Protein AF-A0A6A3SRM8-F1 (afdb_monomer)

Sequence (931 aa):
MKPFRLHGLRVAGLLLSLVSTVQATDTPLTATVLYGVQASCTGNVATAVLAKAVPAILACADTLTCAAADEMFPATYCPTTDGTPASYSSLLKDIFGDAPTITVETYEGGNSCDVTTLADINAYVADGQCHKTGSTSSYIAVSDKFGSAVKTFSAESDCTGDSTTVAATLDELDANSCAKNLLDMKMYRYGTTTVYLSSVVSYDTKDGDCQPLAVPTQVVSQVVAAGCTSSLTCSGAGVPYTSTLCSTTTELEGFYQASYGTKQPLVFLREYAAGKSCAATDLTGLTAYLADKKCHKTDTLASFRATRSIDGAVTIKTYTTAADCTGTAATSVDWDVAQATGNTCVDGADGVVDTFVLGMGATPLYLTLTATFSKNTDKCTSPGIPILLKSATVDVDVCKSTDSCTTAGSFFTSIACSSTLSIQDDVAAFFGDTPFVIVEAFNAAKSCATAELDTITIYLADGECHKTGDTASYFATRTAAGDATVTTYTDALCSTDQKDLQLSPTANQAEVNSCKNDVDGILDKLVYGGGFTPLTLQSTALFESNSDSCVSPPAKATYLDTAVVDLNTCTASKDCTAAGELFTGTLCTSTTTYKDDTGAAFGSTPYVVVESYKAGANCATSSLKSTQTYAADAKCHATSADASFIATRRESGDMSITFYSDATCQEAVGDPLKVGASDAGSCIDDQIVYGVGESPPVLSTVLGFDDTDCEKVAQLIVTNELSCSASTECVATMGSGHFLQHSCSADPFDTAATMFGAAPYLVVELYKEDGCTTLDGVQVYSSDTNCHVAIDGTSFTSTLAETGAGDLVQYSDDKCEATGDDKTTTPLTAEMLGSGHPCTDKAKYYAFYGPPPPPPNETPSTPSTTTKTPSTTTKTPSTPTTTTATPSSTTEAPTTTSTGSGTSDASSLFTTSSTLTASLGLLAAAFGLVV

Structure (mmCIF, N/CA/C/O backbone):
data_AF-A0A6A3SRM8-F1
#
_entry.id   AF-A0A6A3SRM8-F1
#
loop_
_atom_site.group_PDB
_atom_site.id
_atom_site.type_symbol
_atom_site.label_atom_id
_atom_site.label_alt_id
_atom_site.label_comp_id
_atom_site.label_asym_id
_atom_site.label_entity_id
_atom_site.label_seq_id
_atom_site.pdbx_PDB_ins_code
_atom_site.Cartn_x
_atom_site.Cartn_y
_atom_site.Cartn_z
_atom_site.occupancy
_atom_site.B_iso_or_equiv
_atom_site.auth_seq_id
_atom_site.auth_comp_id
_atom_site.auth_asym_id
_atom_site.auth_atom_id
_atom_site.pdbx_PDB_model_num
ATOM 1 N N . MET A 1 1 ? 10.887 25.701 23.544 1.00 33.84 1 MET A N 1
ATOM 2 C CA . MET A 1 1 ? 11.012 26.220 24.928 1.00 33.84 1 MET A CA 1
ATOM 3 C C . MET A 1 1 ? 10.818 25.055 25.891 1.00 33.84 1 MET A C 1
ATOM 5 O O . MET A 1 1 ? 10.007 24.190 25.604 1.00 33.84 1 MET A O 1
ATOM 9 N N . LYS A 1 2 ? 11.640 24.989 26.945 1.00 26.84 2 LYS A N 1
ATOM 10 C CA . LYS A 1 2 ? 11.754 23.889 27.927 1.00 26.84 2 LYS A CA 1
ATOM 11 C C . LYS A 1 2 ? 10.433 23.567 28.647 1.00 26.84 2 LYS A C 1
ATOM 13 O O . LYS A 1 2 ? 9.633 24.478 28.846 1.00 26.84 2 LYS A O 1
ATOM 18 N N . PRO A 1 3 ? 10.360 22.376 29.266 1.00 33.19 3 PRO A N 1
ATOM 19 C CA . PRO A 1 3 ? 10.110 22.368 30.702 1.00 33.19 3 PRO A CA 1
ATOM 20 C C . PRO A 1 3 ? 11.249 21.719 31.499 1.00 33.19 3 PRO A C 1
ATOM 22 O O . PRO A 1 3 ? 12.131 21.028 30.992 1.00 33.19 3 PRO A O 1
ATOM 25 N N . PHE A 1 4 ? 11.261 22.093 32.769 1.00 27.56 4 PHE A N 1
ATOM 26 C CA . PHE A 1 4 ? 12.315 21.935 33.755 1.00 27.56 4 PHE A CA 1
ATOM 27 C C . PHE A 1 4 ? 12.680 20.470 34.045 1.00 27.56 4 PHE A C 1
ATOM 29 O O . PHE A 1 4 ? 11.853 19.693 34.507 1.00 27.56 4 PHE A O 1
ATOM 36 N N . ARG A 1 5 ? 13.970 20.138 33.906 1.00 28.38 5 ARG A N 1
ATOM 37 C CA . ARG A 1 5 ? 14.616 19.063 34.668 1.00 28.38 5 ARG A CA 1
ATOM 38 C C . ARG A 1 5 ? 15.351 19.691 35.847 1.00 28.38 5 ARG A C 1
ATOM 40 O O . ARG A 1 5 ? 16.331 20.403 35.637 1.00 28.38 5 ARG A O 1
ATOM 47 N N . LEU A 1 6 ? 14.914 19.400 37.070 1.00 25.70 6 LEU A N 1
ATOM 48 C CA . LEU A 1 6 ? 15.761 19.537 38.252 1.00 25.70 6 LEU A CA 1
ATOM 49 C C . LEU A 1 6 ? 16.358 18.157 38.552 1.00 25.70 6 LEU A C 1
ATOM 51 O O . LEU A 1 6 ? 15.675 17.255 39.024 1.00 25.70 6 LEU A O 1
ATOM 55 N N . HIS A 1 7 ? 17.635 17.984 38.220 1.00 27.52 7 HIS A N 1
ATOM 56 C CA . HIS A 1 7 ? 18.482 16.971 38.840 1.00 27.52 7 HIS A CA 1
ATOM 57 C C . HIS A 1 7 ? 19.041 17.575 40.129 1.00 27.52 7 HIS A C 1
ATOM 59 O O . HIS A 1 7 ? 19.786 18.551 40.078 1.00 27.52 7 HIS A O 1
ATOM 65 N N . GLY A 1 8 ? 18.683 16.992 41.270 1.00 26.92 8 GLY A N 1
ATOM 66 C CA . GLY A 1 8 ? 19.211 17.353 42.579 1.00 26.92 8 GLY A CA 1
ATOM 67 C C . GLY A 1 8 ? 19.553 16.102 43.381 1.00 26.92 8 GLY A C 1
ATOM 68 O O . GLY A 1 8 ? 18.676 15.515 43.994 1.00 26.92 8 GLY A O 1
ATOM 69 N N . LEU A 1 9 ? 20.835 15.735 43.324 1.00 27.16 9 LEU A N 1
ATOM 70 C CA . LEU A 1 9 ? 21.634 14.993 44.308 1.00 27.16 9 LEU A CA 1
ATOM 71 C C . LEU A 1 9 ? 21.097 13.666 44.887 1.00 27.16 9 LEU A C 1
ATOM 73 O O . LEU A 1 9 ? 20.251 13.617 45.774 1.00 27.16 9 LEU A O 1
ATOM 77 N N . ARG A 1 10 ? 21.779 12.579 44.500 1.00 28.22 10 ARG A N 1
ATOM 78 C CA . ARG A 1 10 ? 21.979 11.403 45.354 1.00 28.22 10 ARG A CA 1
ATOM 79 C C . ARG A 1 10 ? 23.067 11.698 46.400 1.00 28.22 10 ARG A C 1
ATOM 81 O O . ARG A 1 10 ? 24.048 12.365 46.085 1.00 28.22 10 ARG A O 1
ATOM 88 N N . VAL A 1 11 ? 22.913 11.036 47.552 1.00 28.48 11 VAL A N 1
ATOM 89 C CA . VAL A 1 11 ? 23.860 10.772 48.659 1.00 28.48 11 VAL A CA 1
ATOM 90 C C . VAL A 1 11 ? 23.629 11.594 49.942 1.00 28.48 11 VAL A C 1
ATOM 92 O O . VAL A 1 11 ? 23.691 12.815 49.940 1.00 28.48 11 VAL A O 1
ATOM 95 N N . ALA A 1 12 ? 23.478 10.831 51.038 1.00 27.91 12 ALA A N 1
ATOM 96 C CA . ALA A 1 12 ? 23.438 11.183 52.465 1.00 27.91 12 ALA A CA 1
ATOM 97 C C . ALA A 1 12 ? 22.048 11.432 53.090 1.00 27.91 12 ALA A C 1
ATOM 99 O O . ALA A 1 12 ? 21.619 12.558 53.306 1.00 27.91 12 ALA A O 1
ATOM 100 N N . GLY A 1 13 ? 21.388 10.326 53.453 1.00 29.44 13 GLY A N 1
ATOM 101 C CA . GLY A 1 13 ? 20.179 10.288 54.282 1.00 29.44 13 GLY A CA 1
ATOM 102 C C . GLY A 1 13 ? 19.881 8.880 54.808 1.00 29.44 13 GLY A C 1
ATOM 103 O O . GLY A 1 13 ? 18.743 8.432 54.798 1.00 29.44 13 GLY A O 1
ATOM 104 N N . LEU A 1 14 ? 20.930 8.148 55.195 1.00 31.02 14 LEU A N 1
ATOM 105 C CA . LEU A 1 14 ? 20.825 6.947 56.020 1.00 31.02 14 LEU A CA 1
ATOM 106 C C . LEU A 1 14 ? 20.360 7.420 57.416 1.00 31.02 14 LEU A C 1
ATOM 108 O O . LEU A 1 14 ? 21.079 8.215 58.016 1.00 31.02 14 LEU A O 1
ATOM 112 N N . LEU A 1 15 ? 19.204 6.927 57.896 1.00 31.59 15 LEU A N 1
ATOM 113 C CA . LEU A 1 15 ? 18.519 7.194 59.189 1.00 31.59 15 LEU A CA 1
ATOM 114 C C . LEU A 1 15 ? 17.430 8.296 59.192 1.00 31.59 15 LEU A C 1
ATOM 116 O O . LEU A 1 15 ? 17.690 9.408 59.632 1.00 31.59 15 LEU A O 1
ATOM 120 N N . LEU A 1 16 ? 16.195 7.957 58.783 1.00 31.39 16 LEU A N 1
ATOM 121 C CA . LEU A 1 16 ? 14.958 8.035 59.602 1.00 31.39 16 LEU A CA 1
ATOM 122 C C . LEU A 1 16 ? 13.708 7.685 58.756 1.00 31.39 16 LEU A C 1
ATOM 124 O O . LEU A 1 16 ? 12.942 8.544 58.337 1.00 31.39 16 LEU A O 1
ATOM 128 N N . SER A 1 17 ? 13.481 6.392 58.539 1.00 29.55 17 SER A N 1
ATOM 129 C CA . SER A 1 17 ? 12.133 5.808 58.507 1.00 29.55 17 SER A CA 1
ATOM 130 C C . SER A 1 17 ? 12.241 4.324 58.857 1.00 29.55 17 SER A C 1
ATOM 132 O O . SER A 1 17 ? 11.944 3.430 58.075 1.00 29.55 17 SER A O 1
ATOM 134 N N . LEU A 1 18 ? 12.642 4.052 60.103 1.00 30.30 18 LEU A N 1
ATOM 135 C CA . LEU A 1 18 ? 12.065 2.914 60.816 1.00 30.30 18 LEU A CA 1
ATOM 136 C C . LEU A 1 18 ? 10.580 3.243 61.043 1.00 30.30 18 LEU A C 1
ATOM 138 O O . LEU A 1 18 ? 10.165 3.580 62.147 1.00 30.30 18 LEU A O 1
ATOM 142 N N . VAL A 1 19 ? 9.782 3.208 59.974 1.00 31.27 19 VAL A N 1
ATOM 143 C CA . VAL A 1 19 ? 8.403 2.766 60.126 1.00 31.27 19 VAL A CA 1
ATOM 144 C C . VAL A 1 19 ? 8.571 1.272 60.250 1.00 31.27 19 VAL A C 1
ATOM 146 O O . VAL A 1 19 ? 8.933 0.597 59.289 1.00 31.27 19 VAL A O 1
ATOM 149 N N . SER A 1 20 ? 8.460 0.792 61.482 1.00 27.39 20 SER A N 1
ATOM 150 C CA . SER A 1 20 ? 8.276 -0.615 61.764 1.00 27.39 20 SER A CA 1
ATOM 151 C C . SER A 1 20 ? 7.299 -1.163 60.727 1.00 27.39 20 SER A C 1
ATOM 153 O O . SER A 1 20 ? 6.120 -0.816 60.758 1.00 27.39 20 SER A O 1
ATOM 155 N N . THR A 1 21 ? 7.763 -2.014 59.812 1.00 34.69 21 THR A N 1
ATOM 156 C CA . THR A 1 21 ? 6.891 -3.046 59.266 1.00 34.69 21 THR A CA 1
ATOM 157 C C . THR A 1 21 ? 6.577 -3.928 60.462 1.00 34.69 21 THR A C 1
ATOM 159 O O . THR A 1 21 ? 7.267 -4.910 60.735 1.00 34.69 21 THR A O 1
ATOM 162 N N . VAL A 1 22 ? 5.610 -3.492 61.270 1.00 34.84 22 VAL A N 1
ATOM 163 C CA . VAL A 1 22 ? 4.853 -4.402 62.107 1.00 34.84 22 VAL A CA 1
ATOM 164 C C . VAL A 1 22 ? 4.300 -5.377 61.082 1.00 34.84 22 VAL A C 1
ATOM 166 O O . VAL A 1 22 ? 3.430 -5.009 60.300 1.00 34.84 22 VAL A O 1
ATOM 169 N N . GLN A 1 23 ? 4.910 -6.561 60.977 1.00 37.22 23 GLN A N 1
ATOM 170 C CA . GLN A 1 23 ? 4.219 -7.693 60.381 1.00 37.22 23 GLN A CA 1
ATOM 171 C C . GLN A 1 23 ? 2.879 -7.719 61.103 1.00 37.22 23 GLN A C 1
ATOM 173 O O . GLN A 1 23 ? 2.869 -7.859 62.331 1.00 37.22 23 GLN A O 1
ATOM 178 N N . ALA A 1 24 ? 1.793 -7.435 60.380 1.00 48.16 24 ALA A N 1
ATOM 179 C CA . ALA A 1 24 ? 0.463 -7.598 60.926 1.00 48.16 24 ALA A CA 1
ATOM 180 C C . ALA A 1 24 ? 0.440 -9.008 61.514 1.00 48.16 24 ALA A C 1
ATOM 182 O O . ALA A 1 24 ? 0.796 -9.973 60.841 1.00 48.16 24 ALA A O 1
ATOM 183 N N . THR A 1 25 ? 0.190 -9.111 62.815 1.00 57.31 25 THR A N 1
ATOM 184 C CA . THR A 1 25 ? 0.021 -10.412 63.449 1.00 57.31 25 THR A CA 1
ATOM 185 C C . THR A 1 25 ? -1.128 -11.093 62.730 1.00 57.31 25 THR A C 1
ATOM 187 O O . THR A 1 25 ? -2.238 -10.563 62.757 1.00 57.31 25 THR A O 1
ATOM 190 N N . ASP A 1 26 ? -0.837 -12.215 62.074 1.00 71.88 26 ASP A N 1
ATOM 191 C CA . ASP A 1 26 ? -1.821 -13.051 61.395 1.00 71.88 26 ASP A CA 1
ATOM 192 C C . ASP A 1 26 ? -3.064 -13.208 62.279 1.00 71.88 26 ASP A C 1
ATOM 194 O O . ASP A 1 26 ? -2.998 -13.735 63.394 1.00 71.88 26 ASP A O 1
ATOM 198 N N . THR A 1 27 ? -4.197 -12.702 61.797 1.00 78.81 27 THR A N 1
ATOM 199 C CA . THR A 1 27 ? -5.479 -12.795 62.488 1.00 78.81 27 THR A CA 1
ATOM 200 C C . THR A 1 27 ? -6.054 -14.179 62.204 1.00 78.81 27 THR A C 1
ATOM 202 O O . THR A 1 27 ? -6.296 -14.505 61.038 1.00 78.81 27 THR A O 1
ATOM 205 N N . PRO A 1 28 ? -6.253 -15.032 63.225 1.00 84.50 28 PRO A N 1
ATOM 206 C CA . PRO A 1 28 ? -6.858 -16.338 63.024 1.00 84.50 28 PRO A CA 1
ATOM 207 C C . PRO A 1 28 ? -8.327 -16.167 62.645 1.00 84.50 28 PRO A C 1
ATOM 209 O O . PRO A 1 28 ? -9.049 -15.375 63.253 1.00 84.50 28 PRO A O 1
ATOM 212 N N . LEU A 1 29 ? -8.775 -16.933 61.659 1.00 86.44 29 LEU A N 1
ATOM 213 C CA . LEU A 1 29 ? -10.148 -16.933 61.179 1.00 86.44 29 LEU A CA 1
ATOM 214 C C . LEU A 1 29 ? -10.792 -18.298 61.426 1.00 86.44 29 LEU A C 1
ATOM 216 O O . LEU A 1 29 ? -10.131 -19.333 61.477 1.00 86.44 29 LEU A O 1
ATOM 220 N N . THR A 1 30 ? -12.113 -18.301 61.547 1.00 88.81 30 THR A N 1
ATOM 221 C CA . THR A 1 30 ? -12.937 -19.506 61.417 1.00 88.81 30 THR A CA 1
ATOM 222 C C . THR A 1 30 ? -13.730 -19.385 60.124 1.00 88.81 30 THR A C 1
ATOM 224 O O . THR A 1 30 ? -14.616 -18.536 60.021 1.00 88.81 30 THR A O 1
ATOM 227 N N . ALA A 1 31 ? -13.390 -20.200 59.125 1.00 88.44 31 ALA A N 1
ATOM 228 C CA . ALA A 1 31 ? -14.027 -20.213 57.814 1.00 88.44 31 ALA A CA 1
ATOM 229 C C . ALA A 1 31 ? -15.025 -21.370 57.702 1.00 88.44 31 ALA A C 1
ATOM 231 O O . ALA A 1 31 ? -14.665 -22.530 57.867 1.00 88.44 31 ALA A O 1
ATOM 232 N N . THR A 1 32 ? -16.279 -21.058 57.394 1.00 90.19 32 THR A N 1
ATOM 233 C CA . THR A 1 32 ? -17.318 -22.028 57.039 1.00 90.19 32 THR A CA 1
ATOM 234 C C . THR A 1 32 ? -17.467 -22.057 55.525 1.00 90.19 32 THR A C 1
ATOM 236 O O . THR A 1 32 ? -17.834 -21.050 54.922 1.00 90.19 32 THR A O 1
ATOM 239 N N . VAL A 1 33 ? -17.185 -23.201 54.910 1.00 89.50 33 VAL A N 1
ATOM 240 C CA . VAL A 1 33 ? -17.289 -23.415 53.462 1.00 89.50 33 VAL A CA 1
ATOM 241 C C . VAL A 1 33 ? -18.519 -24.261 53.169 1.00 89.50 33 VAL A C 1
ATOM 243 O O . VAL A 1 33 ? -18.667 -25.344 53.729 1.00 89.50 33 VAL A O 1
ATOM 246 N N . LEU A 1 34 ? -19.400 -23.768 52.304 1.00 90.50 34 LEU A N 1
ATOM 247 C CA . LEU A 1 34 ? -20.640 -24.423 51.906 1.00 90.50 34 LEU A CA 1
ATOM 248 C C . LEU A 1 34 ? -20.464 -25.145 50.572 1.00 90.50 34 LEU A C 1
ATOM 250 O O . LEU A 1 34 ? -20.065 -24.543 49.574 1.00 90.50 34 LEU A O 1
ATOM 254 N N . TYR A 1 35 ? -20.842 -26.421 50.546 1.00 88.44 35 TYR A N 1
ATOM 255 C CA . TYR A 1 35 ? -20.878 -27.243 49.340 1.00 88.44 35 TYR A CA 1
ATOM 256 C C . TYR A 1 35 ? -22.319 -27.628 48.997 1.00 88.44 35 TYR A C 1
ATOM 258 O O . TYR A 1 35 ? -23.110 -27.945 49.887 1.00 88.44 35 TYR A O 1
ATOM 266 N N . GLY A 1 36 ? -22.648 -27.653 47.703 1.00 84.56 36 GLY A N 1
ATOM 267 C CA . GLY A 1 36 ? -23.964 -28.097 47.220 1.00 84.56 36 GLY A CA 1
ATOM 268 C C . GLY A 1 36 ? -24.155 -29.619 47.240 1.00 84.56 36 GLY A C 1
ATOM 269 O O . GLY A 1 36 ? -25.281 -30.106 47.199 1.00 84.56 36 GLY A O 1
ATOM 270 N N . VAL A 1 37 ? -23.066 -30.393 47.327 1.00 84.12 37 VAL A N 1
ATOM 271 C CA . VAL A 1 37 ? -23.108 -31.861 47.405 1.00 84.12 37 VAL A CA 1
ATOM 272 C C . VAL A 1 37 ? -22.153 -32.391 48.471 1.00 84.12 37 VAL A C 1
ATOM 274 O O . VAL A 1 37 ? -21.034 -31.903 48.630 1.00 84.12 37 VAL A O 1
ATOM 277 N N . GLN A 1 38 ? -22.578 -33.440 49.179 1.00 82.56 38 GLN A N 1
ATOM 278 C CA . GLN A 1 38 ? -21.834 -34.007 50.309 1.00 82.56 38 GLN A CA 1
ATOM 279 C C . GLN A 1 38 ? -20.427 -34.484 49.931 1.00 82.56 38 GLN A C 1
ATOM 281 O O . GLN A 1 38 ? -19.483 -34.298 50.693 1.00 82.56 38 GLN A O 1
ATOM 286 N N . ALA A 1 39 ? -20.283 -35.092 48.749 1.00 81.31 39 ALA A N 1
ATOM 287 C CA . ALA A 1 39 ? -19.018 -35.666 48.299 1.00 81.31 39 ALA A CA 1
ATOM 288 C C . ALA A 1 39 ? -17.921 -34.604 48.096 1.00 81.31 39 ALA A C 1
ATOM 290 O O . ALA A 1 39 ? -16.748 -34.888 48.338 1.00 81.31 39 ALA A O 1
ATOM 291 N N . SER A 1 40 ? -18.293 -33.378 47.709 1.00 81.44 40 SER A N 1
ATOM 292 C CA . SER A 1 40 ? -17.353 -32.262 47.545 1.00 81.44 40 SER A CA 1
ATOM 293 C C . SER A 1 40 ? -16.716 -31.838 48.853 1.00 81.44 40 SER A C 1
ATOM 295 O O . SER A 1 40 ? -15.518 -31.593 48.896 1.00 81.44 40 SER A O 1
ATOM 297 N N . CYS A 1 41 ? -17.498 -31.851 49.928 1.00 77.38 41 CYS A N 1
ATOM 298 C CA . CYS A 1 41 ? -17.049 -31.462 51.256 1.00 77.38 41 CYS A CA 1
ATOM 299 C C . CYS A 1 41 ? -15.951 -32.393 51.818 1.00 77.38 41 CYS A C 1
ATOM 301 O O . CYS A 1 41 ? -15.131 -31.965 52.625 1.00 77.38 41 CYS A O 1
ATOM 303 N N . THR A 1 42 ? -15.889 -33.654 51.368 1.00 73.31 42 THR A N 1
ATOM 304 C CA . THR A 1 42 ? -14.883 -34.638 51.814 1.00 73.31 42 THR A CA 1
ATOM 305 C C . THR A 1 42 ? -13.805 -34.969 50.779 1.00 73.31 42 THR A C 1
ATOM 307 O O . THR A 1 42 ? -12.926 -35.778 51.071 1.00 73.31 42 THR A O 1
ATOM 310 N N . GLY A 1 43 ? -13.883 -34.430 49.559 1.00 68.00 43 GLY A N 1
ATOM 311 C CA . GLY A 1 43 ? -13.058 -34.928 48.454 1.00 68.00 43 GLY A CA 1
ATOM 312 C C . GLY A 1 43 ? -13.001 -34.080 47.185 1.00 68.00 43 GLY A C 1
ATOM 313 O O . GLY A 1 43 ? -12.620 -34.626 46.155 1.00 68.00 43 GLY A O 1
ATOM 314 N N . ASN A 1 44 ? -13.378 -32.794 47.229 1.00 66.12 44 ASN A N 1
ATOM 315 C CA . ASN A 1 44 ? -13.277 -31.848 46.103 1.00 66.12 44 ASN A CA 1
ATOM 316 C C . ASN A 1 44 ? -13.849 -32.380 44.769 1.00 66.12 44 ASN A C 1
ATOM 318 O O . ASN A 1 44 ? -13.248 -32.244 43.708 1.00 66.12 44 ASN A O 1
ATOM 322 N N . VAL A 1 45 ? -15.029 -33.009 44.817 1.00 70.94 45 VAL A N 1
ATOM 323 C CA . VAL A 1 45 ? -15.709 -33.582 43.636 1.00 70.94 45 VAL A CA 1
ATOM 324 C C . VAL A 1 45 ? -16.407 -32.511 42.778 1.00 70.94 45 VAL A C 1
ATOM 326 O O . VAL A 1 45 ? -16.579 -32.692 41.577 1.00 70.94 45 VAL A O 1
ATOM 329 N N . ALA A 1 46 ? -16.796 -31.391 43.385 1.00 76.25 46 ALA A N 1
ATOM 330 C CA . ALA A 1 46 ? -17.333 -30.195 42.737 1.00 76.25 46 ALA A CA 1
ATOM 331 C C . ALA A 1 46 ? -16.960 -28.959 43.567 1.00 76.25 46 ALA A C 1
ATOM 333 O O . ALA A 1 46 ? -16.787 -29.075 44.783 1.00 76.25 46 ALA A O 1
ATOM 334 N N . THR A 1 47 ? -16.869 -27.805 42.914 1.00 83.94 47 THR A N 1
ATOM 335 C CA . THR A 1 47 ? -16.468 -26.522 43.502 1.00 83.94 47 THR A CA 1
ATOM 336 C C . THR A 1 47 ? -17.328 -26.141 44.711 1.00 83.94 47 THR A C 1
ATOM 338 O O . THR A 1 47 ? -18.540 -26.381 44.723 1.00 83.94 47 THR A O 1
ATOM 341 N N . ALA A 1 48 ? -16.708 -25.544 45.733 1.00 88.50 48 ALA A N 1
ATOM 342 C CA . ALA A 1 48 ? -17.445 -24.888 46.807 1.00 88.50 48 ALA A CA 1
ATOM 343 C C . ALA A 1 48 ? -18.348 -23.770 46.257 1.00 88.50 48 ALA A C 1
ATOM 345 O O . ALA A 1 48 ? -18.090 -23.200 45.198 1.00 88.50 48 ALA A O 1
ATOM 346 N N . VAL A 1 49 ? -19.409 -23.459 46.997 1.00 89.81 49 VAL A N 1
ATOM 347 C CA . VAL A 1 49 ? -20.383 -22.428 46.623 1.00 89.81 49 VAL A CA 1
ATOM 348 C C . VAL A 1 49 ? -20.034 -21.107 47.314 1.00 89.81 49 VAL A C 1
ATOM 350 O O . VAL A 1 49 ? -19.795 -20.093 46.669 1.00 89.81 49 VAL A O 1
ATOM 353 N N . LEU A 1 50 ? -19.905 -21.129 48.641 1.00 91.69 50 LEU A N 1
ATOM 354 C CA . LEU A 1 50 ? -19.612 -19.949 49.457 1.00 91.69 50 LEU A CA 1
ATOM 355 C C . LEU A 1 50 ? -18.575 -20.301 50.520 1.00 91.69 50 LEU A C 1
ATOM 357 O O . LEU A 1 50 ? -18.698 -21.337 51.169 1.00 91.69 50 LEU A O 1
ATOM 361 N N . ALA A 1 51 ? -17.613 -19.418 50.767 1.00 91.56 51 ALA A N 1
ATOM 362 C CA . ALA A 1 51 ? -16.760 -19.467 51.949 1.00 91.56 51 ALA A CA 1
ATOM 363 C C . ALA A 1 51 ? -16.983 -18.212 52.794 1.00 91.56 51 ALA A C 1
ATOM 365 O O . ALA A 1 51 ? -16.825 -17.098 52.303 1.00 91.56 51 ALA A O 1
ATOM 366 N N . LYS A 1 52 ? -17.355 -18.392 54.062 1.00 91.38 52 LYS A N 1
ATOM 367 C CA . LYS A 1 52 ? -17.577 -17.307 55.020 1.00 91.38 52 LYS A CA 1
ATOM 368 C C . LYS A 1 52 ? -16.586 -17.408 56.168 1.00 91.38 52 LYS A C 1
ATOM 370 O O . LYS A 1 52 ? -16.640 -18.371 56.928 1.00 91.38 52 LYS A O 1
ATOM 375 N N . ALA A 1 53 ? -15.716 -16.421 56.322 1.00 89.62 53 ALA A N 1
ATOM 376 C CA . ALA A 1 53 ? -14.715 -16.346 57.378 1.00 89.62 53 ALA A CA 1
ATOM 377 C C . ALA A 1 53 ? -15.026 -15.214 58.359 1.00 89.62 53 ALA A C 1
ATOM 379 O O . ALA A 1 53 ? -15.426 -14.129 57.950 1.00 89.62 53 ALA A O 1
ATOM 380 N N . VAL A 1 54 ? -14.815 -15.458 59.649 1.00 89.81 54 VAL A N 1
ATOM 381 C CA . VAL A 1 54 ? -14.911 -14.444 60.713 1.00 89.81 54 VAL A CA 1
ATOM 382 C C . VAL A 1 54 ? -13.695 -14.541 61.641 1.00 89.81 54 VAL A C 1
ATOM 384 O O . VAL A 1 54 ? -13.143 -15.642 61.771 1.00 89.81 54 VAL A O 1
ATOM 387 N N . PRO A 1 55 ? -13.270 -13.450 62.307 1.00 86.88 55 PRO A N 1
ATOM 388 C CA . PRO A 1 55 ? -12.204 -13.503 63.306 1.00 86.88 55 PRO A CA 1
ATOM 389 C C . PRO A 1 55 ? -12.477 -14.548 64.396 1.00 86.88 55 PRO A C 1
ATOM 391 O O . PRO A 1 55 ? -13.564 -14.610 64.976 1.00 86.88 55 PRO A O 1
ATOM 394 N N . ALA A 1 56 ? -11.488 -15.397 64.674 1.00 80.94 56 ALA A N 1
ATOM 395 C CA . ALA A 1 56 ? -11.625 -16.491 65.624 1.00 80.94 56 ALA A CA 1
ATOM 396 C C . ALA A 1 56 ? -11.595 -15.972 67.071 1.00 80.94 56 ALA A C 1
ATOM 398 O O . ALA A 1 56 ? -10.626 -15.365 67.521 1.00 80.94 56 ALA A O 1
ATOM 399 N N . ILE A 1 57 ? -12.652 -16.271 67.829 1.00 72.19 57 ILE A N 1
ATOM 400 C CA . ILE A 1 57 ? -12.789 -15.896 69.249 1.00 72.19 57 ILE A CA 1
ATOM 401 C C . ILE A 1 57 ? -12.145 -16.946 70.185 1.00 72.19 57 ILE A C 1
ATOM 403 O O . ILE A 1 57 ? -11.899 -16.685 71.362 1.00 72.19 57 ILE A O 1
ATOM 407 N N . LEU A 1 58 ? -11.890 -18.154 69.667 1.00 74.38 58 LEU A N 1
ATOM 408 C CA . LEU A 1 58 ? -11.344 -19.330 70.356 1.00 74.38 58 LEU A CA 1
ATOM 409 C C . LEU A 1 58 ? -10.388 -20.086 69.416 1.00 74.38 58 LEU A C 1
ATOM 411 O O . LEU A 1 58 ? -10.385 -19.844 68.212 1.00 74.38 58 LEU A O 1
ATOM 415 N N . ALA A 1 59 ? -9.597 -21.023 69.955 1.00 73.38 59 ALA A N 1
ATOM 416 C CA . ALA A 1 59 ? -8.751 -21.895 69.140 1.00 73.38 59 ALA A CA 1
ATOM 417 C C . ALA A 1 59 ? -9.613 -22.681 68.135 1.00 73.38 59 ALA A C 1
ATOM 419 O O . ALA A 1 59 ? -10.426 -23.519 68.529 1.00 73.38 59 ALA A O 1
ATOM 420 N N . CYS A 1 60 ? -9.446 -22.373 66.850 1.00 77.88 60 CYS A N 1
ATOM 421 C CA . CYS A 1 60 ? -10.139 -23.040 65.760 1.00 77.88 60 CYS A CA 1
ATOM 422 C C . CYS A 1 60 ? -9.491 -24.411 65.513 1.00 77.88 60 CYS A C 1
ATOM 424 O O . CYS A 1 60 ? -8.265 -24.536 65.526 1.00 77.88 60 CYS A O 1
ATOM 426 N N . ALA A 1 61 ? -10.312 -25.440 65.318 1.00 77.94 61 ALA A N 1
ATOM 427 C CA . ALA A 1 61 ? -9.867 -26.757 64.887 1.00 77.94 61 ALA A CA 1
ATOM 428 C C . ALA A 1 61 ? -10.620 -27.132 63.613 1.00 77.94 61 ALA A C 1
ATOM 430 O O . ALA A 1 61 ? -11.852 -27.049 63.581 1.00 77.94 61 ALA A O 1
ATOM 431 N N . ASP A 1 62 ? -9.881 -27.552 62.587 1.00 73.00 62 ASP A N 1
ATOM 432 C CA . ASP A 1 62 ? -10.480 -27.998 61.335 1.00 73.00 62 ASP A CA 1
ATOM 433 C C . ASP A 1 62 ? -11.442 -29.154 61.625 1.00 73.00 62 ASP A C 1
ATOM 435 O O . ASP A 1 62 ? -11.093 -30.144 62.279 1.00 73.00 62 ASP A O 1
ATOM 439 N N . THR A 1 63 ? -12.681 -29.019 61.162 1.00 71.94 63 THR A N 1
ATOM 440 C CA . THR A 1 63 ? -13.714 -30.041 61.339 1.00 71.94 63 THR A CA 1
ATOM 441 C C . THR A 1 63 ? -14.383 -30.315 60.002 1.00 71.94 63 THR A C 1
ATOM 443 O O . THR A 1 63 ? -15.167 -29.527 59.479 1.00 71.94 63 THR A O 1
ATOM 446 N N . LEU A 1 64 ? -14.068 -31.487 59.447 1.00 66.88 64 LEU A N 1
ATOM 447 C CA . LEU A 1 64 ? -14.586 -31.965 58.164 1.00 66.88 64 LEU A CA 1
ATOM 448 C C . LEU A 1 64 ? -15.879 -32.786 58.337 1.00 66.88 64 LEU A C 1
ATOM 450 O O . LEU A 1 64 ? -16.071 -33.836 57.722 1.00 66.88 64 LEU A O 1
ATOM 454 N N . THR A 1 65 ? -16.761 -32.367 59.247 1.00 67.56 65 THR A N 1
ATOM 455 C CA . THR A 1 65 ? -18.046 -33.039 59.478 1.00 67.56 65 THR A CA 1
ATOM 456 C C . THR A 1 65 ? -19.088 -32.531 58.485 1.00 67.56 65 THR A C 1
ATOM 458 O O . THR A 1 65 ? -19.853 -31.623 58.786 1.00 67.56 65 THR A O 1
ATOM 461 N N . CYS A 1 66 ? -19.123 -33.149 57.306 1.00 75.81 66 CYS A N 1
ATOM 462 C CA . CYS A 1 66 ? -20.002 -32.817 56.179 1.00 75.81 66 CYS A CA 1
ATOM 463 C C . CYS A 1 66 ? -21.447 -33.317 56.362 1.00 75.81 66 CYS A C 1
ATOM 465 O O . CYS A 1 66 ? -21.948 -34.126 55.573 1.00 75.81 66 CYS A O 1
ATOM 467 N N . ALA A 1 67 ? -22.105 -32.901 57.444 1.00 81.44 67 ALA A N 1
ATOM 468 C CA . ALA A 1 67 ? -23.519 -33.183 57.677 1.00 81.44 67 ALA A CA 1
ATOM 469 C C . ALA A 1 67 ? -24.391 -32.138 56.970 1.00 81.44 67 ALA A C 1
ATOM 471 O O . ALA A 1 67 ? -24.039 -30.965 56.952 1.00 81.44 67 ALA A O 1
ATOM 472 N N . ALA A 1 68 ? -25.529 -32.555 56.409 1.00 81.06 68 ALA A N 1
ATOM 473 C CA . ALA A 1 68 ? -26.463 -31.618 55.793 1.00 81.06 68 ALA A CA 1
ATOM 474 C C . ALA A 1 68 ? -27.026 -30.643 56.844 1.00 81.06 68 ALA A C 1
ATOM 476 O O . ALA A 1 68 ? -27.556 -31.075 57.871 1.00 81.06 68 ALA A O 1
ATOM 477 N N . ALA A 1 69 ? -26.940 -29.348 56.562 1.00 78.81 69 ALA A N 1
ATOM 478 C CA . ALA A 1 69 ? -27.533 -28.263 57.331 1.00 78.81 69 ALA A CA 1
ATOM 479 C C . ALA A 1 69 ? -28.176 -27.279 56.347 1.00 78.81 69 ALA A C 1
ATOM 481 O O . ALA A 1 69 ? -27.513 -26.824 55.420 1.00 78.81 69 ALA A O 1
ATOM 482 N N . ASP A 1 70 ? -29.472 -26.999 56.516 1.00 78.56 70 ASP A N 1
ATOM 483 C CA . ASP A 1 70 ? -30.242 -26.097 55.644 1.00 78.56 70 ASP A CA 1
ATOM 484 C C . ASP A 1 70 ? -30.078 -26.385 54.138 1.00 78.56 70 ASP A C 1
ATOM 486 O O . ASP A 1 70 ? -29.849 -25.486 53.338 1.00 78.56 70 ASP A O 1
ATOM 490 N N . GLU A 1 71 ? -30.193 -27.664 53.760 1.00 79.31 71 GLU A N 1
ATOM 491 C CA . GLU A 1 71 ? -30.013 -28.174 52.384 1.00 79.31 71 GLU A CA 1
ATOM 492 C C . GLU A 1 71 ? -28.583 -28.061 51.812 1.00 79.31 71 GLU A C 1
ATOM 494 O O . GLU A 1 71 ? -28.354 -28.465 50.674 1.00 79.31 71 GLU A O 1
ATOM 499 N N . MET A 1 72 ? -27.608 -27.599 52.601 1.00 86.06 72 MET A N 1
ATOM 500 C CA . MET A 1 72 ? -26.199 -27.442 52.217 1.00 86.06 72 MET A CA 1
ATOM 501 C C . MET A 1 72 ? -25.282 -28.353 53.045 1.00 86.06 72 MET A C 1
ATOM 503 O O . MET A 1 72 ? -25.680 -28.897 54.075 1.00 86.06 72 MET A O 1
ATOM 507 N N . PHE A 1 73 ? -24.026 -28.513 52.622 1.00 88.12 73 PHE A N 1
ATOM 508 C CA . PHE A 1 73 ? -23.013 -29.294 53.343 1.00 88.12 73 PHE A CA 1
ATOM 509 C C . PHE A 1 73 ? -21.865 -28.382 53.805 1.00 88.12 73 PHE A C 1
ATOM 511 O O . PHE A 1 73 ? -20.959 -28.125 53.013 1.00 88.12 73 PHE A O 1
ATOM 518 N N . PRO A 1 74 ? -21.894 -27.850 55.041 1.00 87.81 74 PRO A N 1
ATOM 519 C CA . PRO A 1 74 ? -20.821 -27.016 55.580 1.00 87.81 74 PRO A CA 1
ATOM 520 C C . PRO A 1 74 ? -19.584 -27.825 56.018 1.00 87.81 74 PRO A C 1
ATOM 522 O O . PRO A 1 74 ? -19.707 -28.915 56.576 1.00 87.81 74 PRO A O 1
ATOM 525 N N . ALA A 1 75 ? -18.395 -27.242 55.845 1.00 86.88 75 ALA A N 1
ATOM 526 C CA . ALA A 1 75 ? -17.136 -27.655 56.476 1.00 86.88 75 ALA A CA 1
ATOM 527 C C . ALA A 1 75 ? -16.447 -26.458 57.135 1.00 86.88 75 ALA A C 1
ATOM 529 O O . ALA A 1 75 ? -16.547 -25.336 56.635 1.00 86.88 75 ALA A O 1
ATOM 530 N N . THR A 1 76 ? -15.714 -26.696 58.223 1.00 88.00 76 THR A N 1
ATOM 531 C CA . THR A 1 76 ? -14.973 -25.643 58.925 1.00 88.00 76 THR A CA 1
ATOM 532 C C . THR A 1 76 ? -13.474 -25.777 58.698 1.00 88.00 76 THR A C 1
ATOM 534 O O . THR A 1 76 ? -12.896 -26.835 58.950 1.00 88.00 76 THR A O 1
ATOM 537 N N . TYR A 1 77 ? -12.867 -24.669 58.278 1.00 86.75 77 TYR A N 1
ATOM 538 C CA . TYR A 1 77 ? -11.437 -24.480 58.067 1.00 86.75 77 TYR A CA 1
ATOM 539 C C . TYR A 1 77 ? -10.925 -23.347 58.959 1.00 86.75 77 TYR A C 1
ATOM 541 O O . TYR A 1 77 ? -11.654 -22.393 59.246 1.00 86.75 77 TYR A O 1
ATOM 549 N N . CYS A 1 78 ? -9.659 -23.416 59.352 1.00 86.75 78 CYS A N 1
ATOM 550 C CA . CYS A 1 78 ? -9.034 -22.460 60.263 1.00 86.75 78 CYS A CA 1
ATOM 551 C C . CYS A 1 78 ? -7.867 -21.696 59.612 1.00 86.75 78 CYS A C 1
ATOM 553 O O . CYS A 1 78 ? -6.713 -21.899 59.998 1.00 86.75 78 CYS A O 1
ATOM 555 N N . PRO A 1 79 ? -8.124 -20.836 58.606 1.00 85.88 79 PRO A N 1
ATOM 556 C CA . PRO A 1 79 ? -7.075 -20.058 57.960 1.00 85.88 79 PRO A CA 1
ATOM 557 C C . PRO A 1 79 ? -6.638 -18.870 58.828 1.00 85.88 79 PRO A C 1
ATOM 559 O O . PRO A 1 79 ? -7.260 -18.530 59.837 1.00 85.88 79 PRO A O 1
ATOM 562 N N . THR A 1 80 ? -5.583 -18.193 58.395 1.00 82.75 80 THR A N 1
ATOM 563 C CA . THR A 1 80 ? -5.161 -16.897 58.927 1.00 82.75 80 THR A CA 1
ATOM 564 C C . THR A 1 80 ? -5.244 -15.829 57.841 1.00 82.75 80 THR A C 1
ATOM 566 O O . THR A 1 80 ? -5.188 -16.140 56.652 1.00 82.75 80 THR A O 1
ATOM 569 N N . THR A 1 81 ? -5.385 -14.565 58.236 1.00 79.75 81 THR A N 1
ATOM 570 C CA . THR A 1 81 ? -5.241 -13.425 57.324 1.00 79.75 81 THR A CA 1
ATOM 571 C C . THR A 1 81 ? -4.375 -12.335 57.937 1.00 79.75 81 THR A C 1
ATOM 573 O O . THR A 1 81 ? -4.478 -12.031 59.123 1.00 79.75 81 THR A O 1
ATOM 576 N N . ASP A 1 82 ? -3.538 -11.720 57.114 1.00 72.94 82 ASP A N 1
ATOM 577 C CA . ASP A 1 82 ? -2.779 -10.510 57.435 1.00 72.94 82 ASP A CA 1
ATOM 578 C C . ASP A 1 82 ? -3.484 -9.229 56.941 1.00 72.94 82 ASP A C 1
ATOM 580 O O . ASP A 1 82 ? -2.912 -8.140 57.005 1.00 72.94 82 ASP A O 1
ATOM 584 N N . GLY A 1 83 ? -4.718 -9.347 56.431 1.00 66.69 83 GLY A N 1
ATOM 585 C CA . GLY A 1 83 ? -5.462 -8.251 55.802 1.00 66.69 83 GLY A CA 1
ATOM 586 C C . GLY A 1 83 ? -5.034 -7.932 54.372 1.00 66.69 83 GLY A C 1
ATOM 587 O O . GLY A 1 83 ? -5.472 -6.921 53.821 1.00 66.69 83 GLY A O 1
ATOM 588 N N . THR A 1 84 ? -4.166 -8.750 53.771 1.00 69.06 84 THR A N 1
ATOM 589 C CA . THR A 1 84 ? -3.829 -8.670 52.348 1.00 69.06 84 THR A CA 1
ATOM 590 C C . THR A 1 84 ? -4.589 -9.726 51.539 1.00 69.06 84 THR A C 1
ATOM 592 O O . THR A 1 84 ? -4.843 -10.825 52.039 1.00 69.06 84 THR A O 1
ATOM 595 N N . PRO A 1 85 ? -4.869 -9.471 50.246 1.00 63.78 85 PRO A N 1
ATOM 596 C CA . PRO A 1 85 ? -5.553 -10.437 49.378 1.00 63.78 85 PRO A CA 1
ATOM 597 C C . PRO A 1 85 ? -4.813 -11.778 49.249 1.00 63.78 85 PRO A C 1
ATOM 599 O O . PRO A 1 85 ? -5.410 -12.807 48.935 1.00 63.78 85 PRO A O 1
ATOM 602 N N . ALA A 1 86 ? -3.495 -11.777 49.481 1.00 66.94 86 ALA A N 1
ATOM 603 C CA . ALA A 1 86 ? -2.645 -12.946 49.317 1.00 66.94 86 ALA A CA 1
ATOM 604 C C . ALA A 1 86 ? -2.806 -13.970 50.452 1.00 66.94 86 ALA A C 1
ATOM 606 O O . ALA A 1 86 ? -2.703 -15.169 50.186 1.00 66.94 86 ALA A O 1
ATOM 607 N N . SER A 1 87 ? -3.093 -13.546 51.688 1.00 72.56 87 SER A N 1
ATOM 608 C CA . SER A 1 87 ? -3.112 -14.456 52.847 1.00 72.56 87 SER A CA 1
ATOM 609 C C . SER A 1 87 ? -4.291 -15.430 52.854 1.00 72.56 87 SER A C 1
ATOM 611 O O . SER A 1 87 ? -4.145 -16.553 53.326 1.00 72.56 87 SER A O 1
ATOM 613 N N . TYR A 1 88 ? -5.427 -15.054 52.258 1.00 76.69 88 TYR A N 1
ATOM 614 C CA . TYR A 1 88 ? -6.611 -15.918 52.140 1.00 76.69 88 TYR A CA 1
ATOM 615 C C . TYR A 1 88 ? -6.663 -16.716 50.818 1.00 76.69 88 TYR A C 1
ATOM 617 O O . TYR A 1 88 ? -7.465 -17.637 50.659 1.00 76.69 88 TYR A O 1
ATOM 625 N N . SER A 1 89 ? -5.785 -16.394 49.861 1.00 76.00 89 SER A N 1
ATOM 626 C CA . SER A 1 89 ? -5.823 -16.931 48.492 1.00 76.00 89 SER A CA 1
ATOM 627 C C . SER A 1 89 ? -5.542 -18.435 48.379 1.00 76.00 89 SER A C 1
ATOM 629 O O . SER A 1 89 ? -6.072 -19.086 47.479 1.00 76.00 89 SER A O 1
ATOM 631 N N . SER A 1 90 ? -4.743 -19.006 49.287 1.00 80.38 90 SER A N 1
ATOM 632 C CA . SER A 1 90 ? -4.406 -20.436 49.287 1.00 80.38 90 SER A CA 1
ATOM 633 C C . SER A 1 90 ? -5.629 -21.304 49.572 1.00 80.38 90 SER A C 1
ATOM 635 O O . SER A 1 90 ? -5.926 -22.208 48.796 1.00 80.38 90 SER A O 1
ATOM 637 N N . LEU A 1 91 ? -6.394 -20.966 50.617 1.00 84.62 91 LEU A N 1
ATOM 638 C CA . LEU A 1 91 ? -7.649 -21.645 50.934 1.00 84.62 91 LEU A CA 1
ATOM 639 C C . LEU A 1 91 ? -8.647 -21.515 49.781 1.00 84.62 91 LEU A C 1
ATOM 641 O O . LEU A 1 91 ? -9.270 -22.503 49.403 1.00 84.62 91 LEU A O 1
ATOM 645 N N . LEU A 1 92 ? -8.786 -20.312 49.210 1.00 87.12 92 LEU A N 1
ATOM 646 C CA . LEU A 1 92 ? -9.688 -20.083 48.080 1.00 87.12 92 LEU A CA 1
ATOM 647 C C . LEU A 1 92 ? -9.329 -20.959 46.880 1.00 87.12 92 LEU A C 1
ATOM 649 O O . LEU A 1 92 ? -10.218 -21.577 46.299 1.00 87.12 92 LEU A O 1
ATOM 653 N N . LYS A 1 93 ? -8.041 -21.075 46.548 1.00 85.00 93 LYS A N 1
ATOM 654 C CA . LYS A 1 93 ? -7.583 -21.952 45.467 1.00 85.00 93 LYS A CA 1
ATOM 655 C C . LYS A 1 93 ? -7.869 -23.427 45.757 1.00 85.00 93 LYS A C 1
ATOM 657 O O . LYS A 1 93 ? -8.244 -24.154 44.844 1.00 85.00 93 LYS A O 1
ATOM 662 N N . ASP A 1 94 ? -7.742 -23.865 47.006 1.00 84.88 94 ASP A N 1
ATOM 663 C CA . ASP A 1 94 ? -7.991 -25.260 47.382 1.00 84.88 94 ASP A CA 1
ATOM 664 C C . ASP A 1 94 ? -9.478 -25.654 47.294 1.00 84.88 94 ASP A C 1
ATOM 666 O O . ASP A 1 94 ? -9.785 -26.796 46.943 1.00 84.88 94 ASP A O 1
ATOM 670 N N . ILE A 1 95 ? -10.402 -24.730 47.595 1.00 86.62 95 ILE A N 1
ATOM 671 C CA . ILE A 1 95 ? -11.853 -25.016 47.655 1.00 86.62 95 ILE A CA 1
ATOM 672 C C . ILE A 1 95 ? -12.625 -24.595 46.395 1.00 86.62 95 ILE A C 1
ATOM 674 O O . ILE A 1 95 ? -13.629 -25.226 46.050 1.00 86.62 95 ILE A O 1
ATOM 678 N N . PHE A 1 96 ? -12.175 -23.545 45.700 1.00 88.00 96 PHE A N 1
ATOM 679 C CA . PHE A 1 96 ? -12.785 -23.060 44.457 1.00 88.00 96 PHE A CA 1
ATOM 680 C C . PHE A 1 96 ? -12.006 -23.480 43.199 1.00 88.00 96 PHE A C 1
ATOM 682 O O . PHE A 1 96 ? -12.533 -23.402 42.089 1.00 88.00 96 PHE A O 1
ATOM 689 N N . GLY A 1 97 ? -10.768 -23.961 43.339 1.00 86.38 97 GLY A N 1
ATOM 690 C CA . GLY A 1 97 ? -9.921 -24.297 42.197 1.00 86.38 97 GLY A CA 1
ATOM 691 C C . GLY A 1 97 ? -9.597 -23.062 41.356 1.00 86.38 97 GLY A C 1
ATOM 692 O O . GLY A 1 97 ? -9.172 -22.034 41.881 1.00 86.38 97 GLY A O 1
ATOM 693 N N . ASP A 1 98 ? -9.804 -23.177 40.044 1.00 86.31 98 ASP A N 1
ATOM 694 C CA . ASP A 1 98 ? -9.633 -22.079 39.084 1.00 86.31 98 ASP A CA 1
ATOM 695 C C . ASP A 1 98 ? -10.974 -21.405 38.719 1.00 86.31 98 ASP A C 1
ATOM 697 O O . ASP A 1 98 ? -11.049 -20.641 37.755 1.00 86.31 98 ASP A O 1
ATOM 701 N N . ALA A 1 99 ? -12.050 -21.695 39.463 1.00 87.94 99 ALA A N 1
ATOM 702 C CA . ALA A 1 99 ? -13.334 -21.041 39.246 1.00 87.94 99 ALA A CA 1
ATOM 703 C C . ALA A 1 99 ? -13.224 -19.528 39.514 1.00 87.94 99 ALA A C 1
ATOM 705 O O . ALA A 1 99 ? -12.505 -19.119 40.430 1.00 87.94 99 ALA A O 1
ATOM 706 N N . PRO A 1 100 ? -13.939 -18.683 38.751 1.00 90.56 100 PRO A N 1
ATOM 707 C CA . PRO A 1 100 ? -13.998 -17.261 39.046 1.00 90.56 100 PRO A CA 1
ATOM 708 C C . PRO A 1 100 ? -14.642 -17.032 40.417 1.00 90.56 100 PRO A C 1
ATOM 710 O O . PRO A 1 100 ? -15.663 -17.643 40.739 1.00 90.56 100 PRO A O 1
ATOM 713 N N . THR A 1 101 ? -14.063 -16.147 41.225 1.00 90.06 101 THR A N 1
ATOM 714 C CA . THR A 1 101 ? -14.537 -15.853 42.584 1.00 90.06 101 THR A CA 1
ATOM 715 C C . THR A 1 101 ? -14.544 -14.361 42.868 1.00 90.06 101 THR A C 1
ATOM 717 O O . THR A 1 101 ? -13.630 -13.642 42.456 1.00 90.06 101 THR A O 1
ATOM 720 N N . ILE A 1 102 ? -15.526 -13.913 43.645 1.00 90.69 102 ILE A N 1
ATOM 721 C CA . ILE A 1 102 ? -15.550 -12.569 44.228 1.00 90.69 102 ILE A CA 1
ATOM 722 C C . ILE A 1 102 ? -15.406 -12.691 45.736 1.00 90.69 102 ILE A C 1
ATOM 724 O O . ILE A 1 102 ? -16.198 -13.380 46.374 1.00 90.69 102 ILE A O 1
ATOM 728 N N . THR A 1 103 ? -14.433 -11.986 46.301 1.00 89.88 103 THR A N 1
ATOM 729 C CA . THR A 1 103 ? -14.220 -11.904 47.747 1.00 89.88 103 THR A CA 1
ATOM 730 C C . THR A 1 103 ? -14.639 -10.530 48.235 1.00 89.88 103 THR A C 1
ATOM 732 O O . THR A 1 103 ? -14.207 -9.519 47.690 1.00 89.88 103 THR A O 1
ATOM 735 N N . VAL A 1 104 ? -15.470 -10.495 49.267 1.00 89.88 104 VAL A N 1
ATOM 736 C CA . VAL A 1 104 ? -15.970 -9.283 49.905 1.00 89.88 104 VAL A CA 1
ATOM 737 C C . VAL A 1 104 ? -15.541 -9.302 51.365 1.00 89.88 104 VAL A C 1
ATOM 739 O O . VAL A 1 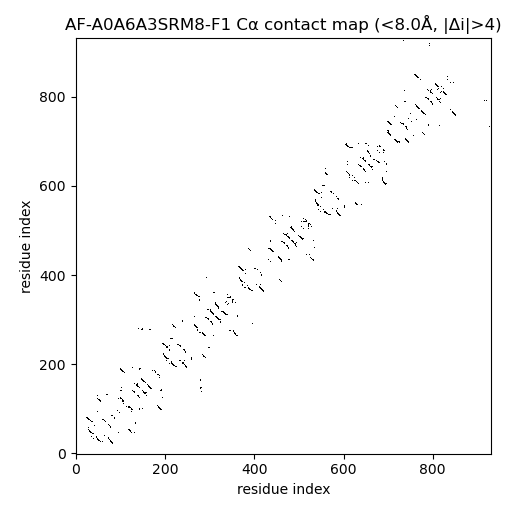104 ? -15.972 -10.168 52.124 1.00 89.88 104 VAL A O 1
ATOM 742 N N . GLU A 1 105 ? -14.690 -8.359 51.748 1.00 88.62 105 GLU A N 1
ATOM 743 C CA . GLU A 1 105 ? -14.346 -8.085 53.142 1.00 88.62 105 GLU A CA 1
ATOM 744 C C . GLU A 1 105 ? -15.271 -7.001 53.682 1.00 88.62 105 GLU A C 1
ATOM 746 O O . GLU A 1 105 ? -15.406 -5.943 53.064 1.00 88.62 105 GLU A O 1
ATOM 751 N N . THR A 1 106 ? -15.860 -7.249 54.846 1.00 88.56 106 THR A N 1
ATOM 752 C CA . THR A 1 106 ? -16.718 -6.308 55.567 1.00 88.56 106 THR A CA 1
ATOM 753 C C . THR A 1 106 ? -16.030 -5.906 56.865 1.00 88.56 106 THR A C 1
ATOM 755 O O . THR A 1 106 ? -15.516 -6.759 57.592 1.00 88.56 106 THR A O 1
ATOM 758 N N . TYR A 1 107 ? -16.036 -4.616 57.180 1.00 86.44 107 TYR A N 1
ATOM 759 C CA . TYR A 1 107 ? -15.399 -4.039 58.362 1.00 86.44 107 TYR A CA 1
ATOM 760 C C . TYR A 1 107 ? -16.440 -3.385 59.278 1.00 86.44 107 TYR A C 1
ATOM 762 O O . TYR A 1 107 ? -17.524 -3.000 58.835 1.00 86.44 107 TYR A O 1
ATOM 770 N N . GLU A 1 108 ? -16.136 -3.257 60.571 1.00 83.62 108 GLU A N 1
ATOM 771 C CA . GLU A 1 108 ? -17.024 -2.554 61.500 1.00 83.62 108 GLU A CA 1
ATOM 772 C C . GLU A 1 108 ? -17.187 -1.081 61.092 1.00 83.62 108 GLU A C 1
ATOM 774 O O . GLU A 1 108 ? -16.208 -0.386 60.811 1.00 83.62 108 GLU A O 1
ATOM 779 N N . GLY A 1 109 ? -18.436 -0.602 61.082 1.00 77.00 109 GLY A N 1
ATOM 780 C CA . GLY A 1 109 ? -18.806 0.675 60.471 1.00 77.00 109 GLY A CA 1
ATOM 781 C C . GLY A 1 109 ? -18.038 1.895 60.997 1.00 77.00 109 GLY A C 1
ATOM 782 O O . GLY A 1 109 ? -17.911 2.087 62.208 1.00 77.00 109 GLY A O 1
ATOM 783 N N . GLY A 1 110 ? -17.592 2.759 60.080 1.00 67.69 110 GLY A N 1
ATOM 784 C CA . GLY A 1 110 ? -16.888 4.013 60.373 1.00 67.69 110 GLY A CA 1
ATOM 785 C C . GLY A 1 110 ? -15.366 3.902 60.510 1.00 67.69 110 GLY A C 1
ATOM 786 O O . GLY A 1 110 ? -14.734 4.897 60.872 1.00 67.69 110 GLY A O 1
ATOM 787 N N . ASN A 1 111 ? -14.775 2.738 60.216 1.00 61.91 111 ASN A N 1
ATOM 788 C CA . ASN A 1 111 ? -13.351 2.455 60.446 1.00 61.91 111 ASN A CA 1
ATOM 789 C C . ASN A 1 111 ? -12.507 2.319 59.165 1.00 61.91 111 ASN A C 1
ATOM 791 O O . ASN A 1 111 ? -11.326 1.986 59.246 1.00 61.91 111 ASN A O 1
ATOM 795 N N . SER A 1 112 ? -13.058 2.627 57.983 1.00 68.25 112 SER A N 1
ATOM 796 C CA . SER A 1 112 ? -12.285 2.821 56.740 1.00 68.25 112 SER A CA 1
ATOM 797 C C . SER A 1 112 ? -11.361 1.643 56.373 1.00 68.25 112 SER A C 1
ATOM 799 O O . SER A 1 112 ? -10.238 1.848 55.902 1.00 68.25 112 SER A O 1
ATOM 801 N N . CYS A 1 113 ? -11.851 0.412 56.544 1.00 74.69 113 CYS A N 1
ATOM 802 C CA . CYS A 1 113 ? -11.158 -0.826 56.182 1.00 74.69 113 CYS A CA 1
ATOM 803 C C . CYS A 1 113 ? -9.852 -1.114 56.957 1.00 74.69 113 CYS A C 1
ATOM 805 O O . CYS A 1 113 ? -8.898 -1.663 56.388 1.00 74.69 113 CYS A O 1
ATOM 807 N N . ASP A 1 114 ? -9.788 -0.748 58.241 1.00 76.56 114 ASP A N 1
ATOM 808 C CA . ASP A 1 114 ? -8.733 -1.198 59.157 1.00 76.56 114 ASP A CA 1
ATOM 809 C C . ASP A 1 114 ? -8.881 -2.704 59.438 1.00 76.56 114 ASP A C 1
ATOM 811 O O . ASP A 1 114 ? -9.900 -3.139 59.972 1.00 76.56 114 ASP A O 1
ATOM 815 N N . VAL A 1 115 ? -7.854 -3.502 59.120 1.00 74.19 115 VAL A N 1
ATOM 816 C CA . VAL A 1 115 ? -7.833 -4.964 59.338 1.00 74.19 115 VAL A CA 1
ATOM 817 C C . VAL A 1 115 ? -8.155 -5.369 60.779 1.00 74.19 115 VAL A C 1
ATOM 819 O O . VAL A 1 115 ? -8.742 -6.423 61.005 1.00 74.19 115 VAL A O 1
ATOM 822 N N . THR A 1 116 ? -7.841 -4.524 61.763 1.00 76.25 116 THR A N 1
ATOM 823 C CA . THR A 1 116 ? -8.153 -4.792 63.177 1.00 76.25 116 THR A CA 1
ATOM 824 C C . THR A 1 116 ? -9.651 -4.732 63.489 1.00 76.25 116 THR A C 1
ATOM 826 O O . THR A 1 116 ? -10.078 -5.223 64.531 1.00 76.25 116 THR A O 1
ATOM 829 N N . THR A 1 117 ? -10.441 -4.175 62.570 1.00 83.88 117 THR A N 1
ATOM 830 C CA . THR A 1 117 ? -11.905 -4.053 62.629 1.00 83.88 117 THR A CA 1
ATOM 831 C C . THR A 1 117 ? -12.608 -4.941 61.600 1.00 83.88 117 THR A C 1
ATOM 833 O O . THR A 1 117 ? -13.781 -4.730 61.296 1.00 83.88 117 THR A O 1
ATOM 836 N N . LEU A 1 118 ? -11.900 -5.919 61.024 1.00 85.44 118 LEU A N 1
ATOM 837 C CA . LEU A 1 118 ? -12.480 -6.878 60.088 1.00 85.44 118 LEU A CA 1
ATOM 838 C C . LEU A 1 118 ? -13.628 -7.643 60.765 1.00 85.44 118 LEU A C 1
ATOM 840 O O . LEU A 1 118 ? -13.412 -8.321 61.767 1.00 85.44 118 LEU A O 1
ATOM 844 N N . ALA A 1 119 ? -14.834 -7.550 60.208 1.00 87.56 119 ALA A N 1
ATOM 845 C CA . ALA A 1 119 ? -16.023 -8.218 60.726 1.00 87.56 119 ALA A CA 1
ATOM 846 C C . ALA A 1 119 ? -16.201 -9.606 60.092 1.00 87.56 119 ALA A C 1
ATOM 848 O O . ALA A 1 119 ? -16.365 -10.603 60.800 1.00 87.56 119 ALA A O 1
ATOM 849 N N . ASP A 1 120 ? -16.128 -9.684 58.761 1.00 89.81 120 ASP A N 1
ATOM 850 C CA . ASP A 1 120 ? -16.254 -10.932 58.013 1.00 89.81 120 ASP A CA 1
ATOM 851 C C . ASP A 1 120 ? -15.618 -10.859 56.617 1.00 89.81 120 ASP A C 1
ATOM 853 O O . ASP A 1 120 ? -15.404 -9.785 56.058 1.00 89.81 120 ASP A O 1
ATOM 857 N N . ILE A 1 121 ? -15.316 -12.032 56.059 1.00 89.81 121 ILE A N 1
ATOM 858 C CA . ILE A 1 121 ? -14.886 -12.231 54.673 1.00 89.81 121 ILE A CA 1
ATOM 859 C C . ILE A 1 121 ? -15.852 -13.220 54.025 1.00 89.81 121 ILE A C 1
ATOM 861 O O . ILE A 1 121 ? -15.973 -14.353 54.493 1.00 89.81 121 ILE A O 1
ATOM 865 N N . ASN A 1 122 ? -16.506 -12.837 52.931 1.00 91.38 122 ASN A N 1
ATOM 866 C CA . ASN A 1 122 ? -17.328 -13.744 52.129 1.00 91.38 122 ASN A CA 1
ATOM 867 C C . ASN A 1 122 ? -16.717 -13.905 50.738 1.00 91.38 122 ASN A C 1
ATOM 869 O O . ASN A 1 122 ? -16.565 -12.922 50.019 1.00 91.38 122 ASN A O 1
ATOM 873 N N . ALA A 1 123 ? -16.407 -15.135 50.340 1.00 92.38 123 ALA A N 1
ATOM 874 C CA . ALA A 1 123 ? -15.965 -15.464 48.992 1.00 92.38 123 ALA A CA 1
ATOM 875 C C . ALA A 1 123 ? -17.025 -16.293 48.267 1.00 92.38 123 ALA A C 1
ATOM 877 O O . ALA A 1 123 ? -17.395 -17.381 48.714 1.00 92.38 123 ALA A O 1
ATOM 878 N N . TYR A 1 124 ? -17.503 -15.759 47.151 1.00 92.62 124 TYR A N 1
ATOM 879 C CA . TYR A 1 124 ? -18.581 -16.296 46.333 1.00 92.62 124 TYR A CA 1
ATOM 880 C C . TYR A 1 124 ? -17.999 -16.884 45.051 1.00 92.62 124 TYR A C 1
ATOM 882 O O . TYR A 1 124 ? -17.202 -16.211 44.389 1.00 92.62 124 TYR A O 1
ATOM 890 N N . VAL A 1 125 ? -18.435 -18.082 44.643 1.00 92.06 125 VAL A N 1
ATOM 891 C CA . VAL A 1 125 ? -18.211 -18.503 43.251 1.00 92.06 125 VAL A CA 1
ATOM 892 C C . VAL A 1 125 ? -19.000 -17.575 42.324 1.00 92.06 125 VAL A C 1
ATOM 894 O O . VAL A 1 125 ? -20.181 -17.317 42.553 1.00 92.06 125 VAL A O 1
ATOM 897 N N . ALA A 1 126 ? -18.327 -17.023 41.318 1.00 90.81 126 ALA A N 1
ATOM 898 C CA . ALA A 1 126 ? -18.845 -16.004 40.415 1.00 90.81 126 ALA A CA 1
ATOM 899 C C . ALA A 1 126 ? -19.034 -16.580 39.007 1.00 90.81 126 ALA A C 1
ATOM 901 O O . ALA A 1 126 ? -18.359 -16.194 38.055 1.00 90.81 126 ALA A O 1
ATOM 902 N N . ASP A 1 127 ? -19.940 -17.540 38.867 1.00 85.88 127 ASP A N 1
ATOM 903 C CA . ASP A 1 127 ? -20.277 -18.193 37.595 1.00 85.88 127 ASP A CA 1
ATOM 904 C C . ASP A 1 127 ? -21.561 -17.637 36.950 1.00 85.88 127 ASP A C 1
ATOM 906 O O . ASP A 1 127 ? -22.008 -18.153 35.927 1.00 85.88 127 ASP A O 1
ATOM 910 N N . GLY A 1 128 ? -22.149 -16.586 37.534 1.00 83.38 128 GLY A N 1
ATOM 911 C CA . GLY A 1 128 ? -23.393 -15.974 37.071 1.00 83.38 128 GLY A CA 1
ATOM 912 C C . GLY A 1 128 ? -24.645 -16.823 37.301 1.00 83.38 128 GLY A C 1
ATOM 913 O O . GLY A 1 128 ? -25.722 -16.429 36.857 1.00 83.38 128 GLY A O 1
ATOM 914 N N . GLN A 1 129 ? -24.539 -17.962 37.989 1.00 86.25 129 GLN A N 1
ATOM 915 C CA . GLN A 1 129 ? -25.675 -18.825 38.301 1.00 86.25 129 GLN A CA 1
ATOM 916 C C . GLN A 1 129 ? -26.256 -18.514 39.681 1.00 86.25 129 GLN A C 1
ATOM 918 O O . GLN A 1 129 ? -25.621 -17.890 40.534 1.00 86.25 129 GLN A O 1
ATOM 923 N N . CYS A 1 130 ? -27.496 -18.955 39.893 1.00 88.06 130 CYS A N 1
ATOM 924 C CA . CYS A 1 130 ? -28.124 -18.895 41.204 1.00 88.06 130 CYS A CA 1
ATOM 925 C C . CYS A 1 130 ? -27.576 -19.996 42.110 1.00 88.06 130 CYS A C 1
ATOM 927 O O . CYS A 1 130 ? -27.710 -21.184 41.811 1.00 88.06 130 CYS A O 1
ATOM 929 N N . HIS A 1 131 ? -27.033 -19.594 43.254 1.00 88.25 131 HIS A N 1
ATOM 930 C CA . HIS A 1 131 ? -26.475 -20.492 44.254 1.00 88.25 131 HIS A CA 1
ATOM 931 C C . HIS A 1 131 ? -27.232 -20.388 45.569 1.00 88.25 131 HIS A C 1
ATOM 933 O O . HIS A 1 131 ? -27.330 -19.313 46.162 1.00 88.25 131 HIS A O 1
ATOM 939 N N . LYS A 1 132 ? -27.737 -21.522 46.061 1.00 88.50 132 LYS A N 1
ATOM 940 C CA . LYS A 1 132 ? -28.319 -21.620 47.404 1.00 88.50 132 LYS A CA 1
ATOM 941 C C . LYS A 1 132 ? -27.229 -21.517 48.467 1.00 88.50 132 LYS A C 1
ATOM 943 O O . LYS A 1 132 ? -26.155 -22.092 48.324 1.00 88.50 132 LYS A O 1
ATOM 948 N N . THR A 1 133 ? -27.530 -20.829 49.560 1.00 87.94 133 THR A N 1
ATOM 949 C CA . THR A 1 133 ? -26.671 -20.759 50.759 1.00 87.94 133 THR A CA 1
ATOM 950 C C . THR A 1 133 ? -27.384 -21.240 52.019 1.00 87.94 133 THR A C 1
ATOM 952 O O . THR A 1 133 ? -26.760 -21.360 53.069 1.00 87.94 133 THR A O 1
ATOM 955 N N . GLY A 1 134 ? -28.673 -21.556 51.898 1.00 84.69 134 GLY A N 1
ATOM 956 C CA . GLY A 1 134 ? -29.528 -22.125 52.928 1.00 84.69 134 GLY A CA 1
ATOM 957 C C . GLY A 1 134 ? -30.949 -22.325 52.395 1.00 84.69 134 GLY A C 1
ATOM 958 O O . GLY A 1 134 ? -31.221 -22.125 51.208 1.00 84.69 134 GLY A O 1
ATOM 959 N N . SER A 1 135 ? -31.883 -22.665 53.283 1.00 81.25 135 SER A N 1
ATOM 960 C CA . SER A 1 135 ? -33.295 -22.897 52.936 1.00 81.25 135 SER A CA 1
ATOM 961 C C . SER A 1 135 ? -34.050 -21.629 52.507 1.00 81.25 135 SER A C 1
ATOM 963 O O . SER A 1 135 ? -35.016 -21.718 51.750 1.00 81.25 135 SER A O 1
ATOM 965 N N . THR A 1 136 ? -33.602 -20.449 52.950 1.00 83.38 136 THR A N 1
ATOM 966 C CA . THR A 1 136 ? -34.220 -19.143 52.646 1.00 83.38 136 THR A CA 1
ATOM 967 C C . THR A 1 136 ? -33.221 -18.115 52.119 1.00 83.38 136 THR A C 1
ATOM 969 O O . THR A 1 136 ? -33.491 -16.920 52.175 1.00 83.38 136 THR A O 1
ATOM 972 N N . SER A 1 137 ? -32.046 -18.545 51.658 1.00 87.69 137 SER A N 1
ATOM 973 C CA . SER A 1 137 ? -31.031 -17.622 51.157 1.00 87.69 137 SER A CA 1
ATOM 974 C C . SER A 1 137 ? -30.315 -18.155 49.929 1.00 87.69 137 SER A C 1
ATOM 976 O O . SER A 1 137 ? -30.000 -19.345 49.824 1.00 87.69 137 SER A O 1
ATOM 978 N N . SER A 1 138 ? -30.025 -17.246 49.008 1.00 90.88 138 SER A N 1
ATOM 979 C CA . SER A 1 138 ? -29.280 -17.529 47.787 1.00 90.88 138 SER A CA 1
ATOM 980 C C . SER A 1 138 ? -28.520 -16.293 47.311 1.00 90.88 138 SER A C 1
ATOM 982 O O . SER A 1 138 ? -28.657 -15.200 47.868 1.00 90.88 138 SER A O 1
ATOM 984 N N . TYR A 1 139 ? -27.674 -16.453 46.298 1.00 92.12 139 TYR A N 1
ATOM 985 C CA . TYR A 1 139 ? -26.997 -15.334 45.654 1.00 92.12 139 TYR A CA 1
ATOM 986 C C . TYR A 1 139 ? -26.709 -15.609 44.175 1.00 92.12 139 TYR A C 1
ATOM 988 O O . TYR A 1 139 ? -26.718 -16.754 43.725 1.00 92.12 139 TYR A O 1
ATOM 996 N N . ILE A 1 140 ? -26.418 -14.534 43.444 1.00 90.19 140 ILE A N 1
ATOM 997 C CA . ILE A 1 140 ? -25.816 -14.544 42.109 1.00 90.19 140 ILE A CA 1
ATOM 998 C C . ILE A 1 140 ? -24.578 -13.651 42.167 1.00 90.19 140 ILE A C 1
ATOM 1000 O O . ILE A 1 140 ? -24.643 -12.537 42.689 1.00 90.19 140 ILE A O 1
ATOM 1004 N N . ALA A 1 141 ? -23.453 -14.123 41.642 1.00 90.31 141 ALA A N 1
ATOM 1005 C CA . ALA A 1 141 ? -22.217 -13.353 41.581 1.00 90.31 141 ALA A CA 1
ATOM 1006 C C . ALA A 1 141 ? -21.648 -13.368 40.158 1.00 90.31 141 ALA A C 1
ATOM 1008 O O . ALA A 1 141 ? -21.570 -14.422 39.525 1.00 90.31 141 ALA A O 1
ATOM 1009 N N . VAL A 1 142 ? -21.251 -12.194 39.662 1.00 88.81 142 VAL A N 1
ATOM 1010 C CA . VAL A 1 142 ? -20.644 -12.010 38.337 1.00 88.81 142 VAL A CA 1
ATOM 1011 C C . VAL A 1 142 ? -19.390 -11.164 38.481 1.00 88.81 142 VAL A C 1
ATOM 1013 O O . VAL A 1 142 ? -19.450 -10.021 38.935 1.00 88.81 142 VAL A O 1
ATOM 1016 N N . SER A 1 143 ? -18.259 -11.724 38.072 1.00 87.12 143 SER A N 1
ATOM 1017 C CA . SER A 1 143 ? -16.986 -11.038 37.942 1.00 87.12 143 SER A CA 1
ATOM 1018 C C . SER A 1 143 ? -16.727 -10.693 36.481 1.00 87.12 143 SER A C 1
ATOM 1020 O O . SER A 1 143 ? -16.440 -11.566 35.669 1.00 87.12 143 SER A O 1
ATOM 1022 N N . ASP A 1 144 ? -16.825 -9.418 36.131 1.00 81.25 144 ASP A N 1
ATOM 1023 C CA . ASP A 1 144 ? -16.506 -8.925 34.795 1.00 81.25 144 ASP A CA 1
ATOM 1024 C C . ASP A 1 144 ? -15.272 -8.011 34.839 1.00 81.25 144 ASP A C 1
ATOM 1026 O O . ASP A 1 144 ? -14.883 -7.471 35.882 1.00 81.25 144 ASP A O 1
ATOM 1030 N N . LYS A 1 145 ? -14.632 -7.838 33.681 1.00 75.44 145 LYS A N 1
ATOM 1031 C CA . LYS A 1 145 ? -13.484 -6.951 33.480 1.00 75.44 145 LYS A CA 1
ATOM 1032 C C . LYS A 1 145 ? -13.823 -5.501 33.823 1.00 75.44 145 LYS A C 1
ATOM 1034 O O . LYS A 1 145 ? -12.966 -4.815 34.369 1.00 75.44 145 LYS A O 1
ATOM 1039 N N . PHE A 1 146 ? -15.051 -5.057 33.562 1.00 72.69 146 PHE A N 1
ATOM 1040 C CA . PHE A 1 146 ? -15.480 -3.667 33.761 1.00 72.69 146 PHE A CA 1
ATOM 1041 C C . PHE A 1 146 ? -16.117 -3.404 35.134 1.00 72.69 146 PHE A C 1
ATOM 1043 O O . PHE A 1 146 ? -16.299 -2.252 35.522 1.00 72.69 146 PHE A O 1
ATOM 1050 N N . GLY A 1 147 ? -16.400 -4.457 35.898 1.00 78.69 147 GLY A N 1
ATOM 1051 C CA . GLY A 1 147 ? -16.946 -4.371 37.248 1.00 78.69 147 GLY A CA 1
ATOM 1052 C C . GLY A 1 147 ? -17.344 -5.748 37.764 1.00 78.69 147 GLY A C 1
ATOM 1053 O O . GLY A 1 147 ? -17.487 -6.698 37.002 1.00 78.69 147 GLY A O 1
ATOM 1054 N N . SER A 1 148 ? -17.491 -5.896 39.072 1.00 85.75 148 SER A N 1
ATOM 1055 C CA . SER A 1 148 ? -17.920 -7.153 39.695 1.00 85.75 148 SER A CA 1
ATOM 1056 C C . SER A 1 148 ? -19.082 -6.885 40.636 1.00 85.75 148 SER A C 1
ATOM 1058 O O . SER A 1 148 ? -19.156 -5.818 41.241 1.00 85.75 148 SER A O 1
ATOM 1060 N N . ALA A 1 149 ? -20.013 -7.828 40.736 1.00 88.12 149 ALA A N 1
ATOM 1061 C CA . ALA A 1 149 ? -21.185 -7.676 41.584 1.00 88.12 149 ALA A CA 1
ATOM 1062 C C . ALA A 1 149 ? -21.595 -8.995 42.239 1.00 88.12 149 ALA A C 1
ATOM 1064 O O . ALA A 1 149 ? -21.512 -10.064 41.632 1.00 88.12 149 ALA A O 1
ATOM 1065 N N . VAL A 1 150 ? -22.081 -8.887 43.473 1.00 89.44 150 VAL A N 1
ATOM 1066 C CA . VAL A 1 150 ? -22.723 -9.963 44.228 1.00 89.44 150 VAL A CA 1
ATOM 1067 C C . VAL A 1 150 ? -24.108 -9.491 44.642 1.00 89.44 150 VAL A C 1
ATOM 1069 O O . VAL A 1 150 ? -24.263 -8.478 45.325 1.00 89.44 150 VAL A O 1
ATOM 1072 N N . LYS A 1 151 ? -25.122 -10.250 44.242 1.00 88.75 151 LYS A N 1
ATOM 1073 C CA . LYS A 1 151 ? -26.529 -10.010 44.544 1.00 88.75 151 LYS A CA 1
ATOM 1074 C C . LYS A 1 151 ? -27.027 -11.115 45.460 1.00 88.75 151 LYS A C 1
ATOM 1076 O O . LYS A 1 151 ? -27.018 -12.278 45.075 1.00 88.75 151 LYS A O 1
ATOM 1081 N N . THR A 1 152 ? -27.424 -10.760 46.675 1.00 88.88 152 THR A N 1
ATOM 1082 C CA . THR A 1 152 ? -27.857 -11.699 47.719 1.00 88.88 152 THR A CA 1
ATOM 1083 C C . THR A 1 152 ? -29.358 -11.589 47.969 1.00 88.88 152 THR A C 1
ATOM 1085 O O . THR A 1 152 ? -29.918 -10.490 47.960 1.00 88.88 152 THR A O 1
ATOM 1088 N N . PHE A 1 153 ? -29.997 -12.731 48.214 1.00 88.75 153 PHE A N 1
ATOM 1089 C CA . PHE A 1 153 ? -31.433 -12.886 48.438 1.00 88.75 153 PHE A CA 1
ATOM 1090 C C . PHE A 1 153 ? -31.644 -13.544 49.802 1.00 88.75 153 PHE A C 1
ATOM 1092 O O . PHE A 1 153 ? -30.975 -14.524 50.136 1.00 88.75 153 PHE A O 1
ATOM 1099 N N . SER A 1 154 ? -32.539 -12.984 50.613 1.00 77.75 154 SER A N 1
ATOM 1100 C CA . SER A 1 154 ? -32.733 -13.378 52.019 1.00 77.75 154 SER A CA 1
ATOM 1101 C C . SER A 1 154 ? -34.110 -13.977 52.322 1.00 77.75 154 SER A C 1
ATOM 1103 O O . SER A 1 154 ? -34.355 -14.378 53.461 1.00 77.75 154 SER A O 1
ATOM 1105 N N . ALA A 1 155 ? -35.001 -14.039 51.326 1.00 67.94 155 ALA A N 1
ATOM 1106 C CA . ALA A 1 155 ? -36.369 -14.537 51.477 1.00 67.94 155 ALA A CA 1
ATOM 1107 C C . ALA A 1 155 ? -36.697 -15.757 50.596 1.00 67.94 155 ALA A C 1
ATOM 1109 O O . ALA A 1 155 ? -37.660 -16.465 50.891 1.00 67.94 155 ALA A O 1
ATOM 1110 N N . GLU A 1 156 ? -35.919 -16.023 49.543 1.00 69.31 156 GLU A N 1
ATOM 1111 C CA . GLU A 1 156 ? -36.216 -17.040 48.527 1.00 69.31 156 GLU A CA 1
ATOM 1112 C C . GLU A 1 156 ? -34.922 -17.777 48.130 1.00 69.31 156 GLU A C 1
ATOM 1114 O O . GLU A 1 156 ? -33.852 -17.175 48.059 1.00 69.31 156 GLU A O 1
ATOM 1119 N N . SER A 1 157 ? -34.993 -19.100 47.929 1.00 73.31 157 SER A N 1
ATOM 1120 C CA . SER A 1 157 ? -33.818 -19.952 47.645 1.00 73.31 157 SER A CA 1
ATOM 1121 C C . SER A 1 157 ? -33.555 -20.169 46.149 1.00 73.31 157 SER A C 1
ATOM 1123 O O . SER A 1 157 ? -32.662 -20.926 45.774 1.00 73.31 157 SER A O 1
ATOM 1125 N N . ASP A 1 158 ? -34.321 -19.513 45.283 1.00 79.88 158 ASP A N 1
ATOM 1126 C CA . ASP A 1 158 ? -34.254 -19.607 43.821 1.00 79.88 158 ASP A CA 1
ATOM 1127 C C . ASP A 1 158 ? -33.784 -18.298 43.158 1.00 79.88 158 ASP A C 1
ATOM 1129 O O . ASP A 1 158 ? -33.904 -18.137 41.945 1.00 79.88 158 ASP A O 1
ATOM 1133 N N . CYS A 1 159 ? -33.201 -17.384 43.948 1.00 84.38 159 CYS A N 1
ATOM 1134 C CA . CYS A 1 159 ? -32.724 -16.069 43.501 1.00 84.38 159 CYS A CA 1
ATOM 1135 C C . CYS A 1 159 ? -33.821 -15.202 42.875 1.00 84.38 159 CYS A C 1
ATOM 1137 O O . CYS A 1 159 ? -33.574 -14.443 41.932 1.00 84.38 159 CYS A O 1
ATOM 1139 N N . THR A 1 160 ? -35.035 -15.318 43.407 1.00 79.19 160 THR A N 1
ATOM 1140 C CA . THR A 1 160 ? -36.146 -14.430 43.086 1.00 79.19 160 THR A CA 1
ATOM 1141 C C . THR A 1 160 ? -36.419 -13.459 44.247 1.00 79.19 160 THR A C 1
ATOM 1143 O O . THR A 1 160 ? -35.804 -13.557 45.314 1.00 79.19 160 THR A O 1
ATOM 1146 N N . GLY A 1 161 ? -37.232 -12.427 43.995 1.00 77.75 161 GLY A N 1
ATOM 1147 C CA . GLY A 1 161 ? -37.663 -11.484 45.033 1.00 77.75 161 GLY A CA 1
ATOM 1148 C C . GLY A 1 161 ? -36.680 -10.355 45.375 1.00 77.75 161 GLY A C 1
ATOM 1149 O O . GLY A 1 161 ? -35.842 -9.950 44.561 1.00 77.75 161 GLY A O 1
ATOM 1150 N N . ASP A 1 162 ? -36.844 -9.787 46.576 1.00 80.19 162 ASP A N 1
ATOM 1151 C CA . ASP A 1 162 ? -36.052 -8.654 47.064 1.00 80.19 162 ASP A CA 1
ATOM 1152 C C . ASP A 1 162 ? -34.585 -9.054 47.287 1.00 80.19 162 ASP A C 1
ATOM 1154 O O . ASP A 1 162 ? -34.274 -10.078 47.899 1.00 80.19 162 ASP A O 1
ATOM 1158 N N . SER A 1 163 ? -33.669 -8.209 46.810 1.00 84.81 163 SER A N 1
ATOM 1159 C CA . SER A 1 163 ? -32.236 -8.503 46.792 1.00 84.81 163 SER A CA 1
ATOM 1160 C C . SER A 1 163 ? -31.394 -7.327 47.267 1.00 84.81 163 SER A C 1
ATOM 1162 O O . SER A 1 163 ? -31.700 -6.178 46.940 1.00 84.81 163 SER A O 1
ATOM 1164 N N . THR A 1 164 ? -30.262 -7.621 47.900 1.00 86.19 164 THR A N 1
ATOM 1165 C CA . THR A 1 164 ? -29.220 -6.635 48.224 1.00 86.19 164 THR A CA 1
ATOM 1166 C C . THR A 1 164 ? -28.039 -6.841 47.288 1.00 86.19 164 THR A C 1
ATOM 1168 O O . THR A 1 164 ? -27.566 -7.966 47.143 1.00 86.19 164 THR A O 1
ATOM 1171 N N . THR A 1 165 ? -27.563 -5.780 46.637 1.00 85.81 165 THR A N 1
ATOM 1172 C CA . THR A 1 165 ? -26.441 -5.863 45.688 1.00 85.81 165 THR A CA 1
ATOM 1173 C C . THR A 1 165 ? -25.246 -5.100 46.227 1.00 85.81 165 THR A C 1
ATOM 1175 O O . THR A 1 165 ? -25.383 -3.953 46.644 1.00 85.81 165 THR A O 1
ATOM 1178 N N . VAL A 1 166 ? -24.083 -5.738 46.185 1.00 86.06 166 VAL A N 1
ATOM 1179 C CA . VAL A 1 166 ? -22.781 -5.106 46.388 1.00 86.06 166 VAL A CA 1
ATOM 1180 C C . VAL A 1 166 ? -22.080 -5.150 45.039 1.00 86.06 166 VAL A C 1
ATOM 1182 O O . VAL A 1 166 ? -21.927 -6.230 44.470 1.00 86.06 166 VAL A O 1
ATOM 1185 N N . ALA A 1 167 ? -21.680 -3.999 44.512 1.00 84.31 167 ALA A N 1
ATOM 1186 C CA . ALA A 1 167 ? -21.007 -3.895 43.224 1.00 84.31 167 ALA A CA 1
ATOM 1187 C C . ALA A 1 167 ? -19.772 -3.001 43.346 1.00 84.31 167 ALA A C 1
ATOM 1189 O O . ALA A 1 167 ? -19.758 -2.077 44.156 1.00 84.31 167 ALA A O 1
ATOM 1190 N N . ALA A 1 168 ? -18.758 -3.298 42.542 1.00 79.56 168 ALA A N 1
ATOM 1191 C CA . ALA A 1 168 ? -17.519 -2.542 42.458 1.00 79.56 168 ALA A CA 1
ATOM 1192 C C . ALA A 1 168 ? -17.158 -2.295 40.990 1.00 79.56 168 ALA A C 1
ATOM 1194 O O . ALA A 1 168 ? -17.264 -3.208 40.160 1.00 79.56 168 ALA A O 1
ATOM 1195 N N . THR A 1 169 ? -16.714 -1.083 40.668 1.00 77.50 169 THR A N 1
ATOM 1196 C CA . THR A 1 169 ? -16.146 -0.757 39.352 1.00 77.50 169 THR A CA 1
ATOM 1197 C C . THR A 1 169 ? -14.734 -1.331 39.205 1.00 77.50 169 THR A C 1
ATOM 1199 O O . THR A 1 169 ? -14.117 -1.768 40.178 1.00 77.50 169 THR A O 1
ATOM 1202 N N . LEU A 1 170 ? -14.193 -1.327 37.982 1.00 76.88 170 LEU A N 1
ATOM 1203 C CA . LEU A 1 170 ? -12.800 -1.715 37.735 1.00 76.88 170 LEU A CA 1
ATOM 1204 C C . LEU A 1 170 ? -11.809 -0.935 38.617 1.00 76.88 170 LEU A C 1
ATOM 1206 O O . LEU A 1 170 ? -10.965 -1.546 39.267 1.00 76.88 170 LEU A O 1
ATOM 1210 N N . ASP A 1 171 ? -11.954 0.387 38.687 1.00 75.38 171 ASP A N 1
ATOM 1211 C CA . ASP A 1 171 ? -11.058 1.238 39.475 1.00 75.38 171 ASP A CA 1
ATOM 1212 C C . ASP A 1 171 ? -11.137 0.919 40.974 1.00 75.38 171 ASP A C 1
ATOM 1214 O O . ASP A 1 171 ? -10.129 0.962 41.676 1.00 75.38 171 ASP A O 1
ATOM 1218 N N . GLU A 1 172 ? -12.324 0.569 41.477 1.00 78.69 172 GLU A N 1
ATOM 1219 C CA . GLU A 1 172 ? -12.525 0.199 42.882 1.00 78.69 172 GLU A CA 1
ATOM 1220 C C . GLU A 1 172 ? -11.884 -1.156 43.214 1.00 78.69 172 GLU A C 1
ATOM 1222 O O . GLU A 1 172 ? -11.269 -1.299 44.275 1.00 78.69 172 GLU A O 1
ATOM 1227 N N . LEU A 1 173 ? -11.969 -2.117 42.288 1.00 78.62 173 LEU A N 1
ATOM 1228 C CA . LEU A 1 173 ? -11.310 -3.423 42.390 1.00 78.62 173 LEU A CA 1
ATOM 1229 C C . LEU A 1 173 ? -9.780 -3.289 42.333 1.00 78.62 173 LEU A C 1
ATOM 1231 O O . LEU A 1 173 ? -9.080 -3.928 43.114 1.00 78.62 173 LEU A O 1
ATOM 1235 N N . ASP A 1 174 ? -9.254 -2.439 41.447 1.00 78.81 174 ASP A N 1
ATOM 1236 C CA . ASP A 1 174 ? -7.808 -2.238 41.290 1.00 78.81 174 ASP A CA 1
ATOM 1237 C C . ASP A 1 174 ? -7.213 -1.417 42.448 1.00 78.81 174 ASP A C 1
ATOM 1239 O O . ASP A 1 174 ? -6.089 -1.673 42.896 1.00 78.81 174 ASP A O 1
ATOM 1243 N N . ALA A 1 175 ? -7.973 -0.457 42.988 1.00 75.06 175 ALA A N 1
ATOM 1244 C CA . ALA A 1 175 ? -7.547 0.368 44.115 1.00 75.06 175 ALA A CA 1
ATOM 1245 C C . ALA A 1 175 ? -7.440 -0.410 45.437 1.00 75.06 175 ALA A C 1
ATOM 1247 O O . ALA A 1 175 ? -6.764 0.068 46.351 1.00 75.06 175 ALA A O 1
ATOM 1248 N N . ASN A 1 176 ? -8.089 -1.578 45.562 1.00 73.31 176 ASN A N 1
ATOM 1249 C CA . ASN A 1 176 ? -8.100 -2.407 46.778 1.00 73.31 176 ASN A CA 1
ATOM 1250 C C . ASN A 1 176 ? -8.406 -1.595 48.056 1.00 73.31 176 ASN A C 1
ATOM 1252 O O . ASN A 1 176 ? -7.769 -1.765 49.102 1.00 73.31 176 ASN A O 1
ATOM 1256 N N . SER A 1 177 ? -9.347 -0.653 47.969 1.00 70.94 177 SER A N 1
ATOM 1257 C CA . SER A 1 177 ? -9.595 0.342 49.017 1.00 70.94 177 SER A CA 1
ATOM 1258 C C . SER A 1 177 ? -11.078 0.469 49.359 1.00 70.94 177 SER A C 1
ATOM 1260 O O . SER A 1 177 ? -11.937 0.092 48.567 1.00 70.94 177 SER A O 1
ATOM 1262 N N . CYS A 1 178 ? -11.358 1.030 50.538 1.00 73.12 178 CYS A N 1
ATOM 1263 C CA . CYS A 1 178 ? -12.684 1.488 50.963 1.00 73.12 178 CYS A CA 1
ATOM 1264 C C . CYS A 1 178 ? -13.138 2.653 50.057 1.00 73.12 178 CYS A C 1
ATOM 1266 O O . CYS A 1 178 ? -13.015 3.830 50.413 1.00 73.12 178 CYS A O 1
ATOM 1268 N N . ALA A 1 179 ? -13.578 2.343 48.838 1.00 67.94 179 ALA A N 1
ATOM 1269 C CA . ALA A 1 179 ? -14.064 3.336 47.890 1.00 67.94 179 ALA A CA 1
ATOM 1270 C C . ALA A 1 179 ? -15.389 3.953 48.369 1.00 67.94 179 ALA A C 1
ATOM 1272 O O . ALA A 1 179 ? -16.092 3.389 49.205 1.00 67.94 179 ALA A O 1
ATOM 1273 N N . LYS A 1 180 ? -15.771 5.113 47.817 1.00 64.31 180 LYS A N 1
ATOM 1274 C CA . LYS A 1 180 ? -17.013 5.814 48.208 1.00 64.31 180 LYS A CA 1
ATOM 1275 C C . LYS A 1 180 ? -18.271 4.942 48.094 1.00 64.31 180 LYS A C 1
ATOM 1277 O O . LYS A 1 180 ? -19.189 5.145 48.883 1.00 64.31 180 LYS A O 1
ATOM 1282 N N . ASN A 1 181 ? -18.312 4.009 47.140 1.00 65.00 181 ASN A N 1
ATOM 1283 C CA . ASN A 1 181 ? -19.453 3.114 46.924 1.00 65.00 181 ASN A CA 1
ATOM 1284 C C . ASN A 1 181 ? -19.363 1.805 47.735 1.00 65.00 181 ASN A C 1
ATOM 1286 O O . ASN A 1 181 ? -20.336 1.062 47.805 1.00 65.00 181 ASN A O 1
ATOM 1290 N N . LEU A 1 182 ? -18.222 1.552 48.384 1.00 72.94 182 LEU A N 1
ATOM 1291 C CA . LEU A 1 182 ? -17.930 0.393 49.231 1.00 72.94 182 LEU A CA 1
ATOM 1292 C C . LEU A 1 182 ? -17.533 0.868 50.638 1.00 72.94 182 LEU A C 1
ATOM 1294 O O . LEU A 1 182 ? -16.427 0.617 51.119 1.00 72.94 182 LEU A O 1
ATOM 1298 N N . LEU A 1 183 ? -18.423 1.619 51.292 1.00 78.25 183 LEU A N 1
ATOM 1299 C CA . LEU A 1 183 ? -18.173 2.101 52.651 1.00 78.25 183 LEU A CA 1
ATOM 1300 C C . LEU A 1 183 ? -17.980 0.913 53.597 1.00 78.25 183 LEU A C 1
ATOM 1302 O O . LEU A 1 183 ? -18.857 0.061 53.705 1.00 78.25 183 LEU A O 1
ATOM 1306 N N . ASP A 1 184 ? -16.826 0.880 54.265 1.00 84.12 184 ASP A N 1
ATOM 1307 C CA . ASP A 1 184 ? -16.424 -0.193 55.179 1.00 84.12 184 ASP A CA 1
ATOM 1308 C C . ASP A 1 184 ? -16.378 -1.588 54.520 1.00 84.12 184 ASP A C 1
ATOM 1310 O O . ASP A 1 184 ? -16.507 -2.610 55.195 1.00 84.12 184 ASP A O 1
ATOM 1314 N N . MET A 1 185 ? -16.166 -1.643 53.198 1.00 86.44 185 MET A N 1
ATOM 1315 C CA . MET A 1 185 ? -16.035 -2.887 52.440 1.00 86.44 185 MET A CA 1
ATOM 1316 C C . MET A 1 185 ? -14.846 -2.842 51.472 1.00 86.44 185 MET A C 1
ATOM 1318 O O . MET A 1 185 ? -14.523 -1.797 50.907 1.00 86.44 185 MET A O 1
ATOM 1322 N N . LYS A 1 186 ? -14.217 -3.996 51.227 1.00 86.69 186 LYS A N 1
ATOM 1323 C CA . LYS A 1 186 ? -13.314 -4.203 50.080 1.00 86.69 186 LYS A CA 1
ATOM 1324 C C . LYS A 1 186 ? -13.823 -5.352 49.234 1.00 86.69 186 LYS A C 1
ATOM 1326 O O . LYS A 1 186 ? -14.267 -6.365 49.769 1.00 86.69 186 LYS A O 1
ATOM 1331 N N . MET A 1 187 ? -13.731 -5.202 47.918 1.00 87.00 187 MET A N 1
ATOM 1332 C CA . MET A 1 187 ? -14.066 -6.259 46.975 1.00 87.00 187 MET A CA 1
ATOM 1333 C C . MET A 1 187 ? -12.833 -6.636 46.162 1.00 87.00 187 MET A C 1
ATOM 1335 O O . MET A 1 187 ? -12.121 -5.768 45.669 1.00 87.00 187 MET A O 1
ATOM 1339 N N . TYR A 1 188 ? -12.622 -7.935 45.997 1.00 85.94 188 TYR A N 1
ATOM 1340 C CA . TYR A 1 188 ? -11.575 -8.510 45.165 1.00 85.94 188 TYR A CA 1
ATOM 1341 C C . TYR A 1 188 ? -12.195 -9.490 44.186 1.00 85.94 188 TYR A C 1
ATOM 1343 O O . TYR A 1 188 ? -13.201 -10.137 44.485 1.00 85.94 188 TYR A O 1
ATOM 1351 N N . ARG A 1 189 ? -11.554 -9.647 43.031 1.00 87.00 189 ARG A N 1
ATOM 1352 C CA . ARG A 1 189 ? -11.950 -10.633 42.030 1.00 87.00 189 ARG A CA 1
ATOM 1353 C C . ARG A 1 189 ? -10.800 -11.552 41.653 1.00 87.00 189 ARG A C 1
ATOM 1355 O O . ARG A 1 189 ? -9.638 -11.150 41.654 1.00 87.00 189 ARG A O 1
ATOM 1362 N N . TYR A 1 190 ? -11.156 -12.762 41.256 1.00 85.88 190 TYR A N 1
ATOM 1363 C CA . TYR A 1 190 ? -10.277 -13.713 40.599 1.00 85.88 190 TYR A CA 1
ATOM 1364 C C . TYR A 1 190 ? -11.022 -14.336 39.420 1.00 85.88 190 TYR A C 1
ATOM 1366 O O . TYR A 1 190 ? -12.167 -14.752 39.574 1.00 85.88 190 TYR A O 1
ATOM 1374 N N . GLY A 1 191 ? -10.380 -14.393 38.251 1.00 84.75 191 GLY A N 1
ATOM 1375 C CA . GLY A 1 191 ? -11.016 -14.844 37.010 1.00 84.75 191 GLY A CA 1
ATOM 1376 C C . GLY A 1 191 ? -12.111 -13.898 36.499 1.00 84.75 191 GLY A C 1
ATOM 1377 O O . GLY A 1 191 ? -12.334 -12.821 37.047 1.00 84.75 191 GLY A O 1
ATOM 1378 N N . THR A 1 192 ? -12.782 -14.302 35.421 1.00 85.69 192 THR A N 1
ATOM 1379 C CA . THR A 1 192 ? -13.954 -13.610 34.865 1.00 85.69 192 THR A CA 1
ATOM 1380 C C . THR A 1 192 ? -15.081 -14.606 34.637 1.00 85.69 192 THR A C 1
ATOM 1382 O O . THR A 1 192 ? -14.852 -15.712 34.142 1.00 85.69 192 THR A O 1
ATOM 1385 N N . THR A 1 193 ? -16.303 -14.213 34.967 1.00 87.25 193 THR A N 1
ATOM 1386 C CA . THR A 1 193 ? -17.516 -14.968 34.675 1.00 87.25 193 THR A CA 1
ATOM 1387 C C . THR A 1 193 ? -17.710 -15.077 33.174 1.00 87.25 193 THR A C 1
ATOM 1389 O O . THR A 1 193 ? -17.653 -14.089 32.444 1.00 87.25 193 THR A O 1
ATOM 1392 N N . THR A 1 194 ? -17.985 -16.291 32.709 1.00 83.94 194 THR A N 1
ATOM 1393 C CA . THR A 1 194 ? -18.371 -16.508 31.317 1.00 83.94 194 THR A CA 1
ATOM 1394 C C . THR A 1 194 ? -19.826 -16.091 31.133 1.00 83.94 194 THR A C 1
ATOM 1396 O O . THR A 1 194 ? -20.724 -16.742 31.656 1.00 83.94 194 THR A O 1
ATOM 1399 N N . VAL A 1 195 ? -20.060 -15.013 30.387 1.00 82.44 195 VAL A N 1
ATOM 1400 C CA . VAL A 1 195 ? -21.407 -14.564 30.007 1.00 82.44 195 VAL A CA 1
ATOM 1401 C C . VAL A 1 195 ? -21.649 -14.950 28.555 1.00 82.44 195 VAL A C 1
ATOM 1403 O O . VAL A 1 195 ? -20.916 -14.493 27.677 1.00 82.44 195 VAL A O 1
ATOM 1406 N N . TYR A 1 196 ? -22.657 -15.788 28.305 1.00 84.62 196 TYR A N 1
ATOM 1407 C CA . TYR A 1 196 ? -23.031 -16.211 26.955 1.00 84.62 196 TYR A CA 1
ATOM 1408 C C . TYR A 1 196 ? -23.937 -15.180 26.285 1.00 84.62 196 TYR A C 1
ATOM 1410 O O . TYR A 1 196 ? -24.898 -14.686 26.879 1.00 84.62 196 TYR A O 1
ATOM 1418 N N . LEU A 1 197 ? -23.637 -14.897 25.023 1.00 88.12 197 LEU A N 1
ATOM 1419 C CA . LEU A 1 197 ? -24.315 -13.931 24.180 1.00 88.12 197 LEU A CA 1
ATOM 1420 C C . LEU A 1 197 ? -24.849 -14.612 22.920 1.00 88.12 197 LEU A C 1
ATOM 1422 O O . LEU A 1 197 ? -24.175 -15.433 22.295 1.00 88.12 197 LEU A O 1
ATOM 1426 N N . SER A 1 198 ? -26.063 -14.226 22.538 1.00 91.69 198 SER A N 1
ATOM 1427 C CA . SER A 1 198 ? -26.614 -14.460 21.206 1.00 91.69 198 SER A CA 1
ATOM 1428 C C . SER A 1 198 ? -26.636 -13.134 20.461 1.00 91.69 198 SER A C 1
ATOM 1430 O O . SER A 1 198 ? -27.359 -12.218 20.858 1.00 91.69 198 SER A O 1
ATOM 1432 N N . SER A 1 199 ? -25.861 -13.036 19.386 1.00 91.81 199 SER A N 1
ATOM 1433 C CA . SER A 1 199 ? -25.653 -11.805 18.630 1.00 91.81 199 SER A CA 1
ATOM 1434 C C . SER A 1 199 ? -26.206 -11.899 17.213 1.00 91.81 199 SER A C 1
ATOM 1436 O O . SER A 1 199 ? -25.996 -12.886 16.508 1.00 91.81 199 SER A O 1
ATOM 1438 N N . VAL A 1 200 ? -26.869 -10.833 16.772 1.00 91.50 200 VAL A N 1
ATOM 1439 C CA . VAL A 1 200 ? -27.188 -10.573 15.366 1.00 91.50 200 VAL A CA 1
ATOM 1440 C C . VAL A 1 200 ? -26.154 -9.592 14.833 1.00 91.50 200 VAL A C 1
ATOM 1442 O O . VAL A 1 200 ? -26.001 -8.492 15.368 1.00 91.50 200 VAL A O 1
ATOM 1445 N N . VAL A 1 201 ? -25.437 -9.996 13.790 1.00 90.38 201 VAL A N 1
ATOM 1446 C CA . VAL A 1 201 ? -24.397 -9.185 13.150 1.00 90.38 201 VAL A CA 1
ATOM 1447 C C . VAL A 1 201 ? -24.914 -8.711 11.800 1.00 90.38 201 VAL A C 1
ATOM 1449 O O . VAL A 1 201 ? -25.347 -9.536 11.001 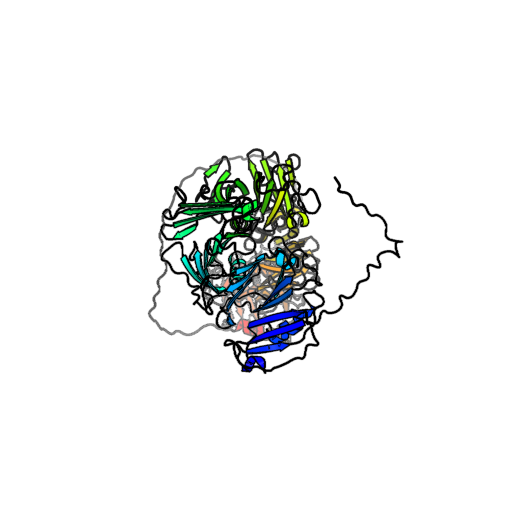1.00 90.38 201 VAL A O 1
ATOM 1452 N N . SER A 1 202 ? -24.877 -7.403 11.554 1.00 91.44 202 SER A N 1
ATOM 1453 C CA . SER A 1 202 ? -25.388 -6.763 10.337 1.00 91.44 202 SER A CA 1
ATOM 1454 C C . SER A 1 202 ? -24.255 -6.273 9.437 1.00 91.44 202 SER A C 1
ATOM 1456 O O . SER A 1 202 ? -23.242 -5.777 9.931 1.00 91.44 202 SER A O 1
ATOM 1458 N N . TYR A 1 203 ? -24.449 -6.380 8.122 1.00 89.12 203 TYR A N 1
ATOM 1459 C CA . TYR A 1 203 ? -23.477 -6.007 7.092 1.00 89.12 203 TYR A CA 1
ATOM 1460 C C . TYR A 1 203 ? -24.139 -5.268 5.923 1.00 89.12 203 TYR A C 1
ATOM 1462 O O . TYR A 1 203 ? -25.252 -5.605 5.504 1.00 89.12 203 TYR A O 1
ATOM 1470 N N . ASP A 1 204 ? -23.407 -4.317 5.339 1.00 86.94 204 ASP A N 1
ATOM 1471 C CA . ASP A 1 204 ? -23.842 -3.586 4.140 1.00 86.94 204 ASP A CA 1
ATOM 1472 C C . ASP A 1 204 ? -23.494 -4.292 2.822 1.00 86.94 204 ASP A C 1
ATOM 1474 O O . ASP A 1 204 ? -24.069 -3.978 1.780 1.00 86.94 204 ASP A O 1
ATOM 1478 N N . THR A 1 205 ? -22.579 -5.261 2.836 1.00 77.56 205 THR A N 1
ATOM 1479 C CA . THR A 1 205 ? -22.165 -6.005 1.640 1.00 77.56 205 THR A CA 1
ATOM 1480 C C . THR A 1 205 ? -22.324 -7.505 1.849 1.00 77.56 205 THR A C 1
ATOM 1482 O O . THR A 1 205 ? -22.304 -8.001 2.974 1.00 77.56 205 THR A O 1
ATOM 1485 N N . LYS A 1 206 ? -22.518 -8.226 0.738 1.00 70.81 206 LYS A N 1
ATOM 1486 C CA . LYS A 1 206 ? -22.552 -9.697 0.709 1.00 70.81 206 LYS A CA 1
ATOM 1487 C C . LYS A 1 206 ? -21.205 -10.298 0.291 1.00 70.81 206 LYS A C 1
ATOM 1489 O O . LYS A 1 206 ? -21.075 -11.515 0.188 1.00 70.81 206 LYS A O 1
ATOM 1494 N N . ASP A 1 207 ? -20.219 -9.455 -0.007 1.00 62.47 207 ASP A N 1
ATOM 1495 C CA . ASP A 1 207 ? -18.935 -9.897 -0.544 1.00 62.47 207 ASP A CA 1
ATOM 1496 C C . ASP A 1 207 ? -18.246 -10.831 0.463 1.00 62.47 207 ASP A C 1
ATOM 1498 O O . ASP A 1 207 ? -18.019 -10.476 1.619 1.00 62.47 207 ASP A O 1
ATOM 1502 N N . GLY A 1 208 ? -17.967 -12.065 0.033 1.00 58.53 208 GLY A N 1
ATOM 1503 C CA . GLY A 1 208 ? -17.393 -13.111 0.887 1.00 58.53 208 GLY A CA 1
ATOM 1504 C C . GLY A 1 208 ? -18.362 -13.784 1.877 1.00 58.53 208 GLY A C 1
ATOM 1505 O O . GLY A 1 208 ? -17.892 -14.461 2.785 1.00 58.53 208 GLY A O 1
ATOM 1506 N N . ASP A 1 209 ? -19.686 -13.603 1.735 1.00 63.16 209 ASP A N 1
ATOM 1507 C CA . ASP A 1 209 ? -20.784 -14.234 2.512 1.00 63.16 209 ASP A CA 1
ATOM 1508 C C . ASP A 1 209 ? -20.678 -14.154 4.061 1.00 63.16 209 ASP A C 1
ATOM 1510 O O . ASP A 1 209 ? -21.396 -14.860 4.775 1.00 63.16 209 ASP A O 1
ATOM 1514 N N . CYS A 1 210 ? -19.884 -13.191 4.558 1.00 65.56 210 CYS A N 1
ATOM 1515 C CA . CYS A 1 210 ? -19.762 -12.717 5.948 1.00 65.56 210 CYS A CA 1
ATOM 1516 C C . CYS A 1 210 ? -18.772 -13.422 6.899 1.00 65.56 210 CYS A C 1
ATOM 1518 O O . CYS A 1 210 ? -18.958 -13.359 8.115 1.00 65.56 210 CYS A O 1
ATOM 1520 N N . GLN A 1 211 ? -17.662 -13.974 6.385 1.00 59.75 211 GLN A N 1
ATOM 1521 C CA . GLN A 1 211 ? -16.394 -14.165 7.126 1.00 59.75 211 GLN A CA 1
ATOM 1522 C C . GLN A 1 211 ? -15.180 -14.213 6.170 1.00 59.75 211 GLN A C 1
ATOM 1524 O O . GLN A 1 211 ? -15.321 -14.742 5.069 1.00 59.75 211 GLN A O 1
ATOM 1529 N N . PRO A 1 212 ? -13.957 -13.796 6.570 1.00 51.56 212 PRO A N 1
ATOM 1530 C CA . PRO A 1 212 ? -13.572 -12.932 7.693 1.00 51.56 212 PRO A CA 1
ATOM 1531 C C . PRO A 1 212 ? -13.235 -11.482 7.261 1.00 51.56 212 PRO A C 1
ATOM 1533 O O . PRO A 1 212 ? -12.724 -10.716 8.066 1.00 51.56 212 PRO A O 1
ATOM 1536 N N . LEU A 1 213 ? -13.475 -11.098 5.998 1.00 58.38 213 LEU A N 1
ATOM 1537 C CA . LEU A 1 213 ? -13.007 -9.815 5.434 1.00 58.38 213 LEU A CA 1
ATOM 1538 C C . LEU A 1 213 ? -14.049 -8.679 5.430 1.00 58.38 213 LEU A C 1
ATOM 1540 O O . LEU A 1 213 ? -13.686 -7.529 5.193 1.00 58.38 213 LEU A O 1
ATOM 1544 N N . ALA A 1 214 ? -15.333 -8.969 5.665 1.00 73.44 214 ALA A N 1
ATOM 1545 C CA . ALA A 1 214 ? -16.379 -7.946 5.658 1.00 73.44 214 ALA A CA 1
ATOM 1546 C C . ALA A 1 214 ? -16.484 -7.253 7.026 1.00 73.44 214 ALA A C 1
ATOM 1548 O O . ALA A 1 214 ? -16.704 -7.914 8.042 1.00 73.44 214 ALA A O 1
ATOM 1549 N N . VAL A 1 215 ? -16.370 -5.921 7.042 1.00 84.81 215 VAL A N 1
ATOM 1550 C CA . VAL A 1 215 ? -16.517 -5.095 8.251 1.00 84.81 215 VAL A CA 1
ATOM 1551 C C . VAL A 1 215 ? -18.004 -5.034 8.639 1.00 84.81 215 VAL A C 1
ATOM 1553 O O . VAL A 1 215 ? -18.808 -4.546 7.838 1.00 84.81 215 VAL A O 1
ATOM 1556 N N . PRO A 1 216 ? -18.411 -5.514 9.829 1.00 89.75 216 PRO A N 1
ATOM 1557 C CA . PRO A 1 216 ? -19.800 -5.417 10.259 1.00 89.75 216 PRO A CA 1
ATOM 1558 C C . PRO A 1 216 ? -20.205 -3.964 10.520 1.00 89.75 216 PRO A C 1
ATOM 1560 O O . PRO A 1 216 ? -19.397 -3.140 10.937 1.00 89.75 216 PRO A O 1
ATOM 1563 N N . THR A 1 217 ? -21.472 -3.626 10.325 1.00 92.69 217 THR A N 1
ATOM 1564 C CA . THR A 1 217 ? -21.975 -2.267 10.578 1.00 92.69 217 THR A CA 1
ATOM 1565 C C . THR A 1 217 ? -22.600 -2.153 11.963 1.00 92.69 217 THR A C 1
ATOM 1567 O O . THR A 1 217 ? -22.372 -1.168 12.663 1.00 92.69 217 THR A O 1
ATOM 1570 N N . GLN A 1 218 ? -23.318 -3.186 12.407 1.00 93.44 218 GLN A N 1
ATOM 1571 C CA . GLN A 1 218 ? -23.929 -3.250 13.734 1.00 93.44 218 GLN A CA 1
ATOM 1572 C C . GLN A 1 218 ? -23.845 -4.666 14.306 1.00 93.44 218 GLN A C 1
ATOM 1574 O O . GLN A 1 218 ? -24.067 -5.641 13.589 1.00 93.44 218 GLN A O 1
ATOM 1579 N N . VAL A 1 219 ? -23.600 -4.783 15.610 1.00 92.94 219 VAL A N 1
ATOM 1580 C CA . VAL A 1 219 ? -23.710 -6.050 16.347 1.00 92.94 219 VAL A CA 1
ATOM 1581 C C . VAL A 1 219 ? -24.652 -5.857 17.520 1.00 92.94 219 VAL A C 1
ATOM 1583 O O . VAL A 1 219 ? -24.354 -5.055 18.394 1.00 92.94 219 VAL A O 1
ATOM 1586 N N . VAL A 1 220 ? -25.769 -6.583 17.560 1.00 93.75 220 VAL A N 1
ATOM 1587 C CA . VAL A 1 220 ? -26.749 -6.526 18.659 1.00 93.75 220 VAL A CA 1
ATOM 1588 C C . VAL A 1 220 ? -26.739 -7.857 19.390 1.00 93.75 220 VAL A C 1
ATOM 1590 O O . VAL A 1 220 ? -27.032 -8.886 18.789 1.00 93.75 220 VAL A O 1
ATOM 1593 N N . SER A 1 221 ? -26.413 -7.847 20.677 1.00 92.69 221 SER A N 1
ATOM 1594 C CA . SER A 1 221 ? -26.187 -9.039 21.497 1.00 92.69 221 SER A CA 1
ATOM 1595 C C . SER A 1 221 ? -27.110 -9.056 22.704 1.00 92.69 221 SER A C 1
ATOM 1597 O O . SER A 1 221 ? -27.277 -8.036 23.368 1.00 92.69 221 SER A O 1
ATOM 1599 N N . GLN A 1 222 ? -27.656 -10.225 23.026 1.00 92.44 222 GLN A N 1
ATOM 1600 C CA . GLN A 1 222 ? -28.480 -10.451 24.216 1.00 92.44 222 GLN A CA 1
ATOM 1601 C C . GLN A 1 222 ? -27.858 -11.531 25.098 1.00 92.44 222 GLN A C 1
ATOM 1603 O O . GLN A 1 222 ? -27.313 -12.509 24.581 1.00 92.44 222 GLN A O 1
ATOM 1608 N N . VAL A 1 223 ? -27.962 -11.367 26.419 1.00 87.88 223 VAL A N 1
ATOM 1609 C CA . VAL A 1 223 ? -27.494 -12.370 27.388 1.00 87.88 223 VAL A CA 1
ATOM 1610 C C . VAL A 1 223 ? -28.421 -13.590 27.374 1.00 87.88 223 VAL A C 1
ATOM 1612 O O . VAL A 1 223 ? -29.643 -13.454 27.434 1.00 87.88 223 VAL A O 1
ATOM 1615 N N . VAL A 1 224 ? -27.845 -14.794 27.301 1.00 84.62 224 VAL A N 1
ATOM 1616 C CA . VAL A 1 224 ? -28.583 -16.070 27.262 1.00 84.62 224 VAL A CA 1
ATOM 1617 C C . VAL A 1 224 ? -28.055 -17.066 28.300 1.00 84.62 224 VAL A C 1
ATOM 1619 O O . VAL A 1 224 ? -26.887 -17.031 28.671 1.00 84.62 224 VAL A O 1
ATOM 1622 N N . ALA A 1 225 ? -28.921 -17.971 28.774 1.00 71.88 225 ALA A N 1
ATOM 1623 C CA . ALA A 1 225 ? -28.629 -18.845 29.918 1.00 71.88 225 ALA A CA 1
ATOM 1624 C C . ALA A 1 225 ? -27.549 -19.915 29.651 1.00 71.88 225 ALA A C 1
ATOM 1626 O O . ALA A 1 225 ? -26.725 -20.166 30.523 1.00 71.88 225 ALA A O 1
ATOM 1627 N N . ALA A 1 226 ? -27.544 -20.550 28.472 1.00 69.38 226 ALA A N 1
ATOM 1628 C CA . ALA A 1 226 ? -26.462 -21.421 28.004 1.00 69.38 226 ALA A CA 1
ATOM 1629 C C . ALA A 1 226 ? -26.699 -21.828 26.544 1.00 69.38 226 ALA A C 1
ATOM 1631 O O . ALA A 1 226 ? -27.761 -22.359 26.228 1.00 69.38 226 ALA A O 1
ATOM 1632 N N . GLY A 1 227 ? -25.683 -21.636 25.697 1.00 67.31 227 GLY A N 1
ATOM 1633 C CA . GLY A 1 227 ? -25.598 -22.173 24.336 1.00 67.31 227 GLY A CA 1
ATOM 1634 C C . GLY A 1 227 ? -26.622 -21.621 23.336 1.00 67.31 227 GLY A C 1
ATOM 1635 O O . GLY A 1 227 ? -27.821 -21.851 23.437 1.00 67.31 227 GLY A O 1
ATOM 1636 N N . CYS A 1 228 ? -26.128 -20.980 22.282 1.00 75.00 228 CYS A N 1
ATOM 1637 C CA . CYS A 1 228 ? -26.861 -20.825 21.030 1.00 75.00 228 CYS A CA 1
ATOM 1638 C C . CYS A 1 228 ? -26.003 -21.361 19.874 1.00 75.00 228 CYS A C 1
ATOM 1640 O O . CYS A 1 228 ? -24.837 -21.712 20.066 1.00 75.00 228 CYS A O 1
ATOM 1642 N N . THR A 1 229 ? -26.575 -21.490 18.678 1.00 80.75 229 THR A N 1
ATOM 1643 C CA . THR A 1 229 ? -25.845 -21.984 17.502 1.00 80.75 229 THR A CA 1
ATOM 1644 C C . THR A 1 229 ? -25.455 -20.824 16.596 1.00 80.75 229 THR A C 1
ATOM 1646 O O . THR A 1 229 ? -26.326 -20.133 16.072 1.00 80.75 229 THR A O 1
ATOM 1649 N N . SER A 1 230 ? -24.150 -20.633 16.384 1.00 82.88 230 SER A N 1
ATOM 1650 C CA . SER A 1 230 ? -23.650 -19.666 15.406 1.00 82.88 230 SER A CA 1
ATOM 1651 C C . SER A 1 230 ? -24.012 -20.104 13.987 1.00 82.88 230 SER A C 1
ATOM 1653 O O . SER A 1 230 ? -23.822 -21.262 13.613 1.00 82.88 230 SER A O 1
ATOM 1655 N N . SER A 1 231 ? -24.467 -19.157 13.177 1.00 84.25 231 SER A N 1
ATOM 1656 C CA . SER A 1 231 ? -24.592 -19.281 11.729 1.00 84.25 231 SER A CA 1
ATOM 1657 C C . SER A 1 231 ? -23.894 -18.087 11.104 1.00 84.25 231 SER A C 1
ATOM 1659 O O . SER A 1 231 ? -24.458 -16.998 11.025 1.00 84.25 231 SER A O 1
ATOM 1661 N N . LEU A 1 232 ? -22.660 -18.304 10.654 1.00 74.69 232 LEU A N 1
ATOM 1662 C CA . LEU A 1 232 ? -21.833 -17.274 10.020 1.00 74.69 232 LEU A CA 1
ATOM 1663 C C . LEU A 1 232 ? -22.167 -17.070 8.535 1.00 74.69 232 LEU A C 1
ATOM 1665 O O . LEU A 1 232 ? -21.566 -16.226 7.883 1.00 74.69 232 LEU A O 1
ATOM 1669 N N . THR A 1 233 ? -23.127 -17.825 7.998 1.00 78.75 233 THR A N 1
ATOM 1670 C CA . THR A 1 233 ? -23.654 -17.608 6.651 1.00 78.75 233 THR A CA 1
ATOM 1671 C C . THR A 1 233 ? -24.622 -16.436 6.667 1.00 78.75 233 THR A C 1
ATOM 1673 O O . THR A 1 233 ? -25.638 -16.482 7.367 1.00 78.75 233 THR A O 1
ATOM 1676 N N . CYS A 1 234 ? -24.327 -15.408 5.873 1.00 78.06 234 CYS A N 1
ATOM 1677 C CA . CYS A 1 234 ? -25.217 -14.268 5.740 1.00 78.06 234 CYS A CA 1
ATOM 1678 C C . CYS A 1 234 ? -26.557 -14.646 5.099 1.00 78.06 234 CYS A C 1
ATOM 1680 O O . CYS A 1 234 ? -26.634 -15.235 4.018 1.00 78.06 234 CYS A O 1
ATOM 1682 N N . SER A 1 235 ? -27.630 -14.262 5.776 1.00 77.94 235 SER A N 1
ATOM 1683 C CA . SER A 1 235 ? -29.008 -14.379 5.317 1.00 77.94 235 SER A CA 1
ATOM 1684 C C . SER A 1 235 ? -29.559 -13.001 4.935 1.00 77.94 235 SER A C 1
ATOM 1686 O O . SER A 1 235 ? -29.041 -11.972 5.364 1.00 77.94 235 SER A O 1
ATOM 1688 N N . GLY A 1 236 ? -30.583 -12.976 4.079 1.00 75.50 236 GLY A N 1
ATOM 1689 C CA . GLY A 1 236 ? -31.199 -11.740 3.585 1.00 75.50 236 GLY A CA 1
ATOM 1690 C C . GLY A 1 236 ? -31.217 -11.638 2.057 1.00 75.50 236 GLY A C 1
ATOM 1691 O O . GLY A 1 236 ? -30.336 -12.147 1.361 1.00 75.50 236 GLY A O 1
ATOM 1692 N N . ALA A 1 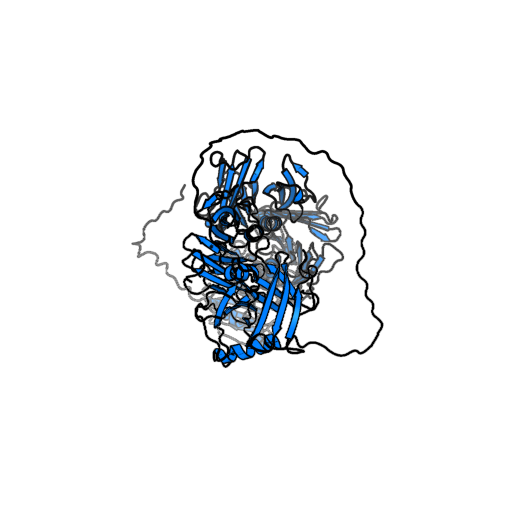237 ? -32.257 -10.988 1.529 1.00 73.31 237 ALA A N 1
ATOM 1693 C CA . ALA A 1 237 ? -32.420 -10.721 0.094 1.00 73.31 237 ALA A CA 1
ATOM 1694 C C . ALA A 1 237 ? -31.790 -9.382 -0.348 1.00 73.31 237 ALA A C 1
ATOM 1696 O O . ALA A 1 237 ? -31.874 -9.020 -1.519 1.00 73.31 237 ALA A O 1
ATOM 1697 N N . GLY A 1 238 ? -31.184 -8.645 0.584 1.00 78.44 238 GLY A N 1
ATOM 1698 C CA . GLY A 1 238 ? -30.549 -7.349 0.373 1.00 78.44 238 GLY A CA 1
ATOM 1699 C C . GLY A 1 238 ? -30.088 -6.751 1.702 1.00 78.44 238 GLY A C 1
ATOM 1700 O O . GLY A 1 238 ? -30.295 -7.354 2.749 1.00 78.44 238 GLY A O 1
ATOM 1701 N N . VAL A 1 239 ? -29.479 -5.568 1.645 1.00 83.75 239 VAL A N 1
ATOM 1702 C CA . VAL A 1 239 ? -28.937 -4.864 2.816 1.00 83.75 239 VAL A CA 1
ATOM 1703 C C . VAL A 1 239 ? -30.050 -4.515 3.828 1.00 83.75 239 VAL A C 1
ATOM 1705 O O . VAL A 1 239 ? -31.050 -3.917 3.404 1.00 83.75 239 VAL A O 1
ATOM 1708 N N . PRO A 1 240 ? -29.875 -4.811 5.133 1.00 88.75 240 PRO A N 1
ATOM 1709 C CA . PRO A 1 240 ? -28.688 -5.430 5.727 1.00 88.75 240 PRO A CA 1
ATOM 1710 C C . PRO A 1 240 ? -28.678 -6.954 5.580 1.00 88.75 240 PRO A C 1
ATOM 1712 O O . PRO A 1 240 ? -29.693 -7.622 5.775 1.00 88.75 240 PRO A O 1
ATOM 1715 N N . TYR A 1 241 ? -27.503 -7.503 5.281 1.00 89.94 241 TYR A N 1
ATOM 1716 C CA . TYR A 1 241 ? -27.264 -8.937 5.424 1.00 89.94 241 TYR A CA 1
ATOM 1717 C C . TYR A 1 241 ? -26.985 -9.244 6.886 1.00 89.94 241 TYR A C 1
ATOM 1719 O O . TYR A 1 241 ? -26.306 -8.462 7.553 1.00 89.94 241 TYR A O 1
ATOM 1727 N N . THR A 1 242 ? -27.498 -10.366 7.387 1.00 89.44 242 THR A N 1
ATOM 1728 C CA . THR A 1 242 ? -27.348 -10.716 8.801 1.00 89.44 242 THR A CA 1
ATOM 1729 C C . THR A 1 242 ? -26.813 -12.120 9.012 1.00 89.44 242 THR A C 1
ATOM 1731 O O . THR A 1 242 ? -27.169 -13.059 8.295 1.00 89.44 242 THR A O 1
ATOM 1734 N N . SER A 1 243 ? -25.973 -12.265 10.031 1.00 88.62 243 SER A N 1
ATOM 1735 C CA . SER A 1 243 ? -25.500 -13.548 10.547 1.00 88.62 243 SER A CA 1
ATOM 1736 C C . SER A 1 243 ? -25.794 -13.655 12.046 1.00 88.62 243 SER A C 1
ATOM 1738 O O . SER A 1 243 ? -26.117 -12.666 12.713 1.00 88.62 243 SER A O 1
ATOM 1740 N N . THR A 1 244 ? -25.728 -14.874 12.578 1.00 89.19 244 THR A N 1
ATOM 1741 C CA . THR A 1 244 ? -25.907 -15.137 14.009 1.00 89.19 244 THR A CA 1
ATOM 1742 C C . THR A 1 244 ? -24.583 -15.584 14.602 1.00 89.19 244 THR A C 1
ATOM 1744 O O . THR A 1 244 ? -24.006 -16.580 14.163 1.00 89.19 244 THR A O 1
ATOM 1747 N N . LEU A 1 245 ? -24.113 -14.867 15.616 1.00 89.38 245 LEU A N 1
ATOM 1748 C CA . LEU A 1 245 ? -22.898 -15.183 16.352 1.00 89.38 245 LEU A CA 1
ATOM 1749 C C . LEU A 1 245 ? -23.267 -15.560 17.784 1.00 89.38 245 LEU A C 1
ATOM 1751 O O . LEU A 1 245 ? -23.894 -14.787 18.498 1.00 89.38 245 LEU A O 1
ATOM 1755 N N . CYS A 1 246 ? -22.853 -16.747 18.195 1.00 89.19 246 CYS A N 1
ATOM 1756 C CA . CYS A 1 246 ? -22.913 -17.193 19.574 1.00 89.19 246 CYS A CA 1
ATOM 1757 C C . CYS A 1 246 ? -21.514 -17.127 20.151 1.00 89.19 246 CYS A C 1
ATOM 1759 O O . CYS A 1 246 ? -20.595 -17.758 19.626 1.00 89.19 246 CYS A O 1
ATOM 1761 N N . SER A 1 247 ? -21.362 -16.324 21.191 1.00 88.12 247 SER A N 1
ATOM 1762 C CA . SER A 1 247 ? -20.063 -15.998 21.759 1.00 88.12 247 SER A CA 1
ATOM 1763 C C . SER A 1 247 ? -20.180 -15.741 23.250 1.00 88.12 247 SER A C 1
ATOM 1765 O O . SER A 1 247 ? -21.264 -15.582 23.809 1.00 88.12 247 SER A O 1
ATOM 1767 N N . THR A 1 248 ? -19.042 -15.702 23.913 1.00 86.00 248 THR A N 1
ATOM 1768 C CA . THR A 1 248 ? -18.901 -15.082 25.226 1.00 86.00 248 THR A CA 1
ATOM 1769 C C . THR A 1 248 ? -18.578 -13.595 25.076 1.00 86.00 248 THR A C 1
ATOM 1771 O O . THR A 1 248 ? -18.162 -13.144 24.006 1.00 86.00 248 THR A O 1
ATOM 1774 N N . THR A 1 249 ? -18.710 -12.808 26.145 1.00 80.50 249 THR A N 1
ATOM 1775 C CA . THR A 1 249 ? -18.251 -11.403 26.155 1.00 80.50 249 THR A CA 1
ATOM 1776 C C . THR A 1 249 ? -16.788 -11.262 25.716 1.00 80.50 249 THR A C 1
ATOM 1778 O O . THR A 1 249 ? -16.467 -10.365 24.940 1.00 80.50 249 THR A O 1
ATOM 1781 N N . THR A 1 250 ? -15.909 -12.175 26.139 1.00 81.62 250 THR A N 1
ATOM 1782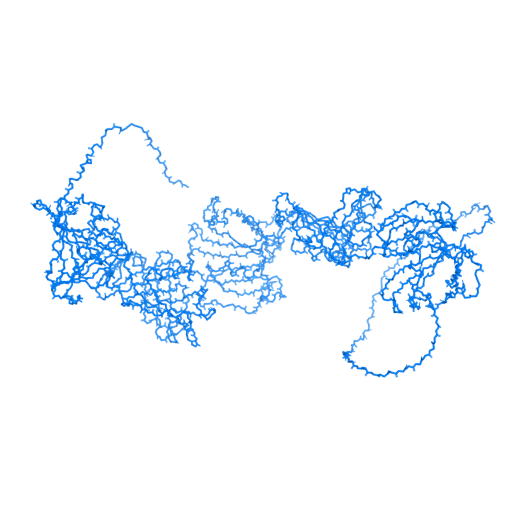 C CA . THR A 1 250 ? -14.490 -12.198 25.744 1.00 81.62 250 THR A CA 1
ATOM 1783 C C . THR A 1 250 ? -14.290 -12.566 24.273 1.00 81.62 250 THR A C 1
ATOM 1785 O O . THR A 1 250 ? -13.503 -11.928 23.575 1.00 81.62 250 THR A O 1
ATOM 1788 N N . GLU A 1 251 ? -15.007 -13.571 23.769 1.00 86.56 251 GLU A N 1
ATOM 1789 C CA . GLU A 1 251 ? -14.941 -13.953 22.351 1.00 86.56 251 GLU A CA 1
ATOM 1790 C C . GLU A 1 251 ? -15.481 -12.847 21.440 1.00 86.56 251 GLU A C 1
ATOM 1792 O O . GLU A 1 251 ? -14.947 -12.633 20.353 1.00 86.56 251 GLU A O 1
ATOM 1797 N N . LEU A 1 252 ? -16.496 -12.106 21.891 1.00 85.75 252 LEU A N 1
ATOM 1798 C CA . LEU A 1 252 ? -17.041 -10.965 21.163 1.00 85.75 252 LEU A CA 1
ATOM 1799 C C . LEU A 1 252 ? -16.025 -9.814 21.053 1.00 85.75 252 LEU A C 1
ATOM 1801 O O . LEU A 1 252 ? -15.903 -9.208 19.991 1.00 85.75 252 LEU A O 1
ATOM 1805 N N . GLU A 1 253 ? -15.235 -9.550 22.100 1.00 79.81 253 GLU A N 1
ATOM 1806 C CA . GLU A 1 253 ? -14.106 -8.608 22.021 1.00 79.81 253 GLU A CA 1
ATOM 1807 C C . GLU A 1 253 ? -13.065 -9.056 20.983 1.00 79.81 253 GLU A C 1
ATOM 1809 O O . GLU A 1 253 ? -12.603 -8.247 20.173 1.00 79.81 253 GLU A O 1
ATOM 1814 N N . GLY A 1 254 ? -12.734 -10.352 20.959 1.00 82.88 254 GLY A N 1
ATOM 1815 C CA . GLY A 1 254 ? -11.853 -10.937 19.944 1.00 82.88 254 GLY A CA 1
ATOM 1816 C C . GLY A 1 254 ? -12.413 -10.799 18.525 1.00 82.88 254 GLY A C 1
ATOM 1817 O O . GLY A 1 254 ? -11.681 -10.436 17.604 1.00 82.88 254 GLY A O 1
ATOM 1818 N N . PHE A 1 255 ? -13.720 -11.010 18.358 1.00 85.75 255 PHE A N 1
ATOM 1819 C CA . PHE A 1 255 ? -14.423 -10.803 17.093 1.00 85.75 255 PHE A CA 1
ATOM 1820 C C . PHE A 1 255 ? -14.320 -9.352 16.611 1.00 85.75 255 PHE A C 1
ATOM 1822 O O . PHE A 1 255 ? -14.064 -9.130 15.426 1.00 85.75 255 PHE A O 1
ATOM 1829 N N . TYR A 1 256 ? -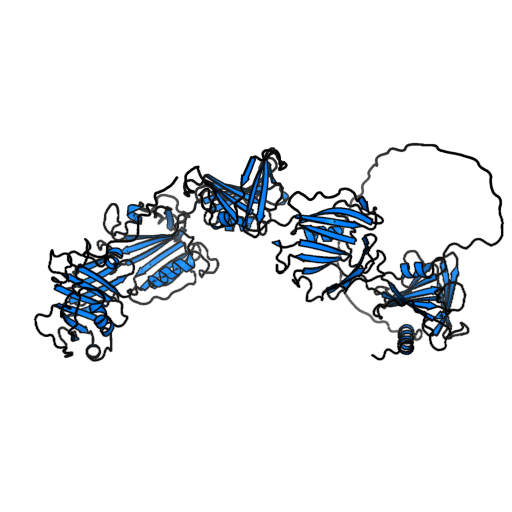14.461 -8.365 17.504 1.00 83.50 256 TYR A N 1
ATOM 1830 C CA . TYR A 1 256 ? -14.311 -6.958 17.129 1.00 83.50 256 TYR A CA 1
ATOM 1831 C C . TYR A 1 256 ? -12.902 -6.649 16.628 1.00 83.50 256 TYR A C 1
ATOM 1833 O O . TYR A 1 256 ? -12.748 -6.060 15.561 1.00 83.50 256 TYR A O 1
ATOM 1841 N N . GLN A 1 257 ? -11.874 -7.103 17.345 1.00 80.94 257 GLN A N 1
ATOM 1842 C CA . GLN A 1 257 ? -10.484 -6.899 16.928 1.00 80.94 257 GLN A CA 1
ATOM 1843 C C . GLN A 1 257 ? -10.191 -7.545 15.569 1.00 80.94 257 GLN A C 1
ATOM 1845 O O . GLN A 1 257 ? -9.542 -6.930 14.726 1.00 80.94 257 GLN A O 1
ATOM 1850 N N . ALA A 1 258 ? -10.706 -8.754 15.331 1.00 83.25 258 ALA A N 1
ATOM 1851 C CA . ALA A 1 258 ? -10.529 -9.452 14.061 1.00 83.25 258 ALA A CA 1
ATOM 1852 C C . ALA A 1 258 ? -11.283 -8.784 12.897 1.00 83.25 258 ALA A C 1
ATOM 1854 O O . ALA A 1 258 ? -10.751 -8.712 11.794 1.00 83.25 258 ALA A O 1
ATOM 1855 N N . SER A 1 259 ? -12.501 -8.290 13.139 1.00 81.75 259 SER A N 1
ATOM 1856 C CA . SER A 1 259 ? -13.394 -7.800 12.075 1.00 81.75 259 SER A CA 1
ATOM 1857 C C . SER A 1 259 ? -13.171 -6.332 11.712 1.00 81.75 259 SER A C 1
ATOM 1859 O O . SER A 1 259 ? -13.361 -5.935 10.566 1.00 81.75 259 SER A O 1
ATOM 1861 N N . TYR A 1 260 ? -12.792 -5.507 12.687 1.00 79.00 260 TYR A N 1
ATOM 1862 C CA . TYR A 1 260 ? -12.655 -4.057 12.527 1.00 79.00 260 TYR A CA 1
ATOM 1863 C C . TYR A 1 260 ? -11.195 -3.592 12.530 1.00 79.00 260 TYR A C 1
ATOM 1865 O O . TYR A 1 260 ? -10.888 -2.484 12.083 1.00 79.00 260 TYR A O 1
ATOM 1873 N N . GLY A 1 261 ? -10.278 -4.426 13.026 1.00 77.00 261 GLY A N 1
ATOM 1874 C CA . GLY A 1 261 ? -8.892 -4.039 13.252 1.00 77.00 261 GLY A CA 1
ATOM 1875 C C . GLY A 1 261 ? -8.764 -2.874 14.238 1.00 77.00 261 GLY A C 1
ATOM 1876 O O . GLY A 1 261 ? -9.670 -2.554 15.005 1.00 77.00 261 GLY A O 1
ATOM 1877 N N . THR A 1 262 ? -7.614 -2.203 14.209 1.00 70.75 262 THR A N 1
ATOM 1878 C CA . THR A 1 262 ? -7.307 -1.073 15.105 1.00 70.75 262 THR A CA 1
ATOM 1879 C C . THR A 1 262 ? -7.729 0.288 14.550 1.00 70.75 262 THR A C 1
ATOM 1881 O O . THR A 1 262 ? -7.634 1.292 15.254 1.00 70.75 262 THR A O 1
ATOM 1884 N N . LYS A 1 263 ? -8.163 0.335 13.284 1.00 74.38 263 LYS A N 1
ATOM 1885 C CA . LYS A 1 263 ? -8.384 1.577 12.534 1.00 74.38 263 LYS A CA 1
ATOM 1886 C C . LYS A 1 263 ? -9.847 2.042 12.538 1.00 74.38 263 LYS A C 1
ATOM 1888 O O . LYS A 1 263 ? -10.090 3.244 12.507 1.00 74.38 263 LYS A O 1
ATOM 1893 N N . GLN A 1 264 ? -10.814 1.123 12.567 1.00 86.50 264 GLN A N 1
ATOM 1894 C CA . GLN A 1 264 ? -12.228 1.479 12.412 1.00 86.50 264 GLN A CA 1
ATOM 1895 C C . GLN A 1 264 ? -12.809 2.136 13.678 1.00 86.50 264 GLN A C 1
ATOM 1897 O O . GLN A 1 264 ? -12.516 1.688 14.792 1.00 86.50 264 GLN A O 1
ATOM 1902 N N . PRO A 1 265 ? -13.657 3.171 13.533 1.00 91.56 265 PRO A N 1
ATOM 1903 C CA . PRO A 1 265 ? -14.327 3.797 14.662 1.00 91.56 265 PRO A CA 1
ATOM 1904 C C . PRO A 1 265 ? -15.518 2.960 15.133 1.00 91.56 265 PRO A C 1
ATOM 1906 O O . PRO A 1 265 ? -16.425 2.669 14.358 1.00 91.56 265 PRO A O 1
ATOM 1909 N N . LEU A 1 266 ? -15.565 2.619 16.418 1.00 90.56 266 LEU A N 1
ATOM 1910 C CA . LEU A 1 266 ? -16.676 1.883 17.016 1.00 90.56 266 LEU A CA 1
ATOM 1911 C C . LEU A 1 266 ? -17.167 2.541 18.292 1.00 90.56 266 LEU A C 1
ATOM 1913 O O . LEU A 1 266 ? -16.395 3.128 19.055 1.00 90.56 266 LEU A O 1
ATOM 1917 N N . VAL A 1 267 ? -18.459 2.364 18.537 1.00 91.94 267 VAL A N 1
ATOM 1918 C CA . VAL A 1 267 ? -19.117 2.692 19.798 1.00 91.94 267 VAL A CA 1
ATOM 1919 C C . VAL A 1 267 ? -19.804 1.434 20.318 1.00 91.94 267 VAL A C 1
ATOM 1921 O O . VAL A 1 267 ? -20.602 0.828 19.605 1.00 91.94 267 VAL A O 1
ATOM 1924 N N . PHE A 1 268 ? -19.502 1.054 21.558 1.00 88.12 268 PHE A N 1
ATOM 1925 C CA . PHE A 1 268 ? -20.106 -0.070 22.268 1.00 88.12 268 PHE A CA 1
ATOM 1926 C C . PHE A 1 268 ? -21.025 0.444 23.371 1.00 88.12 268 PHE A C 1
ATOM 1928 O O . PHE A 1 268 ? -20.637 1.302 24.161 1.00 88.12 268 PHE A O 1
ATOM 1935 N N . LEU A 1 269 ? -22.224 -0.114 23.443 1.00 89.06 269 LEU A N 1
ATOM 1936 C CA . LEU A 1 269 ? -23.200 0.108 24.497 1.00 89.06 269 LEU A CA 1
ATOM 1937 C C . LEU A 1 269 ? -23.380 -1.207 25.238 1.00 89.06 269 LEU A C 1
ATOM 1939 O O . LEU A 1 269 ? -23.661 -2.231 24.617 1.00 89.06 269 LEU A O 1
ATOM 1943 N N . ARG A 1 270 ? -23.243 -1.179 26.558 1.00 87.44 270 ARG A N 1
ATOM 1944 C CA . ARG A 1 270 ? -23.694 -2.255 27.439 1.00 87.44 270 ARG A CA 1
ATOM 1945 C C . ARG A 1 270 ? -24.956 -1.785 28.136 1.00 87.44 270 ARG A C 1
ATOM 1947 O O . ARG A 1 270 ? -24.945 -0.729 28.764 1.00 87.44 270 ARG A O 1
ATOM 1954 N N . GLU A 1 271 ? -26.016 -2.560 28.006 1.00 88.31 271 GLU A N 1
ATOM 1955 C CA . GLU A 1 271 ? -27.334 -2.246 28.546 1.00 88.31 271 GLU A CA 1
ATOM 1956 C C . GLU A 1 271 ? -27.600 -3.115 29.770 1.00 88.31 271 GLU A C 1
ATOM 1958 O O . GLU A 1 271 ? -27.267 -4.304 29.786 1.00 88.31 271 GLU A O 1
ATOM 1963 N N . TYR A 1 272 ? -28.192 -2.515 30.798 1.00 85.81 272 TYR A N 1
ATOM 1964 C CA . TYR A 1 272 ? -28.482 -3.168 32.067 1.00 85.81 272 TYR A CA 1
ATOM 1965 C C . TYR A 1 272 ? -29.969 -3.062 32.402 1.00 85.81 272 TYR A C 1
ATOM 1967 O O . TYR A 1 272 ? -30.709 -2.254 31.838 1.00 85.81 272 TYR A O 1
ATOM 1975 N N . ALA A 1 273 ? -30.435 -3.912 33.316 1.00 84.19 273 ALA A N 1
ATOM 1976 C CA . ALA A 1 273 ? -31.816 -3.871 33.774 1.00 84.19 273 ALA A CA 1
ATOM 1977 C C . ALA A 1 273 ? -32.146 -2.505 34.401 1.00 84.19 273 ALA A C 1
ATOM 1979 O O . ALA A 1 273 ? -31.337 -1.932 35.127 1.00 84.19 273 ALA A O 1
ATOM 1980 N N . ALA A 1 274 ? -33.357 -2.007 34.141 1.00 78.94 274 ALA A N 1
ATOM 1981 C CA . ALA A 1 274 ? -33.749 -0.655 34.523 1.00 78.94 274 ALA A CA 1
ATOM 1982 C C . ALA A 1 274 ? -33.622 -0.391 36.041 1.00 78.94 274 ALA A C 1
ATOM 1984 O O . ALA A 1 274 ? -34.156 -1.142 36.866 1.00 78.94 274 ALA A O 1
ATOM 1985 N N . GLY A 1 275 ? -32.967 0.715 36.397 1.00 70.56 275 GLY A N 1
ATOM 1986 C CA . GLY A 1 275 ? -32.727 1.183 37.760 1.00 70.56 275 GLY A CA 1
ATOM 1987 C C . GLY A 1 275 ? -31.681 0.380 38.537 1.00 70.56 275 GLY A C 1
ATOM 1988 O O . GLY A 1 275 ? -31.808 0.285 39.762 1.00 70.56 275 GLY A O 1
ATOM 1989 N N . LYS A 1 276 ? -30.699 -0.245 37.868 1.00 67.00 276 LYS A N 1
ATOM 1990 C CA . LYS A 1 276 ? -29.740 -1.190 38.487 1.00 67.00 276 LYS A CA 1
ATOM 1991 C C . LYS A 1 276 ? -28.264 -0.786 38.405 1.00 67.00 276 LYS A C 1
ATOM 1993 O O . LYS A 1 276 ? -27.404 -1.595 38.745 1.00 67.00 276 LYS A O 1
ATOM 1998 N N . SER A 1 277 ? -27.954 0.463 38.050 1.00 66.38 277 SER A N 1
ATOM 1999 C CA . SER A 1 277 ? -26.621 1.081 38.228 1.00 66.38 277 SER A CA 1
ATOM 2000 C C . SER A 1 277 ? -25.439 0.230 37.718 1.00 66.38 277 SER A C 1
ATOM 2002 O O . SER A 1 277 ? -24.390 0.175 38.355 1.00 66.38 277 SER A O 1
ATOM 2004 N N . CYS A 1 278 ? -25.610 -0.451 36.579 1.00 73.94 278 CYS A N 1
ATOM 2005 C CA . CYS A 1 278 ? -24.615 -1.315 35.922 1.00 73.94 278 CYS A CA 1
ATOM 2006 C C . CYS A 1 278 ? -23.937 -2.393 36.773 1.00 73.94 278 CYS A C 1
ATOM 2008 O O . CYS A 1 278 ? -22.780 -2.752 36.533 1.00 73.94 278 CYS A O 1
ATOM 2010 N N . ALA A 1 279 ? -24.651 -2.973 37.737 1.00 77.06 279 ALA A N 1
ATOM 2011 C CA . ALA A 1 279 ? -24.184 -4.211 38.342 1.00 77.06 279 ALA A CA 1
ATOM 2012 C C . ALA A 1 279 ? -23.998 -5.283 37.250 1.00 77.06 279 ALA A C 1
ATOM 2014 O O . ALA A 1 279 ? -24.897 -5.523 36.446 1.00 77.06 279 ALA A O 1
ATOM 2015 N N . ALA A 1 280 ? -22.840 -5.952 37.222 1.00 77.56 280 ALA A N 1
ATOM 2016 C CA . ALA A 1 280 ? -22.527 -6.961 36.201 1.00 77.56 280 ALA A CA 1
ATOM 2017 C C . ALA A 1 280 ? -23.550 -8.118 36.164 1.00 77.56 280 ALA A C 1
ATOM 2019 O O . ALA A 1 280 ? -23.769 -8.725 35.120 1.00 77.56 280 ALA A O 1
ATOM 2020 N N . THR A 1 281 ? -24.221 -8.376 37.291 1.00 78.31 281 THR A N 1
ATOM 2021 C CA . THR A 1 281 ? -25.332 -9.332 37.430 1.00 78.31 281 THR A CA 1
ATOM 2022 C C . THR A 1 281 ? -26.609 -8.929 36.693 1.00 78.31 281 THR A C 1
ATOM 2024 O O . THR A 1 281 ? -27.478 -9.771 36.499 1.00 78.31 281 THR A O 1
ATOM 2027 N N . ASP A 1 282 ? -26.751 -7.658 36.321 1.00 83.62 282 ASP A N 1
ATOM 2028 C CA . ASP A 1 282 ? -27.949 -7.094 35.697 1.00 83.62 282 ASP A CA 1
ATOM 2029 C C . ASP A 1 282 ? -27.711 -6.716 34.218 1.00 83.62 282 ASP A C 1
ATOM 2031 O O . ASP A 1 282 ? -28.531 -6.011 33.634 1.00 83.62 282 ASP A O 1
ATOM 2035 N N . LEU A 1 283 ? -26.607 -7.167 33.602 1.00 85.38 283 LEU A N 1
ATOM 2036 C CA . LEU A 1 283 ? -26.333 -6.966 32.173 1.00 85.38 283 LEU A CA 1
ATOM 2037 C C . LEU A 1 283 ? -27.394 -7.684 31.323 1.00 85.38 283 LEU A C 1
ATOM 2039 O O . LEU A 1 283 ? -27.609 -8.886 31.475 1.00 85.38 283 LEU A O 1
ATOM 2043 N N . THR A 1 284 ? -28.034 -6.963 30.405 1.00 87.88 284 THR A N 1
ATOM 2044 C CA . THR A 1 284 ? -29.101 -7.494 29.539 1.00 87.88 284 THR A CA 1
ATOM 2045 C C . THR A 1 284 ? -28.663 -7.631 28.084 1.00 87.88 284 THR A C 1
ATOM 2047 O O . THR A 1 284 ? -29.102 -8.560 27.399 1.00 87.88 284 THR A O 1
ATOM 2050 N N . GLY A 1 285 ? -27.763 -6.766 27.610 1.00 89.31 285 GLY A N 1
ATOM 2051 C CA . GLY A 1 285 ? -27.315 -6.790 26.221 1.00 89.31 285 GLY A CA 1
ATOM 2052 C C . GLY A 1 285 ? -26.079 -5.947 25.927 1.00 89.31 285 GLY A C 1
ATOM 2053 O O . GLY A 1 285 ? -25.634 -5.133 26.738 1.00 89.31 285 GLY A O 1
ATOM 2054 N N . LEU A 1 286 ? -25.520 -6.167 24.737 1.00 90.50 286 LEU A N 1
ATOM 2055 C CA . LEU A 1 286 ? -24.410 -5.401 24.174 1.00 90.50 286 LEU A CA 1
ATOM 2056 C C . LEU A 1 286 ? -24.729 -4.996 22.739 1.00 90.50 286 LEU A C 1
ATOM 2058 O O . LEU A 1 286 ? -25.005 -5.864 21.914 1.00 90.50 286 LEU A O 1
ATOM 2062 N N . THR A 1 287 ? -24.579 -3.716 22.412 1.00 92.00 287 THR A N 1
ATOM 2063 C CA . THR A 1 287 ? -24.704 -3.231 21.036 1.00 92.00 287 THR A CA 1
ATOM 2064 C C . THR A 1 287 ? -23.438 -2.517 20.582 1.00 92.00 287 THR A C 1
ATOM 2066 O O . THR A 1 287 ? -22.974 -1.604 21.254 1.00 92.00 287 THR A O 1
ATOM 2069 N N . ALA A 1 288 ? -22.888 -2.896 19.432 1.00 92.12 288 ALA A N 1
ATOM 2070 C CA . ALA A 1 288 ? -21.797 -2.186 18.773 1.00 92.12 288 ALA A CA 1
ATOM 2071 C C . ALA A 1 288 ? -22.290 -1.506 17.494 1.00 92.12 288 ALA A C 1
ATOM 2073 O O . ALA A 1 288 ? -23.028 -2.111 16.714 1.00 92.12 288 ALA A O 1
ATOM 2074 N N . TYR A 1 289 ? -21.844 -0.272 17.271 1.00 93.94 289 TYR A N 1
ATOM 2075 C CA . TYR A 1 289 ? -22.135 0.523 16.081 1.00 93.94 289 TYR A CA 1
ATOM 2076 C C . TYR A 1 289 ? -20.834 0.948 15.401 1.00 93.94 289 TYR A C 1
ATOM 2078 O O . TYR A 1 289 ? -19.960 1.526 16.055 1.00 93.94 289 TYR A O 1
ATOM 2086 N N . LEU A 1 290 ? -20.734 0.728 14.088 1.00 94.19 290 LEU A N 1
ATOM 2087 C CA . LEU A 1 290 ? -19.715 1.354 13.247 1.00 94.19 290 LEU A CA 1
ATOM 2088 C C . LEU A 1 290 ? -19.970 2.865 13.217 1.00 94.19 290 LEU A C 1
ATOM 2090 O O . LEU A 1 290 ? -21.012 3.336 12.761 1.00 94.19 290 LEU A O 1
ATOM 2094 N N . ALA A 1 291 ? -19.030 3.627 13.766 1.00 94.38 291 ALA A N 1
ATOM 2095 C CA . ALA A 1 291 ? -19.158 5.060 13.992 1.00 94.38 291 ALA A CA 1
ATOM 2096 C C . ALA A 1 291 ? -18.472 5.869 12.887 1.00 94.38 291 ALA A C 1
ATOM 2098 O O . ALA A 1 291 ? -17.696 6.790 13.151 1.00 94.38 291 ALA A O 1
ATOM 2099 N N . ASP A 1 292 ? -18.737 5.509 11.634 1.00 92.44 292 ASP A N 1
ATOM 2100 C CA . ASP A 1 292 ? -18.126 6.130 10.465 1.00 92.44 292 ASP A CA 1
ATOM 2101 C C . ASP A 1 292 ? -18.970 7.284 9.887 1.00 92.44 292 ASP A C 1
ATOM 2103 O O . ASP A 1 292 ? -18.573 7.860 8.889 1.00 92.44 292 ASP A O 1
ATOM 2107 N N . LYS A 1 293 ? -20.097 7.687 10.492 1.00 92.44 293 LYS A N 1
ATOM 2108 C CA . LYS A 1 293 ? -21.051 8.704 9.980 1.00 92.44 293 LYS A CA 1
ATOM 2109 C C . LYS A 1 293 ? -21.866 8.278 8.745 1.00 92.44 293 LYS A C 1
ATOM 2111 O O . LYS A 1 293 ? -22.827 8.988 8.415 1.00 92.44 293 LYS A O 1
ATOM 2116 N N . LYS A 1 294 ? -21.560 7.165 8.066 1.00 92.44 294 LYS A N 1
ATOM 2117 C CA . LYS A 1 294 ? -22.381 6.649 6.955 1.00 92.44 294 LYS A CA 1
ATOM 2118 C C . LYS A 1 294 ? -23.733 6.173 7.470 1.00 92.44 294 LYS A C 1
ATOM 2120 O O . LYS A 1 294 ? -23.943 5.974 8.666 1.00 92.44 294 LYS A O 1
ATOM 2125 N N . CYS A 1 295 ? -24.681 6.063 6.543 1.00 93.75 295 CYS A N 1
ATOM 2126 C CA . CYS A 1 295 ? -25.958 5.437 6.829 1.00 93.75 295 CYS A CA 1
ATOM 2127 C C . CYS A 1 295 ? -25.836 3.930 6.680 1.00 93.75 295 CYS A C 1
ATOM 2129 O O . CYS A 1 295 ? -25.543 3.450 5.587 1.00 93.75 295 CYS A O 1
ATOM 2131 N N . HIS A 1 296 ? -26.145 3.212 7.749 1.00 93.81 296 HIS A N 1
ATOM 2132 C CA . HIS A 1 296 ? -26.175 1.758 7.757 1.00 93.81 296 HIS A CA 1
ATOM 2133 C C . HIS A 1 296 ? -27.588 1.285 8.045 1.00 93.81 296 HIS A C 1
ATOM 2135 O O . HIS A 1 296 ? -28.252 1.807 8.946 1.00 93.81 296 HIS A O 1
ATOM 2141 N N . LYS A 1 297 ? -28.070 0.297 7.294 1.00 92.44 297 LYS A N 1
ATOM 2142 C CA . LYS A 1 297 ? -29.405 -0.256 7.538 1.00 92.44 297 LYS A CA 1
ATOM 2143 C C . LYS A 1 297 ? -29.365 -1.232 8.706 1.00 92.44 297 LYS A C 1
ATOM 2145 O O . LYS A 1 297 ? -28.449 -2.038 8.809 1.00 92.44 297 LYS A O 1
ATOM 2150 N N . THR A 1 298 ? -30.386 -1.185 9.550 1.00 90.62 298 THR A N 1
ATOM 2151 C CA . THR A 1 298 ? -30.648 -2.202 10.584 1.00 90.62 298 THR A CA 1
ATOM 2152 C C . THR A 1 298 ? -31.787 -3.136 10.178 1.00 90.62 298 THR A C 1
ATOM 2154 O O . THR A 1 298 ? -31.878 -4.251 10.677 1.00 90.62 298 THR A O 1
ATOM 2157 N N . ASP A 1 299 ? -32.623 -2.703 9.228 1.00 86.88 299 ASP A N 1
ATOM 2158 C CA . ASP A 1 299 ? -33.664 -3.489 8.559 1.00 86.88 299 ASP A CA 1
ATOM 2159 C C . ASP A 1 299 ? -33.989 -2.830 7.196 1.00 86.88 299 ASP A C 1
ATOM 2161 O O . ASP A 1 299 ? -33.473 -1.775 6.830 1.00 86.88 299 ASP A O 1
ATOM 2165 N N . THR A 1 300 ? -34.907 -3.415 6.441 1.00 87.38 300 THR A N 1
ATOM 2166 C CA . THR A 1 300 ? -35.517 -2.904 5.210 1.00 87.38 300 THR A CA 1
ATOM 2167 C C . THR A 1 300 ? -36.130 -1.504 5.331 1.00 87.38 300 THR A C 1
ATOM 2169 O O . THR A 1 300 ? -36.191 -0.796 4.326 1.00 87.38 300 THR A O 1
ATOM 2172 N N . LEU A 1 301 ? -36.567 -1.093 6.528 1.00 89.88 301 LEU A N 1
ATOM 2173 C CA . LEU A 1 301 ? -37.176 0.218 6.809 1.00 89.88 301 LEU A CA 1
ATOM 2174 C C . LEU A 1 301 ? -36.449 1.016 7.896 1.00 89.88 301 LEU A C 1
ATOM 2176 O O . LEU A 1 301 ? -36.893 2.112 8.233 1.00 89.88 301 LEU A O 1
ATOM 2180 N N . ALA A 1 302 ? -35.361 0.484 8.449 1.00 92.06 302 ALA A N 1
ATOM 2181 C CA . ALA A 1 302 ? -34.681 1.081 9.585 1.00 92.06 302 ALA A CA 1
ATOM 2182 C C . ALA A 1 302 ? -33.182 1.223 9.331 1.00 92.06 302 ALA A C 1
ATOM 2184 O O . ALA A 1 302 ? -32.570 0.430 8.613 1.00 92.06 302 ALA A O 1
ATOM 2185 N N . SER A 1 303 ? -32.587 2.254 9.913 1.00 95.19 303 SER A N 1
ATOM 2186 C CA . SER A 1 303 ? -31.176 2.565 9.741 1.00 95.19 303 SER A CA 1
ATOM 2187 C C . SER A 1 303 ? -30.610 3.327 10.932 1.00 95.19 303 SER A C 1
ATOM 2189 O O . SER A 1 303 ? -31.334 3.746 11.840 1.00 95.19 303 SER A O 1
ATOM 2191 N N . PHE A 1 304 ? -29.297 3.526 10.936 1.00 95.88 304 PHE A N 1
ATOM 2192 C CA . PHE A 1 304 ? -28.625 4.370 11.908 1.00 95.88 304 PHE A CA 1
ATOM 2193 C C . PHE A 1 304 ? -27.448 5.131 11.296 1.00 95.88 304 PHE A C 1
ATOM 2195 O O . PHE A 1 304 ? -26.917 4.770 10.245 1.00 95.88 304 PHE A O 1
ATOM 2202 N N . ARG A 1 305 ? -27.034 6.188 11.997 1.00 95.69 305 ARG A N 1
ATOM 2203 C CA . ARG A 1 305 ? -25.720 6.825 11.850 1.00 95.69 305 ARG A CA 1
ATOM 2204 C C . ARG A 1 305 ? -25.089 6.944 13.223 1.00 95.69 305 ARG A C 1
ATOM 2206 O O . ARG A 1 305 ? -25.766 7.376 14.158 1.00 95.69 305 ARG A O 1
ATOM 2213 N N . ALA A 1 306 ? -23.811 6.616 13.328 1.00 95.56 306 ALA A N 1
ATOM 2214 C CA . ALA A 1 306 ? -23.049 6.809 14.549 1.00 95.56 306 ALA A CA 1
ATOM 2215 C C . ALA A 1 306 ? -21.781 7.621 14.274 1.00 95.56 306 ALA A C 1
ATOM 2217 O O . ALA A 1 306 ? -21.180 7.514 13.204 1.00 95.56 306 ALA A O 1
ATOM 2218 N N . THR A 1 307 ? -21.382 8.435 15.244 1.00 93.56 307 THR A N 1
ATOM 2219 C CA . THR A 1 307 ? -20.116 9.166 15.238 1.00 93.56 307 THR A CA 1
ATOM 2220 C C . THR A 1 307 ? -19.449 9.074 16.596 1.00 93.56 307 THR A C 1
ATOM 2222 O O . THR A 1 307 ? -20.122 9.069 17.627 1.00 93.56 307 THR A O 1
ATOM 2225 N N . ARG A 1 308 ? -18.120 9.055 16.581 1.00 91.44 308 ARG A N 1
ATOM 2226 C CA . ARG A 1 308 ? -17.263 9.151 17.752 1.00 91.44 308 ARG A CA 1
ATOM 2227 C C . ARG A 1 308 ? -16.181 10.179 17.472 1.00 91.44 308 ARG A C 1
ATOM 2229 O O . ARG A 1 308 ? -15.370 10.000 16.562 1.00 91.44 308 ARG A O 1
ATOM 2236 N N . SER A 1 309 ? -16.169 11.260 18.229 1.00 87.88 309 SER A N 1
ATOM 2237 C CA . SER A 1 309 ? -15.113 12.260 18.130 1.00 87.88 309 SER A CA 1
ATOM 2238 C C . SER A 1 309 ? -13.833 11.773 18.810 1.00 87.88 309 SER A C 1
ATOM 2240 O O . SER A 1 309 ? -13.822 10.815 19.587 1.00 87.88 309 SER A O 1
ATOM 2242 N N . ILE A 1 310 ? -12.716 12.432 18.504 1.00 82.81 310 ILE A N 1
ATOM 2243 C CA . ILE A 1 310 ? -11.405 12.047 19.036 1.00 82.81 310 ILE A CA 1
ATOM 2244 C C . ILE A 1 310 ? -11.277 12.275 20.549 1.00 82.81 310 ILE A C 1
ATOM 2246 O O . ILE A 1 310 ? -10.569 11.530 21.221 1.00 82.81 310 ILE A O 1
ATOM 2250 N N . ASP A 1 311 ? -11.990 13.266 21.084 1.00 81.94 311 ASP A N 1
ATOM 2251 C CA . ASP A 1 311 ? -12.123 13.525 22.521 1.00 81.94 311 ASP A CA 1
ATOM 2252 C C . ASP A 1 311 ? -13.098 12.557 23.211 1.00 81.94 311 ASP A C 1
ATOM 2254 O O . ASP A 1 311 ? -13.160 12.526 24.434 1.00 81.94 311 ASP A O 1
ATOM 2258 N N . GLY A 1 312 ? -13.793 11.710 22.445 1.00 83.94 312 GLY A N 1
ATOM 2259 C CA . GLY A 1 312 ? -14.599 10.606 22.953 1.00 83.94 312 GLY A CA 1
ATOM 2260 C C . GLY A 1 312 ? -16.102 10.859 22.994 1.00 83.94 312 GLY A C 1
ATOM 2261 O O . GLY A 1 312 ? -16.816 9.927 23.346 1.00 83.94 312 GLY A O 1
ATOM 2262 N N . ALA A 1 313 ? -16.594 12.042 22.610 1.00 88.88 313 ALA A N 1
ATOM 2263 C CA . ALA A 1 313 ? -18.033 12.284 22.488 1.00 88.88 313 ALA A CA 1
ATOM 2264 C C . ALA A 1 313 ? -18.665 11.367 21.427 1.00 88.88 313 ALA A C 1
ATOM 2266 O O . ALA A 1 313 ? -18.034 10.980 20.435 1.00 88.88 313 ALA A O 1
ATOM 2267 N N . VAL A 1 314 ? -19.925 11.003 21.647 1.00 91.38 314 VAL A N 1
ATOM 2268 C CA . VAL A 1 314 ? -20.634 9.981 20.874 1.00 91.38 314 VAL A CA 1
ATOM 2269 C C . VAL A 1 314 ? -21.997 10.502 20.453 1.00 91.38 314 VAL A C 1
ATOM 2271 O O . VAL A 1 314 ? -22.774 10.980 21.273 1.00 91.38 314 VAL A O 1
ATOM 2274 N N . THR A 1 315 ? -22.339 10.300 19.184 1.00 93.31 315 THR A N 1
ATOM 2275 C CA . THR A 1 315 ? -23.703 10.520 18.695 1.00 93.31 315 THR A CA 1
ATOM 2276 C C . THR A 1 315 ? -24.186 9.261 17.990 1.00 93.31 315 THR A C 1
ATOM 2278 O O . THR A 1 315 ? -23.483 8.727 17.135 1.00 93.31 315 THR A O 1
ATOM 2281 N N . ILE A 1 316 ? -25.395 8.797 18.305 1.00 94.38 316 ILE A N 1
ATOM 2282 C CA . ILE A 1 316 ? -26.065 7.703 17.586 1.00 94.38 316 ILE A CA 1
ATOM 2283 C C . ILE A 1 316 ? -27.475 8.157 17.249 1.00 94.38 316 ILE A C 1
ATOM 2285 O O . ILE A 1 316 ? -28.275 8.453 18.131 1.00 94.38 316 ILE A O 1
ATOM 2289 N N . LYS A 1 317 ? -27.803 8.195 15.963 1.00 94.81 317 LYS A N 1
ATOM 2290 C CA . LYS A 1 317 ? -29.152 8.497 15.481 1.00 94.81 317 LYS A CA 1
ATOM 2291 C C . LYS A 1 317 ? -29.724 7.248 14.858 1.00 94.81 317 LYS A C 1
ATOM 2293 O O . LYS A 1 317 ? -29.160 6.763 13.879 1.00 94.81 317 LYS A O 1
ATOM 2298 N N . THR A 1 318 ? -30.835 6.759 15.393 1.00 94.56 318 THR A N 1
ATOM 2299 C CA . THR A 1 318 ? -31.559 5.633 14.799 1.00 94.56 318 THR A CA 1
ATOM 2300 C C . THR A 1 318 ? -32.838 6.117 14.130 1.00 94.56 318 THR A C 1
ATOM 2302 O O . THR A 1 318 ? -33.509 7.046 14.590 1.00 94.56 318 THR A O 1
ATOM 2305 N N . TYR A 1 319 ? -33.173 5.481 13.019 1.00 94.31 319 TYR A N 1
ATOM 2306 C CA . TYR A 1 319 ? -34.331 5.771 12.195 1.00 94.31 319 TYR A CA 1
ATOM 2307 C C . TYR A 1 319 ? -35.108 4.470 12.073 1.00 94.31 319 TYR A C 1
ATOM 2309 O O . TYR A 1 319 ? -34.618 3.505 11.507 1.00 94.31 319 TYR A O 1
ATOM 2317 N N . THR A 1 320 ? -36.314 4.410 12.626 1.00 91.06 320 THR A N 1
ATOM 2318 C CA . THR A 1 320 ? -37.125 3.178 12.621 1.00 91.06 320 THR A CA 1
ATOM 2319 C C . THR A 1 320 ? -38.024 3.053 11.391 1.00 91.06 320 THR A C 1
ATOM 2321 O O . THR A 1 320 ? -38.663 2.023 11.200 1.00 91.06 320 THR A O 1
ATOM 2324 N N . THR A 1 321 ? -38.114 4.113 10.581 1.00 88.25 321 THR A N 1
ATOM 2325 C CA . THR A 1 321 ? -39.024 4.205 9.424 1.00 88.25 321 THR A CA 1
ATOM 2326 C C . THR A 1 321 ? -38.376 4.805 8.172 1.00 88.25 321 THR A C 1
ATOM 2328 O O . THR A 1 321 ? -39.068 5.063 7.188 1.00 88.25 321 THR A O 1
ATOM 2331 N N . ALA A 1 322 ? -37.058 5.018 8.188 1.00 89.50 322 ALA A N 1
ATOM 2332 C CA . ALA A 1 322 ? -36.288 5.477 7.039 1.00 89.50 322 ALA A CA 1
ATOM 2333 C C . ALA A 1 322 ? -35.036 4.609 6.894 1.00 89.50 322 ALA A C 1
ATOM 2335 O O . ALA A 1 322 ? -34.221 4.558 7.805 1.00 89.50 322 ALA A O 1
ATOM 2336 N N . ALA A 1 323 ? -34.877 3.938 5.752 1.00 88.81 323 ALA A N 1
ATOM 2337 C CA . ALA A 1 323 ? -33.733 3.061 5.481 1.00 88.81 323 ALA A CA 1
ATOM 2338 C C . ALA A 1 323 ? -32.501 3.805 4.927 1.00 88.81 323 ALA A C 1
ATOM 2340 O O . ALA A 1 323 ? -31.456 3.200 4.708 1.00 88.81 323 ALA A O 1
ATOM 2341 N N . ASP A 1 324 ? -32.627 5.099 4.646 1.00 89.62 324 ASP A N 1
ATOM 2342 C CA . ASP A 1 324 ? -31.597 5.968 4.063 1.00 89.62 324 ASP A CA 1
ATOM 2343 C C . ASP A 1 324 ? -31.117 7.049 5.048 1.00 89.62 324 ASP A C 1
ATOM 2345 O O . ASP A 1 324 ? -30.387 7.971 4.677 1.00 89.62 324 ASP A O 1
ATOM 2349 N N . CYS A 1 325 ? -31.508 6.925 6.322 1.00 91.88 325 CYS A N 1
ATOM 2350 C CA . CYS A 1 325 ? -31.191 7.881 7.381 1.00 91.88 325 CYS A CA 1
ATOM 2351 C C . CYS A 1 325 ? -31.666 9.307 7.070 1.00 91.88 325 CYS A C 1
ATOM 2353 O O . CYS A 1 325 ? -31.033 10.278 7.498 1.00 91.88 325 CYS A O 1
ATOM 2355 N N . THR A 1 326 ? -32.750 9.445 6.303 1.00 87.62 326 THR A N 1
ATOM 2356 C CA . THR A 1 326 ? -33.396 10.732 6.052 1.00 87.62 326 THR A CA 1
ATOM 2357 C C . THR A 1 326 ? -34.551 10.973 7.025 1.00 87.62 326 THR A C 1
ATOM 2359 O O . THR A 1 326 ? -35.128 10.050 7.600 1.00 87.62 326 THR A O 1
ATOM 2362 N N . GLY A 1 327 ? -34.893 12.246 7.233 1.00 83.19 327 GLY A N 1
ATOM 2363 C CA . GLY A 1 327 ? -35.982 12.643 8.125 1.00 83.19 327 GLY A CA 1
ATOM 2364 C C . GLY A 1 327 ? -35.575 12.764 9.597 1.00 83.19 327 GLY A C 1
ATOM 2365 O O . GLY A 1 327 ? -34.411 12.972 9.935 1.00 83.19 327 GLY A O 1
ATOM 2366 N N . THR A 1 328 ? -36.567 12.723 10.487 1.00 87.12 328 THR A N 1
ATOM 2367 C CA . THR A 1 328 ? -36.366 12.891 11.933 1.00 87.12 328 THR A CA 1
ATOM 2368 C C . THR A 1 328 ? -35.950 11.565 12.564 1.00 87.12 328 THR A C 1
ATOM 2370 O O . THR A 1 328 ? -36.643 10.563 12.401 1.00 87.12 328 THR A O 1
ATOM 2373 N N . ALA A 1 329 ? -34.839 11.565 13.304 1.00 89.44 329 ALA A N 1
ATOM 2374 C CA . ALA A 1 329 ? -34.394 10.393 14.053 1.00 89.44 329 ALA A CA 1
ATOM 2375 C C . ALA A 1 329 ? -35.447 9.983 15.097 1.00 89.44 329 ALA A C 1
ATOM 2377 O O . ALA A 1 329 ? -35.999 10.834 15.798 1.00 89.44 329 ALA A O 1
ATOM 2378 N N . ALA A 1 330 ? -35.718 8.681 15.192 1.00 87.75 330 ALA A N 1
ATOM 2379 C CA . ALA A 1 330 ? -36.655 8.114 16.158 1.00 87.75 330 ALA A CA 1
ATOM 2380 C C . ALA A 1 330 ? -36.067 8.139 17.574 1.00 87.75 330 ALA A C 1
ATOM 2382 O O . ALA A 1 330 ? -36.755 8.495 18.529 1.00 87.75 330 ALA A O 1
ATOM 2383 N N . THR A 1 331 ? -34.779 7.816 17.691 1.00 85.06 331 THR A N 1
ATOM 2384 C CA . THR A 1 331 ? -33.985 8.060 18.895 1.00 85.06 331 THR A CA 1
ATOM 2385 C C . THR A 1 331 ? -32.679 8.740 18.512 1.00 85.06 331 THR A C 1
ATOM 2387 O O . THR A 1 331 ? -32.106 8.485 17.448 1.00 85.06 331 THR A O 1
ATOM 2390 N N . SER A 1 332 ? -32.223 9.641 19.377 1.00 85.62 332 SER A N 1
ATOM 2391 C CA . SER A 1 332 ? -30.931 10.299 19.249 1.00 85.62 332 SER A CA 1
ATOM 2392 C C . SER A 1 332 ? -30.224 10.197 20.584 1.00 85.62 332 SER A C 1
ATOM 2394 O O . SER A 1 332 ? -30.717 10.686 21.596 1.00 85.62 332 SER A O 1
ATOM 2396 N N . VAL A 1 333 ? -29.072 9.558 20.551 1.00 87.44 333 VAL A N 1
ATOM 2397 C CA . VAL A 1 333 ? -28.062 9.611 21.589 1.00 87.44 333 VAL A CA 1
ATOM 2398 C C . VAL A 1 333 ? -27.106 10.730 21.214 1.00 87.44 333 VAL A C 1
ATOM 2400 O O . VAL A 1 333 ? -26.638 10.771 20.075 1.00 87.44 333 VAL A O 1
ATOM 2403 N N . ASP A 1 334 ? -26.852 11.631 22.151 1.00 88.69 334 ASP A N 1
ATOM 2404 C CA . ASP A 1 334 ? -25.868 12.700 22.019 1.00 88.69 334 ASP A CA 1
ATOM 2405 C C . ASP A 1 334 ? -25.180 12.851 23.374 1.00 88.69 334 ASP A C 1
ATOM 2407 O O . ASP A 1 334 ? -25.691 13.514 24.277 1.00 88.69 334 ASP A O 1
ATOM 2411 N N . TRP A 1 335 ? -24.098 12.100 23.547 1.00 87.94 335 TRP A N 1
ATOM 2412 C CA . TRP A 1 335 ? -23.327 12.050 24.778 1.00 87.94 335 TRP A CA 1
ATOM 2413 C C . TRP A 1 335 ? -22.075 12.886 24.613 1.00 87.94 335 TRP A C 1
ATOM 2415 O O . TRP A 1 335 ? -21.279 12.663 23.693 1.00 87.94 335 TRP A O 1
ATOM 2425 N N . ASP A 1 336 ? -21.890 13.832 25.525 1.00 87.19 336 ASP A N 1
ATOM 2426 C CA . ASP A 1 336 ? -20.652 14.590 25.580 1.00 87.19 336 ASP A CA 1
ATOM 2427 C C . ASP A 1 336 ? -19.481 13.717 26.068 1.00 87.19 336 ASP A C 1
ATOM 2429 O O . ASP A 1 336 ? -19.625 12.537 26.401 1.00 87.19 336 ASP A O 1
ATOM 2433 N N . VAL A 1 337 ? -18.285 14.302 26.086 1.00 85.00 337 VAL A N 1
ATOM 2434 C CA . VAL A 1 337 ? -17.070 13.608 26.521 1.00 85.00 337 VAL A CA 1
ATOM 2435 C C . VAL A 1 337 ? -17.203 13.077 27.950 1.00 85.00 337 VAL A C 1
ATOM 2437 O O . VAL A 1 337 ? -16.748 11.968 28.223 1.00 85.00 337 VAL A O 1
ATOM 2440 N N . ALA A 1 338 ? -17.818 13.836 28.861 1.00 82.62 338 ALA A N 1
ATOM 2441 C CA . ALA A 1 338 ? -17.939 13.445 30.262 1.00 82.62 338 ALA A CA 1
ATOM 2442 C C . ALA A 1 338 ? -18.879 12.245 30.416 1.00 82.62 338 ALA A C 1
ATOM 2444 O O . ALA A 1 338 ? -18.541 11.289 31.106 1.00 82.62 338 ALA A O 1
ATOM 2445 N N . GLN A 1 339 ? -19.995 12.226 29.693 1.00 82.19 339 GLN A N 1
ATOM 2446 C CA . GLN A 1 339 ? -20.923 11.095 29.684 1.00 82.19 339 GLN A CA 1
ATOM 2447 C C . GLN A 1 339 ? -20.321 9.852 29.014 1.00 82.19 339 GLN A C 1
ATOM 2449 O O . GLN A 1 339 ? -20.473 8.742 29.519 1.00 82.19 339 GLN A O 1
ATOM 2454 N N . ALA A 1 340 ? -19.608 10.025 27.898 1.00 80.25 340 ALA A N 1
ATOM 2455 C CA . ALA A 1 340 ? -19.034 8.918 27.132 1.00 80.25 340 ALA A CA 1
ATOM 2456 C C . ALA A 1 340 ? -17.755 8.318 27.749 1.00 80.25 340 ALA A C 1
ATOM 2458 O O . ALA A 1 340 ? -17.380 7.203 27.390 1.00 80.25 340 ALA A O 1
ATOM 2459 N N . THR A 1 341 ? -17.071 9.044 28.643 1.00 75.19 341 THR A N 1
ATOM 2460 C CA . THR A 1 341 ? -15.833 8.583 29.308 1.00 75.19 341 THR A CA 1
ATOM 2461 C C . THR A 1 341 ? -15.970 8.402 30.814 1.00 75.19 341 THR A C 1
ATOM 2463 O O . THR A 1 341 ? -15.171 7.684 31.413 1.00 75.19 341 THR A O 1
ATOM 2466 N N . GLY A 1 342 ? -16.981 9.021 31.429 1.00 70.00 342 GLY A N 1
ATOM 2467 C CA . GLY A 1 342 ? -17.245 8.930 32.859 1.00 70.00 342 GLY A CA 1
ATOM 2468 C C . GLY A 1 342 ? -17.593 7.513 33.291 1.00 70.00 342 GLY A C 1
ATOM 2469 O O . GLY A 1 342 ? -17.320 7.150 34.432 1.00 70.00 342 GLY A O 1
ATOM 2470 N N . ASN A 1 343 ? -18.090 6.677 32.366 1.00 67.62 343 ASN A N 1
ATOM 2471 C CA . ASN A 1 343 ? -18.270 5.239 32.579 1.00 67.62 343 ASN A CA 1
ATOM 2472 C C . ASN A 1 343 ? -19.123 4.923 33.822 1.00 67.62 343 ASN A C 1
ATOM 2474 O O . ASN A 1 343 ? -18.990 3.859 34.429 1.00 67.62 343 ASN A O 1
ATOM 2478 N N . THR A 1 344 ? -20.001 5.852 34.212 1.00 65.12 344 THR A N 1
ATOM 2479 C CA . THR A 1 344 ? -20.873 5.699 35.372 1.00 65.12 344 THR A CA 1
ATOM 2480 C C . THR A 1 344 ? -22.304 5.445 34.920 1.00 65.12 344 THR A C 1
ATOM 2482 O O . THR A 1 344 ? -22.801 6.059 33.979 1.00 65.12 344 THR A O 1
ATOM 2485 N N . CYS A 1 345 ? -22.984 4.527 35.599 1.00 72.69 345 CYS A N 1
ATOM 2486 C CA . CYS A 1 345 ? -24.343 4.129 35.238 1.00 72.69 345 CYS A CA 1
ATOM 2487 C C . CYS A 1 345 ? -25.412 4.784 36.094 1.00 72.69 345 CYS A C 1
ATOM 2489 O O . CYS A 1 345 ? -26.418 4.180 36.471 1.00 72.69 345 CYS A O 1
ATOM 2491 N N . VAL A 1 346 ? -25.130 6.025 36.457 1.00 69.19 346 VAL A N 1
ATOM 2492 C CA . VAL A 1 346 ? -25.955 6.858 37.314 1.00 69.19 346 VAL A CA 1
ATOM 2493 C C . VAL A 1 346 ? -26.367 8.091 36.529 1.00 69.19 346 VAL A C 1
ATOM 2495 O O . VAL A 1 346 ? -25.635 8.558 35.661 1.00 69.19 346 VAL A O 1
ATOM 2498 N N . ASP A 1 347 ? -27.552 8.610 36.828 1.00 68.12 347 ASP A N 1
ATOM 2499 C CA . ASP A 1 347 ? -28.039 9.842 36.215 1.00 68.12 347 ASP A CA 1
ATOM 2500 C C . ASP A 1 347 ? -27.153 11.025 36.640 1.00 68.12 347 ASP A C 1
ATOM 2502 O O . ASP A 1 347 ? -26.973 11.262 37.840 1.00 68.12 347 ASP A O 1
ATOM 2506 N N . GLY A 1 348 ? -26.577 11.764 35.687 1.00 67.75 348 GLY A N 1
ATOM 2507 C CA . GLY A 1 348 ? -25.714 12.901 36.003 1.00 67.75 348 GLY A CA 1
ATOM 2508 C C . GLY A 1 348 ? -24.880 13.433 34.838 1.00 67.75 348 GLY A C 1
ATOM 2509 O O . GLY A 1 348 ? -25.034 13.029 33.690 1.00 67.75 348 GLY A O 1
ATOM 2510 N N . ALA A 1 349 ? -23.982 14.370 35.157 1.00 68.50 349 ALA A N 1
ATOM 2511 C CA . ALA A 1 349 ? -23.074 14.989 34.185 1.00 68.50 349 ALA A CA 1
ATOM 2512 C C . ALA A 1 349 ? -22.035 14.003 33.616 1.00 68.50 349 ALA A C 1
ATOM 2514 O O . ALA A 1 349 ? -21.590 14.178 32.489 1.00 68.50 349 ALA A O 1
ATOM 2515 N N . ASP A 1 350 ? -21.699 12.958 34.377 1.00 68.69 350 ASP A N 1
ATOM 2516 C CA . ASP A 1 350 ? -20.627 12.007 34.057 1.00 68.69 350 ASP A CA 1
ATOM 2517 C C . ASP A 1 350 ? -21.162 10.574 33.830 1.00 68.69 350 ASP A C 1
ATOM 2519 O O . ASP A 1 350 ? -20.411 9.597 33.918 1.00 68.69 350 ASP A O 1
ATOM 2523 N N . GLY A 1 351 ? -22.476 10.408 33.618 1.00 68.75 351 GLY A N 1
ATOM 2524 C CA . GLY A 1 351 ? -23.106 9.087 33.592 1.00 68.75 351 GLY A CA 1
ATOM 2525 C C . GLY A 1 351 ? -24.406 8.988 32.811 1.00 68.75 351 GLY A C 1
ATOM 2526 O O . GLY A 1 351 ? -25.104 9.978 32.584 1.00 68.75 351 GLY A O 1
ATOM 2527 N N . VAL A 1 352 ? -24.722 7.763 32.394 1.00 76.25 352 VAL A N 1
ATOM 2528 C CA . VAL A 1 352 ? -25.951 7.419 31.674 1.00 76.25 352 VAL A CA 1
ATOM 2529 C C . VAL A 1 352 ? -26.652 6.302 32.431 1.00 76.25 352 VAL A C 1
ATOM 2531 O O . VAL A 1 352 ? -26.077 5.248 32.687 1.00 76.25 352 VAL A O 1
ATOM 2534 N N . VAL A 1 353 ? -27.913 6.523 32.799 1.00 81.75 353 VAL A N 1
ATOM 2535 C CA . VAL A 1 353 ? -28.707 5.536 33.543 1.00 81.75 353 VAL A CA 1
ATOM 2536 C C . VAL A 1 353 ? -28.726 4.193 32.806 1.00 81.75 353 VAL A C 1
ATOM 2538 O O . VAL A 1 353 ? -29.061 4.130 31.623 1.00 81.75 353 VAL A O 1
ATOM 2541 N N . ASP A 1 354 ? -28.345 3.132 33.524 1.00 82.25 354 ASP A N 1
ATOM 2542 C CA . ASP A 1 354 ? -28.362 1.730 33.078 1.00 82.25 354 ASP A CA 1
ATOM 2543 C C . ASP A 1 354 ? -27.603 1.431 31.770 1.00 82.25 354 ASP A C 1
ATOM 2545 O O . ASP A 1 354 ? -27.799 0.374 31.168 1.00 82.25 354 ASP A O 1
ATOM 2549 N N . THR A 1 355 ? -26.730 2.338 31.320 1.00 83.69 355 THR A N 1
ATOM 2550 C CA . THR A 1 355 ? -25.964 2.177 30.080 1.00 83.69 355 THR A CA 1
ATOM 2551 C C . THR A 1 355 ? -24.502 2.507 30.315 1.00 83.69 355 THR A C 1
ATOM 2553 O O . THR A 1 355 ? -24.163 3.575 30.814 1.00 83.69 355 THR A O 1
ATOM 2556 N N . PHE A 1 356 ? -23.625 1.605 29.892 1.00 80.00 356 PHE A N 1
ATOM 2557 C CA . PHE A 1 356 ? -22.183 1.814 29.914 1.00 80.00 356 PHE A CA 1
ATOM 2558 C C . PHE A 1 356 ? -21.654 1.934 28.485 1.00 80.00 356 PHE A C 1
ATOM 2560 O O . PHE A 1 356 ? -21.951 1.089 27.636 1.00 80.00 356 PHE A O 1
ATOM 2567 N N . VAL A 1 357 ? -20.874 2.981 28.218 1.00 82.12 357 VAL A N 1
ATOM 2568 C CA . VAL A 1 357 ? -20.445 3.363 26.868 1.00 82.12 357 VAL A CA 1
ATOM 2569 C C . VAL A 1 357 ? -18.945 3.179 26.738 1.00 82.12 357 VAL A C 1
ATOM 2571 O O . VAL A 1 357 ? -18.176 3.609 27.587 1.00 82.12 357 VAL A O 1
ATOM 2574 N N . LEU A 1 358 ? -18.514 2.558 25.650 1.00 78.19 358 LEU A N 1
ATOM 2575 C CA . LEU A 1 358 ? -17.111 2.509 25.260 1.00 78.19 358 LEU A CA 1
ATOM 2576 C C . LEU A 1 358 ? -16.994 2.925 23.804 1.00 78.19 358 LEU A C 1
ATOM 2578 O O . LEU A 1 358 ? -17.937 2.815 23.024 1.00 78.19 358 LEU A O 1
ATOM 2582 N N . GLY A 1 359 ? -15.802 3.325 23.391 1.00 78.81 359 GLY A N 1
ATOM 2583 C CA . GLY A 1 359 ? -15.531 3.435 21.972 1.00 78.81 359 GLY A CA 1
ATOM 2584 C C . GLY A 1 359 ? -14.054 3.382 21.652 1.00 78.81 359 GLY A C 1
ATOM 2585 O O . GLY A 1 359 ? -13.200 3.602 22.510 1.00 78.81 359 GLY A O 1
ATOM 2586 N N . MET A 1 360 ? -13.775 3.078 20.397 1.00 83.12 360 MET A N 1
ATOM 2587 C CA . MET A 1 360 ? -12.435 2.983 19.831 1.00 83.12 360 MET A CA 1
ATOM 2588 C C . MET A 1 360 ? -12.403 3.703 18.491 1.00 83.12 360 MET A C 1
ATOM 2590 O O . MET A 1 360 ? -13.425 3.796 17.819 1.00 83.12 360 MET A O 1
ATOM 2594 N N . GLY A 1 361 ? -11.240 4.235 18.119 1.00 85.75 361 GLY A N 1
ATOM 2595 C CA . GLY A 1 361 ? -11.088 5.029 16.899 1.00 85.75 361 GLY A CA 1
ATOM 2596 C C . GLY A 1 361 ? -11.875 6.346 16.922 1.00 85.75 361 GLY A C 1
ATOM 2597 O O . GLY A 1 361 ? -12.615 6.650 17.857 1.00 85.75 361 GLY A O 1
ATOM 2598 N N . ALA A 1 362 ? -11.697 7.159 15.890 1.00 88.69 362 ALA A N 1
ATOM 2599 C CA . ALA A 1 362 ? -12.456 8.389 15.690 1.00 88.69 362 ALA A CA 1
ATOM 2600 C C . ALA A 1 362 ? -13.091 8.359 14.301 1.00 88.69 362 ALA A C 1
ATOM 2602 O O . ALA A 1 362 ? -12.512 7.804 13.366 1.00 88.69 362 ALA A O 1
ATOM 2603 N N . THR A 1 363 ? -14.280 8.939 14.168 1.00 91.88 363 THR A N 1
ATOM 2604 C CA . THR A 1 363 ? -14.951 9.076 12.875 1.00 91.88 363 THR A CA 1
ATOM 2605 C C . THR A 1 363 ? -14.029 9.807 11.895 1.00 91.88 363 THR A C 1
ATOM 2607 O O . THR A 1 363 ? -13.570 10.908 12.218 1.00 91.88 363 THR A O 1
ATOM 2610 N N . PRO A 1 364 ? -13.745 9.239 10.710 1.00 91.56 364 PRO A N 1
ATOM 2611 C CA . PRO A 1 364 ? -12.861 9.883 9.752 1.00 91.56 364 PRO A CA 1
ATOM 2612 C C . PRO A 1 364 ? -13.508 11.110 9.113 1.00 91.56 364 PRO A C 1
ATOM 2614 O O . PRO A 1 364 ? -14.734 11.257 9.076 1.00 91.56 364 PRO A O 1
ATOM 2617 N N . LEU A 1 365 ? -12.671 11.978 8.550 1.00 91.31 365 LEU A N 1
ATOM 2618 C CA . LEU A 1 365 ? -13.146 13.026 7.657 1.00 91.31 365 LEU A CA 1
ATOM 2619 C C . LEU A 1 365 ? -13.369 12.435 6.268 1.00 91.31 365 LEU A C 1
ATOM 2621 O O . LEU A 1 365 ? -12.547 11.662 5.775 1.00 91.31 365 LEU A O 1
ATOM 2625 N N . TYR A 1 366 ? -14.469 12.827 5.633 1.00 92.25 366 TYR A N 1
ATOM 2626 C CA . TYR A 1 366 ? -14.790 12.433 4.267 1.00 92.25 366 TYR A CA 1
ATOM 2627 C C . TYR A 1 366 ? -14.255 13.449 3.282 1.00 92.25 366 TYR A C 1
ATOM 2629 O O . TYR A 1 366 ? -14.356 14.658 3.499 1.00 92.25 366 TYR A O 1
ATOM 2637 N N . LEU A 1 367 ? -13.675 12.940 2.203 1.00 93.88 367 LEU A N 1
ATOM 2638 C CA . LEU A 1 367 ? -12.878 13.716 1.275 1.00 93.88 367 LEU A CA 1
ATOM 2639 C C . LEU A 1 367 ? -13.437 13.581 -0.135 1.00 93.88 367 LEU A C 1
ATOM 2641 O O . LEU A 1 367 ? -13.694 12.482 -0.625 1.00 93.88 367 LEU A O 1
ATOM 2645 N N . THR A 1 368 ? -13.559 14.721 -0.801 1.00 94.50 368 THR A N 1
ATOM 2646 C CA . THR A 1 368 ? -13.639 14.789 -2.259 1.00 94.50 368 THR A CA 1
ATOM 2647 C C . THR A 1 368 ? -12.225 14.976 -2.785 1.00 94.50 368 THR A C 1
ATOM 2649 O O . THR A 1 368 ? -11.596 15.988 -2.483 1.00 94.50 368 THR A O 1
ATOM 2652 N N . LEU A 1 369 ? -11.718 14.023 -3.558 1.00 94.12 369 LEU A N 1
ATOM 2653 C CA . LEU A 1 369 ? -10.429 14.113 -4.233 1.00 94.12 369 LEU A CA 1
ATOM 2654 C C . LEU A 1 369 ? -10.651 14.601 -5.663 1.00 94.12 369 LEU A C 1
ATOM 2656 O O . LEU A 1 369 ? -11.293 13.927 -6.464 1.00 94.12 369 LEU A O 1
ATOM 2660 N N . THR A 1 370 ? -10.118 15.775 -5.987 1.00 93.06 370 THR A N 1
ATOM 2661 C CA . THR A 1 370 ? -10.082 16.283 -7.363 1.0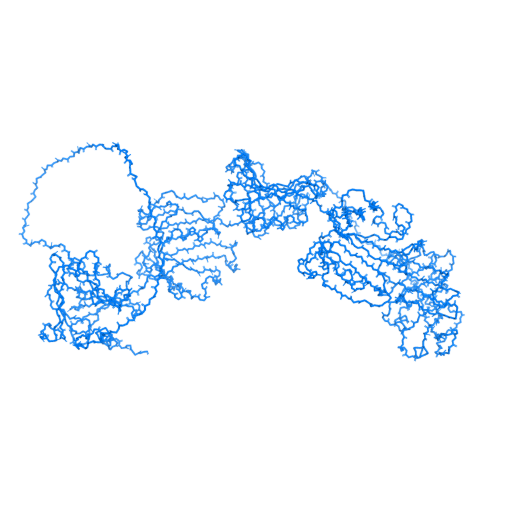0 93.06 370 THR A CA 1
ATOM 2662 C C . THR A 1 370 ? -8.793 15.811 -8.019 1.00 93.06 370 THR A C 1
ATOM 2664 O O . THR A 1 370 ? -7.723 16.341 -7.713 1.00 93.06 370 THR A O 1
ATOM 2667 N N . ALA A 1 371 ? -8.895 14.818 -8.898 1.00 91.31 371 ALA A N 1
ATOM 2668 C CA . ALA A 1 371 ? -7.782 14.282 -9.672 1.00 91.31 371 ALA A CA 1
ATOM 2669 C C . ALA A 1 371 ? -7.565 15.119 -10.938 1.00 91.31 371 ALA A C 1
ATOM 2671 O O . ALA A 1 371 ? -8.526 15.455 -11.628 1.00 91.31 371 ALA A O 1
ATOM 2672 N N . THR A 1 372 ? -6.315 15.469 -11.235 1.00 91.62 372 THR A N 1
ATOM 2673 C CA . THR A 1 372 ? -5.909 16.284 -12.392 1.00 91.62 372 THR A CA 1
ATOM 2674 C C . THR A 1 372 ? -5.061 15.454 -13.348 1.00 91.62 372 THR A C 1
ATOM 2676 O O . THR A 1 372 ? -4.138 14.773 -12.909 1.00 91.62 372 THR A O 1
ATOM 2679 N N . PHE A 1 373 ? -5.336 15.554 -14.648 1.00 88.81 373 PHE A N 1
ATOM 2680 C CA . PHE A 1 373 ? -4.662 14.820 -15.722 1.00 88.81 373 PHE A CA 1
ATOM 2681 C C . PHE A 1 373 ? -4.125 15.780 -16.786 1.00 88.81 373 PHE A C 1
ATOM 2683 O O . PHE A 1 373 ? -4.749 16.804 -17.092 1.00 88.81 373 PHE A O 1
ATOM 2690 N N . SER A 1 374 ? -2.983 15.430 -17.382 1.00 85.00 374 SER A N 1
ATOM 2691 C CA . SER A 1 374 ? -2.336 16.215 -18.441 1.00 85.00 374 SER A CA 1
ATOM 2692 C C . SER A 1 374 ? -2.904 15.937 -19.841 1.00 85.00 374 SER A C 1
ATOM 2694 O O . SER A 1 374 ? -2.770 16.780 -20.729 1.00 85.00 374 SER A O 1
ATOM 2696 N N . LYS A 1 375 ? -3.559 14.786 -20.059 1.00 78.06 375 LYS A N 1
ATOM 2697 C CA . LYS A 1 375 ? -4.118 14.365 -21.356 1.00 78.06 375 LYS A CA 1
ATOM 2698 C C . LYS A 1 375 ? -5.530 13.791 -21.192 1.00 78.06 375 LYS A C 1
ATOM 2700 O O . LYS A 1 375 ? -5.869 13.218 -20.164 1.00 78.06 375 LYS A O 1
ATOM 2705 N N . ASN A 1 376 ? -6.370 13.924 -22.223 1.00 69.44 376 ASN A N 1
ATOM 2706 C CA . ASN A 1 376 ? -7.725 13.345 -22.232 1.00 69.44 376 ASN A CA 1
ATOM 2707 C C . ASN A 1 376 ? -7.751 11.849 -22.578 1.00 69.44 376 ASN A C 1
ATOM 2709 O O . ASN A 1 376 ? -8.757 11.182 -22.338 1.00 69.44 376 ASN A O 1
ATOM 2713 N N . THR A 1 377 ? -6.678 11.336 -23.184 1.00 63.19 377 THR A N 1
ATOM 2714 C CA . THR A 1 377 ? -6.551 9.944 -23.629 1.00 63.19 377 THR A CA 1
ATOM 2715 C C . THR A 1 377 ? -6.492 8.959 -22.471 1.00 63.19 377 THR A C 1
ATOM 2717 O O . THR A 1 377 ? -6.816 7.793 -22.672 1.00 63.19 377 THR A O 1
ATOM 2720 N N . ASP A 1 378 ? -6.189 9.438 -21.264 1.00 60.66 378 ASP A N 1
ATOM 2721 C CA . ASP A 1 378 ? -6.095 8.636 -20.039 1.00 60.66 378 ASP A CA 1
ATOM 2722 C C . ASP A 1 378 ? -7.484 8.251 -19.492 1.00 60.66 378 ASP A C 1
ATOM 2724 O O . ASP A 1 378 ? -7.602 7.672 -18.418 1.00 60.66 378 ASP A O 1
ATOM 2728 N N . LYS A 1 379 ? -8.556 8.600 -20.228 1.00 58.91 379 LYS A N 1
ATOM 2729 C CA . LYS A 1 379 ? -9.989 8.341 -19.982 1.00 58.91 379 LYS A CA 1
ATOM 2730 C C . LYS A 1 379 ? -10.540 8.764 -18.617 1.00 58.91 379 LYS A C 1
ATOM 2732 O O . LYS A 1 379 ? -11.752 8.721 -18.438 1.00 58.91 379 LYS A O 1
ATOM 2737 N N . CYS A 1 380 ? -9.705 9.216 -17.684 1.00 64.38 380 CYS A N 1
ATOM 2738 C CA . CYS A 1 380 ? -10.069 9.556 -16.307 1.00 64.38 380 CYS A CA 1
ATOM 2739 C C . CYS A 1 380 ? -10.869 8.460 -15.594 1.00 64.38 380 CYS A C 1
ATOM 2741 O O . CYS A 1 380 ? -11.629 8.716 -14.663 1.00 64.38 380 CYS A O 1
ATOM 2743 N N . THR A 1 381 ? -10.668 7.238 -16.072 1.00 57.72 381 THR A N 1
ATOM 2744 C CA . THR A 1 381 ? -11.178 5.964 -15.590 1.00 57.72 381 THR A CA 1
ATOM 2745 C C . THR A 1 381 ? -9.982 5.026 -15.601 1.00 57.72 381 THR A C 1
ATOM 2747 O O . THR A 1 381 ? -9.162 5.123 -16.513 1.00 57.72 381 THR A O 1
ATOM 2750 N N . SER A 1 382 ? -9.878 4.117 -14.634 1.00 53.09 382 SER A N 1
ATOM 2751 C CA . SER A 1 382 ? -8.754 3.176 -14.573 1.00 53.09 382 SER A CA 1
ATOM 2752 C C . SER A 1 382 ? -8.576 2.408 -15.904 1.00 53.09 382 SER A C 1
ATOM 2754 O O . SER A 1 382 ? -9.571 1.873 -16.410 1.00 53.09 382 SER A O 1
ATOM 2756 N N . PRO A 1 383 ? -7.362 2.363 -16.502 1.00 56.91 383 PRO A N 1
ATOM 2757 C CA . PRO A 1 383 ? -6.094 2.899 -16.005 1.00 56.91 383 PRO A CA 1
ATOM 2758 C C . PRO A 1 383 ? -5.809 4.304 -16.574 1.00 56.91 383 PRO A C 1
ATOM 2760 O O . PRO A 1 383 ? -5.416 4.453 -17.730 1.00 56.91 383 PRO A O 1
ATOM 2763 N N . GLY A 1 384 ? -5.984 5.335 -15.750 1.00 72.25 384 GLY A N 1
ATOM 2764 C CA . GLY A 1 384 ? -5.542 6.699 -16.032 1.00 72.25 384 GLY A CA 1
ATOM 2765 C C . GLY A 1 384 ? -4.852 7.240 -14.789 1.00 72.25 384 GLY A C 1
ATOM 2766 O O . GLY A 1 384 ? -5.480 7.277 -13.732 1.00 72.25 384 GLY A O 1
ATOM 2767 N N . ILE A 1 385 ? -3.577 7.618 -14.900 1.00 84.88 385 ILE A N 1
ATOM 2768 C CA . ILE A 1 385 ? -2.751 8.024 -13.755 1.00 84.88 385 ILE A CA 1
ATOM 2769 C C . ILE A 1 385 ? -2.811 9.550 -13.617 1.00 84.88 385 ILE A C 1
ATOM 2771 O O . ILE A 1 385 ? -2.396 10.261 -14.537 1.00 84.88 385 ILE A O 1
ATOM 2775 N N . PRO A 1 386 ? -3.355 10.090 -12.515 1.00 89.81 386 PRO A N 1
ATOM 2776 C CA . PRO A 1 386 ? -3.412 11.530 -12.311 1.00 89.81 386 PRO A CA 1
ATOM 2777 C C . PRO A 1 386 ? -2.033 12.101 -11.977 1.00 89.81 386 PRO A C 1
ATOM 2779 O O . PRO A 1 386 ? -1.247 11.501 -11.251 1.00 89.81 386 PRO A O 1
ATOM 2782 N N . ILE A 1 387 ? -1.778 13.324 -12.435 1.00 91.31 387 ILE A N 1
ATOM 2783 C CA . ILE A 1 387 ? -0.567 14.072 -12.084 1.00 91.31 387 ILE A CA 1
ATOM 2784 C C . ILE A 1 387 ? -0.717 14.830 -10.765 1.00 91.31 387 ILE A C 1
ATOM 2786 O O . ILE A 1 387 ? 0.253 15.376 -10.275 1.00 91.31 387 ILE A O 1
ATOM 2790 N N . LEU A 1 388 ? -1.917 14.981 -10.203 1.00 93.06 388 LEU A N 1
ATOM 2791 C CA . LEU A 1 388 ? -2.122 15.687 -8.932 1.00 93.06 388 LEU A CA 1
ATOM 2792 C C . LEU A 1 388 ? -3.503 15.357 -8.375 1.00 93.06 388 LEU A C 1
ATOM 2794 O O . LEU A 1 388 ? -4.478 15.387 -9.128 1.00 93.06 388 LEU A O 1
ATOM 2798 N N . LEU A 1 389 ? -3.617 15.127 -7.067 1.00 94.69 389 LEU A N 1
ATOM 2799 C CA . LEU A 1 389 ? -4.912 15.117 -6.386 1.00 94.69 389 LEU A CA 1
ATOM 2800 C C . LEU A 1 389 ? -4.936 16.180 -5.292 1.00 94.69 389 LEU A C 1
ATOM 2802 O O . LEU A 1 389 ? -3.970 16.358 -4.550 1.00 94.69 389 LEU A O 1
ATOM 2806 N N . LYS A 1 390 ? -6.068 16.870 -5.172 1.00 95.00 390 LYS A N 1
ATOM 2807 C CA . LYS A 1 390 ? -6.348 17.796 -4.069 1.00 95.00 390 LYS A CA 1
ATOM 2808 C C . LYS A 1 390 ? -7.624 17.385 -3.360 1.00 95.00 390 LYS A C 1
ATOM 2810 O O . LYS A 1 390 ? -8.638 17.155 -4.019 1.00 95.00 390 LYS A O 1
ATOM 2815 N N . SER A 1 391 ? -7.582 17.312 -2.037 1.00 94.81 391 SER A N 1
ATOM 2816 C CA . SER A 1 391 ? -8.751 16.986 -1.228 1.00 94.81 391 SER A CA 1
ATOM 2817 C C . SER A 1 391 ? -9.543 18.229 -0.829 1.00 94.81 391 SER A C 1
ATOM 2819 O O . SER A 1 391 ? -8.955 19.271 -0.545 1.00 94.81 391 SER A O 1
ATOM 2821 N N . ALA A 1 392 ? -10.847 18.069 -0.647 1.00 93.38 392 ALA A N 1
ATOM 2822 C CA . ALA A 1 392 ? -11.676 18.950 0.167 1.00 93.38 392 ALA A CA 1
ATOM 2823 C C . ALA A 1 392 ? -12.512 18.110 1.139 1.00 93.38 392 ALA A C 1
ATOM 2825 O O . ALA A 1 392 ? -13.033 17.061 0.750 1.00 93.38 392 ALA A O 1
ATOM 2826 N N . THR A 1 393 ? -12.654 18.564 2.384 1.00 91.75 393 THR A N 1
ATOM 2827 C CA . THR A 1 393 ? -13.538 17.917 3.359 1.00 91.75 393 THR A CA 1
ATOM 2828 C C . THR A 1 393 ? -14.996 18.184 2.998 1.00 91.75 393 THR A C 1
ATOM 2830 O O . THR A 1 393 ? -15.382 19.302 2.655 1.00 91.75 393 THR A O 1
ATOM 2833 N N . VAL A 1 394 ? -15.818 17.141 3.041 1.00 92.62 394 VAL A N 1
ATOM 2834 C CA . VAL A 1 394 ? -17.248 17.210 2.718 1.00 92.62 394 VAL A CA 1
ATOM 2835 C C . VAL A 1 394 ? -18.053 16.340 3.674 1.00 92.62 394 VAL A C 1
ATOM 2837 O O . VAL A 1 394 ? -17.512 15.472 4.360 1.00 92.62 394 VAL A O 1
ATOM 2840 N N . ASP A 1 395 ? -19.367 16.546 3.716 1.00 89.69 395 ASP A N 1
ATOM 2841 C CA . ASP A 1 395 ? -20.250 15.581 4.362 1.00 89.69 395 ASP A CA 1
ATOM 2842 C C . ASP A 1 395 ? -20.283 14.262 3.578 1.00 89.69 395 ASP A C 1
ATOM 2844 O O . ASP A 1 395 ? -20.218 14.241 2.348 1.00 89.69 395 ASP A O 1
ATOM 2848 N N . VAL A 1 396 ? -20.409 13.152 4.307 1.00 87.81 396 VAL A N 1
ATOM 2849 C CA . VAL A 1 396 ? -20.287 11.786 3.775 1.00 87.81 396 VAL A CA 1
ATOM 2850 C C . VAL A 1 396 ? -21.225 11.484 2.600 1.00 87.81 396 VAL A C 1
ATOM 2852 O O . VAL A 1 396 ? -20.837 10.777 1.678 1.00 87.81 396 VAL A O 1
ATOM 2855 N N . ASP A 1 397 ? -22.428 12.064 2.588 1.00 86.94 397 ASP A N 1
ATOM 2856 C CA . ASP A 1 397 ? -23.426 11.830 1.535 1.00 86.94 397 ASP A CA 1
ATOM 2857 C C . ASP A 1 397 ? -23.296 12.803 0.343 1.00 86.94 397 ASP A C 1
ATOM 2859 O O . ASP A 1 397 ? -24.043 12.703 -0.635 1.00 86.94 397 ASP A O 1
ATOM 2863 N N . VAL A 1 398 ? -22.386 13.782 0.422 1.00 90.19 398 VAL A N 1
ATOM 2864 C CA . VAL A 1 398 ? -22.222 14.830 -0.601 1.00 90.19 398 VAL A CA 1
ATOM 2865 C C . VAL A 1 398 ? -21.293 14.380 -1.721 1.00 90.19 398 VAL A C 1
ATOM 2867 O O . VAL A 1 398 ? -21.535 14.721 -2.881 1.00 90.19 398 VAL A O 1
ATOM 2870 N N . CYS A 1 399 ? -20.239 13.626 -1.401 1.00 91.25 399 CYS A N 1
ATOM 2871 C CA . CYS A 1 399 ? -19.264 13.218 -2.404 1.00 91.25 399 CYS A CA 1
ATOM 2872 C C . CYS A 1 399 ? -19.881 12.255 -3.425 1.00 91.25 399 CYS A C 1
ATOM 2874 O O . CYS A 1 399 ? -20.468 11.235 -3.066 1.00 91.25 399 CYS A O 1
ATOM 2876 N N . LYS A 1 400 ? -19.709 12.564 -4.713 1.00 89.94 400 LYS A N 1
ATOM 2877 C CA . LYS A 1 400 ? -20.091 11.689 -5.824 1.00 89.94 400 LYS A CA 1
ATOM 2878 C C . LYS A 1 400 ? -18.935 11.595 -6.803 1.00 89.94 400 LYS A C 1
ATOM 2880 O O . LYS A 1 400 ? -18.508 12.615 -7.340 1.00 89.94 400 LYS A O 1
ATOM 2885 N N . SER A 1 401 ? -18.455 10.375 -7.026 1.00 89.44 401 SER A N 1
ATOM 2886 C CA . SER A 1 401 ? -17.409 10.131 -8.016 1.00 89.44 401 SER A CA 1
ATOM 2887 C C . SER A 1 401 ? -17.946 10.388 -9.424 1.00 89.44 401 SER A C 1
ATOM 2889 O O . SER A 1 401 ? -19.136 10.205 -9.686 1.00 89.44 401 SER A O 1
ATOM 2891 N N . THR A 1 402 ? -17.082 10.843 -10.324 1.00 86.88 402 THR A N 1
ATOM 2892 C CA . THR A 1 402 ? -17.439 11.100 -11.725 1.00 86.88 402 THR A CA 1
ATOM 2893 C C . THR A 1 402 ? -16.952 9.969 -12.619 1.00 86.88 402 THR A C 1
ATOM 2895 O O . THR A 1 402 ? -15.779 9.616 -12.552 1.00 86.88 402 THR A O 1
ATOM 2898 N N . ASP A 1 403 ? -17.801 9.501 -13.532 1.00 79.19 403 ASP A N 1
ATOM 2899 C CA . ASP A 1 403 ? -17.452 8.440 -14.493 1.00 79.19 403 ASP A CA 1
ATOM 2900 C C . ASP A 1 403 ? -16.662 8.947 -15.717 1.00 79.19 403 ASP A C 1
ATOM 2902 O O . ASP A 1 403 ? -16.289 8.174 -16.597 1.00 79.19 403 ASP A O 1
ATOM 2906 N N . SER A 1 404 ? -16.444 10.261 -15.823 1.00 79.44 404 SER A N 1
ATOM 2907 C CA . SER A 1 404 ? -15.758 10.893 -16.953 1.00 79.44 404 SER A CA 1
ATOM 2908 C C . SER A 1 404 ? -15.088 12.199 -16.546 1.00 79.44 404 SER A C 1
ATOM 2910 O O . SER A 1 404 ? -15.552 12.873 -15.626 1.00 79.44 404 SER A O 1
ATOM 2912 N N . CYS A 1 405 ? -14.066 12.604 -17.295 1.00 82.06 405 CYS A N 1
ATOM 2913 C CA . CYS A 1 405 ? -13.398 13.879 -17.079 1.00 82.06 405 CYS A CA 1
ATOM 2914 C C . CYS A 1 405 ? -14.167 15.092 -17.598 1.00 82.06 405 CYS A C 1
ATOM 2916 O O . CYS A 1 405 ? -14.794 15.058 -18.658 1.00 82.06 405 CYS A O 1
ATOM 2918 N N . THR A 1 406 ? -13.978 16.213 -16.909 1.00 86.62 406 THR A N 1
ATOM 2919 C CA . THR A 1 406 ? -14.331 17.551 -17.392 1.00 86.62 406 THR A CA 1
ATOM 2920 C C . THR A 1 406 ? -13.082 18.343 -17.760 1.00 86.62 406 THR A C 1
ATOM 2922 O O . THR A 1 406 ? -12.058 18.244 -17.087 1.00 86.62 406 THR A O 1
ATOM 2925 N N . THR A 1 407 ? -13.148 19.143 -18.825 1.00 85.50 407 THR A N 1
ATOM 2926 C CA . THR A 1 407 ? -12.051 20.047 -19.198 1.00 85.50 407 THR A CA 1
ATOM 2927 C C . THR A 1 407 ? -11.942 21.194 -18.194 1.00 85.50 407 THR A C 1
ATOM 2929 O O . THR A 1 407 ? -12.926 21.885 -17.927 1.00 85.50 407 THR A O 1
ATOM 2932 N N . ALA A 1 408 ? -10.736 21.429 -17.688 1.00 81.44 408 ALA A N 1
ATOM 2933 C CA . ALA A 1 408 ? -10.401 22.494 -16.752 1.00 81.44 408 ALA A CA 1
ATOM 2934 C C . ALA A 1 408 ? -9.173 23.258 -17.274 1.00 81.44 408 ALA A C 1
ATOM 2936 O O . ALA A 1 408 ? -8.027 22.958 -16.939 1.00 81.44 408 ALA A O 1
ATOM 2937 N N . GLY A 1 409 ? -9.408 24.242 -18.147 1.00 82.56 409 GLY A N 1
ATOM 2938 C CA . GLY A 1 409 ? -8.325 24.956 -18.828 1.00 82.56 409 GLY A CA 1
ATOM 2939 C C . GLY A 1 409 ? -7.547 24.031 -19.769 1.00 82.56 409 GLY A C 1
ATOM 2940 O O . GLY A 1 409 ? -8.133 23.462 -20.687 1.00 82.56 409 GLY A O 1
ATOM 2941 N N . SER A 1 410 ? -6.237 23.896 -19.545 1.00 82.88 410 SER A N 1
ATOM 2942 C CA . SER A 1 410 ? -5.342 22.988 -20.282 1.00 82.88 410 SER A CA 1
ATOM 2943 C C . SER A 1 410 ? -5.288 21.563 -19.709 1.00 82.88 410 SER A C 1
ATOM 2945 O O . SER A 1 410 ? -4.594 20.718 -20.269 1.00 82.88 410 SER A O 1
ATOM 2947 N N . PHE A 1 411 ? -6.033 21.288 -18.634 1.00 87.94 411 PHE A N 1
ATOM 2948 C CA . PHE A 1 411 ? -6.067 20.001 -17.941 1.00 87.94 411 PHE A CA 1
ATOM 2949 C C . PHE A 1 411 ? -7.444 19.342 -18.018 1.00 87.94 411 PHE A C 1
ATOM 2951 O O . PHE A 1 411 ? -8.439 19.943 -18.440 1.00 87.94 411 PHE A O 1
ATOM 2958 N N . PHE A 1 412 ? -7.503 18.101 -17.548 1.00 88.38 412 PHE A N 1
ATOM 2959 C CA . PHE A 1 412 ? -8.739 17.353 -17.349 1.00 88.38 412 PHE A CA 1
ATOM 2960 C C . PHE A 1 412 ? -8.861 16.976 -15.877 1.00 88.38 412 PHE A C 1
ATOM 2962 O O . PHE A 1 412 ? -7.855 16.671 -15.238 1.00 88.38 412 PHE A O 1
ATOM 2969 N N . THR A 1 413 ? -10.074 17.022 -15.331 1.00 90.00 413 THR A N 1
ATOM 2970 C CA . THR A 1 413 ? -10.317 16.690 -13.925 1.00 90.00 413 THR A CA 1
ATOM 2971 C C . THR A 1 413 ? -11.442 15.686 -13.745 1.00 90.00 413 THR A C 1
ATOM 2973 O O . THR A 1 413 ? -12.435 15.711 -14.476 1.00 90.00 413 THR A O 1
ATOM 2976 N N . SER A 1 414 ? -11.293 14.829 -12.737 1.00 90.81 414 SER A N 1
ATOM 2977 C CA . SER A 1 414 ? -12.342 13.943 -12.231 1.00 90.81 414 SER A CA 1
ATOM 2978 C C . SER A 1 414 ? -12.428 14.031 -10.708 1.00 90.81 414 SER A C 1
ATOM 2980 O O . SER A 1 414 ? -11.522 14.537 -10.038 1.00 90.81 414 SER A O 1
ATOM 2982 N N . ILE A 1 415 ? -13.552 13.576 -10.164 1.00 91.00 415 ILE A N 1
ATOM 2983 C CA . ILE A 1 415 ? -13.800 13.511 -8.729 1.00 91.00 415 ILE A CA 1
ATOM 2984 C C . ILE A 1 415 ? -13.802 12.051 -8.294 1.00 91.00 415 ILE A C 1
ATOM 2986 O O . ILE A 1 415 ? -14.492 11.221 -8.889 1.00 91.00 415 ILE A O 1
ATOM 2990 N N . ALA A 1 416 ? -13.080 11.778 -7.214 1.00 91.06 416 ALA A N 1
ATOM 2991 C CA . ALA A 1 416 ? -13.136 10.542 -6.455 1.00 91.06 416 ALA A CA 1
ATOM 2992 C C . ALA A 1 416 ? -13.526 10.824 -5.000 1.00 91.06 416 ALA A C 1
ATOM 2994 O O . ALA A 1 416 ? -13.289 11.914 -4.475 1.00 91.06 416 ALA A O 1
ATOM 2995 N N . CYS A 1 417 ? -14.112 9.830 -4.342 1.00 92.38 417 CYS A N 1
ATOM 2996 C CA . CYS A 1 417 ? -14.499 9.909 -2.937 1.00 92.38 417 CYS A CA 1
ATOM 2997 C C . CYS A 1 417 ? -13.585 9.043 -2.083 1.00 92.38 417 CYS A C 1
ATOM 2999 O O . CYS A 1 417 ? -13.312 7.902 -2.439 1.00 92.38 417 CYS A O 1
ATOM 3001 N N . SER A 1 418 ? -13.134 9.588 -0.958 1.00 93.69 418 SER A N 1
ATOM 3002 C CA . SER A 1 418 ? -12.222 8.920 -0.031 1.00 93.69 418 SER A CA 1
ATOM 3003 C C . SER A 1 418 ? -12.479 9.398 1.404 1.00 93.69 418 SER A C 1
ATOM 3005 O O . SER A 1 418 ? -13.432 10.138 1.677 1.00 93.69 418 SER A O 1
ATOM 3007 N N . SER A 1 419 ? -11.644 8.978 2.346 1.00 92.69 419 SER A N 1
ATOM 3008 C CA . SER A 1 419 ? -11.666 9.426 3.733 1.00 92.69 419 SER A CA 1
ATOM 3009 C C . SER A 1 419 ? -10.256 9.473 4.307 1.00 92.69 419 SER A C 1
ATOM 3011 O O . SER A 1 419 ? -9.373 8.772 3.825 1.00 92.69 419 SER A O 1
ATOM 3013 N N . THR A 1 420 ? -10.039 10.211 5.394 1.00 90.31 420 THR A N 1
ATOM 3014 C CA . THR A 1 420 ? -8.742 10.200 6.103 1.00 90.31 420 THR A CA 1
ATOM 3015 C C . THR A 1 420 ? -8.355 8.819 6.648 1.00 90.31 420 THR A C 1
ATOM 3017 O O . THR A 1 420 ? -7.216 8.623 7.048 1.00 90.31 420 THR A O 1
ATOM 3020 N N . LEU A 1 421 ? -9.285 7.858 6.679 1.00 88.00 421 LEU A N 1
ATOM 3021 C CA . LEU A 1 421 ? -9.017 6.475 7.075 1.00 88.00 421 LEU A CA 1
ATOM 3022 C C . LEU A 1 421 ? -8.465 5.617 5.929 1.00 88.00 421 LEU A C 1
ATOM 3024 O O . LEU A 1 421 ? -7.641 4.739 6.174 1.00 88.00 421 LEU A O 1
ATOM 3028 N N . SER A 1 422 ? -8.948 5.853 4.707 1.00 89.50 422 SER A N 1
ATOM 3029 C CA . SER A 1 422 ? -8.705 5.016 3.523 1.00 89.50 422 SER A CA 1
ATOM 3030 C C . SER A 1 422 ? -7.839 5.688 2.460 1.00 89.50 422 SER A C 1
ATOM 3032 O O . SER A 1 422 ? -7.459 5.037 1.494 1.00 89.50 422 SER A O 1
ATOM 3034 N N . ILE A 1 423 ? -7.499 6.971 2.625 1.00 92.00 423 ILE A N 1
ATOM 3035 C CA . ILE A 1 423 ? -6.860 7.776 1.577 1.00 92.00 423 ILE A CA 1
ATOM 3036 C C . ILE A 1 423 ? -5.585 7.152 1.020 1.00 92.00 423 ILE A C 1
ATOM 3038 O O . ILE A 1 423 ? -5.371 7.208 -0.183 1.00 92.00 423 ILE A O 1
ATOM 3042 N N . GLN A 1 424 ? -4.750 6.532 1.853 1.00 91.50 424 GLN A N 1
ATOM 3043 C CA . GLN A 1 424 ? -3.520 5.908 1.373 1.00 91.50 424 GLN A CA 1
ATOM 3044 C C . GLN A 1 424 ? -3.803 4.724 0.440 1.00 91.50 424 GLN A C 1
ATOM 3046 O O . GLN A 1 424 ? -3.166 4.619 -0.607 1.00 91.50 424 GLN A O 1
ATOM 3051 N N . ASP A 1 425 ? -4.764 3.873 0.802 1.00 90.94 425 ASP A N 1
ATOM 3052 C CA . ASP A 1 425 ? -5.149 2.697 0.019 1.00 90.94 425 ASP A CA 1
ATOM 3053 C C . ASP A 1 425 ? -5.881 3.121 -1.264 1.00 90.94 425 ASP A C 1
ATOM 3055 O O . ASP A 1 425 ? -5.580 2.627 -2.351 1.00 90.94 425 ASP A O 1
ATOM 3059 N N . ASP A 1 426 ? -6.777 4.107 -1.157 1.00 91.56 426 ASP A N 1
ATOM 3060 C CA . ASP A 1 426 ? -7.502 4.677 -2.295 1.00 91.56 426 ASP A CA 1
ATOM 3061 C C . ASP A 1 426 ? -6.525 5.312 -3.301 1.00 91.56 426 ASP A C 1
ATOM 3063 O O . ASP A 1 426 ? -6.615 5.079 -4.505 1.00 91.56 426 ASP A O 1
ATOM 3067 N N . VAL A 1 427 ? -5.544 6.082 -2.816 1.00 91.69 427 VAL A N 1
ATOM 3068 C CA . VAL A 1 427 ? -4.489 6.687 -3.642 1.00 91.69 427 VAL A CA 1
ATOM 3069 C C . VAL A 1 427 ? -3.609 5.616 -4.277 1.00 91.69 427 VAL A C 1
ATOM 3071 O O . VAL A 1 427 ? -3.362 5.689 -5.478 1.00 91.69 427 VAL A O 1
ATOM 3074 N N . ALA A 1 428 ? -3.188 4.592 -3.536 1.00 91.25 428 ALA A N 1
ATOM 3075 C CA . ALA A 1 428 ? -2.434 3.482 -4.116 1.00 91.25 428 ALA A CA 1
ATOM 3076 C C . ALA A 1 428 ? -3.209 2.797 -5.254 1.00 91.25 428 ALA A C 1
ATOM 3078 O O . ALA A 1 428 ? -2.629 2.488 -6.291 1.00 91.25 428 ALA A O 1
ATOM 3079 N N . ALA A 1 429 ? -4.530 2.647 -5.125 1.00 87.94 429 ALA A N 1
ATOM 3080 C CA . ALA A 1 429 ? -5.365 2.122 -6.202 1.00 87.94 429 ALA A CA 1
ATOM 3081 C C . ALA A 1 429 ? -5.444 3.060 -7.425 1.00 87.94 429 ALA A C 1
ATOM 3083 O O . ALA A 1 429 ? -5.500 2.576 -8.555 1.00 87.94 429 ALA A O 1
ATOM 3084 N N . PHE A 1 430 ? -5.428 4.387 -7.230 1.00 84.69 430 PHE A N 1
ATOM 3085 C CA . PHE A 1 430 ? -5.410 5.358 -8.336 1.00 84.69 430 PHE A CA 1
ATOM 3086 C C . PHE A 1 430 ? -4.087 5.376 -9.102 1.00 84.69 430 PHE A C 1
ATOM 3088 O O . PHE A 1 430 ? -4.089 5.475 -10.328 1.00 84.69 430 PHE A O 1
ATOM 3095 N N . PHE A 1 431 ? -2.968 5.315 -8.383 1.00 86.31 431 PHE A N 1
ATOM 3096 C CA . PHE A 1 431 ? -1.628 5.395 -8.964 1.00 86.31 431 PHE A CA 1
ATOM 3097 C C . PHE A 1 431 ? -1.099 4.028 -9.428 1.00 86.31 431 PHE A C 1
ATOM 3099 O O . PHE A 1 431 ? -0.184 3.969 -10.254 1.00 86.31 431 PHE A O 1
ATOM 3106 N N . GLY A 1 432 ? -1.674 2.922 -8.950 1.00 85.88 432 GLY A N 1
ATOM 3107 C CA . GLY A 1 432 ? -1.166 1.581 -9.221 1.00 85.88 432 GLY A CA 1
ATOM 3108 C C . GLY A 1 432 ? 0.270 1.440 -8.717 1.00 85.88 432 GLY A C 1
ATOM 3109 O O . GLY A 1 432 ? 0.566 1.764 -7.569 1.00 85.88 432 GLY A O 1
ATOM 3110 N N . ASP A 1 433 ? 1.173 1.014 -9.598 1.00 84.38 433 ASP A N 1
ATOM 3111 C CA . ASP A 1 433 ? 2.597 0.864 -9.274 1.00 84.38 433 ASP A CA 1
ATOM 3112 C C . ASP A 1 433 ? 3.371 2.193 -9.297 1.00 84.38 433 ASP A C 1
ATOM 3114 O O . ASP A 1 433 ? 4.563 2.225 -8.975 1.00 84.38 433 ASP A O 1
ATOM 3118 N N . THR A 1 434 ? 2.726 3.303 -9.679 1.00 87.38 434 THR A N 1
ATOM 3119 C CA . THR A 1 434 ? 3.415 4.594 -9.722 1.00 87.38 434 THR A CA 1
ATOM 3120 C C . THR A 1 434 ? 3.584 5.199 -8.328 1.00 87.38 434 THR A C 1
ATOM 3122 O O . THR A 1 434 ? 2.673 5.163 -7.496 1.00 87.38 434 THR A O 1
ATOM 3125 N N . PRO A 1 435 ? 4.767 5.758 -8.036 1.00 92.75 435 PRO A N 1
ATOM 3126 C CA . PRO A 1 435 ? 5.055 6.350 -6.740 1.00 92.75 435 PRO A CA 1
ATOM 3127 C C . PRO A 1 435 ? 4.270 7.641 -6.522 1.00 92.75 435 PRO A C 1
ATOM 3129 O O . PRO A 1 435 ? 4.084 8.442 -7.436 1.00 92.75 435 PRO A O 1
ATOM 3132 N N . PHE A 1 436 ? 3.886 7.895 -5.276 1.00 94.81 436 PHE A N 1
ATOM 3133 C CA . PHE A 1 436 ? 3.176 9.110 -4.892 1.00 94.81 436 PHE A CA 1
ATOM 3134 C C . PHE A 1 436 ? 3.568 9.579 -3.491 1.00 94.81 436 PHE A C 1
ATOM 3136 O O . PHE A 1 436 ? 4.010 8.798 -2.642 1.00 94.81 436 PHE A O 1
ATOM 3143 N N . VAL A 1 437 ? 3.363 10.870 -3.233 1.00 96.25 437 VAL A N 1
ATOM 3144 C CA . VAL A 1 437 ? 3.574 11.505 -1.926 1.00 96.25 437 VAL A CA 1
ATOM 3145 C C . VAL A 1 437 ? 2.302 12.237 -1.511 1.00 96.25 437 VAL A C 1
ATOM 3147 O O . VAL A 1 437 ? 1.831 13.123 -2.219 1.00 96.25 437 VAL A O 1
ATOM 3150 N N . ILE A 1 438 ? 1.761 11.880 -0.350 1.00 95.94 438 ILE A N 1
ATOM 3151 C CA . ILE A 1 438 ? 0.632 12.523 0.323 1.00 95.94 438 ILE A CA 1
ATOM 3152 C C . ILE A 1 438 ? 1.185 13.554 1.304 1.00 95.94 438 ILE A C 1
ATOM 3154 O O . ILE A 1 438 ? 2.006 13.233 2.161 1.00 95.94 438 ILE A O 1
ATOM 3158 N N . VAL A 1 439 ? 0.720 14.794 1.181 1.00 95.44 439 VAL A N 1
ATOM 3159 C CA . VAL A 1 439 ? 1.025 15.894 2.096 1.00 95.44 439 VAL A CA 1
ATOM 3160 C C . VAL A 1 439 ? -0.278 16.379 2.709 1.00 95.44 439 VAL A C 1
ATOM 3162 O O . VAL A 1 439 ? -1.081 17.020 2.030 1.00 95.44 439 VAL A O 1
ATOM 3165 N N . GLU A 1 440 ? -0.472 16.108 3.994 1.00 94.81 440 GLU A N 1
ATOM 3166 C CA . GLU A 1 440 ? -1.543 16.708 4.788 1.00 94.81 440 GLU A CA 1
ATOM 3167 C C . GLU A 1 440 ? -1.010 17.975 5.451 1.00 94.81 440 GLU A C 1
ATOM 3169 O O . GLU A 1 440 ? 0.006 17.943 6.146 1.00 94.81 440 GLU A O 1
ATOM 3174 N N . ALA A 1 441 ? -1.681 19.098 5.225 1.00 92.75 441 ALA A N 1
ATOM 3175 C CA . ALA A 1 441 ? -1.357 20.383 5.820 1.00 92.75 441 ALA A CA 1
ATOM 3176 C C . ALA A 1 441 ? -2.458 20.804 6.793 1.00 92.75 441 ALA A C 1
ATOM 3178 O O . ALA A 1 441 ? -3.650 20.665 6.509 1.00 92.75 441 ALA A O 1
ATOM 3179 N N . PHE A 1 442 ? -2.039 21.346 7.931 1.00 92.25 442 PHE A N 1
ATOM 3180 C CA . PHE A 1 442 ? -2.918 21.740 9.022 1.00 92.25 442 PHE A CA 1
ATOM 3181 C C . PHE A 1 442 ? -2.780 23.231 9.313 1.00 92.25 442 PHE A C 1
ATOM 3183 O O . PHE A 1 442 ? -1.748 23.849 9.035 1.00 92.25 442 PHE A O 1
ATOM 3190 N N . ASN A 1 443 ? -3.816 23.810 9.918 1.00 90.44 443 ASN A N 1
ATOM 3191 C CA . ASN A 1 443 ? -3.763 25.183 10.400 1.00 90.44 443 ASN A CA 1
ATOM 3192 C C . ASN A 1 443 ? -2.597 25.366 11.379 1.00 90.44 443 ASN A C 1
ATOM 3194 O O . ASN A 1 443 ? -2.324 24.518 12.232 1.00 90.44 443 ASN A O 1
ATOM 3198 N N . ALA A 1 444 ? -1.927 26.513 11.268 1.00 87.56 444 ALA A N 1
ATOM 3199 C CA . ALA A 1 444 ? -0.686 26.766 11.984 1.00 87.56 444 ALA A CA 1
ATOM 3200 C C . ALA A 1 444 ? -0.831 26.625 13.511 1.00 87.56 444 ALA A C 1
ATOM 3202 O O . ALA A 1 444 ? -1.776 27.148 14.112 1.00 87.56 444 ALA A O 1
ATOM 3203 N N . ALA A 1 445 ? 0.161 25.989 14.142 1.00 80.38 445 ALA A N 1
ATOM 3204 C CA . ALA A 1 445 ? 0.257 25.790 15.592 1.00 80.38 445 ALA A CA 1
ATOM 3205 C C . ALA A 1 445 ? -0.878 24.950 16.214 1.00 80.38 445 ALA A C 1
ATOM 3207 O O . ALA A 1 445 ? -1.201 25.115 17.394 1.00 80.38 445 ALA A O 1
ATOM 3208 N N . LYS A 1 446 ? -1.468 24.033 15.439 1.00 83.88 446 LYS A N 1
ATOM 3209 C CA . LYS A 1 446 ? -2.561 23.152 15.889 1.00 83.88 446 LYS A CA 1
ATOM 3210 C C . LYS A 1 446 ? -2.167 21.696 16.094 1.00 83.88 446 LYS A C 1
ATOM 3212 O O . LYS A 1 446 ? -3.032 20.868 16.363 1.00 83.88 446 LYS A O 1
ATOM 3217 N N . SER A 1 447 ? -0.872 21.386 16.001 1.00 82.50 447 SER A N 1
ATOM 3218 C CA . SER A 1 447 ? -0.326 20.051 16.295 1.00 82.50 447 SER A CA 1
ATOM 3219 C C . SER A 1 447 ? -1.054 18.923 15.553 1.00 82.50 447 SER A C 1
ATOM 3221 O O . SER A 1 447 ? -1.195 17.827 16.086 1.00 82.50 447 SER A O 1
ATOM 3223 N N . CYS A 1 448 ? -1.529 19.211 14.339 1.00 85.62 448 CYS A N 1
ATOM 3224 C CA . CYS A 1 448 ? -2.281 18.291 13.488 1.00 85.62 448 CYS A CA 1
ATOM 3225 C C . CYS A 1 448 ? -3.507 17.652 14.132 1.00 85.62 448 CYS A C 1
ATOM 3227 O O . CYS A 1 448 ? -3.838 16.494 13.880 1.00 85.62 448 CYS A O 1
ATOM 3229 N N . ALA A 1 449 ? -4.219 18.426 14.950 1.00 84.00 449 ALA A N 1
ATOM 3230 C CA . ALA A 1 449 ? -5.578 18.071 15.311 1.00 84.00 449 ALA A CA 1
ATOM 3231 C C . ALA A 1 449 ? -6.407 17.864 14.031 1.00 84.00 449 ALA A C 1
ATOM 3233 O O . ALA A 1 449 ? -6.426 18.727 13.158 1.00 84.00 449 ALA A O 1
ATOM 3234 N N . THR A 1 450 ? -7.125 16.744 13.929 1.00 79.12 450 THR A N 1
ATOM 3235 C CA . THR A 1 450 ? -7.928 16.396 12.743 1.00 79.12 450 THR A CA 1
ATOM 3236 C C . THR A 1 450 ? -8.928 17.492 12.362 1.00 79.12 450 THR A C 1
ATOM 3238 O O . THR A 1 450 ? -9.128 17.758 11.184 1.00 79.12 450 THR A O 1
ATOM 3241 N N . ALA A 1 451 ? -9.509 18.183 13.349 1.00 79.69 451 ALA A N 1
ATOM 3242 C CA . ALA A 1 451 ? -10.423 19.310 13.127 1.00 79.69 451 ALA A CA 1
ATOM 3243 C C . ALA A 1 451 ? -9.762 20.541 12.470 1.00 79.69 451 ALA A C 1
ATOM 3245 O O . ALA A 1 451 ? -10.454 21.467 12.063 1.00 79.69 451 ALA A O 1
ATOM 3246 N N . GLU A 1 452 ? -8.434 20.561 12.397 1.00 89.06 452 GLU A N 1
ATOM 3247 C CA . GLU A 1 452 ? -7.611 21.660 11.892 1.00 89.06 452 GLU A CA 1
ATOM 3248 C C . GLU A 1 452 ? -6.897 21.268 10.588 1.00 89.06 452 GLU A C 1
ATOM 3250 O O . GLU A 1 452 ? -5.989 21.975 10.152 1.00 89.06 452 GLU A O 1
ATOM 3255 N N . LEU A 1 453 ? -7.285 20.140 9.976 1.00 90.19 453 LEU A N 1
ATOM 3256 C CA . LEU A 1 453 ? -6.844 19.746 8.641 1.00 90.19 453 LEU A CA 1
ATOM 3257 C C . LEU A 1 453 ? -7.338 20.781 7.620 1.00 90.19 453 LEU A C 1
ATOM 3259 O O . LEU A 1 453 ? -8.543 20.978 7.468 1.00 90.19 453 LEU A O 1
ATOM 3263 N N . ASP A 1 454 ? -6.403 21.425 6.925 1.00 91.38 454 ASP A N 1
ATOM 3264 C CA . ASP A 1 454 ? -6.684 22.456 5.921 1.00 91.38 454 ASP A CA 1
ATOM 3265 C C . ASP A 1 454 ? -6.796 21.828 4.526 1.00 91.38 454 ASP A C 1
ATOM 3267 O O . ASP A 1 454 ? -7.821 21.926 3.851 1.00 91.38 454 ASP A O 1
ATOM 3271 N N . THR A 1 455 ? -5.757 21.105 4.104 1.00 91.75 455 THR A N 1
ATOM 3272 C CA . THR A 1 455 ? -5.713 20.486 2.777 1.00 91.75 455 THR A CA 1
ATOM 3273 C C . THR A 1 455 ? -4.871 19.221 2.767 1.00 91.75 455 THR A C 1
ATOM 3275 O O . THR A 1 455 ? -3.865 19.124 3.464 1.00 91.75 455 THR A O 1
ATOM 3278 N N . ILE A 1 456 ? -5.254 18.262 1.928 1.00 96.06 456 ILE A N 1
ATOM 3279 C CA . ILE A 1 456 ? -4.408 17.142 1.535 1.00 96.06 456 ILE A CA 1
ATOM 3280 C C . ILE A 1 456 ? -4.100 17.293 0.052 1.00 96.06 456 ILE A C 1
ATOM 3282 O O . ILE A 1 456 ? -5.001 17.388 -0.787 1.00 96.06 456 ILE A O 1
ATOM 3286 N N . THR A 1 457 ? -2.812 17.320 -0.276 1.00 96.00 457 THR A N 1
ATOM 3287 C CA . THR A 1 457 ? -2.333 17.310 -1.659 1.00 96.00 457 THR A CA 1
ATOM 3288 C C . THR A 1 457 ? -1.516 16.054 -1.900 1.00 96.00 457 THR A C 1
ATOM 3290 O O . THR A 1 457 ? -0.624 15.736 -1.118 1.00 96.00 457 THR A O 1
ATOM 3293 N N . ILE A 1 458 ? -1.819 15.348 -2.984 1.00 96.31 458 ILE A N 1
ATOM 3294 C CA . ILE A 1 458 ? -1.129 14.130 -3.390 1.00 96.31 458 ILE A CA 1
ATOM 3295 C C . ILE A 1 458 ? -0.420 14.392 -4.712 1.00 96.31 458 ILE A C 1
ATOM 3297 O O . ILE A 1 458 ? -1.051 14.790 -5.694 1.00 96.31 458 ILE A O 1
ATOM 3301 N N . TYR A 1 459 ? 0.888 14.166 -4.714 1.00 96.00 459 TYR A N 1
ATOM 3302 C CA . TYR A 1 459 ? 1.793 14.413 -5.828 1.00 96.00 459 TYR A CA 1
ATOM 3303 C C . TYR A 1 459 ? 2.227 13.088 -6.457 1.00 96.00 459 TYR A C 1
ATOM 3305 O O . TYR A 1 459 ? 2.602 12.167 -5.729 1.00 96.00 459 TYR A O 1
ATOM 3313 N N . LEU A 1 460 ? 2.219 13.016 -7.790 1.00 94.38 460 LEU A N 1
ATOM 3314 C CA . LEU A 1 460 ? 2.890 11.960 -8.546 1.00 94.38 460 LEU A CA 1
ATOM 3315 C C . LEU A 1 460 ? 4.399 12.119 -8.333 1.00 94.38 460 LEU A C 1
ATOM 3317 O O . LEU A 1 460 ? 4.946 13.200 -8.537 1.00 94.38 460 LEU A O 1
ATOM 3321 N N . ALA A 1 461 ? 5.061 11.069 -7.860 1.00 93.38 461 ALA A N 1
ATOM 3322 C CA . ALA A 1 461 ? 6.461 11.108 -7.446 1.00 93.38 461 ALA A CA 1
ATOM 3323 C C . ALA A 1 461 ? 7.368 10.332 -8.411 1.00 93.38 461 ALA A C 1
ATOM 3325 O O . ALA A 1 461 ? 8.265 9.599 -7.990 1.00 93.38 461 ALA A O 1
ATOM 3326 N N . ASP A 1 462 ? 7.101 10.464 -9.709 1.00 88.19 462 ASP A N 1
ATOM 3327 C CA . ASP A 1 462 ? 7.817 9.813 -10.813 1.00 88.19 462 ASP A CA 1
ATOM 3328 C C . ASP A 1 462 ? 9.149 10.487 -11.166 1.00 88.19 462 ASP A C 1
ATOM 3330 O O . ASP A 1 462 ? 9.932 9.942 -11.939 1.00 88.19 462 ASP A O 1
ATOM 3334 N N . GLY A 1 463 ? 9.444 11.633 -10.553 1.00 85.81 463 GLY A N 1
ATOM 3335 C CA . GLY A 1 463 ? 10.637 12.401 -10.855 1.00 85.81 463 GLY A CA 1
ATOM 3336 C C . GLY A 1 463 ? 10.524 13.251 -12.123 1.00 85.81 463 GLY A C 1
ATOM 3337 O O . GLY A 1 463 ? 11.523 13.783 -12.601 1.00 85.81 463 GLY A O 1
ATOM 3338 N N . GLU A 1 464 ? 9.334 13.442 -12.673 1.00 85.81 464 GLU A N 1
ATOM 3339 C CA . GLU A 1 464 ? 9.135 14.351 -13.796 1.00 85.81 464 GLU A CA 1
ATOM 3340 C C . GLU A 1 464 ? 8.629 15.722 -13.328 1.00 85.81 464 GLU A C 1
ATOM 3342 O O . GLU A 1 464 ? 8.140 15.908 -12.208 1.00 85.81 464 GLU A O 1
ATOM 3347 N N . CYS A 1 465 ? 8.794 16.730 -14.189 1.00 89.06 465 CYS A N 1
ATOM 3348 C CA . CYS A 1 465 ? 8.212 18.045 -13.956 1.00 89.06 465 CYS A CA 1
ATOM 3349 C C . CYS A 1 465 ? 6.749 18.053 -14.407 1.00 89.06 465 CYS A C 1
ATOM 3351 O O . CYS A 1 465 ? 6.451 17.992 -15.601 1.00 89.06 465 CYS A O 1
ATOM 3353 N N . HIS A 1 466 ? 5.837 18.219 -13.456 1.00 90.50 466 HIS A N 1
ATOM 3354 C CA . HIS A 1 466 ? 4.401 18.256 -13.705 1.00 90.50 466 HIS A CA 1
ATOM 3355 C C . HIS A 1 466 ? 3.869 19.680 -13.617 1.00 90.50 466 HIS A C 1
ATOM 3357 O O . HIS A 1 466 ? 3.908 20.333 -12.571 1.00 90.50 466 HIS A O 1
ATOM 3363 N N . LYS A 1 467 ? 3.317 20.171 -14.726 1.00 91.25 467 LYS A N 1
ATOM 3364 C CA . LYS A 1 467 ? 2.629 21.464 -14.778 1.00 91.25 467 LYS A CA 1
ATOM 3365 C C . LYS A 1 467 ? 1.308 21.376 -14.002 1.00 91.25 467 LYS A C 1
ATOM 3367 O O . LYS A 1 467 ? 0.508 20.482 -14.248 1.00 91.25 467 LYS A O 1
ATOM 3372 N N . THR A 1 468 ? 1.045 22.326 -13.107 1.00 88.88 468 THR A N 1
ATOM 3373 C CA . THR A 1 468 ? -0.206 22.405 -12.310 1.00 88.88 468 THR A CA 1
ATOM 3374 C C . THR A 1 468 ? -1.065 23.618 -12.652 1.00 88.88 468 THR A C 1
ATOM 3376 O O . THR A 1 468 ? -2.184 23.763 -12.163 1.00 88.88 468 THR A O 1
ATOM 3379 N N . GLY A 1 469 ? -0.544 24.492 -13.507 1.00 85.88 469 GLY A N 1
ATOM 3380 C CA . GLY A 1 469 ? -1.183 25.701 -14.002 1.00 85.88 469 GLY A CA 1
ATOM 3381 C C . GLY A 1 469 ? -0.288 26.361 -15.044 1.00 85.88 469 GLY A C 1
ATOM 3382 O O . GLY A 1 469 ? 0.849 25.947 -15.244 1.00 85.88 469 GLY A O 1
ATOM 3383 N N . ASP A 1 470 ? -0.762 27.411 -15.712 1.00 85.44 470 ASP A N 1
ATOM 3384 C CA . ASP A 1 470 ? 0.031 28.098 -16.746 1.00 85.44 470 ASP A CA 1
ATOM 3385 C C . ASP A 1 470 ? 1.324 28.744 -16.235 1.00 85.44 470 ASP A C 1
ATOM 3387 O O . ASP A 1 470 ? 2.233 28.995 -17.023 1.00 85.44 470 ASP A O 1
ATOM 3391 N N . THR A 1 471 ? 1.427 28.950 -14.925 1.00 89.75 471 THR A N 1
ATOM 3392 C CA . THR A 1 471 ? 2.567 29.580 -14.250 1.00 89.75 471 THR A CA 1
ATOM 3393 C C . THR A 1 471 ? 3.013 28.792 -13.018 1.00 89.75 471 THR A C 1
ATOM 3395 O O . THR A 1 471 ? 3.529 29.385 -12.082 1.00 89.75 471 THR A O 1
ATOM 3398 N N . ALA A 1 472 ? 2.713 27.497 -12.937 1.00 92.56 472 ALA A N 1
ATOM 3399 C CA . ALA A 1 472 ? 3.100 26.698 -11.781 1.00 92.56 472 ALA A CA 1
ATOM 3400 C C . ALA A 1 472 ? 3.360 25.251 -12.180 1.00 92.56 472 ALA A C 1
ATOM 3402 O O . ALA A 1 472 ? 2.647 24.669 -13.008 1.00 92.56 472 ALA A O 1
ATOM 3403 N N . SER A 1 473 ? 4.347 24.657 -11.534 1.00 94.12 473 SER A N 1
ATOM 3404 C CA . SER A 1 473 ? 4.708 23.262 -11.688 1.00 94.12 473 SER A CA 1
ATOM 3405 C C . SER A 1 473 ? 5.212 22.712 -10.367 1.00 94.12 473 SER A C 1
ATOM 3407 O O . SER A 1 473 ? 5.439 23.435 -9.392 1.00 94.12 473 SER A O 1
ATOM 3409 N N . TYR A 1 474 ? 5.342 21.400 -10.316 1.00 95.31 474 TYR A N 1
ATOM 3410 C CA . TYR A 1 474 ? 6.016 20.733 -9.229 1.00 95.31 474 TYR A CA 1
ATOM 3411 C C . TYR A 1 474 ? 6.807 19.555 -9.768 1.00 95.31 474 TYR A C 1
ATOM 3413 O O . TYR A 1 474 ? 6.618 19.101 -10.894 1.00 95.31 474 TYR A O 1
ATOM 3421 N N . PHE A 1 475 ? 7.673 19.058 -8.912 1.00 91.81 475 PHE A N 1
ATOM 3422 C CA . PHE A 1 475 ? 8.368 17.809 -9.101 1.00 91.81 475 PHE A CA 1
ATOM 3423 C C . PHE A 1 475 ? 8.418 17.092 -7.753 1.00 91.81 475 PHE A C 1
ATOM 3425 O O . PHE A 1 475 ? 8.590 17.743 -6.711 1.00 91.81 475 PHE A O 1
ATOM 3432 N N . ALA A 1 476 ? 8.255 15.771 -7.758 1.00 94.25 476 ALA A N 1
ATOM 3433 C CA . ALA A 1 476 ? 8.319 14.977 -6.543 1.00 94.25 476 ALA A CA 1
ATOM 3434 C C . ALA A 1 476 ? 9.065 13.656 -6.738 1.00 94.25 476 ALA A C 1
ATOM 3436 O O . ALA A 1 476 ? 9.061 13.073 -7.819 1.00 94.25 476 ALA A O 1
ATOM 3437 N N . THR A 1 477 ? 9.689 13.183 -5.660 1.00 91.75 477 THR A N 1
ATOM 3438 C CA . THR A 1 477 ? 10.383 11.895 -5.594 1.00 91.75 477 THR A CA 1
ATOM 3439 C C . THR A 1 477 ? 10.153 11.201 -4.261 1.00 91.75 477 THR A C 1
ATOM 3441 O O . THR A 1 477 ? 9.830 11.837 -3.255 1.00 91.75 477 THR A O 1
ATOM 3444 N N . ARG A 1 478 ? 10.353 9.885 -4.250 1.00 91.19 478 ARG A N 1
ATOM 3445 C CA . ARG A 1 478 ? 10.326 9.026 -3.073 1.00 91.19 478 ARG A CA 1
ATOM 3446 C C . ARG A 1 478 ? 11.363 7.914 -3.212 1.00 91.19 478 ARG A C 1
ATOM 3448 O O . ARG A 1 478 ? 11.376 7.195 -4.208 1.00 91.19 478 ARG A O 1
ATOM 3455 N N . THR A 1 479 ? 12.243 7.765 -2.231 1.00 85.94 479 THR A N 1
ATOM 3456 C CA . THR A 1 479 ? 13.275 6.721 -2.218 1.00 85.94 479 THR A CA 1
ATOM 3457 C C . THR A 1 479 ? 12.719 5.416 -1.651 1.00 85.94 479 THR A C 1
ATOM 3459 O O . THR A 1 479 ? 11.710 5.400 -0.945 1.00 85.94 479 THR A O 1
ATOM 3462 N N . ALA A 1 480 ? 13.419 4.304 -1.896 1.00 80.44 480 ALA A N 1
ATOM 3463 C CA . ALA A 1 480 ? 13.105 3.023 -1.257 1.00 80.44 480 ALA A CA 1
ATOM 3464 C C . ALA A 1 480 ? 13.247 3.067 0.278 1.00 80.44 480 ALA A C 1
ATOM 3466 O O . ALA A 1 480 ? 12.582 2.306 0.973 1.00 80.44 480 ALA A O 1
ATOM 3467 N N . ALA A 1 481 ? 14.085 3.968 0.806 1.00 78.94 481 ALA A N 1
ATOM 3468 C CA . ALA A 1 481 ? 14.212 4.194 2.243 1.00 78.94 481 ALA A CA 1
ATOM 3469 C C . ALA A 1 481 ? 13.019 4.974 2.827 1.00 78.94 481 ALA A C 1
ATOM 3471 O O . ALA A 1 481 ? 12.864 5.011 4.040 1.00 78.94 481 ALA A O 1
ATOM 3472 N N . GLY A 1 482 ? 12.164 5.565 1.987 1.00 82.12 482 GLY A N 1
ATOM 3473 C CA . GLY A 1 482 ? 11.001 6.344 2.409 1.00 82.12 482 GLY A CA 1
ATOM 3474 C C . GLY A 1 482 ? 11.249 7.848 2.498 1.00 82.12 482 GLY A C 1
ATOM 3475 O O . GLY A 1 482 ? 10.306 8.579 2.798 1.00 82.12 482 GLY A O 1
ATOM 3476 N N . ASP A 1 483 ? 12.461 8.328 2.197 1.00 88.50 483 ASP A N 1
ATOM 3477 C CA . ASP A 1 483 ? 12.695 9.762 2.011 1.00 88.50 483 ASP A CA 1
ATOM 3478 C C . ASP A 1 483 ? 11.842 10.253 0.847 1.00 88.50 483 ASP A C 1
ATOM 3480 O O . ASP A 1 483 ? 11.749 9.587 -0.185 1.00 88.50 483 ASP A O 1
ATOM 3484 N N . ALA A 1 484 ? 11.249 11.430 0.983 1.00 92.69 484 ALA A N 1
ATOM 3485 C CA . ALA A 1 484 ? 10.508 12.044 -0.106 1.00 92.69 484 ALA A CA 1
ATOM 3486 C C . ALA A 1 484 ? 11.010 13.458 -0.359 1.00 92.69 484 ALA A C 1
ATOM 3488 O O . ALA A 1 484 ? 11.572 14.114 0.516 1.00 92.69 484 ALA A O 1
ATOM 3489 N N . THR A 1 485 ? 10.813 13.943 -1.575 1.00 93.12 485 THR A N 1
ATOM 3490 C CA . THR A 1 485 ? 10.970 15.355 -1.902 1.00 93.12 485 THR A CA 1
ATOM 3491 C C . THR A 1 485 ? 9.768 15.808 -2.702 1.00 93.12 485 THR A C 1
ATOM 3493 O O . THR A 1 485 ? 9.353 15.133 -3.631 1.00 93.12 485 THR A O 1
ATOM 3496 N N . VAL A 1 486 ? 9.218 16.964 -2.355 1.00 95.75 486 VAL A N 1
ATOM 3497 C CA . VAL A 1 486 ? 8.229 17.688 -3.149 1.00 95.75 486 VAL A CA 1
ATOM 3498 C C . VAL A 1 486 ? 8.740 19.111 -3.287 1.00 95.75 486 VAL A C 1
ATOM 3500 O O . VAL A 1 486 ? 8.958 19.799 -2.288 1.00 95.75 486 VAL A O 1
ATOM 3503 N N . THR A 1 487 ? 8.955 19.552 -4.520 1.00 94.12 487 THR A N 1
ATOM 3504 C CA . THR A 1 487 ? 9.348 20.929 -4.824 1.00 94.12 487 THR A CA 1
ATOM 3505 C C . THR A 1 487 ? 8.303 21.563 -5.723 1.00 94.12 487 THR A C 1
ATOM 3507 O O . THR A 1 487 ? 7.985 21.006 -6.770 1.00 94.12 487 THR A O 1
ATOM 3510 N N . THR A 1 488 ? 7.774 22.717 -5.326 1.00 94.81 488 THR A N 1
ATOM 3511 C CA . THR A 1 488 ? 6.860 23.522 -6.147 1.00 94.81 488 THR A CA 1
ATOM 3512 C C . THR A 1 488 ? 7.586 24.728 -6.729 1.00 94.81 488 THR A C 1
ATOM 3514 O O . THR A 1 488 ? 8.546 25.239 -6.142 1.00 94.81 488 THR A O 1
ATOM 3517 N N . TYR A 1 489 ? 7.117 25.189 -7.884 1.00 94.00 489 TYR A N 1
ATOM 3518 C CA . TYR A 1 489 ? 7.733 26.259 -8.661 1.00 94.00 489 TYR A CA 1
ATOM 3519 C C . TYR A 1 489 ? 6.694 27.291 -9.099 1.00 94.00 489 TYR A C 1
ATOM 3521 O O . TYR A 1 489 ? 5.525 26.964 -9.320 1.00 94.00 489 TYR A O 1
ATOM 3529 N N . THR A 1 490 ? 7.138 28.539 -9.257 1.00 95.06 490 THR A N 1
ATOM 3530 C CA . THR A 1 490 ? 6.333 29.663 -9.770 1.00 95.06 490 THR A CA 1
ATOM 3531 C C . THR A 1 490 ? 6.376 29.796 -11.295 1.00 95.06 490 THR A C 1
ATOM 3533 O O . THR A 1 490 ? 5.968 30.821 -11.844 1.00 95.06 490 THR A O 1
ATOM 3536 N N . ASP A 1 491 ? 6.902 28.791 -11.991 1.00 92.75 491 ASP A N 1
ATOM 3537 C CA . ASP A 1 491 ? 6.903 28.678 -13.444 1.00 92.75 491 ASP A CA 1
ATOM 3538 C C . ASP A 1 491 ? 6.326 27.324 -13.885 1.00 92.75 491 ASP A C 1
ATOM 3540 O O . ASP A 1 491 ? 5.961 26.499 -13.060 1.00 92.75 491 ASP A O 1
ATOM 3544 N N . ALA A 1 492 ? 6.182 27.100 -15.193 1.00 88.50 492 ALA A N 1
ATOM 3545 C CA . ALA A 1 492 ? 5.623 25.855 -15.731 1.00 88.50 492 ALA A CA 1
ATOM 3546 C C . ALA A 1 492 ? 6.689 24.803 -16.101 1.00 88.50 492 ALA A C 1
ATOM 3548 O O . ALA A 1 492 ? 6.331 23.763 -16.654 1.00 88.50 492 ALA A O 1
ATOM 3549 N N . LEU A 1 493 ? 7.975 25.092 -15.870 1.00 88.38 493 LEU A N 1
ATOM 3550 C CA . LEU A 1 493 ? 9.113 24.314 -16.379 1.00 88.38 493 LEU A CA 1
ATOM 3551 C C . LEU A 1 493 ? 10.005 23.746 -15.266 1.00 88.38 493 LEU A C 1
ATOM 3553 O O . LEU A 1 493 ? 11.035 23.149 -15.568 1.00 88.38 493 LEU A O 1
ATOM 3557 N N . CYS A 1 494 ? 9.619 23.914 -13.996 1.00 89.31 494 CYS A N 1
ATOM 3558 C CA . CYS A 1 494 ? 10.417 23.511 -12.838 1.00 89.31 494 CYS A CA 1
ATOM 3559 C C . CYS A 1 494 ? 11.819 24.136 -12.841 1.00 89.31 494 CYS A C 1
ATOM 3561 O O . CYS A 1 494 ? 12.805 23.484 -12.482 1.00 89.31 494 CYS A O 1
ATOM 3563 N N . SER A 1 495 ? 11.923 25.399 -13.266 1.00 86.56 495 SER A N 1
ATOM 3564 C CA . SER A 1 495 ? 13.221 26.061 -13.375 1.00 86.56 495 SER A CA 1
ATOM 3565 C C . SER A 1 495 ? 13.829 26.255 -11.986 1.00 86.56 495 SER A C 1
ATOM 3567 O O . SER A 1 495 ? 13.177 26.744 -11.062 1.00 86.56 495 SER A O 1
ATOM 3569 N N . THR A 1 496 ? 15.099 25.879 -11.818 1.00 83.81 496 THR A N 1
ATOM 3570 C CA . THR A 1 496 ? 15.786 25.879 -10.513 1.00 83.81 496 THR A CA 1
ATOM 3571 C C . THR A 1 496 ? 15.792 27.254 -9.831 1.00 83.81 496 THR A C 1
ATOM 3573 O O . THR A 1 496 ? 15.796 27.335 -8.603 1.00 83.81 496 THR A O 1
ATOM 3576 N N . ASP A 1 497 ? 15.771 28.338 -10.609 1.00 88.00 497 ASP A N 1
ATOM 3577 C CA . ASP A 1 497 ? 15.711 29.732 -10.155 1.00 88.00 497 ASP A CA 1
ATOM 3578 C C . ASP A 1 497 ? 14.296 30.215 -9.777 1.00 88.00 497 ASP A C 1
ATOM 3580 O O . ASP A 1 497 ? 14.169 31.277 -9.172 1.00 88.00 497 ASP A O 1
ATOM 3584 N N . GLN A 1 498 ? 13.251 29.439 -10.081 1.00 89.81 498 GLN A N 1
ATOM 3585 C CA . GLN A 1 498 ? 11.831 29.755 -9.834 1.00 89.81 498 GLN A CA 1
ATOM 3586 C C . GLN A 1 498 ? 11.200 28.861 -8.757 1.00 89.81 498 GLN A C 1
ATOM 3588 O O . GLN A 1 498 ? 9.993 28.618 -8.736 1.00 89.81 498 GLN A O 1
ATOM 3593 N N . LYS A 1 499 ? 12.028 28.330 -7.861 1.00 90.25 499 LYS A N 1
ATOM 3594 C CA . LYS A 1 499 ? 11.602 27.452 -6.773 1.00 90.25 499 LYS A CA 1
ATOM 3595 C C . LYS A 1 499 ? 10.854 28.228 -5.685 1.00 90.25 499 LYS A C 1
ATOM 3597 O O . LYS A 1 499 ? 11.397 29.176 -5.124 1.00 90.25 499 LYS A O 1
ATOM 3602 N N . ASP A 1 500 ? 9.648 27.776 -5.357 1.00 91.06 500 ASP A N 1
ATOM 3603 C CA . ASP A 1 500 ? 8.775 28.386 -4.347 1.00 91.06 500 ASP A CA 1
ATOM 3604 C C . ASP A 1 500 ? 8.946 27.712 -2.978 1.00 91.06 500 ASP A C 1
ATOM 3606 O O . ASP A 1 500 ? 9.391 28.322 -2.004 1.00 91.06 500 ASP A O 1
ATOM 3610 N N . LEU A 1 501 ? 8.672 26.407 -2.918 1.00 89.75 501 LEU A N 1
ATOM 3611 C CA . LEU A 1 501 ? 8.729 25.617 -1.692 1.00 89.75 501 LEU A CA 1
ATOM 3612 C C . LEU A 1 501 ? 9.444 24.291 -1.941 1.00 89.75 501 LEU A C 1
ATOM 3614 O O . LEU A 1 501 ? 9.250 23.653 -2.972 1.00 89.75 501 LEU A O 1
ATOM 3618 N N . GLN A 1 502 ? 10.227 23.846 -0.958 1.00 90.44 502 GLN A N 1
ATOM 3619 C CA . GLN A 1 502 ? 10.739 22.479 -0.891 1.00 90.44 502 GLN A CA 1
ATOM 3620 C C . GLN A 1 502 ? 10.331 21.822 0.417 1.00 90.44 502 GLN A C 1
ATOM 3622 O O . GLN A 1 502 ? 10.576 22.350 1.501 1.00 90.44 502 GLN A O 1
ATOM 3627 N N . LEU A 1 503 ? 9.758 20.637 0.288 1.00 91.69 503 LEU A N 1
ATOM 3628 C CA . LEU A 1 503 ? 9.522 19.684 1.355 1.00 91.69 503 LEU A CA 1
ATOM 3629 C C . LEU A 1 503 ? 10.432 18.491 1.097 1.00 91.69 503 LEU A C 1
ATOM 3631 O O . LEU A 1 503 ? 10.347 17.893 0.032 1.00 91.69 503 LEU A O 1
ATOM 3635 N N . SER A 1 504 ? 11.290 18.153 2.054 1.00 91.75 504 SER A N 1
ATOM 3636 C CA . SER A 1 504 ? 12.196 17.005 1.951 1.00 91.75 504 SER A CA 1
ATOM 3637 C C . SER A 1 504 ? 12.190 16.203 3.258 1.00 91.75 504 SER A C 1
ATOM 3639 O O . SER A 1 504 ? 13.175 16.266 3.997 1.00 91.75 504 SER A O 1
ATOM 3641 N N . PRO A 1 505 ? 11.069 15.537 3.612 1.00 90.69 505 PRO A N 1
ATOM 3642 C CA . PRO A 1 505 ? 11.033 14.632 4.759 1.00 90.69 505 PRO A CA 1
ATOM 3643 C C . PRO A 1 505 ? 12.090 13.538 4.619 1.00 90.69 505 PRO A C 1
ATOM 3645 O O . PRO A 1 505 ? 12.215 12.897 3.573 1.00 90.69 505 PRO A O 1
ATOM 3648 N N . THR A 1 506 ? 12.799 13.290 5.713 1.00 90.81 506 THR A N 1
ATOM 3649 C CA . THR A 1 506 ? 13.591 12.065 5.856 1.00 90.81 506 THR A CA 1
ATOM 3650 C C . THR A 1 506 ? 12.674 10.859 6.054 1.00 90.81 506 THR A C 1
ATOM 3652 O O . THR A 1 506 ? 11.536 11.008 6.507 1.00 90.81 506 THR A O 1
ATOM 3655 N N . ALA A 1 507 ? 13.188 9.658 5.799 1.00 87.50 507 ALA A N 1
ATOM 3656 C CA . ALA A 1 507 ? 12.509 8.397 6.097 1.00 87.50 507 ALA A CA 1
ATOM 3657 C C . ALA A 1 507 ? 11.920 8.351 7.521 1.00 87.50 507 ALA A C 1
ATOM 3659 O O . ALA A 1 507 ? 10.756 8.009 7.697 1.00 87.50 507 ALA A O 1
ATOM 3660 N N . ASN A 1 508 ? 12.690 8.790 8.526 1.00 90.00 508 ASN A N 1
ATOM 3661 C CA . ASN A 1 508 ? 12.241 8.821 9.922 1.00 90.00 508 ASN A CA 1
ATOM 3662 C C . ASN A 1 508 ? 11.071 9.795 10.136 1.00 90.00 508 ASN A C 1
ATOM 3664 O O . ASN A 1 508 ? 10.120 9.479 10.844 1.00 90.00 508 ASN A O 1
ATOM 3668 N N . GLN A 1 509 ? 11.107 10.966 9.492 1.00 91.19 509 GLN A N 1
ATOM 3669 C CA . GLN A 1 509 ? 10.002 11.927 9.561 1.00 91.19 509 GLN A CA 1
ATOM 3670 C C . GLN A 1 509 ? 8.738 11.391 8.880 1.00 91.19 509 GLN A C 1
ATOM 3672 O O . GLN A 1 509 ? 7.645 11.656 9.370 1.00 91.19 509 GLN A O 1
ATOM 3677 N N . ALA A 1 510 ? 8.874 10.634 7.787 1.00 86.12 510 ALA A N 1
ATOM 3678 C CA . ALA A 1 510 ? 7.746 10.008 7.097 1.00 86.12 510 ALA A CA 1
ATOM 3679 C C . ALA A 1 510 ? 7.179 8.787 7.847 1.00 86.12 510 ALA A C 1
ATOM 3681 O O . ALA A 1 510 ? 5.988 8.501 7.739 1.00 86.12 510 ALA A O 1
ATOM 3682 N N . GLU A 1 511 ? 8.013 8.073 8.610 1.00 86.69 511 GLU A N 1
ATOM 3683 C CA . GLU A 1 511 ? 7.611 6.915 9.417 1.00 86.69 511 GLU A CA 1
ATOM 3684 C C . GLU A 1 511 ? 6.935 7.333 10.727 1.00 86.69 511 GLU A C 1
ATOM 3686 O O . GLU A 1 511 ? 5.830 6.881 11.025 1.00 86.69 511 GLU A O 1
ATOM 3691 N N . VAL A 1 512 ? 7.572 8.216 11.504 1.00 87.38 512 VAL A N 1
ATOM 3692 C CA . VAL A 1 512 ? 6.998 8.705 12.769 1.00 87.38 512 VAL A CA 1
ATOM 3693 C C . VAL A 1 512 ? 5.834 9.657 12.506 1.00 87.38 512 VAL A C 1
ATOM 3695 O O . VAL A 1 512 ? 4.890 9.697 13.295 1.00 87.38 512 VAL A O 1
ATOM 3698 N N . ASN A 1 513 ? 5.899 10.395 11.391 1.00 86.31 513 ASN A N 1
ATOM 3699 C CA . ASN A 1 513 ? 4.838 11.235 10.849 1.00 86.31 513 ASN A CA 1
ATOM 3700 C C . ASN A 1 513 ? 4.196 12.111 11.933 1.00 86.31 513 ASN A C 1
ATOM 3702 O O . ASN A 1 513 ? 3.024 11.968 12.283 1.00 86.31 513 ASN A O 1
ATOM 3706 N N . SER A 1 514 ? 5.005 12.986 12.533 1.00 88.25 514 SER A N 1
ATOM 3707 C CA . SER A 1 514 ? 4.551 13.888 13.589 1.00 88.25 514 SER A CA 1
ATOM 3708 C C . SER A 1 514 ? 4.563 15.348 13.149 1.00 88.25 514 SER A C 1
ATOM 3710 O O . SER A 1 514 ? 5.318 15.755 12.272 1.00 88.25 514 SER A O 1
ATOM 3712 N N . CYS A 1 515 ? 3.761 16.172 13.822 1.00 89.25 515 CYS A N 1
ATOM 3713 C CA . CYS A 1 515 ? 3.638 17.595 13.494 1.00 89.25 515 CYS A CA 1
ATOM 3714 C C . CYS A 1 515 ? 4.555 18.516 14.289 1.00 89.25 515 CYS A C 1
ATOM 3716 O O . CYS A 1 515 ? 4.255 19.691 14.530 1.00 89.25 515 CYS A O 1
ATOM 3718 N N . LYS A 1 516 ? 5.669 17.959 14.754 1.00 88.56 516 LYS A N 1
ATOM 3719 C CA . LYS A 1 516 ? 6.728 18.693 15.437 1.00 88.56 516 LYS A CA 1
ATOM 3720 C C . LYS A 1 516 ? 7.776 19.118 14.420 1.00 88.56 516 LYS A C 1
ATOM 3722 O O . LYS A 1 516 ? 7.953 18.476 13.401 1.00 88.56 516 LYS A O 1
ATOM 3727 N N . ASN A 1 517 ? 8.487 20.204 14.702 1.00 89.94 517 ASN A N 1
ATOM 3728 C CA . ASN A 1 517 ? 9.615 20.627 13.874 1.00 89.94 517 ASN A CA 1
ATOM 3729 C C . ASN A 1 517 ? 10.924 20.016 14.396 1.00 89.94 517 ASN A C 1
ATOM 3731 O O . ASN A 1 517 ? 11.725 20.716 15.024 1.00 89.94 517 ASN A O 1
ATOM 3735 N N . ASP A 1 518 ? 11.095 18.707 14.235 1.00 89.81 518 ASP A N 1
ATOM 3736 C CA . ASP A 1 518 ? 12.253 17.961 14.735 1.00 89.81 518 ASP A CA 1
ATOM 3737 C C . ASP A 1 518 ? 12.597 16.761 13.830 1.00 89.81 518 ASP A C 1
ATOM 3739 O O . ASP A 1 518 ? 12.169 16.687 12.680 1.00 89.81 518 ASP A O 1
ATOM 3743 N N . VAL A 1 519 ? 13.442 15.850 14.319 1.00 88.56 519 VAL A N 1
ATOM 3744 C CA . VAL A 1 519 ? 13.880 14.663 13.565 1.00 88.56 519 VAL A CA 1
ATOM 3745 C C . VAL A 1 519 ? 12.745 13.679 13.277 1.00 88.56 519 VAL A C 1
ATOM 3747 O O . VAL A 1 519 ? 12.887 12.866 12.370 1.00 88.56 519 VAL A O 1
ATOM 3750 N N . ASP A 1 520 ? 11.635 13.771 14.009 1.00 89.50 520 ASP A N 1
ATOM 3751 C CA . ASP A 1 520 ? 10.496 12.855 13.953 1.00 89.50 520 ASP A CA 1
ATOM 3752 C C . ASP A 1 520 ? 9.286 13.484 13.238 1.00 89.50 520 ASP A C 1
ATOM 3754 O O . ASP A 1 520 ? 8.214 12.878 13.162 1.00 89.50 520 ASP A O 1
ATOM 3758 N N . GLY A 1 521 ? 9.393 14.728 12.757 1.00 88.44 521 GLY A N 1
ATOM 3759 C CA . GLY A 1 521 ? 8.242 15.429 12.201 1.00 88.44 521 GLY A CA 1
ATOM 3760 C C . GLY A 1 521 ? 8.523 16.639 11.325 1.00 88.44 521 GLY A C 1
ATOM 3761 O O . GLY A 1 521 ? 9.649 17.130 11.224 1.00 88.44 521 GLY A O 1
ATOM 3762 N N . ILE A 1 522 ? 7.449 17.144 10.717 1.00 90.62 522 ILE A N 1
ATOM 3763 C CA . ILE A 1 522 ? 7.414 18.419 9.999 1.00 90.62 522 ILE A CA 1
ATOM 3764 C C . ILE A 1 522 ? 6.371 19.317 10.663 1.00 90.62 522 ILE A C 1
ATOM 3766 O O . ILE A 1 522 ? 5.256 18.896 10.954 1.00 90.62 522 ILE A O 1
ATOM 3770 N N . LEU A 1 523 ? 6.712 20.588 10.892 1.00 91.81 523 LEU A N 1
ATOM 3771 C CA . LEU A 1 523 ? 5.777 21.535 11.498 1.00 91.81 523 LEU A CA 1
ATOM 3772 C C . LEU A 1 523 ? 4.468 21.621 10.697 1.00 91.81 523 LEU A C 1
ATOM 3774 O O . LEU A 1 523 ? 4.498 21.945 9.509 1.00 91.81 523 LEU A O 1
ATOM 3778 N N . ASP A 1 524 ? 3.346 21.376 11.381 1.00 91.75 524 ASP A N 1
ATOM 3779 C CA . ASP A 1 524 ? 1.977 21.482 10.854 1.00 91.75 524 ASP A CA 1
ATOM 3780 C C . ASP A 1 524 ? 1.711 20.649 9.579 1.00 91.75 524 ASP A C 1
ATOM 3782 O O . ASP A 1 524 ? 0.786 20.951 8.818 1.00 91.75 524 ASP A O 1
ATOM 3786 N N . LYS A 1 525 ? 2.516 19.604 9.326 1.00 92.56 525 LYS A N 1
ATOM 3787 C CA . LYS A 1 525 ? 2.359 18.718 8.167 1.00 92.56 525 LYS A CA 1
ATOM 3788 C C . LYS A 1 525 ? 2.599 17.259 8.517 1.00 92.56 525 LYS A C 1
ATOM 3790 O O . LYS A 1 525 ? 3.523 16.941 9.259 1.00 92.56 525 LYS A O 1
ATOM 3795 N N . LEU A 1 526 ? 1.824 16.392 7.879 1.00 92.69 526 LEU A N 1
ATOM 3796 C CA . LEU A 1 526 ? 2.079 14.958 7.804 1.00 92.69 526 LEU A CA 1
ATOM 3797 C C . LEU A 1 526 ? 2.453 14.614 6.363 1.00 92.69 526 LEU A C 1
ATOM 3799 O O . LEU A 1 526 ? 1.800 15.084 5.429 1.00 92.69 526 LEU A O 1
ATOM 3803 N N . VAL A 1 527 ? 3.523 13.842 6.170 1.00 92.81 527 VAL A N 1
ATOM 3804 C CA . VAL A 1 527 ? 4.016 13.482 4.834 1.00 92.81 527 VAL A CA 1
ATOM 3805 C C . VAL A 1 527 ? 4.341 12.002 4.775 1.00 92.81 527 VAL A C 1
ATOM 3807 O O . VAL A 1 527 ? 5.200 11.514 5.500 1.00 92.81 527 VAL A O 1
ATOM 3810 N N . TYR A 1 528 ? 3.664 11.297 3.881 1.00 92.62 528 TYR A N 1
ATOM 3811 C CA . TYR A 1 528 ? 3.795 9.856 3.689 1.00 92.62 528 TYR A CA 1
ATOM 3812 C C . TYR A 1 528 ? 3.470 9.505 2.231 1.00 92.62 528 TYR A C 1
ATOM 3814 O O . TYR A 1 528 ? 3.204 10.391 1.426 1.00 92.62 528 TYR A O 1
ATOM 3822 N N . GLY A 1 529 ? 3.544 8.239 1.825 1.00 92.44 529 GLY A N 1
ATOM 3823 C CA . GLY A 1 529 ? 3.321 7.881 0.421 1.00 92.44 529 GLY A CA 1
ATOM 3824 C C . GLY A 1 529 ? 3.515 6.403 0.120 1.00 92.44 529 GLY A C 1
ATOM 3825 O O . GLY A 1 529 ? 3.736 5.602 1.030 1.00 92.44 529 GLY A O 1
ATOM 3826 N N . GLY A 1 530 ? 3.440 6.060 -1.163 1.00 91.19 530 GLY A N 1
ATOM 3827 C CA . GLY A 1 530 ? 3.610 4.704 -1.684 1.00 91.19 530 GLY A CA 1
ATOM 3828 C C . GLY A 1 530 ? 4.541 4.677 -2.895 1.00 91.19 530 GLY A C 1
ATOM 3829 O O . GLY A 1 530 ? 4.776 5.705 -3.526 1.00 91.19 530 GLY A O 1
ATOM 3830 N N . GLY A 1 531 ? 5.101 3.502 -3.188 1.00 89.69 531 GLY A N 1
ATOM 3831 C CA . GLY A 1 531 ? 6.044 3.298 -4.293 1.00 89.69 531 GLY A CA 1
ATOM 3832 C C . GLY A 1 531 ? 7.407 3.980 -4.102 1.00 89.69 531 GLY A C 1
ATOM 3833 O O . GLY A 1 531 ? 7.686 4.606 -3.075 1.00 89.69 531 GLY A O 1
ATOM 3834 N N . PHE A 1 532 ? 8.273 3.830 -5.101 1.00 88.25 532 PHE A N 1
ATOM 3835 C CA . PHE A 1 532 ? 9.576 4.490 -5.190 1.00 88.25 532 PHE A CA 1
ATOM 3836 C C . PHE A 1 532 ? 9.780 5.055 -6.599 1.00 88.25 532 PHE A C 1
ATOM 3838 O O . PHE A 1 532 ? 9.365 4.449 -7.585 1.00 88.25 532 PHE A O 1
ATOM 3845 N N . THR A 1 533 ? 10.403 6.227 -6.687 1.00 89.56 533 THR A N 1
ATOM 3846 C CA . THR A 1 533 ? 10.740 6.881 -7.955 1.00 89.56 533 THR A CA 1
ATOM 3847 C C . THR A 1 533 ? 11.663 5.982 -8.778 1.00 89.56 533 THR A C 1
ATOM 3849 O O . THR A 1 533 ? 12.689 5.542 -8.245 1.00 89.56 533 THR A O 1
ATOM 3852 N N . PRO A 1 534 ? 11.337 5.710 -10.056 1.00 85.62 534 PRO A N 1
ATOM 3853 C CA . PRO A 1 534 ? 12.252 5.045 -10.977 1.00 85.62 534 PRO A CA 1
ATOM 3854 C C . PRO A 1 534 ? 13.597 5.775 -11.055 1.00 85.62 534 PRO A C 1
ATOM 3856 O O . PRO A 1 534 ? 13.658 7.002 -10.975 1.00 85.62 534 PRO A O 1
ATOM 3859 N N . LEU A 1 535 ? 14.691 5.034 -11.225 1.00 85.88 535 LEU A N 1
ATOM 3860 C CA . LEU A 1 535 ? 16.000 5.658 -11.412 1.00 85.88 535 LEU A CA 1
ATOM 3861 C C . LEU A 1 535 ? 16.087 6.232 -12.829 1.00 85.88 535 LEU A C 1
ATOM 3863 O O . LEU A 1 535 ? 15.678 5.573 -13.788 1.00 85.88 535 LEU A O 1
ATOM 3867 N N . THR A 1 536 ? 16.650 7.434 -12.967 1.00 87.69 536 THR A N 1
ATOM 3868 C CA . THR A 1 536 ? 16.985 7.999 -14.279 1.00 87.69 536 THR A CA 1
ATOM 3869 C C . THR A 1 536 ? 18.211 7.303 -14.835 1.00 87.69 536 THR A C 1
ATOM 3871 O O . THR A 1 536 ? 19.239 7.184 -14.163 1.00 87.69 536 THR A O 1
ATOM 3874 N N . LEU A 1 537 ? 18.098 6.867 -16.083 1.00 89.56 537 LEU A N 1
ATOM 3875 C CA . LEU A 1 537 ? 19.140 6.152 -16.793 1.00 89.56 537 LEU A CA 1
ATOM 3876 C C . LEU A 1 537 ? 19.627 7.003 -17.964 1.00 89.56 537 LEU A C 1
ATOM 3878 O O . LEU A 1 537 ? 18.841 7.479 -18.786 1.00 89.56 537 LEU A O 1
ATOM 3882 N N . GLN A 1 538 ? 20.940 7.186 -18.041 1.00 92.12 538 GLN A N 1
ATOM 3883 C CA . GLN A 1 538 ? 21.604 7.782 -19.191 1.00 92.12 538 GLN A CA 1
ATOM 3884 C C . GLN A 1 538 ? 22.358 6.683 -19.926 1.00 92.12 538 GLN A C 1
ATOM 3886 O O . GLN A 1 538 ? 23.303 6.115 -19.381 1.00 92.12 538 GLN A O 1
ATOM 3891 N N . SER A 1 539 ? 21.952 6.405 -21.162 1.00 91.94 539 SER A N 1
ATOM 3892 C CA . SER A 1 539 ? 22.604 5.412 -22.017 1.00 91.94 539 SER A CA 1
ATOM 3893 C C . SER A 1 539 ? 23.457 6.103 -23.070 1.00 91.94 539 SER A C 1
ATOM 3895 O O . SER A 1 539 ? 22.968 6.963 -23.804 1.00 91.94 539 SER A O 1
ATOM 3897 N N . THR A 1 540 ? 24.720 5.706 -23.170 1.00 91.38 540 THR A N 1
ATOM 3898 C CA . THR A 1 540 ? 25.579 6.011 -24.316 1.00 91.38 540 THR A CA 1
ATOM 3899 C C . THR A 1 540 ? 25.384 4.908 -25.345 1.00 91.38 540 THR A C 1
ATOM 3901 O O . THR A 1 540 ? 25.779 3.768 -25.112 1.00 91.38 540 THR A O 1
ATOM 3904 N N . ALA A 1 541 ? 24.747 5.241 -26.463 1.00 90.00 541 ALA A N 1
ATOM 3905 C CA . ALA A 1 541 ? 24.506 4.324 -27.567 1.00 90.00 541 ALA A CA 1
ATOM 3906 C C . ALA A 1 541 ? 25.629 4.407 -28.600 1.00 90.00 541 ALA A C 1
ATOM 3908 O O . ALA A 1 541 ? 26.017 5.513 -28.988 1.00 90.00 541 ALA A O 1
ATOM 3909 N N . LEU A 1 542 ? 26.122 3.250 -29.045 1.00 90.38 542 LEU A N 1
ATOM 3910 C CA . LEU A 1 542 ? 27.095 3.122 -30.128 1.00 90.38 542 LEU A CA 1
ATOM 3911 C C . LEU A 1 542 ? 26.435 2.614 -31.410 1.00 90.38 542 LEU A C 1
ATOM 3913 O O . LEU A 1 542 ? 25.579 1.726 -31.380 1.00 90.38 542 LEU A O 1
ATOM 3917 N N . PHE A 1 543 ? 26.885 3.180 -32.527 1.00 86.62 543 PHE A N 1
ATOM 3918 C CA . PHE A 1 543 ? 26.448 2.859 -33.880 1.00 86.62 543 PHE A CA 1
ATOM 3919 C C . PHE A 1 543 ? 27.660 2.734 -34.805 1.00 86.62 543 PHE A C 1
ATOM 3921 O O . PHE A 1 543 ? 28.628 3.488 -34.688 1.00 86.62 543 PHE A O 1
ATOM 3928 N N . GLU A 1 544 ? 27.576 1.825 -35.770 1.00 82.94 544 GLU A N 1
ATOM 3929 C CA . GLU A 1 544 ? 28.617 1.611 -36.789 1.00 82.94 544 GLU A CA 1
ATOM 3930 C C . GLU A 1 544 ? 28.400 2.465 -38.048 1.00 82.94 544 GLU A C 1
ATOM 3932 O O . GLU A 1 544 ? 29.285 2.586 -38.891 1.00 82.94 544 GLU A O 1
ATOM 3937 N N . SER A 1 545 ? 27.226 3.092 -38.187 1.00 75.62 545 SER A N 1
ATOM 3938 C CA . SER A 1 545 ? 26.879 3.935 -39.331 1.00 75.62 545 SER A CA 1
ATOM 3939 C C . SER A 1 545 ? 26.262 5.264 -38.886 1.00 75.62 545 SER A C 1
ATOM 3941 O O . SER A 1 545 ? 25.586 5.339 -37.863 1.00 75.62 545 SER A O 1
ATOM 3943 N N . ASN A 1 546 ? 26.468 6.326 -39.675 1.00 68.44 546 ASN A N 1
ATOM 3944 C CA . ASN A 1 546 ? 25.811 7.626 -39.468 1.00 68.44 546 ASN A CA 1
ATOM 3945 C C . ASN A 1 546 ? 24.468 7.764 -40.195 1.00 68.44 546 ASN A C 1
ATOM 3947 O O . ASN A 1 546 ? 23.806 8.794 -40.059 1.00 68.44 546 ASN A O 1
ATOM 3951 N N . SER A 1 547 ? 24.093 6.770 -41.006 1.00 61.44 547 SER A N 1
ATOM 3952 C CA . SER A 1 547 ? 22.799 6.729 -41.692 1.00 61.44 547 SER A CA 1
ATOM 3953 C C . SER A 1 547 ? 21.652 6.381 -40.748 1.00 61.44 547 SER A C 1
ATOM 3955 O O . SER A 1 547 ? 20.503 6.714 -41.040 1.00 61.44 547 SER A O 1
ATOM 3957 N N . ASP A 1 548 ? 21.965 5.752 -39.617 1.00 58.91 548 ASP A N 1
ATOM 3958 C CA . ASP A 1 548 ? 21.017 5.417 -38.567 1.00 58.91 548 ASP A CA 1
ATOM 3959 C C . ASP A 1 548 ? 20.917 6.620 -37.617 1.00 58.91 548 ASP A C 1
ATOM 3961 O O . ASP A 1 548 ? 21.850 6.961 -36.895 1.00 58.91 548 ASP A O 1
ATOM 3965 N N . SER A 1 549 ? 19.813 7.364 -37.679 1.00 55.50 549 SER A N 1
ATOM 3966 C CA . SER A 1 549 ? 19.654 8.588 -36.892 1.00 55.50 549 SER A CA 1
ATOM 3967 C C . SER A 1 549 ? 19.696 8.303 -35.384 1.00 55.50 549 SER A C 1
ATOM 3969 O O . SER A 1 549 ? 18.929 7.467 -34.917 1.00 55.50 549 SER A O 1
ATOM 3971 N N . CYS A 1 550 ? 20.448 9.087 -34.600 1.00 61.78 550 CYS A N 1
ATOM 3972 C CA . CYS A 1 550 ? 20.373 9.115 -33.124 1.00 61.78 550 CYS A CA 1
ATOM 3973 C C . CYS A 1 550 ? 19.068 9.735 -32.579 1.00 61.78 550 CYS A C 1
ATOM 3975 O O . CYS A 1 550 ? 18.979 10.087 -31.405 1.00 61.78 550 CYS A O 1
ATOM 3977 N N . VAL A 1 551 ? 18.059 9.911 -33.433 1.00 54.81 551 VAL A N 1
ATOM 3978 C CA . VAL A 1 551 ? 16.750 10.436 -33.053 1.00 54.81 551 VAL A CA 1
ATOM 3979 C C . VAL A 1 551 ? 15.977 9.304 -32.394 1.00 54.81 551 VAL A C 1
ATOM 3981 O O . VAL A 1 551 ? 15.845 8.233 -32.971 1.00 54.81 551 VAL A O 1
ATOM 3984 N N . SER A 1 552 ? 15.468 9.547 -31.188 1.00 51.91 552 SER A N 1
ATOM 3985 C CA . SER A 1 552 ? 14.658 8.573 -30.464 1.00 51.91 552 SER A CA 1
ATOM 3986 C C . SER A 1 552 ? 13.427 8.124 -31.284 1.00 51.91 552 SER A C 1
ATOM 3988 O O . SER A 1 552 ? 12.653 8.994 -31.708 1.00 51.91 552 SER A O 1
ATOM 3990 N N . PRO A 1 553 ? 13.207 6.806 -31.476 1.00 54.25 553 PRO A N 1
ATOM 3991 C CA . PRO A 1 553 ? 14.134 5.711 -31.179 1.00 54.25 553 PRO A CA 1
ATOM 3992 C C . PRO A 1 553 ? 15.097 5.413 -32.353 1.00 54.25 553 PRO A C 1
ATOM 3994 O O . PRO A 1 553 ? 14.644 5.287 -33.497 1.00 54.25 553 PRO A O 1
ATOM 3997 N N . PRO A 1 554 ? 16.414 5.271 -32.095 1.00 60.19 554 PRO A N 1
ATOM 3998 C CA . PRO A 1 554 ? 17.372 4.853 -33.116 1.00 60.19 554 PRO A CA 1
ATOM 3999 C C . PRO A 1 554 ? 17.118 3.388 -33.486 1.00 60.19 554 PRO A C 1
ATOM 4001 O O . PRO A 1 554 ? 16.856 2.590 -32.608 1.00 60.19 554 PRO A O 1
ATOM 4004 N N . ALA A 1 555 ? 17.193 2.996 -34.757 1.00 64.19 555 ALA A N 1
ATOM 4005 C CA . ALA A 1 555 ? 16.734 1.659 -35.158 1.00 64.19 555 ALA A CA 1
ATOM 4006 C C . ALA A 1 555 ? 17.813 0.553 -35.155 1.00 64.19 555 ALA A C 1
ATOM 4008 O O . ALA A 1 555 ? 17.495 -0.562 -35.568 1.00 64.19 555 ALA A O 1
ATOM 4009 N N . LYS A 1 556 ? 19.072 0.841 -34.778 1.00 78.69 556 LYS A N 1
ATOM 4010 C CA . LYS A 1 556 ? 20.223 -0.078 -34.945 1.00 78.69 556 LYS A CA 1
ATOM 4011 C C . LYS A 1 556 ? 21.413 0.200 -34.006 1.00 78.69 556 LYS A C 1
ATOM 4013 O O . LYS A 1 556 ? 22.552 0.279 -34.463 1.00 78.69 556 LYS A O 1
ATOM 4018 N N . ALA A 1 557 ? 21.184 0.400 -32.711 1.00 88.44 557 ALA A N 1
ATOM 4019 C CA . ALA A 1 557 ? 22.304 0.412 -31.764 1.00 88.44 557 ALA A CA 1
ATOM 4020 C C . ALA A 1 557 ? 23.010 -0.957 -31.765 1.00 88.44 557 ALA A C 1
ATOM 4022 O O . ALA A 1 557 ? 22.348 -1.991 -31.844 1.00 88.44 557 ALA A O 1
ATOM 4023 N N . THR A 1 558 ? 24.341 -0.973 -31.670 1.00 91.12 558 THR A N 1
ATOM 4024 C CA . THR A 1 558 ? 25.113 -2.215 -31.466 1.00 91.12 558 THR A CA 1
ATOM 4025 C C . THR A 1 558 ? 25.451 -2.422 -29.993 1.00 91.12 558 THR A C 1
ATOM 4027 O O . THR A 1 558 ? 25.559 -3.554 -29.526 1.00 91.12 558 THR A O 1
ATOM 4030 N N . TYR A 1 559 ? 25.556 -1.331 -29.231 1.00 93.38 559 TYR A N 1
ATOM 4031 C CA . TYR A 1 559 ? 25.878 -1.358 -27.810 1.00 93.38 559 TYR A CA 1
ATOM 4032 C C . TYR A 1 559 ? 25.241 -0.182 -27.059 1.00 93.38 559 TYR A C 1
ATOM 4034 O O . TYR A 1 559 ? 25.199 0.939 -27.572 1.00 93.38 559 TYR A O 1
ATOM 4042 N N . LEU A 1 560 ? 24.776 -0.430 -25.831 1.00 94.12 560 LEU A N 1
ATOM 4043 C CA . LEU A 1 560 ? 24.352 0.598 -24.877 1.00 94.12 560 LEU A CA 1
ATOM 4044 C C . LEU A 1 560 ? 25.168 0.473 -23.590 1.00 94.12 560 LEU A C 1
ATOM 4046 O O . LEU A 1 560 ? 25.072 -0.547 -22.911 1.00 94.12 560 LEU A O 1
ATOM 4050 N N . ASP A 1 561 ? 25.877 1.534 -23.205 1.00 94.38 561 ASP A N 1
ATOM 4051 C CA . ASP A 1 561 ? 26.431 1.677 -21.854 1.00 94.38 561 ASP A CA 1
ATOM 4052 C C . ASP A 1 561 ? 25.558 2.618 -21.027 1.00 94.38 561 ASP A C 1
ATOM 4054 O O . ASP A 1 561 ? 25.518 3.827 -21.265 1.00 94.38 561 ASP A O 1
ATOM 4058 N N . THR A 1 562 ? 24.820 2.055 -20.077 1.00 94.69 562 THR A N 1
ATOM 4059 C CA . THR A 1 562 ? 23.812 2.760 -19.284 1.00 94.69 562 THR A CA 1
ATOM 4060 C C . THR A 1 562 ? 24.303 2.972 -17.865 1.00 94.69 562 THR A C 1
ATOM 4062 O O . THR A 1 562 ? 24.652 2.020 -17.167 1.00 94.69 562 THR A O 1
ATOM 4065 N N . ALA A 1 563 ? 24.263 4.215 -17.399 1.00 93.62 563 ALA A N 1
ATOM 4066 C CA . ALA A 1 563 ? 24.562 4.578 -16.022 1.00 93.62 563 ALA A CA 1
ATOM 4067 C C . ALA A 1 563 ? 23.324 5.153 -15.330 1.00 93.62 563 ALA A C 1
ATOM 4069 O O . ALA A 1 563 ? 22.509 5.844 -15.948 1.00 93.62 563 ALA A O 1
ATOM 4070 N N . VAL A 1 564 ? 23.214 4.906 -14.024 1.00 89.88 564 VAL A N 1
ATOM 4071 C CA . VAL A 1 564 ? 22.266 5.631 -13.174 1.00 89.88 564 VAL A CA 1
ATOM 4072 C C . VAL A 1 564 ? 22.803 7.040 -12.951 1.00 89.88 564 VAL A C 1
ATOM 4074 O O . VAL A 1 564 ? 23.934 7.210 -12.491 1.00 89.88 564 VAL A O 1
ATOM 4077 N N . VAL A 1 565 ? 21.992 8.044 -13.270 1.00 87.31 565 VAL A N 1
ATOM 4078 C CA . VAL A 1 565 ? 22.344 9.459 -13.113 1.00 87.31 565 VAL A CA 1
ATOM 4079 C C . VAL A 1 565 ? 21.345 10.176 -12.219 1.00 87.31 565 VAL A C 1
ATOM 4081 O O . VAL A 1 565 ? 20.238 9.691 -11.977 1.00 87.31 565 VAL A O 1
ATOM 4084 N N . ASP A 1 566 ? 21.738 11.350 -11.730 1.00 80.06 566 ASP A N 1
ATOM 4085 C CA . ASP A 1 566 ? 20.822 12.200 -10.985 1.00 80.06 566 ASP A CA 1
ATOM 4086 C C . ASP A 1 566 ? 19.676 12.668 -11.889 1.00 80.06 566 ASP A C 1
ATOM 4088 O O . ASP A 1 566 ? 19.797 12.860 -13.103 1.00 80.06 566 ASP A O 1
ATOM 4092 N N . LEU A 1 567 ? 18.536 12.885 -11.265 1.00 71.31 567 LEU A N 1
ATOM 4093 C CA . LEU A 1 567 ? 17.307 13.257 -11.935 1.00 71.31 567 LEU A CA 1
ATOM 4094 C C . LEU A 1 567 ? 17.449 14.596 -12.682 1.00 71.31 567 LEU A C 1
ATOM 4096 O O . LEU A 1 567 ? 18.057 15.538 -12.171 1.00 71.31 567 LEU A O 1
ATOM 4100 N N . ASN A 1 568 ? 16.899 14.679 -13.899 1.00 68.50 568 ASN A N 1
ATOM 4101 C CA . ASN A 1 568 ? 17.030 15.815 -14.831 1.00 68.50 568 ASN A CA 1
ATOM 4102 C C . ASN A 1 568 ? 18.462 16.141 -15.310 1.00 68.50 568 ASN A C 1
ATOM 4104 O O . ASN A 1 568 ? 18.678 17.201 -15.898 1.00 68.50 568 ASN A O 1
ATOM 4108 N N . THR A 1 569 ? 19.448 15.260 -15.101 1.00 78.25 569 THR A N 1
ATOM 4109 C CA . THR A 1 569 ? 20.803 15.466 -15.655 1.00 78.25 569 THR A CA 1
ATOM 4110 C C . THR A 1 569 ? 20.975 14.921 -17.072 1.00 78.25 569 THR A C 1
ATOM 4112 O O . THR A 1 569 ? 21.847 15.385 -17.807 1.00 78.25 569 THR A O 1
ATOM 4115 N N . CYS A 1 570 ? 20.125 13.982 -17.491 1.00 85.25 570 CYS A N 1
ATOM 4116 C CA . CYS A 1 570 ? 20.206 13.388 -18.818 1.00 85.25 570 CYS A CA 1
ATOM 4117 C C . CYS A 1 570 ? 19.578 14.297 -19.886 1.00 85.25 570 CYS A C 1
ATOM 4119 O O . CYS A 1 570 ? 18.430 14.718 -19.769 1.00 85.25 570 CYS A O 1
ATOM 4121 N N . THR A 1 571 ? 20.321 14.567 -20.964 1.00 84.69 571 THR A N 1
ATOM 4122 C CA . THR A 1 571 ? 19.817 15.245 -22.169 1.00 84.69 571 THR A CA 1
ATOM 4123 C C . THR A 1 571 ? 20.035 14.348 -23.380 1.00 84.69 571 THR A C 1
ATOM 4125 O O . THR A 1 571 ? 21.177 14.038 -23.718 1.00 84.69 571 THR A O 1
ATOM 4128 N N . ALA A 1 572 ? 18.948 13.942 -24.040 1.00 85.00 572 ALA A N 1
ATOM 4129 C CA . ALA A 1 572 ? 19.030 13.077 -25.209 1.00 85.00 572 ALA A CA 1
ATOM 4130 C C . ALA A 1 572 ? 19.671 13.818 -26.392 1.00 85.00 572 ALA A C 1
ATOM 4132 O O . ALA A 1 572 ? 19.359 14.986 -26.661 1.00 85.00 572 ALA A O 1
ATOM 4133 N N . SER A 1 573 ? 20.559 13.135 -27.109 1.00 82.81 573 SER A N 1
ATOM 4134 C CA . SER A 1 573 ? 21.188 13.693 -28.304 1.00 82.81 573 SER A CA 1
ATOM 4135 C C . SER A 1 573 ? 20.173 13.791 -29.439 1.00 82.81 573 SER A C 1
ATOM 4137 O O . SER A 1 573 ? 19.339 12.910 -29.619 1.00 82.81 573 SER A O 1
ATOM 4139 N N . LYS A 1 574 ? 20.251 14.866 -30.231 1.00 77.69 574 LYS A N 1
ATOM 4140 C CA . LYS A 1 574 ? 19.471 14.987 -31.475 1.00 77.69 574 LYS A CA 1
ATOM 4141 C C . LYS A 1 574 ? 20.180 14.347 -32.667 1.00 77.69 574 LYS A C 1
ATOM 4143 O O . LYS A 1 574 ? 19.522 13.770 -33.522 1.00 77.69 574 LYS A O 1
ATOM 4148 N N . ASP A 1 575 ? 21.507 14.445 -32.683 1.00 76.44 575 ASP A N 1
ATOM 4149 C CA . ASP A 1 575 ? 22.381 13.975 -33.753 1.00 76.44 575 ASP A CA 1
ATOM 4150 C C . ASP A 1 575 ? 23.467 13.059 -33.174 1.00 76.44 575 ASP A C 1
ATOM 4152 O O . ASP A 1 575 ? 23.874 13.224 -32.018 1.00 76.44 575 ASP A O 1
ATOM 4156 N N . CYS A 1 576 ? 23.953 12.114 -33.981 1.00 80.25 576 CYS A N 1
ATOM 4157 C CA . CYS A 1 576 ? 25.095 11.287 -33.606 1.00 80.25 576 CYS A CA 1
ATOM 4158 C C . CYS A 1 576 ? 26.401 12.068 -33.751 1.00 80.25 576 CYS A C 1
ATOM 4160 O O . CYS A 1 576 ? 26.593 12.803 -34.722 1.00 80.25 576 CYS A O 1
ATOM 4162 N N . THR A 1 577 ? 27.329 11.871 -32.818 1.00 84.88 577 THR A N 1
ATOM 4163 C CA . THR A 1 577 ? 28.678 12.445 -32.899 1.00 84.88 577 THR A CA 1
ATOM 4164 C C . THR A 1 577 ? 29.668 11.367 -33.319 1.00 84.88 577 THR A C 1
ATOM 4166 O O . THR A 1 577 ? 29.642 10.265 -32.785 1.00 84.88 577 THR A O 1
ATOM 4169 N N . ALA A 1 578 ? 30.546 11.670 -34.277 1.00 83.50 578 ALA A N 1
ATOM 4170 C CA . ALA A 1 578 ? 31.619 10.754 -34.655 1.00 83.50 578 ALA A CA 1
ATOM 4171 C C . ALA A 1 578 ? 32.620 10.592 -33.497 1.00 83.50 578 ALA A C 1
ATOM 4173 O O . ALA A 1 578 ? 33.088 11.581 -32.926 1.00 83.50 578 ALA A O 1
ATOM 4174 N N . ALA A 1 579 ? 32.967 9.351 -33.185 1.00 79.62 579 ALA A N 1
ATOM 4175 C CA . ALA A 1 579 ? 33.897 8.946 -32.143 1.00 79.62 579 ALA A CA 1
ATOM 4176 C C . ALA A 1 579 ? 34.859 7.891 -32.716 1.00 79.62 579 ALA A C 1
ATOM 4178 O O . ALA A 1 579 ? 34.683 6.689 -32.537 1.00 79.62 579 ALA A O 1
ATOM 4179 N N . GLY A 1 580 ? 35.878 8.355 -33.446 1.00 80.69 580 GLY A N 1
ATOM 4180 C CA . GLY A 1 580 ? 36.756 7.470 -34.216 1.00 80.69 580 GLY A CA 1
ATOM 4181 C C . GLY A 1 580 ? 36.034 6.923 -35.448 1.00 80.69 580 GLY A C 1
ATOM 4182 O O . GLY A 1 580 ? 35.517 7.709 -36.242 1.00 80.69 580 GLY A O 1
ATOM 4183 N N . GLU A 1 581 ? 36.005 5.598 -35.591 1.00 78.75 581 GLU A N 1
ATOM 4184 C CA . GLU A 1 581 ? 35.253 4.895 -36.645 1.00 78.75 581 GLU A CA 1
ATOM 4185 C C . GLU A 1 581 ? 33.786 4.623 -36.257 1.00 78.75 581 GLU A C 1
ATOM 4187 O O . GLU A 1 581 ? 32.997 4.203 -37.098 1.00 78.75 581 GLU A O 1
ATOM 4192 N N . LEU A 1 582 ? 33.407 4.910 -35.006 1.00 85.44 582 LEU A N 1
ATOM 4193 C CA . LEU A 1 582 ? 32.057 4.720 -34.473 1.00 85.44 582 LEU A CA 1
ATOM 4194 C C . LEU A 1 582 ? 31.288 6.043 -34.384 1.00 85.44 582 LEU A C 1
ATOM 4196 O O . LEU A 1 582 ? 31.859 7.136 -34.441 1.00 85.44 582 LEU A O 1
ATOM 4200 N N . PHE A 1 583 ? 29.980 5.948 -34.171 1.00 86.56 583 PHE A N 1
ATOM 4201 C CA . PHE A 1 583 ? 29.101 7.075 -33.868 1.00 86.56 583 PHE A CA 1
ATOM 4202 C C . PHE A 1 583 ? 28.450 6.882 -32.499 1.00 86.56 583 PHE A C 1
ATOM 4204 O O . PHE A 1 583 ? 28.049 5.775 -32.148 1.00 86.56 583 PHE A O 1
ATOM 4211 N N . THR A 1 584 ? 28.338 7.959 -31.721 1.00 88.12 584 THR A N 1
ATOM 4212 C CA . THR A 1 584 ? 27.766 7.934 -30.369 1.00 88.12 584 THR A CA 1
ATOM 4213 C C . THR A 1 584 ? 26.552 8.851 -30.240 1.00 88.12 584 THR A C 1
ATOM 4215 O O . THR A 1 584 ? 26.489 9.927 -30.846 1.00 88.12 584 THR A O 1
ATOM 4218 N N . GLY A 1 585 ? 25.590 8.447 -29.411 1.00 87.50 585 GLY A N 1
ATOM 4219 C CA . GLY A 1 585 ? 24.428 9.250 -29.024 1.00 87.50 585 GLY A CA 1
ATOM 4220 C C . GLY A 1 585 ? 24.026 9.013 -27.568 1.00 87.50 585 GLY A C 1
ATOM 4221 O O . GLY A 1 585 ? 24.356 7.981 -26.992 1.00 87.50 585 GLY A O 1
ATOM 4222 N N . THR A 1 586 ? 23.307 9.964 -26.971 1.00 89.12 586 THR A N 1
ATOM 4223 C CA . THR A 1 586 ? 22.771 9.839 -25.608 1.00 89.12 586 THR A CA 1
ATOM 4224 C C . THR A 1 586 ? 21.279 9.533 -25.658 1.00 89.12 586 THR A C 1
ATOM 4226 O O . THR A 1 586 ? 20.519 10.296 -26.260 1.00 89.12 586 THR A O 1
ATOM 4229 N N . LEU A 1 587 ? 20.855 8.469 -24.977 1.00 88.00 587 LEU A N 1
ATOM 4230 C CA . LEU A 1 587 ? 19.454 8.126 -24.728 1.00 88.00 587 LEU A CA 1
ATOM 4231 C C . LEU A 1 587 ? 19.139 8.341 -23.247 1.00 88.00 587 LEU A C 1
ATOM 4233 O O . LEU A 1 587 ? 19.901 7.920 -22.376 1.00 88.00 587 LEU A O 1
ATOM 4237 N N . CYS A 1 588 ? 18.009 8.982 -22.969 1.00 88.25 588 CYS A N 1
ATOM 4238 C CA . CYS A 1 588 ? 17.515 9.184 -21.612 1.00 88.25 588 CYS A CA 1
ATOM 4239 C C . CYS A 1 588 ? 16.307 8.292 -21.395 1.00 88.25 588 CYS A C 1
ATOM 4241 O O . CYS A 1 588 ? 15.310 8.441 -22.097 1.00 88.25 588 CYS A O 1
ATOM 4243 N N . THR A 1 589 ? 16.426 7.372 -20.448 1.00 86.69 589 THR A N 1
ATOM 4244 C CA . THR A 1 589 ? 15.410 6.370 -20.128 1.00 86.69 589 THR A CA 1
ATOM 4245 C C . THR A 1 589 ? 15.237 6.303 -18.610 1.00 86.69 589 THR A C 1
ATOM 4247 O O . THR A 1 589 ? 15.816 7.092 -17.851 1.00 86.69 589 THR A O 1
ATOM 4250 N N . SER A 1 590 ? 14.422 5.371 -18.136 1.00 87.88 590 SER A N 1
ATOM 4251 C CA . SER A 1 590 ? 14.228 5.110 -16.712 1.00 87.88 590 SER A CA 1
ATOM 4252 C C . SER A 1 590 ? 14.216 3.611 -16.452 1.00 87.88 590 SER A C 1
ATOM 4254 O O . SER A 1 590 ? 14.004 2.827 -17.373 1.00 87.88 590 SER A O 1
ATOM 4256 N N . THR A 1 591 ? 14.371 3.179 -15.201 1.00 86.94 591 THR A N 1
ATOM 4257 C CA . THR A 1 591 ? 14.255 1.746 -14.862 1.00 86.94 591 THR A CA 1
ATOM 4258 C C . THR A 1 591 ? 12.896 1.131 -15.213 1.00 86.94 591 THR A C 1
ATOM 4260 O O . THR A 1 591 ? 12.797 -0.089 -15.294 1.00 86.94 591 THR A O 1
ATOM 4263 N N . THR A 1 592 ? 11.849 1.935 -15.423 1.00 82.06 592 THR A N 1
ATOM 4264 C CA . THR A 1 592 ? 10.523 1.461 -15.849 1.00 82.06 592 THR A CA 1
ATOM 4265 C C . THR A 1 592 ? 10.380 1.388 -17.367 1.00 82.06 592 THR A C 1
ATOM 4267 O O . THR A 1 592 ? 9.779 0.440 -17.862 1.00 82.06 592 THR A O 1
ATOM 4270 N N . THR A 1 593 ? 10.949 2.339 -18.113 1.00 84.75 593 THR A N 1
ATOM 4271 C CA . THR A 1 593 ? 10.860 2.383 -19.588 1.00 84.75 593 THR A CA 1
ATOM 4272 C C . THR A 1 593 ? 12.026 1.693 -20.295 1.00 84.75 593 THR A C 1
ATOM 4274 O O . THR A 1 593 ? 11.962 1.468 -21.500 1.00 84.75 593 THR A O 1
ATOM 4277 N N . TYR A 1 594 ? 13.073 1.301 -19.555 1.00 89.00 594 TYR A N 1
ATOM 4278 C CA . TYR A 1 594 ? 14.327 0.775 -20.100 1.00 89.00 594 TYR A CA 1
ATOM 4279 C C . TYR A 1 594 ? 14.132 -0.320 -21.150 1.00 89.00 594 TYR A C 1
ATOM 4281 O O . TYR A 1 594 ? 14.785 -0.289 -22.188 1.00 89.00 594 TYR A O 1
ATOM 4289 N N . LYS A 1 595 ? 13.237 -1.284 -20.900 1.00 88.31 595 LYS A N 1
ATOM 4290 C CA . LYS A 1 595 ? 13.011 -2.415 -21.812 1.00 88.31 595 LYS A CA 1
ATOM 4291 C C . LYS A 1 595 ? 12.408 -1.978 -23.144 1.00 88.31 595 LYS A C 1
ATOM 4293 O O . LYS A 1 595 ? 12.873 -2.442 -24.182 1.00 88.31 595 LYS A O 1
ATOM 4298 N N . ASP A 1 596 ? 11.426 -1.082 -23.110 1.00 88.25 596 ASP A N 1
ATOM 4299 C CA . ASP A 1 596 ? 10.766 -0.569 -24.311 1.00 88.25 596 ASP A CA 1
ATOM 4300 C C . ASP A 1 596 ? 11.714 0.339 -25.098 1.00 88.25 596 ASP A C 1
ATOM 4302 O O . ASP A 1 596 ? 11.862 0.184 -26.310 1.00 88.25 596 ASP A O 1
ATOM 4306 N N . ASP A 1 597 ? 12.427 1.224 -24.397 1.00 87.62 597 ASP A N 1
ATOM 4307 C CA . ASP A 1 597 ? 13.401 2.134 -25.002 1.00 87.62 597 ASP A CA 1
ATOM 4308 C C . ASP A 1 597 ? 14.581 1.363 -25.621 1.00 87.62 597 ASP A C 1
ATOM 4310 O O . ASP A 1 597 ? 15.031 1.689 -26.720 1.00 87.62 597 ASP A O 1
ATOM 4314 N N . THR A 1 598 ? 15.052 0.302 -24.956 1.00 89.44 598 THR A N 1
ATOM 4315 C CA . THR A 1 598 ? 16.108 -0.588 -25.468 1.00 89.44 598 THR A CA 1
ATOM 4316 C C . THR A 1 598 ? 15.611 -1.399 -26.660 1.00 89.44 598 THR A C 1
ATOM 4318 O O . THR A 1 598 ? 16.291 -1.458 -27.681 1.00 89.44 598 THR A O 1
ATOM 4321 N N . GLY A 1 599 ? 14.409 -1.976 -26.586 1.00 88.88 599 GLY A N 1
ATOM 4322 C CA . GLY A 1 599 ? 13.815 -2.691 -27.717 1.00 88.88 599 GLY A CA 1
ATOM 4323 C C . GLY A 1 599 ? 13.664 -1.790 -28.943 1.00 88.88 599 GLY A C 1
ATOM 4324 O O . GLY A 1 599 ? 13.988 -2.190 -30.059 1.00 88.88 599 GLY A O 1
ATOM 4325 N N . ALA A 1 600 ? 13.263 -0.537 -28.737 1.00 87.44 600 ALA A N 1
ATOM 4326 C CA . ALA A 1 600 ? 13.196 0.447 -29.805 1.00 87.44 600 ALA A CA 1
ATOM 4327 C C . ALA A 1 600 ? 14.591 0.817 -30.347 1.00 87.44 600 ALA A C 1
ATOM 4329 O O . ALA A 1 600 ? 14.725 0.962 -31.558 1.00 87.44 600 ALA A O 1
ATOM 4330 N N . ALA A 1 601 ? 15.611 0.905 -29.479 1.00 87.38 601 ALA A N 1
ATOM 4331 C CA . ALA A 1 601 ? 16.997 1.221 -29.840 1.00 87.38 601 ALA A CA 1
ATOM 4332 C C . ALA A 1 601 ? 17.688 0.145 -30.709 1.00 87.38 601 ALA A C 1
ATOM 4334 O O . ALA A 1 601 ? 18.507 0.466 -31.574 1.00 87.38 601 ALA A O 1
ATOM 4335 N N . PHE A 1 602 ? 17.386 -1.134 -30.470 1.00 88.31 602 PHE A N 1
ATOM 4336 C CA . PHE A 1 602 ? 17.946 -2.269 -31.223 1.00 88.31 602 PHE A CA 1
ATOM 4337 C C . PHE A 1 602 ? 17.055 -2.719 -32.392 1.00 88.31 602 PHE A C 1
ATOM 4339 O O . PHE A 1 602 ? 17.505 -3.458 -33.270 1.00 88.31 602 PHE A O 1
ATOM 4346 N N . GLY A 1 603 ? 15.795 -2.278 -32.438 1.00 86.88 603 GLY A N 1
ATOM 4347 C CA . GLY A 1 603 ? 14.857 -2.641 -33.494 1.00 86.88 603 GLY A CA 1
ATOM 4348 C C . GLY A 1 603 ? 14.620 -4.154 -33.551 1.00 86.88 603 GLY A C 1
ATOM 4349 O O . GLY A 1 603 ? 14.099 -4.749 -32.613 1.00 86.88 603 GLY A O 1
ATOM 4350 N N . SER A 1 604 ? 14.973 -4.780 -34.677 1.00 85.44 604 SER A N 1
ATOM 4351 C CA . SER A 1 604 ? 14.866 -6.235 -34.867 1.00 85.44 604 SER A CA 1
ATOM 4352 C C . SER A 1 604 ? 16.131 -7.006 -34.487 1.00 85.44 604 SER A C 1
ATOM 4354 O O . SER A 1 604 ? 16.137 -8.233 -34.585 1.00 85.44 604 SER A O 1
ATOM 4356 N N . THR A 1 605 ? 17.214 -6.315 -34.128 1.00 86.88 605 THR A N 1
ATOM 4357 C CA . THR A 1 605 ? 18.479 -6.959 -33.770 1.00 86.88 605 THR A CA 1
ATOM 4358 C C . THR A 1 605 ? 18.320 -7.644 -32.410 1.00 86.88 605 THR A C 1
ATOM 4360 O O . THR A 1 605 ? 17.904 -6.985 -31.457 1.00 86.88 605 THR A O 1
ATOM 4363 N N . PRO A 1 606 ? 18.621 -8.950 -32.283 1.00 92.00 606 PRO A N 1
ATOM 4364 C CA . PRO A 1 606 ? 18.636 -9.620 -30.984 1.00 92.00 606 PRO A CA 1
ATOM 4365 C C . PRO A 1 606 ? 19.684 -8.981 -30.066 1.00 92.00 606 PRO A C 1
ATOM 4367 O O . PRO A 1 606 ? 20.706 -8.495 -30.542 1.00 92.00 606 PRO A O 1
ATOM 4370 N N . TYR A 1 607 ? 19.465 -8.991 -28.753 1.00 94.88 607 TYR A N 1
ATOM 4371 C CA . TYR A 1 607 ? 20.399 -8.390 -27.795 1.00 94.88 607 TYR A CA 1
ATOM 4372 C C . TYR A 1 607 ? 20.411 -9.103 -26.441 1.00 94.88 607 TYR A C 1
ATOM 4374 O O . TYR A 1 607 ? 19.439 -9.753 -26.049 1.00 94.88 607 TYR A O 1
ATOM 4382 N N . VAL A 1 608 ? 21.521 -8.957 -25.715 1.00 96.44 608 VAL A N 1
ATOM 4383 C CA . VAL A 1 608 ? 21.715 -9.426 -24.335 1.00 96.44 608 VAL A CA 1
ATOM 4384 C C . VAL A 1 608 ? 21.978 -8.221 -23.435 1.00 96.44 608 VAL A C 1
ATOM 4386 O O . VAL A 1 608 ? 22.834 -7.393 -23.731 1.00 96.44 608 VAL A O 1
ATOM 4389 N N . VAL A 1 609 ? 21.241 -8.134 -22.335 1.00 97.06 609 VAL A N 1
ATOM 4390 C CA . VAL A 1 609 ? 21.317 -7.106 -21.297 1.00 97.06 609 VAL A CA 1
ATOM 4391 C C . VAL A 1 609 ? 22.027 -7.677 -20.075 1.00 97.06 609 VAL A C 1
ATOM 4393 O O . VAL A 1 609 ? 21.713 -8.782 -19.632 1.00 97.06 609 VAL A O 1
ATOM 4396 N N . VAL A 1 610 ? 22.942 -6.899 -19.507 1.00 96.75 610 VAL A N 1
ATOM 4397 C CA . VAL A 1 610 ? 23.644 -7.170 -18.252 1.00 96.75 610 VAL A CA 1
ATOM 4398 C C . VAL A 1 610 ? 23.377 -6.011 -17.295 1.00 96.75 610 VAL A C 1
ATOM 4400 O O . VAL A 1 610 ? 23.902 -4.912 -17.464 1.00 96.75 610 VAL A O 1
ATOM 4403 N N . GLU A 1 611 ? 22.551 -6.244 -16.282 1.00 96.56 611 GLU A N 1
ATOM 4404 C CA . GLU A 1 611 ? 22.298 -5.304 -15.188 1.00 96.56 611 GLU A CA 1
ATOM 4405 C C . GLU A 1 611 ? 23.281 -5.582 -14.050 1.00 96.56 611 GLU A C 1
ATOM 4407 O O . GLU A 1 611 ? 23.347 -6.699 -13.543 1.00 96.56 611 GLU A O 1
ATOM 4412 N N . SER A 1 612 ? 24.042 -4.566 -13.639 1.00 94.88 612 SER A N 1
ATOM 4413 C CA . SER A 1 612 ? 25.020 -4.660 -12.552 1.00 94.88 612 SER A CA 1
ATOM 4414 C C . SER A 1 612 ? 24.559 -3.870 -11.334 1.00 94.88 612 SER A C 1
ATOM 4416 O O . SER A 1 612 ? 24.226 -2.684 -11.438 1.00 94.88 612 SER A O 1
ATOM 4418 N N . TYR A 1 613 ? 24.616 -4.488 -10.158 1.00 93.62 613 TYR A N 1
ATOM 4419 C CA . TYR A 1 613 ? 24.181 -3.898 -8.892 1.00 93.62 613 TYR A CA 1
ATOM 4420 C C . TYR A 1 613 ? 25.354 -3.668 -7.934 1.00 93.62 613 TYR A C 1
ATOM 4422 O O . TYR A 1 613 ? 26.489 -4.098 -8.157 1.00 93.62 613 TYR A O 1
ATOM 4430 N N . LYS A 1 614 ? 25.113 -2.908 -6.861 1.00 92.38 614 LYS A N 1
ATOM 4431 C CA . LYS A 1 614 ? 26.103 -2.744 -5.786 1.00 92.38 614 LYS A CA 1
ATOM 4432 C C . LYS A 1 614 ? 26.351 -4.092 -5.098 1.00 92.38 614 LYS A C 1
ATOM 4434 O O . LYS A 1 614 ? 25.414 -4.842 -4.861 1.00 92.38 614 LYS A O 1
ATOM 4439 N N . ALA A 1 615 ? 27.604 -4.349 -4.724 1.00 91.62 615 ALA A N 1
ATOM 4440 C CA . ALA A 1 615 ? 27.991 -5.598 -4.072 1.00 91.62 615 ALA A CA 1
ATOM 4441 C C . ALA A 1 615 ? 27.186 -5.858 -2.783 1.00 91.62 615 ALA A C 1
ATOM 4443 O O . ALA A 1 615 ? 27.087 -4.979 -1.920 1.00 91.62 615 ALA A O 1
ATOM 4444 N N . GLY A 1 616 ? 26.653 -7.071 -2.649 1.00 89.00 616 GLY A N 1
ATOM 4445 C CA . GLY A 1 616 ? 25.819 -7.529 -1.541 1.00 89.00 616 GLY A CA 1
ATOM 4446 C C . GLY A 1 616 ? 24.375 -7.024 -1.576 1.00 89.00 616 GLY A C 1
ATOM 4447 O O . GLY A 1 616 ? 23.674 -7.162 -0.573 1.00 89.00 616 GLY A O 1
ATOM 4448 N N . ALA A 1 617 ? 23.928 -6.415 -2.676 1.00 87.31 617 ALA A N 1
ATOM 4449 C CA . ALA A 1 617 ? 22.584 -5.853 -2.780 1.00 87.31 617 ALA A CA 1
ATOM 4450 C C . ALA A 1 617 ? 21.539 -6.836 -3.325 1.00 87.31 617 ALA A C 1
ATOM 4452 O O . ALA A 1 617 ? 20.355 -6.497 -3.350 1.00 87.31 617 ALA A O 1
ATOM 4453 N N . ASN A 1 618 ? 21.955 -8.038 -3.736 1.00 90.19 618 ASN A N 1
ATOM 4454 C CA . ASN A 1 618 ? 21.093 -9.115 -4.220 1.00 90.19 618 ASN A CA 1
ATOM 4455 C C . ASN A 1 618 ? 20.111 -8.626 -5.299 1.00 90.19 618 ASN A C 1
ATOM 4457 O O . ASN A 1 618 ? 18.909 -8.885 -5.243 1.00 90.19 618 ASN A O 1
ATOM 4461 N N . CYS A 1 619 ? 20.643 -7.838 -6.236 1.00 90.50 619 CYS A N 1
ATOM 4462 C CA . CYS A 1 619 ? 19.923 -7.235 -7.355 1.00 90.50 619 CYS A CA 1
ATOM 4463 C C . CYS A 1 619 ? 18.695 -6.389 -6.977 1.00 90.50 619 CYS A C 1
ATOM 4465 O O . CYS A 1 619 ? 17.741 -6.267 -7.746 1.00 90.50 619 CYS A O 1
ATOM 4467 N N . ALA A 1 620 ? 18.704 -5.759 -5.798 1.00 85.62 620 ALA A N 1
ATOM 4468 C CA . ALA A 1 620 ? 17.685 -4.781 -5.441 1.00 85.62 620 ALA A CA 1
ATOM 4469 C C . ALA A 1 620 ? 17.709 -3.601 -6.429 1.00 85.62 620 ALA A C 1
ATOM 4471 O O . ALA A 1 620 ? 18.736 -2.937 -6.572 1.00 85.62 620 ALA A O 1
ATOM 4472 N N . THR A 1 621 ? 16.579 -3.281 -7.065 1.00 81.50 621 THR A N 1
ATOM 4473 C CA . THR A 1 621 ? 16.471 -2.235 -8.105 1.00 81.50 621 THR A CA 1
ATOM 4474 C C . THR A 1 621 ? 17.031 -0.877 -7.667 1.00 81.50 621 THR A C 1
ATOM 4476 O O . THR A 1 621 ? 17.696 -0.200 -8.443 1.00 81.50 621 THR A O 1
ATOM 4479 N N . SER A 1 622 ? 16.857 -0.505 -6.395 1.00 78.00 622 SER A N 1
ATOM 4480 C CA . SER A 1 622 ? 17.394 0.734 -5.803 1.00 78.00 622 SER A CA 1
ATOM 4481 C C . SER A 1 622 ? 18.928 0.790 -5.719 1.00 78.00 622 SER A C 1
ATOM 4483 O O . SER A 1 622 ? 19.505 1.834 -5.412 1.00 78.00 622 SER A O 1
ATOM 4485 N N . SER A 1 623 ? 19.599 -0.331 -5.970 1.00 86.81 623 SER A N 1
ATOM 4486 C CA . SER A 1 623 ? 21.051 -0.481 -5.952 1.00 86.81 623 SER A CA 1
ATOM 4487 C C . SER A 1 623 ? 21.656 -0.680 -7.341 1.00 86.81 623 SER A C 1
ATOM 4489 O O . SER A 1 623 ? 22.865 -0.922 -7.427 1.00 86.81 623 SER A O 1
ATOM 4491 N N . LEU A 1 624 ? 20.842 -0.578 -8.403 1.00 90.56 624 LEU A N 1
ATOM 4492 C CA . LEU A 1 624 ? 21.317 -0.650 -9.780 1.00 90.56 624 LEU A CA 1
ATOM 4493 C C . LEU A 1 624 ? 22.446 0.366 -9.963 1.00 90.56 624 LEU A C 1
ATOM 4495 O O . LEU A 1 624 ? 22.344 1.524 -9.552 1.00 90.56 624 LEU A O 1
ATOM 4499 N N . LYS A 1 625 ? 23.562 -0.101 -10.511 1.00 91.88 625 LYS A N 1
ATOM 4500 C CA . LYS A 1 625 ? 24.765 0.700 -10.737 1.00 91.88 625 LYS A CA 1
ATOM 4501 C C . LYS A 1 625 ? 24.867 1.082 -12.206 1.00 91.88 625 LYS A C 1
ATOM 4503 O O . LYS A 1 625 ? 25.104 2.247 -12.520 1.00 91.88 625 LYS A O 1
ATOM 4508 N N . SER A 1 626 ? 24.710 0.101 -13.084 1.00 94.12 626 SER A N 1
ATOM 4509 C CA . SER A 1 626 ? 24.804 0.281 -14.527 1.00 94.12 626 SER A CA 1
ATOM 4510 C C . SER A 1 626 ? 24.088 -0.846 -15.262 1.00 94.12 626 SER A C 1
ATOM 4512 O O . SER A 1 626 ? 23.752 -1.882 -14.681 1.00 94.12 626 SER A O 1
ATOM 4514 N N . THR A 1 627 ? 23.871 -0.643 -16.555 1.00 96.12 627 THR A N 1
ATOM 4515 C CA . THR A 1 627 ? 23.319 -1.655 -17.450 1.00 96.12 627 THR A CA 1
ATOM 4516 C C . THR A 1 627 ? 24.048 -1.604 -18.781 1.00 96.12 627 THR A C 1
ATOM 4518 O O . THR A 1 627 ? 24.156 -0.541 -19.386 1.00 96.12 627 THR A O 1
ATOM 4521 N N . GLN A 1 628 ? 24.568 -2.737 -19.235 1.00 96.06 628 GLN A N 1
ATOM 4522 C CA . GLN A 1 628 ? 25.214 -2.858 -20.537 1.00 96.06 628 GLN A CA 1
ATOM 4523 C C . GLN A 1 628 ? 24.332 -3.720 -21.434 1.00 96.06 628 GLN A C 1
ATOM 4525 O O . GLN A 1 628 ? 23.936 -4.808 -21.026 1.00 96.06 628 GLN A O 1
ATOM 4530 N N . THR A 1 629 ? 24.031 -3.256 -22.644 1.00 96.62 629 THR A N 1
ATOM 4531 C CA . THR A 1 629 ? 23.290 -4.055 -23.630 1.00 96.62 629 THR A CA 1
ATOM 4532 C C . THR A 1 629 ? 24.129 -4.261 -24.878 1.00 96.62 629 THR A C 1
ATOM 4534 O O . THR A 1 629 ? 24.671 -3.303 -25.422 1.00 96.62 629 THR A O 1
ATOM 4537 N N . TYR A 1 630 ? 24.212 -5.510 -25.327 1.00 96.19 630 TYR A N 1
ATOM 4538 C CA . TYR A 1 630 ? 25.073 -5.992 -26.402 1.00 96.19 630 TYR A CA 1
ATOM 4539 C C . TYR A 1 630 ? 24.222 -6.569 -27.532 1.00 96.19 630 TYR A C 1
ATOM 4541 O O . TYR A 1 630 ? 23.384 -7.436 -27.272 1.00 96.19 630 TYR A O 1
ATOM 4549 N N . ALA A 1 631 ? 24.448 -6.142 -28.777 1.00 93.56 631 ALA A N 1
ATOM 4550 C CA . ALA A 1 631 ? 23.858 -6.797 -29.943 1.00 93.56 631 ALA A CA 1
ATOM 4551 C C . ALA A 1 631 ? 24.304 -8.264 -30.004 1.00 93.56 631 ALA A C 1
ATOM 4553 O O . ALA A 1 631 ? 25.489 -8.577 -29.960 1.00 93.56 631 ALA A O 1
ATOM 4554 N N . ALA A 1 632 ? 23.337 -9.169 -30.073 1.00 92.31 632 ALA A N 1
ATOM 4555 C CA . ALA A 1 632 ? 23.531 -10.608 -30.055 1.00 92.31 632 ALA A CA 1
ATOM 4556 C C . ALA A 1 632 ? 23.285 -11.209 -31.440 1.00 92.31 632 ALA A C 1
ATOM 4558 O O . ALA A 1 632 ? 22.587 -12.210 -31.578 1.00 92.31 632 ALA A O 1
ATOM 4559 N N . ASP A 1 633 ? 23.810 -10.586 -32.488 1.00 85.06 633 ASP A N 1
ATOM 4560 C CA . ASP A 1 633 ? 23.679 -11.039 -33.877 1.00 85.06 633 ASP A CA 1
ATOM 4561 C C . ASP A 1 633 ? 24.837 -11.954 -34.324 1.00 85.06 633 ASP A C 1
ATOM 4563 O O . ASP A 1 633 ? 24.952 -12.280 -35.505 1.00 85.06 633 ASP A O 1
ATOM 4567 N N . ALA A 1 634 ? 25.662 -12.387 -33.362 1.00 82.62 634 ALA A N 1
ATOM 4568 C CA . ALA A 1 634 ? 26.866 -13.188 -33.548 1.00 82.62 634 ALA A CA 1
ATOM 4569 C C . ALA A 1 634 ? 27.972 -12.525 -34.392 1.00 82.62 634 ALA A C 1
ATOM 4571 O O . ALA A 1 634 ? 28.881 -13.220 -34.855 1.00 82.62 634 ALA A O 1
ATOM 4572 N N . LYS A 1 635 ? 27.930 -11.200 -34.573 1.00 83.56 635 LYS A N 1
ATOM 4573 C CA . LYS A 1 635 ? 28.983 -10.431 -35.244 1.00 83.56 635 LYS A CA 1
ATOM 4574 C C . LYS A 1 635 ? 29.939 -9.796 -34.239 1.00 83.56 635 LYS A C 1
ATOM 4576 O O . LYS A 1 635 ? 29.656 -9.700 -33.045 1.00 83.56 635 LYS A O 1
ATOM 4581 N N . CYS A 1 636 ? 31.103 -9.397 -34.747 1.00 86.50 636 CYS A N 1
ATOM 4582 C CA . CYS A 1 636 ? 32.060 -8.605 -33.991 1.00 86.50 636 CYS A CA 1
ATOM 4583 C C . CYS A 1 636 ? 31.625 -7.142 -33.977 1.00 86.50 636 CYS A C 1
ATOM 4585 O O . CYS A 1 636 ? 31.473 -6.544 -35.040 1.00 86.50 636 CYS A O 1
ATOM 4587 N N . HIS A 1 637 ? 31.483 -6.571 -32.783 1.00 88.06 637 HIS A N 1
ATOM 4588 C CA . HIS A 1 637 ? 31.150 -5.164 -32.601 1.00 88.06 637 HIS A CA 1
ATOM 4589 C C . HIS A 1 637 ? 32.217 -4.462 -31.769 1.00 88.06 637 HIS A C 1
ATOM 4591 O O . HIS A 1 637 ? 32.484 -4.837 -30.622 1.00 88.06 637 HIS A O 1
ATOM 4597 N N . ALA A 1 638 ? 32.809 -3.409 -32.329 1.00 88.81 638 ALA A N 1
ATOM 4598 C CA . ALA A 1 638 ? 33.744 -2.561 -31.606 1.00 88.81 638 ALA A CA 1
ATOM 4599 C C . ALA A 1 638 ? 33.000 -1.673 -30.594 1.00 88.81 638 ALA A C 1
ATOM 4601 O O . ALA A 1 638 ? 31.989 -1.047 -30.910 1.00 88.81 638 ALA A O 1
ATOM 4602 N N . THR A 1 639 ? 33.526 -1.581 -29.373 1.00 90.38 639 THR A N 1
ATOM 4603 C CA . THR A 1 639 ? 33.074 -0.604 -28.361 1.00 90.38 639 THR A CA 1
ATOM 4604 C C . THR A 1 639 ? 34.030 0.578 -28.244 1.00 90.38 639 THR A C 1
ATOM 4606 O O . THR A 1 639 ? 33.661 1.646 -27.757 1.00 90.38 639 THR A O 1
ATOM 4609 N N . SER A 1 640 ? 35.265 0.400 -28.712 1.00 87.44 640 SER A N 1
ATOM 4610 C CA . SER A 1 640 ? 36.290 1.431 -28.848 1.00 87.44 640 SER A CA 1
ATOM 4611 C C . SER A 1 640 ? 37.350 0.975 -29.862 1.00 87.44 640 SER A C 1
ATOM 4613 O O . SER A 1 640 ? 37.221 -0.094 -30.452 1.00 87.44 640 SER A O 1
ATOM 4615 N N . ALA A 1 641 ? 38.421 1.754 -30.044 1.00 84.50 641 ALA A N 1
ATOM 4616 C CA . ALA A 1 641 ? 39.556 1.348 -30.879 1.00 84.50 641 ALA A CA 1
ATOM 4617 C C . ALA A 1 641 ? 40.316 0.120 -30.330 1.00 84.50 641 ALA A C 1
ATOM 4619 O O . ALA A 1 641 ? 40.963 -0.585 -31.099 1.00 84.50 641 ALA A O 1
ATOM 4620 N N . ASP A 1 642 ? 40.209 -0.142 -29.024 1.00 88.94 642 ASP A N 1
ATOM 4621 C CA . ASP A 1 642 ? 40.992 -1.159 -28.309 1.00 88.94 642 ASP A CA 1
ATOM 4622 C C . ASP A 1 642 ? 40.096 -2.218 -27.635 1.00 88.94 642 ASP A C 1
ATOM 4624 O O . ASP A 1 642 ? 40.533 -2.926 -26.730 1.00 88.94 642 ASP A O 1
ATOM 4628 N N . ALA A 1 643 ? 38.810 -2.290 -27.993 1.00 90.31 643 ALA A N 1
ATOM 4629 C CA . ALA A 1 643 ? 37.900 -3.267 -27.404 1.00 90.31 643 ALA A CA 1
ATOM 4630 C C . ALA A 1 643 ? 36.724 -3.596 -28.322 1.00 90.31 643 ALA A C 1
ATOM 4632 O O . ALA A 1 643 ? 36.128 -2.709 -28.940 1.00 90.31 643 ALA A O 1
ATOM 4633 N N . SER A 1 644 ? 36.335 -4.867 -28.327 1.00 90.62 644 SER A N 1
ATOM 4634 C CA . SER A 1 644 ? 35.164 -5.374 -29.043 1.00 90.62 644 SER A CA 1
ATOM 4635 C C . SER A 1 644 ? 34.512 -6.534 -28.293 1.00 90.62 644 SER A C 1
ATOM 4637 O O . SER A 1 644 ? 35.028 -7.019 -27.278 1.00 90.62 644 SER A O 1
ATOM 4639 N N . PHE A 1 645 ? 33.338 -6.951 -28.758 1.00 93.44 645 PHE A N 1
ATOM 4640 C CA . PHE A 1 645 ? 32.636 -8.114 -28.233 1.00 93.44 645 PHE A CA 1
ATOM 4641 C C . PHE A 1 645 ? 31.939 -8.906 -29.340 1.00 93.44 645 PHE A C 1
ATOM 4643 O O . PHE A 1 645 ? 31.631 -8.378 -30.408 1.00 93.44 645 PHE A O 1
ATOM 4650 N N . ILE A 1 646 ? 31.640 -10.166 -29.025 1.00 88.12 646 ILE A N 1
ATOM 4651 C CA . ILE A 1 646 ? 30.685 -11.005 -29.754 1.00 88.12 646 ILE A CA 1
ATOM 4652 C C . ILE A 1 646 ? 29.670 -11.520 -28.740 1.00 88.12 646 ILE A C 1
ATOM 4654 O O . ILE A 1 646 ? 30.057 -12.127 -27.736 1.00 88.12 646 ILE A O 1
ATOM 4658 N N . ALA A 1 647 ? 28.380 -11.305 -28.998 1.00 91.94 647 ALA A N 1
ATOM 4659 C CA . ALA A 1 647 ? 27.307 -11.832 -28.164 1.00 91.94 647 ALA A CA 1
ATOM 4660 C C . ALA A 1 647 ? 26.371 -12.758 -28.949 1.00 91.94 647 ALA A C 1
ATOM 4662 O O . ALA A 1 647 ? 26.158 -12.602 -30.152 1.00 91.94 647 ALA A O 1
ATOM 4663 N N . THR A 1 648 ? 25.805 -13.740 -28.249 1.00 89.12 648 THR A N 1
ATOM 4664 C CA . THR A 1 648 ? 24.856 -14.712 -28.801 1.00 89.12 648 THR A CA 1
ATOM 4665 C C . THR A 1 648 ? 23.733 -15.016 -27.813 1.00 89.12 648 THR A C 1
ATOM 4667 O O . THR A 1 648 ? 23.934 -14.988 -26.597 1.00 89.12 648 THR A O 1
ATOM 4670 N N . ARG A 1 649 ? 22.556 -15.342 -28.347 1.00 88.94 649 ARG A N 1
ATOM 4671 C CA . ARG A 1 649 ? 21.372 -15.849 -27.658 1.00 88.94 649 ARG A CA 1
ATOM 4672 C C . ARG A 1 649 ? 20.735 -16.936 -28.523 1.00 88.94 649 ARG A C 1
ATOM 4674 O O . ARG A 1 649 ? 20.216 -16.655 -29.599 1.00 88.94 649 ARG A O 1
ATOM 4681 N N . ARG A 1 650 ? 20.788 -18.179 -28.056 1.00 82.50 650 ARG A N 1
ATOM 4682 C CA . ARG A 1 650 ? 20.261 -19.353 -28.772 1.00 82.50 650 ARG A CA 1
ATOM 4683 C C . ARG A 1 650 ? 18.744 -19.475 -28.613 1.00 82.50 650 ARG A C 1
ATOM 4685 O O . ARG A 1 650 ? 18.183 -18.936 -27.659 1.00 82.50 650 ARG A O 1
ATOM 4692 N N . GLU A 1 651 ? 18.104 -20.267 -29.476 1.00 77.94 651 GLU A N 1
ATOM 4693 C CA . GLU A 1 651 ? 16.688 -20.658 -29.344 1.00 77.94 651 GLU A CA 1
ATOM 4694 C C . GLU A 1 651 ? 16.375 -21.248 -27.959 1.00 77.94 651 GLU A C 1
ATOM 4696 O O . GLU A 1 651 ? 15.338 -20.953 -27.366 1.00 77.94 651 GLU A O 1
ATOM 4701 N N . SER A 1 652 ? 17.314 -22.022 -27.396 1.00 76.25 652 SER A N 1
ATOM 4702 C CA . SER A 1 652 ? 17.206 -22.597 -26.049 1.00 76.25 652 SER A CA 1
ATOM 4703 C C . SER A 1 652 ? 17.062 -21.547 -24.945 1.00 76.25 652 SER A C 1
ATOM 4705 O O . SER A 1 652 ? 16.613 -21.883 -23.854 1.00 76.25 652 SER A O 1
ATOM 4707 N N . GLY A 1 653 ? 17.430 -20.291 -25.214 1.00 81.50 653 GLY A N 1
ATOM 4708 C CA . GLY A 1 653 ? 17.522 -19.209 -24.239 1.00 81.50 653 GLY A CA 1
ATOM 4709 C C . GLY A 1 653 ? 18.920 -19.032 -23.644 1.00 81.50 653 GLY A C 1
ATOM 4710 O O . GLY A 1 653 ? 19.118 -18.099 -22.870 1.00 81.50 653 GLY A O 1
ATOM 4711 N N . ASP A 1 654 ? 19.888 -19.878 -24.012 1.00 86.00 654 ASP A N 1
ATOM 4712 C CA . ASP A 1 654 ? 21.273 -19.748 -23.551 1.00 86.00 654 ASP A CA 1
ATOM 4713 C C . ASP A 1 654 ? 21.944 -18.524 -24.178 1.00 86.00 654 ASP A C 1
ATOM 4715 O O . ASP A 1 654 ? 21.848 -18.297 -25.389 1.00 86.00 654 ASP A O 1
ATOM 4719 N N . MET A 1 655 ? 22.657 -17.756 -23.357 1.00 92.25 655 MET A N 1
ATOM 4720 C CA . MET A 1 655 ? 23.301 -16.504 -23.748 1.00 92.25 655 MET A CA 1
ATOM 4721 C C . MET A 1 655 ? 24.803 -16.566 -23.496 1.00 92.25 655 MET A C 1
ATOM 4723 O O . MET A 1 655 ? 25.258 -17.139 -22.501 1.00 92.25 655 MET A O 1
ATOM 4727 N N . SER A 1 656 ? 25.587 -15.944 -24.376 1.00 90.56 656 SER A N 1
ATOM 4728 C CA . SER A 1 656 ? 27.022 -15.774 -24.160 1.00 90.56 656 SER A CA 1
ATOM 4729 C C . SER A 1 656 ? 27.537 -14.449 -24.702 1.00 90.56 656 SER A C 1
ATOM 4731 O O . SER A 1 656 ? 27.102 -14.021 -25.766 1.00 90.56 656 SER A O 1
ATOM 4733 N N . ILE A 1 657 ? 28.481 -13.831 -23.989 1.00 94.69 657 ILE A N 1
ATOM 4734 C CA . ILE A 1 657 ? 29.228 -12.648 -24.424 1.00 94.69 657 ILE A CA 1
ATOM 4735 C C . ILE A 1 657 ? 30.722 -12.941 -24.271 1.00 94.69 657 ILE A C 1
ATOM 4737 O O . ILE A 1 657 ? 31.175 -13.329 -23.194 1.00 94.69 657 ILE A O 1
ATOM 4741 N N . THR A 1 658 ? 31.486 -12.752 -25.343 1.00 90.38 658 THR A N 1
ATOM 4742 C CA . THR A 1 658 ? 32.954 -12.830 -25.342 1.00 90.38 658 THR A CA 1
ATOM 4743 C C . THR A 1 658 ? 33.521 -11.438 -25.577 1.00 90.38 658 THR A C 1
ATOM 4745 O O . THR A 1 658 ? 33.054 -10.737 -26.473 1.00 90.38 658 THR A O 1
ATOM 4748 N N . PHE A 1 659 ? 34.510 -11.045 -24.779 1.00 91.69 659 PHE A N 1
ATOM 4749 C CA . PHE A 1 659 ? 35.160 -9.736 -24.852 1.00 91.69 659 PHE A CA 1
ATOM 4750 C C . PHE A 1 659 ? 36.555 -9.863 -25.460 1.00 91.69 659 PHE A C 1
ATOM 4752 O O . PHE A 1 659 ? 37.214 -10.885 -25.270 1.00 91.69 659 PHE A O 1
ATOM 4759 N N . TYR A 1 660 ? 37.014 -8.821 -26.149 1.00 90.44 660 TYR A N 1
ATOM 4760 C CA . TYR A 1 660 ? 38.301 -8.796 -26.844 1.00 90.44 660 TYR A CA 1
ATOM 4761 C C . TYR A 1 660 ? 39.051 -7.484 -26.577 1.00 90.44 660 TYR A C 1
ATOM 4763 O O . TYR A 1 660 ? 38.420 -6.447 -26.358 1.00 90.44 660 TYR A O 1
ATOM 4771 N N . SER A 1 661 ? 40.388 -7.528 -26.598 1.00 91.94 661 SER A N 1
ATOM 4772 C CA . SER A 1 661 ? 41.291 -6.376 -26.383 1.00 91.94 661 SER A CA 1
ATOM 4773 C C . SER A 1 661 ? 41.652 -5.619 -27.663 1.00 91.94 661 SER A C 1
ATOM 4775 O O . SER A 1 661 ? 42.563 -4.794 -27.666 1.00 91.94 661 SER A O 1
ATOM 4777 N N . ASP A 1 662 ? 40.959 -5.910 -28.756 1.00 85.19 662 ASP A N 1
ATOM 4778 C CA . ASP A 1 662 ? 41.104 -5.255 -30.050 1.00 85.19 662 ASP A CA 1
ATOM 4779 C C . ASP A 1 662 ? 39.721 -4.968 -30.651 1.00 85.19 662 ASP A C 1
ATOM 4781 O O . ASP A 1 662 ? 38.720 -5.518 -30.195 1.00 85.19 662 ASP A O 1
ATOM 4785 N N . ALA A 1 663 ? 39.638 -4.114 -31.673 1.00 82.88 663 ALA A N 1
ATOM 4786 C CA . ALA A 1 663 ? 38.376 -3.770 -32.341 1.00 82.88 663 ALA A CA 1
ATOM 4787 C C . ALA A 1 663 ? 37.866 -4.839 -33.336 1.00 82.88 663 ALA A C 1
ATOM 4789 O O . ALA A 1 663 ? 36.758 -4.712 -33.848 1.00 82.88 663 ALA A O 1
ATOM 4790 N N . THR A 1 664 ? 38.661 -5.874 -33.625 1.00 80.94 664 THR A N 1
ATOM 4791 C CA . THR A 1 664 ? 38.428 -6.869 -34.689 1.00 80.94 664 THR A CA 1
ATOM 4792 C C . THR A 1 664 ? 38.149 -8.285 -34.167 1.00 80.94 664 THR A C 1
ATOM 4794 O O . THR A 1 664 ? 38.162 -9.241 -34.946 1.00 80.94 664 THR A O 1
ATOM 4797 N N . CYS A 1 665 ? 37.887 -8.423 -32.865 1.00 81.94 665 CYS A N 1
ATOM 4798 C CA . CYS A 1 665 ? 37.607 -9.675 -32.164 1.00 81.94 665 CYS A CA 1
ATOM 4799 C C . CYS A 1 665 ? 38.657 -10.782 -32.375 1.00 81.94 665 CYS A C 1
ATOM 4801 O O . CYS A 1 665 ? 38.304 -11.946 -32.582 1.00 81.94 665 CYS A O 1
ATOM 4803 N N . GLN A 1 666 ? 39.946 -10.436 -32.329 1.00 79.94 666 GLN A N 1
ATOM 4804 C CA . GLN A 1 666 ? 41.046 -11.389 -32.539 1.00 79.94 666 GLN A CA 1
ATOM 4805 C C . GLN A 1 666 ? 41.661 -11.885 -31.224 1.00 79.94 666 GLN A C 1
ATOM 4807 O O . GLN A 1 666 ? 42.026 -13.054 -31.103 1.00 79.94 666 GLN A O 1
ATOM 4812 N N . GLU A 1 667 ? 41.751 -11.022 -30.215 1.00 78.69 667 GLU A N 1
ATOM 4813 C CA . GLU A 1 667 ? 42.418 -11.283 -28.940 1.00 78.69 667 GLU A CA 1
ATOM 4814 C C . GLU A 1 667 ? 41.401 -11.324 -27.796 1.00 78.69 667 GLU A C 1
ATOM 4816 O O . GLU A 1 667 ? 41.061 -10.304 -27.199 1.00 78.69 667 GLU A O 1
ATOM 4821 N N . ALA A 1 668 ? 40.877 -12.518 -27.496 1.00 81.94 668 ALA A N 1
ATOM 4822 C CA . ALA A 1 668 ? 39.889 -12.695 -26.433 1.00 81.94 668 ALA A CA 1
ATOM 4823 C C . ALA A 1 668 ? 40.474 -12.369 -25.045 1.00 81.94 668 ALA A C 1
ATOM 4825 O O . ALA A 1 668 ? 41.599 -12.752 -24.712 1.00 81.94 668 ALA A O 1
ATOM 4826 N N . VAL A 1 669 ? 39.676 -11.702 -24.210 1.00 85.25 669 VAL A N 1
ATOM 4827 C CA . VAL A 1 669 ? 40.043 -11.262 -22.861 1.00 85.25 669 VAL A CA 1
ATOM 4828 C C . VAL A 1 669 ? 39.140 -11.926 -21.833 1.00 85.25 669 VAL A C 1
ATOM 4830 O O . VAL A 1 669 ? 37.934 -11.692 -21.798 1.00 85.25 669 VAL A O 1
ATOM 4833 N N . GLY A 1 670 ? 39.757 -12.687 -20.929 1.00 84.81 670 GLY A N 1
ATOM 4834 C CA . GLY A 1 670 ? 39.048 -13.366 -19.847 1.00 84.81 670 GLY A CA 1
ATOM 4835 C C . GLY A 1 670 ? 38.145 -14.502 -20.330 1.00 84.81 670 GLY A C 1
ATOM 4836 O O . GLY A 1 670 ? 38.177 -14.903 -21.493 1.00 84.81 670 GLY A O 1
ATOM 4837 N N . ASP A 1 671 ? 37.355 -15.043 -19.404 1.00 83.62 671 ASP A N 1
ATOM 4838 C CA . ASP A 1 671 ? 36.371 -16.073 -19.723 1.00 83.62 671 ASP A CA 1
ATOM 4839 C C . ASP A 1 671 ? 35.087 -15.432 -20.282 1.00 83.62 671 ASP A C 1
ATOM 4841 O O . ASP A 1 671 ? 34.646 -14.402 -19.759 1.00 83.62 671 ASP A O 1
ATOM 4845 N N . PRO A 1 672 ? 34.443 -16.032 -21.303 1.00 85.69 672 PRO A N 1
ATOM 4846 C CA . PRO A 1 672 ? 33.158 -15.554 -21.792 1.00 85.69 672 PRO A CA 1
ATOM 4847 C C . PRO A 1 672 ? 32.103 -15.568 -20.684 1.00 85.69 672 PRO A C 1
ATOM 4849 O O . PRO A 1 672 ? 31.946 -16.571 -19.980 1.00 85.69 672 PRO A O 1
ATOM 4852 N N . LEU A 1 673 ? 31.309 -14.502 -20.594 1.00 91.88 673 LEU A N 1
ATOM 4853 C CA . LEU A 1 673 ? 30.091 -14.518 -19.795 1.00 91.88 673 LEU A CA 1
ATOM 4854 C C . LEU A 1 673 ? 29.130 -15.518 -20.442 1.00 91.88 673 LEU A C 1
ATOM 4856 O O . LEU A 1 673 ? 28.835 -15.412 -21.633 1.00 91.88 673 LEU A O 1
ATOM 4860 N N . LYS A 1 674 ? 28.670 -16.510 -19.681 1.00 91.00 674 LYS A N 1
ATOM 4861 C CA . LYS A 1 674 ? 27.724 -17.535 -20.133 1.00 91.00 674 LYS A CA 1
ATOM 4862 C C . LYS A 1 674 ? 26.605 -17.660 -19.118 1.00 91.00 674 LYS A C 1
ATOM 4864 O O . LYS A 1 674 ? 26.876 -17.842 -17.936 1.00 91.00 674 LYS A O 1
ATOM 4869 N N . VAL A 1 675 ? 25.368 -17.588 -19.592 1.00 93.00 675 VAL A N 1
ATOM 4870 C CA . VAL A 1 675 ? 24.171 -17.705 -18.757 1.00 93.00 675 VAL A CA 1
ATOM 4871 C C . VAL A 1 675 ? 23.231 -18.698 -19.414 1.00 93.00 675 VAL A C 1
ATOM 4873 O O . VAL A 1 675 ? 22.854 -18.533 -20.575 1.00 93.00 675 VAL A O 1
ATOM 4876 N N . GLY A 1 676 ? 22.903 -19.758 -18.678 1.00 88.44 676 GLY A N 1
ATOM 4877 C CA . GLY A 1 676 ? 21.968 -20.772 -19.143 1.00 88.44 676 GLY A CA 1
ATOM 4878 C C . GLY A 1 676 ? 20.533 -20.254 -19.136 1.00 88.44 676 GLY A C 1
ATOM 4879 O O . GLY A 1 676 ? 20.189 -19.343 -18.383 1.00 88.44 676 GLY A O 1
ATOM 4880 N N . ALA A 1 677 ? 19.667 -20.876 -19.930 1.00 86.25 677 ALA A N 1
ATOM 4881 C CA . ALA A 1 677 ? 18.255 -20.498 -20.013 1.00 86.25 677 ALA A CA 1
ATOM 4882 C C . ALA A 1 677 ? 17.515 -20.510 -18.658 1.00 86.25 677 ALA A C 1
ATOM 4884 O O . ALA A 1 677 ? 16.608 -19.708 -18.449 1.00 86.25 677 ALA A O 1
ATOM 4885 N N . SER A 1 678 ? 17.905 -21.392 -17.728 1.00 87.62 678 SER A N 1
ATOM 4886 C CA . SER A 1 678 ? 17.336 -21.458 -16.370 1.00 87.62 678 SER A CA 1
ATOM 4887 C C . SER A 1 678 ? 17.702 -20.265 -15.492 1.00 87.62 678 SER A C 1
ATOM 4889 O O . SER A 1 678 ? 16.967 -19.938 -14.564 1.00 87.62 678 SER A O 1
ATOM 4891 N N . ASP A 1 679 ? 18.833 -19.635 -15.790 1.00 90.62 679 ASP A N 1
ATOM 4892 C CA . ASP A 1 679 ? 19.445 -18.592 -14.973 1.00 90.62 679 ASP A CA 1
ATOM 4893 C C . ASP A 1 679 ? 19.156 -17.195 -15.552 1.00 90.62 679 ASP A C 1
ATOM 4895 O O . ASP A 1 679 ? 19.378 -16.178 -14.895 1.00 90.62 679 ASP A O 1
ATOM 4899 N N . ALA A 1 680 ? 18.601 -17.135 -16.767 1.00 91.00 680 ALA A N 1
ATOM 4900 C CA . ALA A 1 680 ? 18.187 -15.908 -17.429 1.00 91.00 680 ALA A CA 1
ATOM 4901 C C . ALA A 1 680 ? 17.182 -15.117 -16.572 1.00 91.00 680 ALA A C 1
ATOM 4903 O O . ALA A 1 680 ? 16.140 -15.629 -16.161 1.00 91.00 680 ALA A O 1
ATOM 4904 N N . GLY A 1 681 ? 17.484 -13.845 -16.313 1.00 91.56 681 GLY A N 1
ATOM 4905 C CA . GLY A 1 681 ? 16.664 -12.967 -15.475 1.00 91.56 681 GLY A CA 1
ATOM 4906 C C . GLY A 1 681 ? 16.775 -13.228 -13.968 1.00 91.56 681 GLY A C 1
ATOM 4907 O O . GLY A 1 681 ? 16.117 -12.533 -13.194 1.00 91.56 681 GLY A O 1
ATOM 4908 N N . SER A 1 682 ? 17.598 -14.188 -13.537 1.00 93.50 682 SER A N 1
ATOM 4909 C CA . SER A 1 682 ? 17.867 -14.439 -12.119 1.00 93.50 682 SER A CA 1
ATOM 4910 C C . SER A 1 682 ? 19.009 -13.564 -11.608 1.00 93.50 682 SER A C 1
ATOM 4912 O O . SER A 1 682 ? 19.927 -13.224 -12.351 1.00 93.50 682 SER A O 1
ATOM 4914 N N . CYS A 1 683 ? 18.959 -13.219 -10.319 1.00 94.31 683 CYS A N 1
ATOM 4915 C CA . CYS A 1 683 ? 20.053 -12.520 -9.655 1.00 94.31 683 CYS A CA 1
ATOM 4916 C C . CYS A 1 683 ? 21.171 -13.497 -9.287 1.00 94.31 683 CYS A C 1
ATOM 4918 O O . CYS A 1 683 ? 20.968 -14.378 -8.448 1.00 94.31 683 CYS A O 1
ATOM 4920 N N . ILE A 1 684 ? 22.344 -13.325 -9.889 1.00 91.38 684 ILE A N 1
ATOM 4921 C CA . ILE A 1 684 ? 23.546 -14.117 -9.617 1.00 91.38 684 ILE A CA 1
ATOM 4922 C C . ILE A 1 684 ? 24.705 -13.140 -9.442 1.00 91.38 684 ILE A C 1
ATOM 4924 O O . ILE A 1 684 ? 24.953 -12.318 -10.317 1.00 91.38 684 ILE A O 1
ATOM 4928 N N . ASP A 1 685 ? 25.387 -13.204 -8.296 1.00 90.12 685 ASP A N 1
ATOM 4929 C CA . ASP A 1 685 ? 26.543 -12.354 -7.973 1.00 90.12 685 ASP A CA 1
ATOM 4930 C C . ASP A 1 685 ? 26.306 -10.848 -8.213 1.00 90.12 685 ASP A C 1
ATOM 4932 O O . ASP A 1 685 ? 27.137 -10.144 -8.787 1.00 90.12 685 ASP A O 1
ATOM 4936 N N . ASP A 1 686 ? 25.145 -10.351 -7.766 1.00 93.12 686 ASP A N 1
ATOM 4937 C CA . ASP A 1 686 ? 24.704 -8.961 -7.957 1.00 93.12 686 ASP A CA 1
ATOM 4938 C C . ASP A 1 686 ? 24.612 -8.534 -9.437 1.00 93.12 686 ASP A C 1
ATOM 4940 O O . ASP A 1 686 ? 24.753 -7.350 -9.760 1.00 93.12 686 ASP A O 1
ATOM 4944 N N . GLN A 1 687 ? 24.354 -9.488 -10.336 1.00 94.62 687 GLN A N 1
ATOM 4945 C CA . GLN A 1 687 ? 24.040 -9.252 -11.741 1.00 94.62 687 GLN A CA 1
ATOM 4946 C C . GLN A 1 687 ? 22.748 -9.952 -12.159 1.00 94.62 687 GLN A C 1
ATOM 4948 O O . GLN A 1 687 ? 22.423 -11.040 -11.683 1.00 94.62 687 GLN A O 1
ATOM 4953 N N . ILE A 1 688 ? 22.027 -9.330 -13.090 1.00 95.56 688 ILE A N 1
ATOM 4954 C CA . ILE A 1 688 ? 20.934 -9.966 -13.829 1.00 95.56 688 ILE A CA 1
ATOM 4955 C C . ILE A 1 688 ? 21.295 -9.932 -15.310 1.00 95.56 688 ILE A C 1
ATOM 4957 O O . ILE A 1 688 ? 21.597 -8.872 -15.856 1.00 95.56 688 ILE A O 1
ATOM 4961 N N . VAL A 1 689 ? 21.228 -11.089 -15.968 1.00 95.69 689 VAL A N 1
ATOM 4962 C CA . VAL A 1 689 ? 21.479 -11.216 -17.408 1.00 95.69 689 VAL A CA 1
ATOM 4963 C C . VAL A 1 689 ? 20.247 -11.785 -18.094 1.00 95.69 689 VAL A C 1
ATOM 4965 O O . VAL A 1 689 ? 19.724 -12.823 -17.690 1.00 95.69 689 VAL A O 1
ATOM 4968 N N . TYR A 1 690 ? 19.772 -11.117 -19.136 1.00 94.75 690 TYR A N 1
ATOM 4969 C CA . TYR A 1 690 ? 18.647 -11.569 -19.956 1.00 94.75 690 TYR A CA 1
ATOM 4970 C C . TYR A 1 690 ? 18.822 -11.093 -21.392 1.00 94.75 690 TYR A C 1
ATOM 4972 O O . TYR A 1 690 ? 19.673 -10.263 -21.675 1.00 94.75 690 TYR A O 1
ATOM 4980 N N . GLY A 1 691 ? 18.014 -11.590 -22.321 1.00 92.56 691 GLY A N 1
ATOM 4981 C CA . GLY A 1 691 ? 18.110 -11.165 -23.712 1.00 92.56 691 GLY A CA 1
ATOM 4982 C C . GLY A 1 691 ? 16.808 -11.337 -24.471 1.00 92.56 691 GLY A C 1
ATOM 4983 O O . GLY A 1 691 ? 15.922 -12.085 -24.047 1.00 92.56 691 GLY A O 1
ATOM 4984 N N . VAL A 1 692 ? 16.715 -10.644 -25.600 1.00 92.69 692 VAL A N 1
ATOM 4985 C CA . VAL A 1 692 ? 15.540 -10.579 -26.475 1.00 92.69 692 VAL A CA 1
ATOM 4986 C C . VAL A 1 692 ? 15.953 -10.956 -27.896 1.00 92.69 692 VAL A C 1
ATOM 4988 O O . VAL A 1 692 ? 17.036 -10.595 -28.347 1.00 92.69 692 VAL A O 1
ATOM 4991 N N . GLY A 1 693 ? 15.082 -11.681 -28.601 1.00 88.25 693 GLY A N 1
ATOM 4992 C CA . GLY A 1 693 ? 15.347 -12.175 -29.954 1.00 88.25 693 GLY A CA 1
ATOM 4993 C C . GLY A 1 693 ? 16.242 -13.416 -29.984 1.00 88.25 693 GLY A C 1
ATOM 4994 O O . GLY A 1 693 ? 16.679 -13.915 -28.951 1.00 88.25 693 GLY A O 1
ATOM 4995 N N . GLU A 1 694 ? 16.491 -13.947 -31.172 1.00 86.44 694 GLU A N 1
ATOM 4996 C CA . GLU A 1 694 ? 17.365 -15.102 -31.383 1.00 86.44 694 GLU A CA 1
ATOM 4997 C C . GLU A 1 694 ? 18.507 -14.703 -32.312 1.00 86.44 694 GLU A C 1
ATOM 4999 O O . GLU A 1 694 ? 18.280 -14.020 -33.313 1.00 86.44 694 GLU A O 1
ATOM 5004 N N . SER A 1 695 ? 19.731 -15.101 -31.966 1.00 84.38 695 SER A N 1
ATOM 5005 C CA . SER A 1 695 ? 20.883 -14.911 -32.841 1.00 84.38 695 SER A CA 1
ATOM 5006 C C . SER A 1 695 ? 20.715 -15.692 -34.140 1.00 84.38 695 SER A C 1
ATOM 5008 O O . SER A 1 695 ? 20.233 -16.826 -34.111 1.00 84.38 695 SER A O 1
ATOM 5010 N N . PRO A 1 696 ? 21.207 -15.161 -35.270 1.00 70.81 696 PRO A N 1
ATOM 5011 C CA . PRO A 1 696 ? 21.420 -15.970 -36.458 1.00 70.81 696 PRO A CA 1
ATOM 5012 C C . PRO A 1 696 ? 22.292 -17.201 -36.135 1.00 70.81 696 PRO A C 1
ATOM 5014 O O . PRO A 1 696 ? 23.193 -17.112 -35.292 1.00 70.81 696 PRO A O 1
ATOM 5017 N N . PRO A 1 697 ? 22.060 -18.353 -36.787 1.00 63.91 697 PRO A N 1
ATOM 5018 C CA . PRO A 1 697 ? 22.903 -19.527 -36.603 1.00 63.91 697 PRO A CA 1
ATOM 5019 C C . PRO A 1 697 ? 24.340 -19.222 -37.049 1.00 63.91 697 PRO A C 1
ATOM 5021 O O . PRO A 1 697 ? 24.570 -18.813 -38.184 1.00 63.91 697 PRO A O 1
ATOM 5024 N N . VAL A 1 698 ? 25.314 -19.440 -36.160 1.00 61.34 698 VAL A N 1
ATOM 5025 C CA . VAL A 1 698 ? 26.743 -19.362 -36.502 1.00 61.34 698 VAL A CA 1
ATOM 5026 C C . VAL A 1 698 ? 27.106 -20.598 -37.311 1.00 61.34 698 VAL A C 1
ATOM 5028 O O . VAL A 1 698 ? 26.930 -21.719 -36.828 1.00 61.34 698 VAL A O 1
ATOM 5031 N N . LEU A 1 699 ? 27.608 -20.403 -38.528 1.00 62.59 699 LEU A N 1
ATOM 5032 C CA . LEU A 1 699 ? 27.960 -21.494 -39.424 1.00 62.59 699 LEU A CA 1
ATOM 5033 C C . LEU A 1 699 ? 29.479 -21.726 -39.405 1.00 62.59 699 LEU A C 1
ATOM 5035 O O . LEU A 1 699 ? 30.287 -20.793 -39.395 1.00 62.59 699 LEU A O 1
ATOM 5039 N N . SER A 1 700 ? 29.885 -22.992 -39.386 1.00 68.06 700 SER A N 1
ATOM 5040 C CA . SER A 1 700 ? 31.280 -23.386 -39.565 1.00 68.06 700 SER A CA 1
ATOM 5041 C C . SER A 1 700 ? 31.612 -23.384 -41.050 1.00 68.06 700 SER A C 1
ATOM 5043 O O . SER A 1 700 ? 30.855 -23.921 -41.860 1.00 68.06 700 SER A O 1
ATOM 5045 N N . THR A 1 701 ? 32.742 -22.781 -41.410 1.00 74.75 701 THR A N 1
ATOM 5046 C CA . THR A 1 701 ? 33.215 -22.725 -42.795 1.00 74.75 701 THR A CA 1
ATOM 5047 C C . THR A 1 701 ? 34.497 -23.536 -42.949 1.00 74.75 701 THR A C 1
ATOM 5049 O O . THR A 1 701 ? 35.440 -23.386 -42.172 1.00 74.75 701 THR A O 1
ATOM 5052 N N . VAL A 1 702 ? 34.517 -24.421 -43.941 1.00 80.19 702 VAL A N 1
ATOM 5053 C CA . VAL A 1 702 ? 35.664 -25.243 -44.331 1.00 80.19 702 VAL A CA 1
ATOM 5054 C C . VAL A 1 702 ? 36.136 -24.761 -45.694 1.00 80.19 702 VAL A C 1
ATOM 5056 O O . VAL A 1 702 ? 35.350 -24.680 -46.637 1.00 80.19 702 VAL A O 1
ATOM 5059 N N . LEU A 1 703 ? 37.416 -24.435 -45.785 1.00 84.31 703 LEU A N 1
ATOM 5060 C CA . LEU A 1 703 ? 38.066 -23.908 -46.977 1.00 84.31 703 LEU A CA 1
ATOM 5061 C C . LEU A 1 703 ? 38.963 -24.996 -47.564 1.00 84.31 703 LEU A C 1
ATOM 5063 O O . LEU A 1 703 ? 39.784 -25.553 -46.840 1.00 84.31 703 LEU A O 1
ATOM 5067 N N . GLY A 1 704 ? 38.800 -25.294 -48.849 1.00 85.75 704 GLY A N 1
ATOM 5068 C CA . GLY A 1 704 ? 39.605 -26.243 -49.611 1.00 85.75 704 GLY A CA 1
ATOM 5069 C C . GLY A 1 704 ? 40.538 -25.533 -50.587 1.00 85.75 704 GLY A C 1
ATOM 5070 O O . GLY A 1 704 ? 40.119 -24.609 -51.288 1.00 85.75 704 GLY A O 1
ATOM 5071 N N . PHE A 1 705 ? 41.788 -25.984 -50.638 1.00 88.00 705 PHE A N 1
ATOM 5072 C CA . PHE A 1 705 ? 42.872 -25.415 -51.439 1.00 88.00 705 PHE A CA 1
ATOM 5073 C C . PHE A 1 705 ? 43.599 -26.515 -52.220 1.00 88.00 705 PHE A C 1
ATOM 5075 O O . PHE A 1 705 ? 43.735 -27.640 -51.732 1.00 88.00 705 PHE A O 1
ATOM 5082 N N . ASP A 1 706 ? 44.126 -26.177 -53.398 1.00 85.62 706 ASP A N 1
ATOM 5083 C CA . ASP 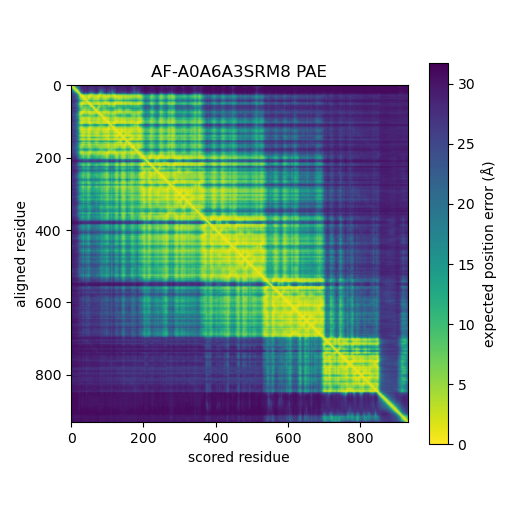A 1 706 ? 44.929 -27.103 -54.217 1.00 85.62 706 ASP A CA 1
ATOM 5084 C C . ASP A 1 706 ? 46.432 -27.055 -53.884 1.00 85.62 706 ASP A C 1
ATOM 5086 O O . ASP A 1 706 ? 47.226 -27.814 -54.445 1.00 85.62 706 ASP A O 1
ATOM 5090 N N . ASP A 1 707 ? 46.852 -26.138 -53.009 1.00 82.38 707 ASP A N 1
ATOM 5091 C CA . ASP A 1 707 ? 48.256 -25.855 -52.725 1.00 82.38 707 ASP A CA 1
ATOM 5092 C C . ASP A 1 707 ? 48.587 -25.889 -51.226 1.00 82.38 707 ASP A C 1
ATOM 5094 O O . ASP A 1 707 ? 47.735 -25.670 -50.367 1.00 82.38 707 ASP A O 1
ATOM 5098 N N . THR A 1 708 ? 49.859 -26.170 -50.925 1.00 80.38 708 THR A N 1
ATOM 5099 C CA . THR A 1 708 ? 50.384 -26.314 -49.557 1.00 80.38 708 THR A CA 1
ATOM 5100 C C . THR A 1 708 ? 50.405 -25.016 -48.761 1.00 80.38 708 THR A C 1
ATOM 5102 O O . THR A 1 708 ? 50.572 -25.066 -47.543 1.00 80.38 708 THR A O 1
ATOM 5105 N N . ASP A 1 709 ? 50.316 -23.875 -49.442 1.00 80.56 709 ASP A N 1
ATOM 5106 C CA . ASP A 1 709 ? 50.446 -22.550 -48.847 1.00 80.56 709 ASP A CA 1
ATOM 5107 C C . ASP A 1 709 ? 49.060 -21.945 -48.535 1.00 80.56 709 ASP A C 1
ATOM 5109 O O . ASP A 1 709 ? 48.975 -20.927 -47.848 1.00 80.56 709 ASP A O 1
ATOM 5113 N N . CYS A 1 710 ? 47.976 -22.612 -48.964 1.00 83.81 710 CYS A N 1
ATOM 5114 C CA . CYS A 1 710 ? 46.584 -22.203 -48.797 1.00 83.81 710 CYS A CA 1
ATOM 5115 C C . CYS A 1 710 ? 46.343 -20.739 -49.229 1.00 83.81 710 CYS A C 1
ATOM 5117 O O . CYS A 1 710 ? 45.642 -19.982 -48.555 1.00 83.81 710 CYS A O 1
ATOM 5119 N N . GLU A 1 711 ? 46.934 -20.316 -50.353 1.00 82.06 711 GLU A N 1
ATOM 5120 C CA . GLU A 1 711 ? 46.825 -18.925 -50.823 1.00 82.06 711 GLU A CA 1
ATOM 5121 C C . GLU A 1 711 ? 45.559 -18.665 -51.650 1.00 82.06 711 GLU A C 1
ATOM 5123 O O . GLU A 1 711 ? 45.052 -17.540 -51.668 1.00 82.06 711 GLU A O 1
ATOM 5128 N N . LYS A 1 712 ? 45.045 -19.678 -52.361 1.00 82.81 712 LYS A N 1
ATOM 5129 C CA . LYS A 1 712 ? 43.870 -19.542 -53.237 1.00 82.81 712 LYS A CA 1
ATOM 5130 C C . LYS A 1 712 ? 42.827 -20.605 -52.948 1.00 82.81 712 LYS A C 1
ATOM 5132 O O . LYS A 1 712 ? 43.042 -21.788 -53.196 1.00 82.81 712 LYS A O 1
ATOM 5137 N N . VAL A 1 713 ? 41.673 -20.159 -52.465 1.00 87.62 713 VAL A N 1
ATOM 5138 C CA . VAL A 1 713 ? 40.551 -21.047 -52.166 1.00 87.62 713 VAL A CA 1
ATOM 5139 C C . VAL A 1 713 ? 39.988 -21.620 -53.465 1.00 87.62 713 VAL A C 1
ATOM 5141 O O . VAL A 1 713 ? 39.581 -20.879 -54.359 1.00 87.62 713 VAL A O 1
ATOM 5144 N N . ALA A 1 714 ? 39.943 -22.946 -53.548 1.00 88.44 714 ALA A N 1
ATOM 5145 C CA . ALA A 1 714 ? 39.300 -23.682 -54.627 1.00 88.44 714 ALA A CA 1
ATOM 5146 C C . ALA A 1 714 ? 37.816 -23.919 -54.311 1.00 88.44 714 ALA A C 1
ATOM 5148 O O . ALA A 1 714 ? 36.945 -23.684 -55.153 1.00 88.44 714 ALA A O 1
ATOM 5149 N N . GLN A 1 715 ? 37.510 -24.326 -53.077 1.00 90.31 715 GLN A N 1
ATOM 5150 C CA . GLN A 1 715 ? 36.151 -24.600 -52.612 1.00 90.31 715 GLN A CA 1
ATOM 5151 C C . GLN A 1 715 ? 35.939 -24.051 -51.200 1.00 90.31 715 GLN A C 1
ATOM 5153 O O . GLN A 1 715 ? 36.839 -24.093 -50.370 1.00 90.31 715 GLN A O 1
ATOM 5158 N N . LEU A 1 716 ? 34.735 -23.581 -50.898 1.00 87.38 716 LEU A N 1
ATOM 5159 C CA . LEU A 1 716 ? 34.318 -23.231 -49.541 1.00 87.38 716 LEU A CA 1
ATOM 5160 C C . LEU A 1 716 ? 32.999 -23.941 -49.236 1.00 87.38 716 LEU A C 1
ATOM 5162 O O . LEU A 1 716 ? 32.069 -23.899 -50.036 1.00 87.38 716 LEU A O 1
ATOM 5166 N N . ILE A 1 717 ? 32.910 -24.604 -48.085 1.00 83.00 717 ILE A N 1
ATOM 5167 C CA . ILE A 1 717 ? 31.688 -25.250 -47.592 1.00 83.00 717 ILE A CA 1
ATOM 5168 C C . ILE A 1 717 ? 31.302 -24.616 -46.265 1.00 83.00 717 ILE A C 1
ATOM 5170 O O . ILE A 1 717 ? 32.136 -24.444 -45.383 1.00 83.00 717 ILE A O 1
ATOM 5174 N N . VAL A 1 718 ? 30.023 -24.305 -46.111 1.00 76.62 718 VAL A N 1
ATOM 5175 C CA . VAL A 1 718 ? 29.425 -23.752 -44.901 1.00 76.62 718 VAL A CA 1
ATOM 5176 C C . VAL A 1 718 ? 28.415 -24.750 -44.351 1.00 76.62 718 VAL A C 1
ATOM 5178 O O . VAL A 1 718 ? 27.489 -25.151 -45.058 1.00 76.62 718 VAL A O 1
ATOM 5181 N N . THR A 1 719 ? 28.590 -25.145 -43.092 1.00 66.62 719 THR A N 1
ATOM 5182 C CA . THR A 1 719 ? 27.770 -26.152 -42.404 1.00 66.62 719 THR A CA 1
ATOM 5183 C C . THR A 1 719 ? 27.463 -25.743 -40.963 1.00 66.62 719 THR A C 1
ATOM 5185 O O . THR A 1 719 ? 28.241 -25.045 -40.315 1.00 66.62 719 THR A O 1
ATOM 5188 N N . ASN A 1 720 ? 26.319 -26.184 -40.441 1.00 59.25 720 ASN A N 1
ATOM 5189 C CA . ASN A 1 720 ? 25.919 -26.013 -39.041 1.00 59.25 720 ASN A CA 1
ATOM 5190 C C . ASN A 1 720 ? 26.293 -27.218 -38.150 1.00 59.25 720 ASN A C 1
ATOM 5192 O O . ASN A 1 720 ? 26.019 -27.192 -36.951 1.00 59.25 720 ASN A O 1
ATOM 5196 N N . GLU A 1 721 ? 26.907 -28.266 -38.712 1.00 51.56 721 GLU A N 1
ATOM 5197 C CA . GLU A 1 721 ? 27.147 -29.543 -38.017 1.00 51.56 721 GLU A CA 1
ATOM 5198 C C . GLU A 1 721 ? 28.460 -29.586 -37.212 1.00 51.56 721 GLU A C 1
ATOM 5200 O O . GLU A 1 721 ? 28.711 -30.541 -36.477 1.00 51.56 721 GLU A O 1
ATOM 5205 N N . LEU A 1 722 ? 29.294 -28.546 -37.308 1.00 53.91 722 LEU A N 1
ATOM 5206 C CA . LEU A 1 722 ? 30.579 -28.446 -36.612 1.00 53.91 722 LEU A CA 1
ATOM 5207 C C . LEU A 1 722 ? 30.548 -27.314 -35.575 1.00 53.91 722 LEU A C 1
ATOM 5209 O O . LEU A 1 722 ? 30.147 -26.189 -35.871 1.00 53.91 722 LEU A O 1
ATOM 5213 N N . SER A 1 723 ? 31.016 -27.589 -34.353 1.00 54.47 723 SER A N 1
ATOM 5214 C CA . SER A 1 723 ? 31.268 -26.541 -33.357 1.00 54.47 723 SER A CA 1
ATOM 5215 C C . SER A 1 723 ? 32.381 -25.626 -33.863 1.00 54.47 723 SER A C 1
ATOM 5217 O O . SER A 1 723 ? 33.473 -26.106 -34.171 1.00 54.47 723 SER A O 1
ATOM 5219 N N . CYS A 1 724 ? 32.110 -24.326 -33.964 1.00 61.47 724 CYS A N 1
ATOM 5220 C CA . CYS A 1 724 ? 33.010 -23.417 -34.659 1.00 61.47 724 CYS A CA 1
ATOM 5221 C C . CYS A 1 724 ? 34.332 -23.193 -33.910 1.00 61.47 724 CYS A C 1
ATOM 5223 O O . CYS A 1 724 ? 34.344 -22.590 -32.838 1.00 61.47 724 CYS A O 1
ATOM 5225 N N . SER A 1 725 ? 35.429 -23.656 -34.512 1.00 57.69 725 SER A N 1
ATOM 5226 C CA . SER A 1 725 ? 36.809 -23.430 -34.076 1.00 57.69 725 SER A CA 1
ATOM 5227 C C . SER A 1 725 ? 37.624 -23.031 -35.306 1.00 57.69 725 SER A C 1
ATOM 5229 O O . SER A 1 725 ? 37.917 -23.881 -36.145 1.00 57.69 725 SER A O 1
ATOM 5231 N N . ALA A 1 726 ? 37.942 -21.744 -35.458 1.00 62.34 726 ALA A N 1
ATOM 5232 C CA . ALA A 1 726 ? 38.766 -21.289 -36.575 1.00 62.34 726 ALA A CA 1
ATOM 5233 C C . ALA A 1 726 ? 40.207 -21.807 -36.422 1.00 62.34 726 ALA A C 1
ATOM 5235 O O . ALA A 1 726 ? 40.751 -21.833 -35.318 1.00 62.34 726 ALA A O 1
ATOM 5236 N N . SER A 1 727 ? 40.821 -22.215 -37.530 1.00 66.31 727 SER A N 1
ATOM 5237 C CA . SER A 1 727 ? 42.215 -22.649 -37.599 1.00 66.31 727 SER A CA 1
ATOM 5238 C C . SER A 1 727 ? 42.853 -22.075 -38.854 1.00 66.31 727 SER A C 1
ATOM 5240 O O . SER A 1 727 ? 42.337 -22.252 -39.957 1.00 66.31 727 SER A O 1
ATOM 5242 N N . THR A 1 728 ? 43.996 -21.418 -38.676 1.00 66.12 728 THR A N 1
ATOM 5243 C CA . THR A 1 728 ? 44.848 -20.924 -39.764 1.00 66.12 728 THR A CA 1
ATOM 5244 C C . THR A 1 728 ? 45.858 -21.973 -40.238 1.00 66.12 728 THR A C 1
ATOM 5246 O O . THR A 1 728 ? 46.671 -21.697 -41.119 1.00 66.12 728 THR A O 1
ATOM 5249 N N . GLU A 1 729 ? 45.836 -23.181 -39.665 1.00 74.38 729 GLU A N 1
ATOM 5250 C CA . GLU A 1 729 ? 46.704 -24.273 -40.098 1.00 74.38 729 GLU A CA 1
ATOM 5251 C C . GLU A 1 729 ? 46.200 -24.860 -41.423 1.00 74.38 729 GLU A C 1
ATOM 5253 O O . GLU A 1 729 ? 45.075 -25.346 -41.508 1.00 74.38 729 GLU A O 1
ATOM 5258 N N . CYS A 1 730 ? 47.051 -24.830 -42.453 1.00 80.94 730 CYS A N 1
ATOM 5259 C CA . CYS A 1 730 ? 46.814 -25.472 -43.746 1.00 80.94 730 CYS A CA 1
ATOM 5260 C C . CYS A 1 730 ? 47.118 -26.976 -43.628 1.00 80.94 730 CYS A C 1
ATOM 5262 O O . CYS A 1 730 ? 48.283 -27.383 -43.595 1.00 80.94 730 CYS A O 1
ATOM 5264 N N . VAL A 1 731 ? 46.084 -27.811 -43.501 1.00 79.75 731 VAL A N 1
ATOM 5265 C CA . VAL A 1 731 ? 46.243 -29.250 -43.225 1.00 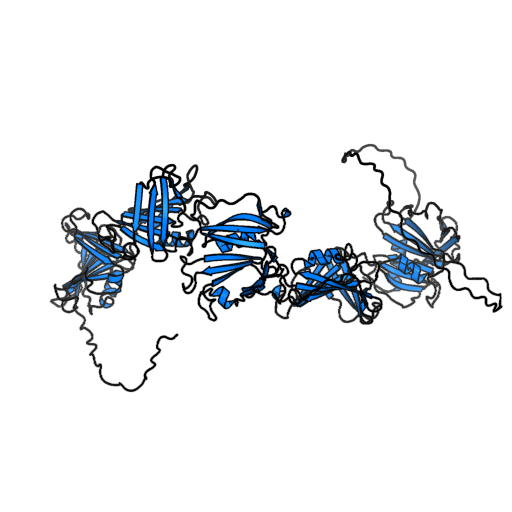79.75 731 VAL A CA 1
ATOM 5266 C C . VAL A 1 731 ? 46.107 -30.066 -44.506 1.00 79.75 731 VAL A C 1
ATOM 5268 O O . VAL A 1 731 ? 45.105 -29.961 -45.203 1.00 79.75 731 VAL A O 1
ATOM 5271 N N . ALA A 1 732 ? 47.095 -30.916 -44.802 1.00 77.44 732 ALA A N 1
ATOM 5272 C CA . ALA A 1 732 ? 47.054 -31.826 -45.946 1.00 77.44 732 ALA A CA 1
ATOM 5273 C C . ALA A 1 732 ? 46.119 -33.021 -45.693 1.00 77.44 732 ALA A C 1
ATOM 5275 O O . ALA A 1 732 ? 46.257 -33.711 -44.677 1.00 77.44 732 ALA A O 1
ATOM 5276 N N . THR A 1 733 ? 45.252 -33.348 -46.653 1.00 70.94 733 THR A N 1
ATOM 5277 C CA . THR A 1 733 ? 44.427 -34.565 -46.587 1.00 70.94 733 THR A CA 1
ATOM 5278 C C . THR A 1 733 ? 45.202 -35.762 -47.150 1.00 70.94 733 THR A C 1
ATOM 5280 O O . THR A 1 733 ? 45.867 -35.674 -48.186 1.00 70.94 733 THR A O 1
ATOM 5283 N N . MET A 1 734 ? 45.173 -36.907 -46.457 1.00 54.28 734 MET A N 1
ATOM 5284 C CA . MET A 1 734 ? 45.999 -38.068 -46.816 1.00 54.28 734 MET A CA 1
ATOM 5285 C C . MET A 1 734 ? 45.610 -38.674 -48.180 1.00 54.28 734 MET A C 1
ATOM 5287 O O . MET A 1 734 ? 44.679 -39.466 -48.263 1.00 54.28 734 MET A O 1
ATOM 5291 N N . GLY A 1 735 ? 46.393 -38.376 -49.227 1.00 59.91 735 GLY A N 1
ATOM 5292 C CA . GLY A 1 735 ? 46.409 -39.122 -50.497 1.00 59.91 735 GLY A CA 1
ATOM 5293 C C . GLY A 1 735 ? 45.881 -38.410 -51.749 1.00 59.91 735 GLY A C 1
ATOM 5294 O O . GLY A 1 735 ? 45.993 -38.994 -52.821 1.00 59.91 735 GLY A O 1
ATOM 5295 N N . SER A 1 736 ? 45.369 -37.180 -51.644 1.00 60.88 736 SER A N 1
ATOM 5296 C CA . SER A 1 736 ? 44.613 -36.496 -52.717 1.00 60.88 736 SER A CA 1
ATOM 5297 C C . SER A 1 736 ? 45.183 -35.145 -53.173 1.00 60.88 736 SER A C 1
ATOM 5299 O O . SER A 1 736 ? 44.642 -34.538 -54.087 1.00 60.88 736 SER A O 1
ATOM 5301 N N . GLY A 1 737 ? 46.268 -34.654 -52.561 1.00 65.31 737 GLY A N 1
ATOM 5302 C CA . GLY A 1 737 ? 46.928 -33.412 -52.992 1.00 65.31 737 GLY A CA 1
ATOM 5303 C C . GLY A 1 737 ? 46.166 -32.110 -52.698 1.00 65.31 737 GLY A C 1
ATOM 5304 O O . GLY A 1 737 ? 46.552 -31.091 -53.254 1.00 65.31 737 GLY A O 1
ATOM 5305 N N . HIS A 1 738 ? 45.143 -32.131 -51.831 1.00 78.19 738 HIS A N 1
ATOM 5306 C CA . HIS A 1 738 ? 44.383 -30.949 -51.398 1.00 78.19 738 HIS A CA 1
ATOM 5307 C C . HIS A 1 738 ? 44.586 -30.632 -49.905 1.00 78.19 738 HIS A C 1
ATOM 5309 O O . HIS A 1 738 ? 44.951 -31.514 -49.114 1.00 78.19 738 HIS A O 1
ATOM 5315 N N . PHE A 1 739 ? 44.324 -29.379 -49.528 1.00 84.81 739 PHE A N 1
ATOM 5316 C CA . PHE A 1 739 ? 44.568 -28.821 -48.195 1.00 84.81 739 PHE A CA 1
ATOM 5317 C C . PHE A 1 739 ? 43.324 -28.129 -47.637 1.00 84.81 739 PHE A C 1
ATOM 5319 O O . PHE A 1 739 ? 42.517 -27.601 -48.401 1.00 84.81 739 PHE A O 1
ATOM 5326 N N . LEU A 1 740 ? 43.168 -28.138 -46.312 1.00 83.62 740 LEU A N 1
ATOM 5327 C CA . LEU A 1 740 ? 41.995 -27.603 -45.618 1.00 83.62 740 LEU A CA 1
ATOM 5328 C C . LEU A 1 740 ? 42.371 -26.531 -44.583 1.00 83.62 740 LEU A C 1
ATOM 5330 O O . LEU A 1 740 ? 43.371 -26.682 -43.879 1.00 83.62 740 LEU A O 1
ATOM 5334 N N . GLN A 1 741 ? 41.530 -25.499 -44.451 1.00 83.00 741 GLN A N 1
ATOM 5335 C CA . GLN A 1 741 ? 41.505 -24.559 -43.316 1.00 83.00 741 GLN A CA 1
ATOM 5336 C C . GLN A 1 741 ? 40.079 -24.378 -42.778 1.00 83.00 741 GLN A C 1
ATOM 5338 O O . GLN A 1 741 ? 39.098 -24.673 -43.466 1.00 83.00 741 GLN A O 1
ATOM 5343 N N . HIS A 1 742 ? 39.963 -23.858 -41.552 1.00 74.81 742 HIS A N 1
ATOM 5344 C CA . HIS A 1 742 ? 38.680 -23.622 -40.891 1.00 74.81 742 HIS A CA 1
ATOM 5345 C C . HIS A 1 742 ? 38.496 -22.146 -40.551 1.00 74.81 742 HIS A C 1
ATOM 5347 O O . HIS A 1 742 ? 39.341 -21.540 -39.893 1.00 74.81 742 HIS A O 1
ATOM 5353 N N . SER A 1 743 ? 37.341 -21.592 -40.902 1.00 70.12 743 SER A N 1
ATOM 5354 C CA . SER A 1 743 ? 36.916 -20.262 -40.467 1.00 70.12 743 SER A CA 1
ATOM 5355 C C . SER A 1 743 ? 35.522 -20.303 -39.840 1.00 70.12 743 SER A C 1
ATOM 5357 O O . SER A 1 743 ? 34.766 -21.272 -39.979 1.00 70.12 743 SER A O 1
ATOM 5359 N N . CYS A 1 744 ? 35.176 -19.240 -39.126 1.00 68.94 744 CYS A N 1
ATOM 5360 C CA . CYS A 1 744 ? 33.874 -19.066 -38.498 1.00 68.94 744 CYS A CA 1
ATOM 5361 C C . CYS A 1 744 ? 33.197 -17.848 -39.095 1.00 68.94 744 CYS A C 1
ATOM 5363 O O . CYS A 1 744 ? 33.803 -16.780 -39.122 1.00 68.94 744 CYS A O 1
ATOM 5365 N N . SER A 1 745 ? 31.958 -17.998 -39.560 1.00 66.12 745 SER A N 1
ATOM 5366 C CA . SER A 1 745 ? 31.204 -16.865 -40.080 1.00 66.12 745 SER A CA 1
ATOM 5367 C C . SER A 1 745 ? 29.704 -17.027 -39.874 1.00 66.12 745 SER A C 1
ATOM 5369 O O . SER A 1 745 ? 29.146 -18.116 -40.000 1.00 66.12 745 SER A O 1
ATOM 5371 N N . ALA A 1 746 ? 29.047 -15.912 -39.566 1.00 61.78 746 ALA A N 1
ATOM 5372 C CA . ALA A 1 746 ? 27.594 -15.805 -39.568 1.00 61.78 746 ALA A CA 1
ATOM 5373 C C . ALA A 1 746 ? 27.032 -15.488 -40.971 1.00 61.78 746 ALA A C 1
ATOM 5375 O O . ALA A 1 746 ? 25.826 -15.602 -41.175 1.00 61.78 746 ALA A O 1
ATOM 5376 N N . ASP A 1 747 ? 27.885 -15.102 -41.933 1.00 71.06 747 ASP A N 1
ATOM 5377 C CA . ASP A 1 747 ? 27.495 -14.757 -43.304 1.00 71.06 747 ASP A CA 1
ATOM 5378 C C . ASP A 1 747 ? 28.362 -15.500 -44.348 1.00 71.06 747 ASP A C 1
ATOM 5380 O O . ASP A 1 747 ? 29.535 -15.156 -44.555 1.00 71.06 747 ASP A O 1
ATOM 5384 N N . PRO A 1 748 ? 27.805 -16.515 -45.036 1.00 72.31 748 PRO A N 1
ATOM 5385 C CA . PRO A 1 748 ? 28.532 -17.279 -46.045 1.00 72.31 748 PRO A CA 1
ATOM 5386 C C . PRO A 1 748 ? 28.905 -16.446 -47.282 1.00 72.31 748 PRO A C 1
ATOM 5388 O O . PRO A 1 748 ? 29.909 -16.746 -47.931 1.00 72.31 748 PRO A O 1
ATOM 5391 N N . PHE A 1 749 ? 28.139 -15.400 -47.615 1.00 79.25 749 PHE A N 1
ATOM 5392 C CA . PHE A 1 749 ? 28.384 -14.567 -48.794 1.00 79.25 749 PHE A CA 1
ATOM 5393 C C . PHE A 1 749 ? 29.527 -13.587 -48.565 1.00 79.25 749 PHE A C 1
ATOM 5395 O O . PHE A 1 749 ? 30.379 -13.440 -49.440 1.00 79.25 749 PHE A O 1
ATOM 5402 N N . ASP A 1 750 ? 29.579 -12.959 -47.391 1.00 76.00 750 ASP A N 1
ATOM 5403 C CA . ASP A 1 750 ? 30.670 -12.047 -47.031 1.00 76.00 750 ASP A CA 1
ATOM 5404 C C . ASP A 1 750 ? 32.006 -12.796 -46.903 1.00 76.00 750 ASP A C 1
ATOM 5406 O O . ASP A 1 750 ? 33.057 -12.343 -47.368 1.00 76.00 750 ASP A O 1
ATOM 5410 N N . THR A 1 751 ? 31.953 -14.026 -46.378 1.00 74.88 751 THR A N 1
ATOM 5411 C CA . THR A 1 751 ? 33.129 -14.908 -46.335 1.00 74.88 751 THR A CA 1
ATOM 5412 C C . THR A 1 751 ? 33.579 -15.293 -47.737 1.00 74.88 751 THR A C 1
ATOM 5414 O O . THR A 1 751 ? 34.759 -15.170 -48.051 1.00 74.88 751 THR A O 1
ATOM 5417 N N . ALA A 1 752 ? 32.659 -15.698 -48.617 1.00 80.56 752 ALA A N 1
ATOM 5418 C CA . ALA A 1 752 ? 32.998 -15.996 -50.006 1.00 80.56 752 ALA A CA 1
ATOM 5419 C C . ALA A 1 752 ? 33.614 -14.779 -50.719 1.00 80.56 752 ALA A C 1
ATOM 5421 O O . ALA A 1 752 ? 34.658 -14.902 -51.356 1.00 80.56 752 ALA A O 1
ATOM 5422 N N . ALA A 1 753 ? 33.029 -13.591 -50.555 1.00 81.12 753 ALA A N 1
ATOM 5423 C CA . ALA A 1 753 ? 33.544 -12.362 -51.152 1.00 81.12 753 ALA A CA 1
ATOM 5424 C C . ALA A 1 753 ? 34.963 -12.026 -50.666 1.00 81.12 753 ALA A C 1
ATOM 5426 O O . ALA A 1 753 ? 35.817 -11.642 -51.464 1.00 81.12 753 ALA A O 1
ATOM 5427 N N . THR A 1 754 ? 35.236 -12.219 -49.375 1.00 80.50 754 THR A N 1
ATOM 5428 C CA . THR A 1 754 ? 36.562 -11.984 -48.786 1.00 80.50 754 THR A CA 1
ATOM 5429 C C . THR A 1 754 ? 37.595 -12.987 -49.295 1.00 80.50 754 THR A C 1
ATOM 5431 O O . THR A 1 754 ? 38.699 -12.601 -49.676 1.00 80.50 754 THR A O 1
ATOM 5434 N N . MET A 1 755 ? 37.233 -14.270 -49.327 1.00 80.94 755 MET A N 1
ATOM 5435 C CA . MET A 1 755 ? 38.170 -15.357 -49.613 1.00 80.94 755 MET A CA 1
ATOM 5436 C C . MET A 1 755 ? 38.494 -15.497 -51.104 1.00 80.94 755 MET A C 1
ATOM 5438 O O . MET A 1 755 ? 39.643 -15.740 -51.463 1.00 80.94 755 MET A O 1
ATOM 5442 N N . PHE A 1 756 ? 37.505 -15.325 -51.984 1.00 84.25 756 PHE A N 1
ATOM 5443 C CA . PHE A 1 756 ? 37.708 -15.389 -53.436 1.00 84.25 756 PHE A CA 1
ATOM 5444 C C . PHE A 1 756 ? 38.087 -14.022 -54.036 1.00 84.25 756 PHE A C 1
ATOM 5446 O O . PHE A 1 756 ? 38.660 -13.948 -55.129 1.00 84.25 756 PHE A O 1
ATOM 5453 N N . GLY A 1 757 ? 37.815 -12.924 -53.325 1.00 82.94 757 GLY A N 1
ATOM 5454 C CA . GLY A 1 757 ? 38.160 -11.571 -53.747 1.00 82.94 757 GLY A CA 1
ATOM 5455 C C . GLY A 1 757 ? 37.546 -11.209 -55.102 1.00 82.94 757 GLY A C 1
ATOM 5456 O O . GLY A 1 757 ? 36.339 -11.293 -55.308 1.00 82.94 757 GLY A O 1
ATOM 5457 N N . ALA A 1 758 ? 38.388 -10.781 -56.047 1.00 79.94 758 ALA A N 1
ATOM 5458 C CA . ALA A 1 758 ? 37.959 -10.427 -57.403 1.00 79.94 758 ALA A CA 1
ATOM 5459 C C . ALA A 1 758 ? 37.881 -11.627 -58.370 1.00 79.94 758 ALA A C 1
ATOM 5461 O O . ALA A 1 758 ? 37.508 -11.439 -59.531 1.00 79.94 758 ALA A O 1
ATOM 5462 N N . ALA A 1 759 ? 38.270 -12.835 -57.943 1.00 84.00 759 ALA A N 1
ATOM 5463 C CA . ALA A 1 759 ? 38.179 -14.021 -58.789 1.00 84.00 759 ALA A CA 1
ATOM 5464 C C . ALA A 1 759 ? 36.704 -14.412 -59.006 1.00 84.00 759 ALA A C 1
ATOM 5466 O O . ALA A 1 759 ? 35.899 -14.233 -58.096 1.00 84.00 759 ALA A O 1
ATOM 5467 N N . PRO A 1 760 ? 36.313 -14.936 -60.180 1.00 87.88 760 PRO A N 1
ATOM 5468 C CA . PRO A 1 760 ? 34.959 -15.440 -60.380 1.00 87.88 760 PRO A CA 1
ATOM 5469 C C . PRO A 1 760 ? 34.666 -16.667 -59.510 1.00 87.88 760 PRO A C 1
ATOM 5471 O O . PRO A 1 760 ? 35.454 -17.614 -59.483 1.00 87.88 760 PRO A O 1
ATOM 5474 N N . TYR A 1 761 ? 33.507 -16.684 -58.854 1.00 91.19 761 TYR A N 1
ATOM 5475 C CA . TYR A 1 761 ? 33.056 -17.814 -58.041 1.00 91.19 761 TYR A CA 1
ATOM 5476 C C . TYR A 1 761 ? 31.537 -18.001 -58.109 1.00 91.19 761 TYR A C 1
ATOM 5478 O O . TYR A 1 761 ? 30.771 -17.073 -58.389 1.00 91.19 761 TYR A O 1
ATOM 5486 N N . LEU A 1 762 ? 31.104 -19.231 -57.847 1.00 90.44 762 LEU A N 1
ATOM 5487 C CA . LEU A 1 762 ? 29.704 -19.643 -57.810 1.00 90.44 762 LEU A CA 1
ATOM 5488 C C . LEU A 1 762 ? 29.324 -20.003 -56.376 1.00 90.44 762 LEU A C 1
ATOM 5490 O O . LEU A 1 762 ? 29.964 -20.874 -55.799 1.00 90.44 762 LEU A O 1
ATOM 5494 N N . VAL A 1 763 ? 28.263 -19.405 -55.836 1.00 90.31 763 VAL A N 1
ATOM 5495 C CA . VAL A 1 763 ? 27.657 -19.792 -54.553 1.00 90.31 763 VAL A CA 1
ATOM 5496 C C . VAL A 1 763 ? 26.411 -20.636 -54.810 1.00 90.31 763 VAL A C 1
ATOM 5498 O O . VAL A 1 763 ? 25.559 -20.281 -55.627 1.00 90.31 763 VAL A O 1
ATOM 5501 N N . VAL A 1 764 ? 26.301 -21.742 -54.083 1.00 90.50 764 VAL A N 1
ATOM 5502 C CA . VAL A 1 764 ? 25.193 -22.695 -54.114 1.00 90.50 764 VAL A CA 1
ATOM 5503 C C . VAL A 1 764 ? 24.659 -22.855 -52.696 1.00 90.50 764 VAL A C 1
ATOM 5505 O O . VAL A 1 764 ? 25.299 -23.475 -51.849 1.00 90.50 764 VAL A O 1
ATOM 5508 N N . GLU A 1 765 ? 23.483 -22.305 -52.421 1.00 87.94 765 GLU A N 1
ATOM 5509 C CA . GLU A 1 765 ? 22.758 -22.605 -51.186 1.00 87.94 765 GLU A CA 1
ATOM 5510 C C . GLU A 1 765 ? 21.996 -23.917 -51.356 1.00 87.94 765 GLU A C 1
ATOM 5512 O O . GLU A 1 765 ? 21.261 -24.079 -52.329 1.00 87.94 765 GLU A O 1
ATOM 5517 N N . LEU A 1 766 ? 22.141 -24.827 -50.399 1.00 83.38 766 LEU A N 1
ATOM 5518 C CA . LEU A 1 766 ? 21.470 -26.120 -50.348 1.00 83.38 766 LEU A CA 1
ATOM 5519 C C . LEU A 1 766 ? 20.405 -26.100 -49.259 1.00 83.38 766 LEU A C 1
ATOM 5521 O O . LEU A 1 766 ? 20.636 -25.595 -48.161 1.00 83.38 766 LEU A O 1
ATOM 5525 N N . TYR A 1 767 ? 19.245 -26.669 -49.552 1.00 81.25 767 TYR A N 1
ATOM 5526 C CA . TYR A 1 767 ? 18.094 -26.693 -48.661 1.00 81.25 767 TYR A CA 1
ATOM 5527 C C . TYR A 1 767 ? 17.606 -28.126 -48.437 1.00 81.25 767 TYR A C 1
ATOM 5529 O O . TYR A 1 767 ? 17.780 -29.006 -49.277 1.00 81.25 767 TYR A O 1
ATOM 5537 N N . LYS A 1 768 ? 16.940 -28.371 -47.305 1.00 78.31 768 LYS A N 1
ATOM 5538 C CA . LYS A 1 768 ? 16.409 -29.711 -46.981 1.00 78.31 768 LYS A CA 1
ATOM 5539 C C . LYS A 1 768 ? 15.269 -30.135 -47.911 1.00 78.31 768 LYS A C 1
ATOM 5541 O O . LYS A 1 768 ? 15.108 -31.317 -48.221 1.00 78.31 768 LYS A O 1
ATOM 5546 N N . GLU A 1 769 ? 14.512 -29.153 -48.395 1.00 84.50 769 GLU A N 1
ATOM 5547 C CA . GLU A 1 769 ? 13.256 -29.335 -49.123 1.00 84.50 769 GLU A CA 1
ATOM 5548 C C . GLU A 1 769 ? 13.245 -28.589 -50.462 1.00 84.50 769 GLU A C 1
ATOM 5550 O O . GLU A 1 769 ? 13.866 -27.533 -50.599 1.00 84.50 769 GLU A O 1
ATOM 5555 N N . ASP A 1 770 ? 12.449 -29.083 -51.418 1.00 78.19 770 ASP A N 1
ATOM 5556 C CA . ASP A 1 770 ? 12.325 -28.531 -52.783 1.00 78.19 770 ASP A CA 1
ATOM 5557 C C . ASP A 1 770 ? 11.739 -27.106 -52.816 1.00 78.19 770 ASP A C 1
ATOM 5559 O O . ASP A 1 770 ? 11.758 -26.439 -53.845 1.00 78.19 770 ASP A O 1
ATOM 5563 N N . GLY A 1 771 ? 11.207 -26.623 -51.687 1.00 79.44 771 GLY A N 1
ATOM 5564 C CA . GLY A 1 771 ? 10.709 -25.256 -51.520 1.00 79.44 771 GLY A CA 1
ATOM 5565 C C . GLY A 1 771 ? 11.761 -24.240 -51.060 1.00 79.44 771 GLY A C 1
ATOM 5566 O O . GLY A 1 771 ? 11.425 -23.068 -50.906 1.00 79.44 771 GLY A O 1
ATOM 5567 N N . CYS A 1 772 ? 13.003 -24.666 -50.801 1.00 81.94 772 CYS A N 1
ATOM 5568 C CA . CYS A 1 772 ? 14.094 -23.835 -50.284 1.00 81.94 772 CYS A CA 1
ATOM 5569 C C . CYS A 1 772 ? 13.712 -22.962 -49.069 1.00 81.94 772 CYS A C 1
ATOM 5571 O O . CYS A 1 772 ? 13.985 -21.759 -49.036 1.00 81.94 772 CYS A O 1
ATOM 5573 N N . THR A 1 773 ? 13.054 -23.564 -48.073 1.00 76.56 773 THR A N 1
ATOM 5574 C CA . THR A 1 773 ? 12.611 -22.879 -46.843 1.00 76.56 773 THR A CA 1
ATOM 5575 C C . THR A 1 773 ? 13.568 -23.049 -45.666 1.00 76.56 773 THR A C 1
ATOM 5577 O O . THR A 1 773 ? 13.646 -22.170 -44.816 1.00 76.56 773 THR A O 1
ATOM 5580 N N . THR A 1 774 ? 14.290 -24.170 -45.597 1.00 74.75 774 THR A N 1
ATOM 5581 C CA . THR A 1 774 ? 15.221 -24.489 -44.504 1.00 74.75 774 THR A CA 1
ATOM 5582 C C . THR A 1 774 ? 16.602 -24.750 -45.085 1.00 74.75 774 THR A C 1
ATOM 5584 O O . THR A 1 774 ? 16.782 -25.745 -45.790 1.00 74.75 774 THR A O 1
ATOM 5587 N N . LEU A 1 775 ? 17.539 -23.834 -44.823 1.00 74.69 775 LEU A N 1
ATOM 5588 C CA . LEU A 1 775 ? 18.924 -23.930 -45.283 1.00 74.69 775 LEU A CA 1
ATOM 5589 C C . LEU A 1 775 ? 19.604 -25.142 -44.627 1.00 74.69 775 LEU A C 1
ATOM 5591 O O . LEU A 1 775 ? 19.500 -25.338 -43.416 1.00 74.69 775 LEU A O 1
ATOM 5595 N N . ASP A 1 776 ? 20.265 -25.953 -45.443 1.00 76.00 776 ASP A N 1
ATOM 5596 C CA . ASP A 1 776 ? 21.003 -27.156 -45.045 1.00 76.00 776 ASP A CA 1
ATOM 5597 C C . ASP A 1 776 ? 22.519 -26.913 -45.078 1.00 76.00 776 ASP A C 1
ATOM 5599 O O . ASP A 1 776 ? 23.250 -27.367 -44.204 1.00 76.00 776 ASP A O 1
ATOM 5603 N N . GLY A 1 777 ? 22.991 -26.111 -46.036 1.00 76.25 777 GLY A N 1
ATOM 5604 C CA . GLY A 1 777 ? 24.385 -25.681 -46.120 1.00 76.25 777 GLY A CA 1
ATOM 5605 C C . GLY A 1 777 ? 24.630 -24.754 -47.305 1.00 76.25 777 GLY A C 1
ATOM 5606 O O . GLY A 1 777 ? 23.739 -24.524 -48.121 1.00 76.25 777 GLY A O 1
ATOM 5607 N N . VAL A 1 778 ? 25.844 -24.221 -47.418 1.00 85.50 778 VAL A N 1
ATOM 5608 C CA . VAL A 1 778 ? 26.264 -23.420 -48.582 1.00 85.50 778 VAL A CA 1
ATOM 5609 C C . VAL A 1 778 ? 27.562 -23.986 -49.134 1.00 85.50 778 VAL A C 1
ATOM 5611 O O . VAL A 1 778 ? 28.466 -24.309 -48.371 1.00 85.50 778 VAL A O 1
ATOM 5614 N N . GLN A 1 779 ? 27.669 -24.117 -50.451 1.00 88.44 779 GLN A N 1
ATOM 5615 C CA . GLN A 1 779 ? 28.906 -24.492 -51.131 1.00 88.44 779 GLN A CA 1
ATOM 5616 C C . GLN A 1 779 ? 29.301 -23.401 -52.114 1.00 88.44 779 GLN A C 1
ATOM 5618 O O . GLN A 1 779 ? 28.454 -22.837 -52.800 1.00 88.44 779 GLN A O 1
ATOM 5623 N N . VAL A 1 780 ? 30.588 -23.108 -52.197 1.00 90.62 780 VAL A N 1
ATOM 5624 C CA . VAL A 1 780 ? 31.139 -22.095 -53.086 1.00 90.62 780 VAL A CA 1
ATOM 5625 C C . VAL A 1 780 ? 32.281 -22.706 -53.875 1.00 90.62 780 VAL A C 1
ATOM 5627 O O . VAL A 1 780 ? 33.147 -23.365 -53.301 1.00 90.62 780 VAL A O 1
ATOM 5630 N N . TYR A 1 781 ? 32.275 -22.488 -55.185 1.00 91.25 781 TYR A N 1
ATOM 5631 C CA . TYR A 1 781 ? 33.229 -23.072 -56.120 1.00 91.25 781 TYR A CA 1
ATOM 5632 C C . TYR A 1 781 ? 33.977 -21.979 -56.883 1.00 91.25 781 TYR A C 1
ATOM 5634 O O . TYR A 1 781 ? 33.353 -21.096 -57.488 1.00 91.25 781 TYR A O 1
ATOM 5642 N N . SER A 1 782 ? 35.308 -22.081 -56.915 1.00 91.19 782 SER A N 1
ATOM 5643 C CA . SER A 1 782 ? 36.150 -21.321 -57.843 1.00 91.19 782 SER A CA 1
ATOM 5644 C C . SER A 1 782 ? 35.687 -21.574 -59.276 1.00 91.19 782 SER A C 1
ATOM 5646 O O . SER A 1 782 ? 35.442 -22.716 -59.663 1.00 91.19 782 SER A O 1
ATOM 5648 N N . SER A 1 783 ? 35.522 -20.506 -60.058 1.00 90.19 783 SER A N 1
ATOM 5649 C CA . SER A 1 783 ? 35.038 -20.570 -61.442 1.00 90.19 783 SER A CA 1
ATOM 5650 C C . SER A 1 783 ? 36.093 -20.086 -62.436 1.00 90.19 783 SER A C 1
ATOM 5652 O O . SER A 1 783 ? 35.828 -19.242 -63.293 1.00 90.19 783 SER A O 1
ATOM 5654 N N . ASP A 1 784 ? 37.306 -20.622 -62.310 1.00 87.31 784 ASP A N 1
ATOM 5655 C CA . ASP A 1 784 ? 38.486 -20.264 -63.106 1.00 87.31 784 ASP A CA 1
ATOM 5656 C C . ASP A 1 784 ? 38.765 -21.227 -64.279 1.00 87.31 784 ASP A C 1
ATOM 5658 O O . ASP A 1 784 ? 39.775 -21.084 -64.972 1.00 87.31 784 ASP A O 1
ATOM 5662 N N . THR A 1 785 ? 37.854 -22.175 -64.533 1.00 84.62 785 THR A N 1
ATOM 5663 C CA . THR A 1 785 ? 37.936 -23.252 -65.539 1.00 84.62 785 THR A CA 1
ATOM 5664 C C . THR A 1 785 ? 38.957 -24.365 -65.263 1.00 84.62 785 THR A C 1
ATOM 5666 O O . THR A 1 785 ? 39.010 -25.326 -66.036 1.00 84.62 785 THR A O 1
ATOM 5669 N N . ASN A 1 786 ? 39.736 -24.283 -64.181 1.00 89.94 786 ASN A N 1
ATOM 5670 C CA . ASN A 1 786 ? 40.674 -25.333 -63.792 1.00 89.94 786 ASN A CA 1
ATOM 5671 C C . ASN A 1 786 ? 39.945 -26.518 -63.143 1.00 89.94 786 ASN A C 1
ATOM 5673 O O . ASN A 1 786 ? 38.798 -26.416 -62.704 1.00 89.94 786 ASN A O 1
ATOM 5677 N N . CYS A 1 787 ? 40.623 -27.667 -63.120 1.00 90.75 787 CYS A N 1
ATOM 5678 C CA . CYS A 1 787 ? 40.179 -28.822 -62.349 1.00 90.75 787 CYS A CA 1
ATOM 5679 C C . CYS A 1 787 ? 40.640 -28.665 -60.902 1.00 90.75 787 CYS A C 1
ATOM 5681 O O . CYS A 1 787 ? 41.843 -28.554 -60.660 1.00 90.75 787 CYS A O 1
ATOM 5683 N N . HIS A 1 788 ? 39.687 -28.688 -59.979 1.00 90.62 788 HIS A N 1
ATOM 5684 C CA . HIS A 1 788 ? 39.911 -28.588 -58.543 1.00 90.62 788 HIS A CA 1
ATOM 5685 C C . HIS A 1 788 ? 39.503 -29.887 -57.858 1.00 90.62 788 HIS A C 1
ATOM 5687 O O . HIS A 1 788 ? 38.503 -30.501 -58.242 1.00 90.62 788 HIS A O 1
ATOM 5693 N N . VAL A 1 789 ? 40.235 -30.285 -56.819 1.00 87.31 789 VAL A N 1
ATOM 5694 C CA . VAL A 1 789 ? 39.833 -31.415 -55.971 1.00 87.31 789 VAL A CA 1
ATOM 5695 C C . VAL A 1 789 ? 38.863 -30.887 -54.913 1.00 87.31 789 VAL A C 1
ATOM 5697 O O . VAL A 1 789 ? 39.191 -29.986 -54.145 1.00 87.31 789 VAL A O 1
ATOM 5700 N N . ALA A 1 790 ? 37.649 -31.428 -54.882 1.00 85.19 790 ALA A N 1
ATOM 5701 C CA . ALA A 1 790 ? 36.659 -31.111 -53.865 1.00 85.19 790 ALA A CA 1
ATOM 5702 C C . ALA A 1 790 ? 37.081 -31.659 -52.493 1.00 85.19 790 ALA A C 1
ATOM 5704 O O . ALA A 1 790 ? 37.831 -32.632 -52.376 1.00 85.19 790 ALA A O 1
ATOM 5705 N N . ILE A 1 791 ? 36.526 -31.069 -51.436 1.00 80.69 791 ILE A N 1
ATOM 5706 C CA . ILE A 1 791 ? 36.786 -31.441 -50.036 1.00 80.69 791 ILE A CA 1
ATOM 5707 C C . ILE A 1 791 ? 36.444 -32.916 -49.753 1.00 80.69 791 ILE A C 1
ATOM 5709 O O . ILE A 1 791 ? 37.037 -33.540 -48.877 1.00 80.69 791 ILE A O 1
ATOM 5713 N N . ASP A 1 792 ? 35.511 -33.502 -50.501 1.00 77.81 792 ASP A N 1
ATOM 5714 C CA . ASP A 1 792 ? 35.099 -34.901 -50.358 1.00 77.81 792 ASP A CA 1
ATOM 5715 C C . ASP A 1 792 ? 35.992 -35.902 -51.119 1.00 77.81 792 ASP A C 1
ATOM 5717 O O . ASP A 1 792 ? 35.739 -37.108 -51.087 1.00 77.81 792 ASP A O 1
ATOM 5721 N N . GLY A 1 793 ? 37.053 -35.415 -51.771 1.00 77.19 793 GLY A N 1
ATOM 5722 C CA . GLY A 1 793 ? 37.985 -36.208 -52.571 1.00 77.19 793 GLY A CA 1
ATOM 5723 C C . GLY A 1 793 ? 37.545 -36.438 -54.018 1.00 77.19 793 GLY A C 1
ATOM 5724 O O . GLY A 1 793 ? 38.284 -37.077 -54.766 1.00 77.19 793 GLY A O 1
ATOM 5725 N N . THR A 1 794 ? 36.378 -35.925 -54.420 1.00 87.88 794 THR A N 1
ATOM 5726 C CA . THR A 1 794 ? 35.972 -35.834 -55.830 1.00 87.88 794 THR A CA 1
ATOM 5727 C C . THR A 1 794 ? 36.629 -34.623 -56.499 1.00 87.88 794 THR A C 1
ATOM 5729 O O . THR A 1 794 ? 37.495 -33.977 -55.909 1.00 87.88 794 THR A O 1
ATOM 5732 N N . SER A 1 795 ? 36.262 -34.287 -57.734 1.00 90.00 795 SER A N 1
ATOM 5733 C CA . SER A 1 795 ? 36.788 -33.105 -58.419 1.00 90.00 795 SER A CA 1
ATOM 5734 C C . SER A 1 795 ? 35.702 -32.360 -59.170 1.00 90.00 795 SER A C 1
ATOM 5736 O O . SER A 1 795 ? 34.652 -32.907 -59.522 1.00 90.00 795 SER A O 1
ATOM 5738 N N . PHE A 1 796 ? 35.935 -31.075 -59.402 1.00 93.25 796 PHE A N 1
ATOM 5739 C CA . PHE A 1 796 ? 35.000 -30.223 -60.114 1.00 93.25 796 PHE A CA 1
ATOM 5740 C C . PHE A 1 796 ? 35.716 -29.242 -61.037 1.00 93.25 796 PHE A C 1
ATOM 5742 O O . PHE A 1 796 ? 36.865 -28.858 -60.827 1.00 93.25 796 PHE A O 1
ATOM 5749 N N . THR A 1 797 ? 34.987 -28.806 -62.058 1.00 92.31 797 THR A N 1
ATOM 5750 C CA . THR A 1 797 ? 35.319 -27.629 -62.864 1.00 92.31 797 THR A CA 1
ATOM 5751 C C . THR A 1 797 ? 34.099 -26.723 -62.872 1.00 92.31 797 THR A C 1
ATOM 5753 O O . THR A 1 797 ? 32.999 -27.198 -63.166 1.00 92.31 797 THR A O 1
ATOM 5756 N N . SER A 1 798 ? 34.274 -25.432 -62.605 1.00 91.62 798 SER A N 1
ATOM 5757 C CA . SER A 1 798 ? 33.210 -24.439 -62.764 1.00 91.62 798 SER A CA 1
ATOM 5758 C C . SER A 1 798 ? 33.624 -23.379 -63.776 1.00 91.62 798 SER A C 1
ATOM 5760 O O . SER A 1 798 ? 34.785 -22.967 -63.843 1.00 91.62 798 SER A O 1
ATOM 5762 N N . THR A 1 799 ? 32.667 -22.942 -64.586 1.00 87.69 799 THR A N 1
ATOM 5763 C CA . THR A 1 799 ? 32.853 -21.885 -65.578 1.00 87.69 799 THR A CA 1
ATOM 5764 C C . THR A 1 799 ? 31.759 -20.843 -65.407 1.00 87.69 799 THR A C 1
ATOM 5766 O O . THR A 1 799 ? 30.593 -21.194 -65.246 1.00 87.69 799 THR A O 1
ATOM 5769 N N . LEU A 1 800 ? 32.127 -19.562 -65.451 1.00 85.00 800 LEU A N 1
ATOM 5770 C CA . LEU A 1 800 ? 31.186 -18.443 -65.459 1.00 85.00 800 LEU A CA 1
ATOM 5771 C C . LEU A 1 800 ? 31.578 -17.470 -66.572 1.00 85.00 800 LEU A C 1
ATOM 5773 O O . LEU A 1 800 ? 32.714 -17.003 -66.641 1.00 85.00 800 LEU A O 1
ATOM 5777 N N . ALA A 1 801 ? 30.633 -17.167 -67.454 1.00 78.50 801 ALA A N 1
ATOM 5778 C CA . ALA A 1 801 ? 30.740 -16.086 -68.422 1.00 78.50 801 ALA A CA 1
ATOM 5779 C C . ALA A 1 801 ? 30.444 -14.731 -67.754 1.00 78.50 801 ALA A C 1
ATOM 5781 O O . ALA A 1 801 ? 29.847 -14.669 -66.681 1.00 78.50 801 ALA A O 1
ATOM 5782 N N . GLU A 1 802 ? 30.760 -13.626 -68.438 1.00 68.88 802 GLU A N 1
ATOM 5783 C CA . GLU A 1 802 ? 30.467 -12.258 -67.963 1.00 68.88 802 GLU A CA 1
ATOM 5784 C C . GLU A 1 802 ? 28.971 -12.014 -67.679 1.00 68.88 802 GLU A C 1
ATOM 5786 O O . GLU A 1 802 ? 28.611 -11.125 -66.913 1.00 68.88 802 GLU A O 1
ATOM 5791 N N . THR A 1 803 ? 28.084 -12.808 -68.285 1.00 68.69 803 THR A N 1
ATOM 5792 C CA . THR A 1 803 ? 26.633 -12.767 -68.051 1.00 68.69 803 THR A CA 1
ATOM 5793 C C . THR A 1 803 ? 26.192 -13.553 -66.811 1.00 68.69 803 THR A C 1
ATOM 5795 O O . THR A 1 803 ? 24.992 -13.692 -66.591 1.00 68.69 803 THR A O 1
ATOM 5798 N N . GLY A 1 804 ? 27.124 -14.135 -66.051 1.00 69.50 804 GLY A N 1
ATOM 5799 C CA . GLY A 1 804 ? 26.874 -15.028 -64.914 1.00 69.50 804 GLY A CA 1
ATOM 5800 C C . GLY A 1 804 ? 26.526 -16.470 -65.299 1.00 69.50 804 GLY A C 1
ATOM 5801 O O . GLY A 1 804 ? 26.615 -17.355 -64.463 1.00 69.50 804 GLY A O 1
ATOM 5802 N N . ALA A 1 805 ? 26.159 -16.730 -66.556 1.00 79.94 805 ALA A N 1
ATOM 5803 C CA . ALA A 1 805 ? 25.841 -18.071 -67.047 1.00 79.94 805 ALA A CA 1
ATOM 5804 C C . ALA A 1 805 ? 27.100 -18.927 -67.251 1.00 79.94 805 ALA A C 1
ATOM 5806 O O . ALA A 1 805 ? 28.154 -18.401 -67.603 1.00 79.94 805 ALA A O 1
ATOM 5807 N N . GLY A 1 806 ? 26.980 -20.243 -67.118 1.00 87.50 806 GLY A N 1
ATOM 5808 C CA . GLY A 1 806 ? 28.087 -21.173 -67.331 1.00 87.50 806 GLY A CA 1
ATOM 5809 C C . GLY A 1 806 ? 27.729 -22.590 -66.905 1.00 87.50 806 GLY A C 1
ATOM 5810 O O . GLY A 1 806 ? 26.552 -22.937 -66.913 1.00 87.50 806 GLY A O 1
ATOM 5811 N N . ASP A 1 807 ? 28.716 -23.394 -66.531 1.00 89.94 807 ASP A N 1
ATOM 5812 C CA . ASP A 1 807 ? 28.518 -24.795 -66.144 1.00 89.94 807 ASP A CA 1
ATOM 5813 C C . ASP A 1 807 ? 29.280 -25.110 -64.856 1.00 89.94 807 ASP A C 1
ATOM 5815 O O . ASP A 1 807 ? 30.474 -24.816 -64.761 1.00 89.94 807 ASP A O 1
ATOM 5819 N N . LEU A 1 808 ? 28.610 -25.775 -63.909 1.00 91.81 808 LEU A N 1
ATOM 5820 C CA . LEU A 1 808 ? 29.261 -26.499 -62.817 1.00 91.81 808 LEU A CA 1
ATOM 5821 C C . LEU A 1 808 ? 29.308 -27.980 -63.185 1.00 91.81 808 LEU A C 1
ATOM 5823 O O . LEU A 1 808 ? 28.276 -28.602 -63.436 1.00 91.81 808 LEU A O 1
ATOM 5827 N N . VAL A 1 809 ? 30.502 -28.559 -63.206 1.00 91.94 809 VAL A N 1
ATOM 5828 C CA . VAL A 1 809 ? 30.709 -29.963 -63.553 1.00 91.94 809 VAL A CA 1
ATOM 5829 C C . VAL A 1 809 ? 31.403 -30.667 -62.403 1.00 91.94 809 VAL A C 1
ATOM 5831 O O . VAL A 1 809 ? 32.473 -30.235 -61.987 1.00 91.94 809 VAL A O 1
ATOM 5834 N N . GLN A 1 810 ? 30.810 -31.753 -61.921 1.00 90.94 810 GLN A N 1
ATOM 5835 C CA . GLN A 1 810 ? 31.354 -32.591 -60.854 1.00 90.94 810 GLN A CA 1
ATOM 5836 C C . GLN A 1 810 ? 31.714 -33.969 -61.416 1.00 90.94 810 GLN A C 1
ATOM 5838 O O . GLN A 1 810 ? 30.976 -34.526 -62.235 1.00 90.94 810 GLN A O 1
ATOM 5843 N N . TYR A 1 811 ? 32.843 -34.509 -60.977 1.00 91.19 811 TYR A N 1
ATOM 5844 C CA . TYR A 1 811 ? 33.426 -35.769 -61.430 1.00 91.19 811 TYR A CA 1
ATOM 5845 C C . TYR A 1 811 ? 33.658 -36.663 -60.221 1.00 91.19 811 TYR A C 1
ATOM 5847 O O . TYR A 1 811 ? 34.126 -36.181 -59.199 1.00 91.19 811 TYR A O 1
ATOM 5855 N N . SER A 1 812 ? 33.391 -37.963 -60.323 1.00 87.75 812 SER A N 1
ATOM 5856 C CA . SER A 1 812 ? 33.579 -38.888 -59.194 1.00 87.75 812 SER A CA 1
ATOM 5857 C C . SER A 1 812 ? 35.046 -39.222 -58.876 1.00 87.75 812 SER A C 1
ATOM 5859 O O . SER A 1 812 ? 35.301 -39.975 -57.938 1.00 87.75 812 SER A O 1
ATOM 5861 N N . ASP A 1 813 ? 35.997 -38.753 -59.687 1.00 86.56 813 ASP A N 1
ATOM 5862 C CA . ASP A 1 813 ? 37.441 -38.909 -59.479 1.00 86.56 813 ASP A CA 1
ATOM 5863 C C . ASP A 1 813 ? 38.086 -37.605 -58.992 1.00 86.56 813 ASP A C 1
ATOM 5865 O O . ASP A 1 813 ? 37.412 -36.589 -58.873 1.00 86.56 813 ASP A O 1
ATOM 5869 N N . ASP A 1 814 ? 39.391 -37.622 -58.724 1.00 84.69 814 ASP A N 1
ATOM 5870 C CA . ASP A 1 814 ? 40.174 -36.478 -58.241 1.00 84.69 814 ASP A CA 1
ATOM 5871 C C . ASP A 1 814 ? 40.864 -35.679 -59.369 1.00 84.69 814 ASP A C 1
ATOM 5873 O O . ASP A 1 814 ? 41.749 -34.869 -59.096 1.00 84.69 814 ASP A O 1
ATOM 5877 N N . LYS A 1 815 ? 40.527 -35.924 -60.648 1.00 86.75 815 LYS A N 1
ATOM 5878 C CA . LYS A 1 815 ? 41.290 -35.415 -61.814 1.00 86.75 815 LYS A CA 1
ATOM 5879 C C . LYS A 1 815 ? 40.445 -34.818 -62.932 1.00 86.75 815 LYS A C 1
ATOM 5881 O O . LYS A 1 815 ? 40.995 -34.408 -63.954 1.00 86.75 815 LYS A O 1
ATOM 5886 N N . CYS A 1 816 ? 39.133 -34.757 -62.758 1.00 89.25 816 CYS A N 1
ATOM 5887 C CA . CYS A 1 816 ? 38.179 -34.330 -63.770 1.00 89.25 816 CYS A CA 1
ATOM 5888 C C . CYS A 1 816 ? 38.228 -35.171 -65.060 1.00 89.25 816 CYS A C 1
ATOM 5890 O O . CYS A 1 816 ? 37.965 -34.661 -66.154 1.00 89.25 816 CYS A O 1
ATOM 5892 N N . GLU A 1 817 ? 38.580 -36.457 -64.956 1.00 88.56 817 GLU A N 1
ATOM 5893 C CA . GLU A 1 817 ? 38.720 -37.370 -66.104 1.00 88.56 817 GLU A CA 1
ATOM 5894 C C . GLU A 1 817 ? 37.520 -38.321 -66.260 1.00 88.56 817 GLU A C 1
ATOM 5896 O O . GLU A 1 817 ? 37.377 -38.973 -67.301 1.00 88.56 817 GLU A O 1
ATOM 5901 N N . ALA A 1 818 ? 36.631 -38.370 -65.266 1.00 86.38 818 ALA A N 1
ATOM 5902 C CA . ALA A 1 818 ? 35.461 -39.233 -65.246 1.00 86.38 818 ALA A CA 1
ATOM 5903 C C . ALA A 1 818 ? 34.508 -38.948 -66.421 1.00 86.38 818 ALA A C 1
ATOM 5905 O O . ALA A 1 818 ? 34.337 -37.813 -66.883 1.00 86.38 818 ALA A O 1
ATOM 5906 N N . THR A 1 819 ? 33.866 -40.004 -66.928 1.00 84.38 819 THR A N 1
ATOM 5907 C CA . THR A 1 819 ? 32.982 -39.939 -68.103 1.00 84.38 819 THR A CA 1
ATOM 5908 C C . THR A 1 819 ? 31.692 -40.722 -67.876 1.00 84.38 819 THR A C 1
ATOM 5910 O O . THR A 1 819 ? 31.644 -41.621 -67.044 1.00 84.38 819 THR A O 1
ATOM 5913 N N . GLY A 1 820 ? 30.648 -40.416 -68.653 1.00 82.88 820 GLY A N 1
ATOM 5914 C CA . GLY A 1 820 ? 29.355 -41.092 -68.524 1.00 82.88 820 GLY A CA 1
ATOM 5915 C C . GLY A 1 820 ? 28.651 -40.721 -67.219 1.00 82.88 820 GLY A C 1
ATOM 5916 O O . GLY A 1 820 ? 28.611 -39.544 -66.874 1.00 82.88 820 GLY A O 1
ATOM 5917 N N . ASP A 1 821 ? 28.117 -41.720 -66.516 1.00 81.56 821 ASP A N 1
ATOM 5918 C CA . ASP A 1 821 ? 27.341 -41.536 -65.279 1.00 81.56 821 ASP A CA 1
ATOM 5919 C C . ASP A 1 821 ? 28.198 -41.046 -64.090 1.00 81.56 821 ASP A C 1
ATOM 5921 O O . ASP A 1 821 ? 27.663 -40.529 -63.114 1.00 81.56 821 ASP A O 1
ATOM 5925 N N . ASP A 1 822 ? 29.527 -41.135 -64.206 1.00 83.50 822 ASP A N 1
ATOM 5926 C CA . ASP A 1 822 ? 30.506 -40.667 -63.215 1.00 83.50 822 ASP A CA 1
ATOM 5927 C C . ASP A 1 822 ? 30.843 -39.162 -63.364 1.00 83.50 822 ASP A C 1
ATOM 5929 O O . ASP A 1 822 ? 31.727 -38.629 -62.688 1.00 83.50 822 ASP A O 1
ATOM 5933 N N . LYS A 1 823 ? 30.138 -38.462 -64.264 1.00 87.81 823 LYS A N 1
ATOM 5934 C CA . LYS A 1 823 ? 30.253 -37.023 -64.523 1.00 87.81 823 LYS A CA 1
ATOM 5935 C C . LYS A 1 823 ? 28.870 -36.375 -64.531 1.00 87.81 823 LYS A C 1
ATOM 5937 O O . LYS A 1 823 ? 28.034 -36.693 -65.372 1.00 87.81 823 LYS A O 1
ATOM 5942 N N . THR A 1 824 ? 28.662 -35.386 -63.667 1.00 89.38 824 THR A N 1
ATOM 5943 C CA . THR A 1 824 ? 27.421 -34.598 -63.617 1.00 89.38 824 THR A CA 1
ATOM 5944 C C . THR A 1 824 ? 27.685 -33.173 -64.089 1.00 89.38 824 THR A C 1
ATOM 5946 O O . THR A 1 824 ? 28.612 -32.523 -63.615 1.00 89.38 824 THR A O 1
ATOM 5949 N N . THR A 1 825 ? 26.880 -32.671 -65.028 1.00 88.88 825 THR A N 1
ATOM 5950 C CA . THR A 1 825 ? 26.956 -31.286 -65.519 1.00 88.88 825 THR A CA 1
ATOM 5951 C C . THR A 1 825 ? 25.668 -30.549 -65.188 1.00 88.88 825 THR A C 1
ATOM 5953 O O . THR A 1 825 ? 24.600 -30.925 -65.668 1.00 88.88 825 THR A O 1
ATOM 5956 N N . THR A 1 826 ? 25.795 -29.483 -64.405 1.00 89.06 826 THR A N 1
ATOM 5957 C CA . THR A 1 826 ? 24.711 -28.581 -64.021 1.00 89.06 826 THR A CA 1
ATOM 5958 C C . THR A 1 826 ? 24.849 -27.275 -64.808 1.00 89.06 826 THR A C 1
ATOM 5960 O O . THR A 1 826 ? 25.715 -26.459 -64.477 1.00 89.06 826 THR A O 1
ATOM 5963 N N . PRO A 1 827 ? 24.025 -27.058 -65.851 1.00 86.12 827 PRO A N 1
ATOM 5964 C CA . PRO A 1 827 ? 24.053 -25.820 -66.619 1.00 86.12 827 PRO A CA 1
ATOM 5965 C C . PRO A 1 827 ? 23.447 -24.668 -65.811 1.00 86.12 827 PRO A C 1
ATOM 5967 O O . PRO A 1 827 ? 22.290 -24.721 -65.399 1.00 86.12 827 PRO A O 1
ATOM 5970 N N . LEU A 1 828 ? 24.209 -23.596 -65.616 1.00 87.06 828 LEU A N 1
ATOM 5971 C CA . LEU A 1 828 ? 23.809 -22.393 -64.886 1.00 87.06 828 LEU A CA 1
ATOM 5972 C C . LEU A 1 828 ? 23.094 -21.436 -65.843 1.00 87.06 828 LEU A C 1
ATOM 5974 O O . LEU A 1 828 ? 23.695 -20.557 -66.469 1.00 87.06 828 LEU A O 1
ATOM 5978 N N . THR A 1 829 ? 21.791 -21.646 -66.008 1.00 82.12 829 THR A N 1
ATOM 5979 C CA . THR A 1 829 ? 20.972 -20.844 -66.926 1.00 82.12 829 THR A CA 1
ATOM 5980 C C . THR A 1 829 ? 20.625 -19.470 -66.342 1.00 82.12 829 THR A C 1
ATOM 5982 O O . THR A 1 829 ? 20.606 -19.266 -65.130 1.00 82.12 829 THR A O 1
ATOM 5985 N N . ALA A 1 830 ? 20.268 -18.518 -67.211 1.00 72.44 830 ALA A N 1
ATOM 5986 C CA . ALA A 1 830 ? 19.800 -17.193 -66.789 1.00 72.44 830 ALA A CA 1
ATOM 5987 C C . ALA A 1 830 ? 18.525 -17.239 -65.918 1.00 72.44 830 ALA A C 1
ATOM 5989 O O . ALA A 1 830 ? 18.248 -16.290 -65.191 1.00 72.44 830 ALA A O 1
ATOM 5990 N N . GLU A 1 831 ? 17.752 -18.328 -65.987 1.00 74.56 831 GLU A N 1
ATOM 5991 C CA . GLU A 1 831 ? 16.566 -18.543 -65.154 1.00 74.56 831 GLU A CA 1
ATOM 5992 C C . GLU A 1 831 ? 16.954 -18.918 -63.716 1.00 74.56 831 GLU A C 1
ATOM 5994 O O . GLU A 1 831 ? 16.433 -18.326 -62.775 1.00 74.56 831 GLU A O 1
ATOM 5999 N N . MET A 1 832 ? 17.948 -19.799 -63.543 1.00 80.50 832 MET A N 1
ATOM 6000 C CA . MET A 1 832 ? 18.484 -20.189 -62.228 1.00 80.50 832 MET A CA 1
ATOM 6001 C C . MET A 1 832 ? 19.191 -19.032 -61.504 1.00 80.50 832 MET A C 1
ATOM 6003 O O . MET A 1 832 ? 19.216 -18.993 -60.277 1.00 80.50 832 MET A O 1
ATOM 6007 N N . LEU A 1 833 ? 19.736 -18.076 -62.263 1.00 80.44 833 LEU A N 1
ATOM 6008 C CA . LEU A 1 833 ? 20.495 -16.920 -61.765 1.00 80.44 833 LEU A CA 1
ATOM 6009 C C . LEU A 1 833 ? 19.692 -15.603 -61.767 1.00 80.44 833 LEU A C 1
ATOM 6011 O O . LEU A 1 833 ? 20.263 -14.529 -61.575 1.00 80.44 833 LEU A O 1
ATOM 6015 N N . GLY A 1 834 ? 18.382 -15.656 -62.039 1.00 70.12 834 GLY A N 1
ATOM 6016 C CA . GLY A 1 834 ? 17.527 -14.469 -62.148 1.00 70.12 834 GLY A CA 1
ATOM 6017 C C . GLY A 1 834 ? 17.396 -13.677 -60.837 1.00 70.12 834 GLY A C 1
ATOM 6018 O O . GLY A 1 834 ? 17.728 -14.167 -59.764 1.00 70.12 834 GLY A O 1
ATOM 6019 N N . SER A 1 835 ? 16.826 -12.464 -60.896 1.00 60.09 835 SER A N 1
ATOM 6020 C CA . SER A 1 835 ? 16.756 -11.475 -59.793 1.00 60.09 835 SER A CA 1
ATOM 6021 C C . SER A 1 835 ? 15.976 -11.892 -58.530 1.00 60.09 835 SER A C 1
ATOM 6023 O O . SER A 1 835 ? 15.740 -11.065 -57.654 1.00 60.09 835 SER A O 1
ATOM 6025 N N . GLY A 1 836 ? 15.526 -13.144 -58.455 1.00 65.62 836 GLY A N 1
ATOM 6026 C CA . GLY A 1 836 ? 14.883 -13.745 -57.287 1.00 65.62 836 GLY A CA 1
ATOM 6027 C C . GLY A 1 836 ? 15.470 -15.099 -56.883 1.00 65.62 836 GLY A C 1
ATOM 6028 O O . GLY A 1 836 ? 14.884 -15.729 -56.010 1.00 65.62 836 GLY A O 1
ATOM 6029 N N . HIS A 1 837 ? 16.567 -15.540 -57.519 1.00 79.94 837 HIS A N 1
ATOM 6030 C CA . HIS A 1 837 ? 17.273 -16.806 -57.269 1.00 79.94 837 HIS A CA 1
ATOM 6031 C C . HIS A 1 837 ? 16.305 -17.974 -57.005 1.00 79.94 837 HIS A C 1
ATOM 6033 O O . HIS A 1 837 ? 16.162 -18.421 -55.862 1.00 79.94 837 HIS A O 1
ATOM 6039 N N . PRO A 1 838 ? 15.549 -18.411 -58.034 1.00 81.81 838 PRO A N 1
ATOM 6040 C CA . PRO A 1 838 ? 14.500 -19.402 -57.850 1.00 81.81 838 PRO A CA 1
ATOM 6041 C C . PRO A 1 838 ? 15.075 -20.729 -57.349 1.00 81.81 838 PRO A C 1
ATOM 6043 O O . PRO A 1 838 ? 16.130 -21.180 -57.796 1.00 81.81 838 PRO A O 1
ATOM 6046 N N . CYS A 1 839 ? 14.350 -21.362 -56.426 1.00 84.69 839 CYS A N 1
ATOM 6047 C CA . CYS A 1 839 ? 14.699 -22.687 -55.932 1.00 84.69 839 CYS A CA 1
ATOM 6048 C C . CYS A 1 839 ? 14.623 -23.703 -57.077 1.00 84.69 839 CYS A C 1
ATOM 6050 O O . CYS A 1 839 ? 13.565 -23.864 -57.687 1.00 84.69 839 CYS A O 1
ATOM 6052 N N . THR A 1 840 ? 15.736 -24.370 -57.360 1.00 83.44 840 THR A N 1
ATOM 6053 C CA . THR A 1 840 ? 15.851 -25.418 -58.376 1.00 83.44 840 THR A CA 1
ATOM 6054 C C . THR A 1 840 ? 16.348 -26.675 -57.679 1.00 83.44 840 THR A C 1
ATOM 6056 O O . THR A 1 840 ? 17.479 -26.687 -57.204 1.00 83.44 840 THR A O 1
ATOM 6059 N N . ASP A 1 841 ? 15.491 -27.693 -57.559 1.00 79.44 841 ASP A N 1
ATOM 6060 C CA . ASP A 1 841 ? 15.813 -29.003 -56.971 1.00 79.44 841 ASP A CA 1
ATOM 6061 C C . ASP A 1 841 ? 16.613 -28.909 -55.655 1.00 79.44 841 ASP A C 1
ATOM 6063 O O . ASP A 1 841 ? 17.707 -29.455 -55.519 1.00 79.44 841 ASP A O 1
ATOM 6067 N N . LYS A 1 842 ? 16.046 -28.183 -54.677 1.00 84.31 842 LYS A N 1
ATOM 6068 C CA . LYS A 1 842 ? 16.622 -27.903 -53.343 1.00 84.31 842 LYS A CA 1
ATOM 6069 C C . LYS A 1 842 ? 17.833 -26.968 -53.308 1.00 84.31 842 LYS A C 1
ATOM 6071 O O . LYS A 1 842 ? 18.436 -26.819 -52.246 1.00 84.31 842 LYS A O 1
ATOM 6076 N N . ALA A 1 843 ? 18.182 -26.314 -54.412 1.00 86.69 843 ALA A N 1
ATOM 6077 C CA . ALA A 1 843 ? 19.316 -25.400 -54.468 1.00 86.69 843 ALA A CA 1
ATOM 6078 C C . ALA A 1 843 ? 18.949 -24.003 -54.990 1.00 86.69 843 ALA A C 1
ATOM 6080 O O . ALA A 1 843 ? 18.039 -23.836 -55.805 1.00 86.69 843 ALA A O 1
ATOM 6081 N N . LYS A 1 844 ? 19.696 -22.988 -54.547 1.00 89.44 844 LYS A N 1
ATOM 6082 C CA . LYS A 1 844 ? 19.720 -21.649 -55.160 1.00 89.44 844 LYS A CA 1
ATOM 6083 C C . LYS A 1 844 ? 21.137 -21.297 -55.581 1.00 89.44 844 LYS A C 1
ATOM 6085 O O . LYS A 1 844 ? 22.084 -21.570 -54.848 1.00 89.44 844 LYS A O 1
ATOM 6090 N N . TYR A 1 845 ? 21.263 -20.662 -56.742 1.00 88.06 845 TYR A N 1
ATOM 6091 C CA . TYR A 1 845 ? 22.546 -20.369 -57.373 1.00 88.06 845 TYR A CA 1
ATOM 6092 C C . TYR A 1 845 ? 22.774 -18.862 -57.486 1.00 88.06 845 TYR A C 1
ATOM 6094 O O . TYR A 1 845 ? 21.885 -18.106 -57.894 1.00 88.06 845 TYR A O 1
ATOM 6102 N N . TYR A 1 846 ? 23.992 -18.436 -57.164 1.00 88.88 846 TYR A N 1
ATOM 6103 C CA . TYR A 1 846 ? 24.426 -17.045 -57.221 1.00 88.88 846 TYR A CA 1
ATOM 6104 C C . TYR A 1 846 ? 25.808 -16.985 -57.876 1.00 88.88 846 TYR A C 1
ATOM 6106 O O . TYR A 1 846 ? 26.743 -17.643 -57.426 1.00 88.88 846 TYR A O 1
ATOM 6114 N N . ALA A 1 847 ? 25.945 -16.202 -58.943 1.00 87.31 847 ALA A N 1
ATOM 6115 C CA . ALA A 1 847 ? 27.197 -16.058 -59.679 1.00 87.31 847 ALA A CA 1
ATOM 6116 C C . ALA A 1 847 ? 27.844 -14.702 -59.379 1.00 87.31 847 ALA A C 1
ATOM 6118 O O . ALA A 1 847 ? 27.174 -13.668 -59.440 1.00 87.31 847 ALA A O 1
ATOM 6119 N N . PHE A 1 848 ? 29.149 -14.705 -59.110 1.00 85.12 848 PHE A N 1
ATOM 6120 C CA . PHE A 1 848 ? 29.934 -13.507 -58.824 1.00 85.12 848 PHE A CA 1
ATOM 6121 C C . PHE A 1 848 ? 31.124 -13.427 -59.787 1.00 85.12 848 PHE A C 1
ATOM 6123 O O . PHE A 1 848 ? 31.878 -14.386 -59.936 1.00 85.12 848 PHE A O 1
ATOM 6130 N N . TYR A 1 849 ? 31.284 -12.285 -60.462 1.00 74.06 849 TYR A N 1
ATOM 6131 C CA . TYR A 1 849 ? 32.334 -12.055 -61.461 1.00 74.06 849 TYR A CA 1
ATOM 6132 C C . TYR A 1 849 ? 32.997 -10.691 -61.216 1.00 74.06 849 TYR A C 1
ATOM 6134 O O . TYR A 1 849 ? 32.330 -9.655 -61.284 1.00 74.06 849 TYR A O 1
ATOM 6142 N N . GLY A 1 850 ? 34.298 -10.674 -60.909 1.00 55.19 850 GLY A N 1
ATOM 6143 C CA . GLY A 1 850 ? 35.068 -9.436 -60.753 1.00 55.19 850 GLY A CA 1
ATOM 6144 C C . GLY A 1 850 ? 35.491 -8.822 -62.100 1.00 55.19 850 GLY A C 1
ATOM 6145 O O . GLY A 1 850 ? 35.578 -9.529 -63.105 1.00 55.19 850 GLY A O 1
ATOM 6146 N N . PRO A 1 851 ? 35.762 -7.503 -62.175 1.00 43.62 851 PRO A N 1
ATOM 6147 C CA . PRO A 1 851 ? 36.204 -6.866 -63.416 1.00 43.62 851 PRO A CA 1
ATOM 6148 C C . PRO A 1 851 ? 37.626 -7.328 -63.813 1.00 43.62 851 PRO A C 1
ATOM 6150 O O . PRO A 1 851 ? 38.474 -7.514 -62.939 1.00 43.62 851 PRO A O 1
ATOM 6153 N N . PRO A 1 852 ? 37.928 -7.494 -65.117 1.00 36.53 852 PRO A N 1
ATOM 6154 C CA . PRO A 1 852 ? 39.166 -8.127 -65.580 1.00 36.53 852 PRO A CA 1
ATOM 6155 C C . PRO A 1 852 ? 40.435 -7.289 -65.302 1.00 36.53 852 PRO A C 1
ATOM 6157 O O . PRO A 1 852 ? 40.380 -6.056 -65.355 1.00 36.53 852 PRO A O 1
ATOM 6160 N N . PRO A 1 853 ? 41.609 -7.923 -65.084 1.00 34.09 853 PRO A N 1
ATOM 6161 C CA . PRO A 1 853 ? 42.889 -7.219 -65.013 1.00 34.09 853 PRO A CA 1
ATOM 6162 C C . PRO A 1 853 ? 43.268 -6.638 -66.391 1.00 34.09 853 PRO A C 1
ATOM 6164 O O . PRO A 1 853 ? 43.030 -7.283 -67.417 1.00 34.09 853 PRO A O 1
ATOM 6167 N N . PRO A 1 854 ? 43.875 -5.436 -66.464 1.00 37.50 854 PRO A N 1
ATOM 6168 C CA . PRO A 1 854 ? 44.266 -4.850 -67.739 1.00 37.50 854 PRO A CA 1
ATOM 6169 C C . PRO A 1 854 ? 45.429 -5.640 -68.369 1.00 37.50 854 PRO A C 1
ATOM 6171 O O . PRO A 1 854 ? 46.311 -6.115 -67.648 1.00 37.50 854 PRO A O 1
ATOM 6174 N N . PRO A 1 855 ? 45.469 -5.774 -69.708 1.00 37.09 855 PRO A N 1
ATOM 6175 C CA . PRO A 1 855 ? 46.521 -6.516 -70.392 1.00 37.09 855 PRO A CA 1
ATOM 6176 C C . PRO A 1 855 ? 47.906 -5.901 -70.122 1.00 37.09 855 PRO A C 1
ATOM 6178 O O . PRO A 1 855 ? 48.039 -4.675 -70.045 1.00 37.09 855 PRO A O 1
ATOM 6181 N N . PRO A 1 856 ? 48.960 -6.726 -69.996 1.00 38.66 856 PRO A N 1
ATOM 6182 C CA . PRO A 1 856 ? 50.302 -6.227 -69.776 1.00 38.66 856 PRO A CA 1
ATOM 6183 C C . PRO A 1 856 ? 50.813 -5.578 -71.062 1.00 38.66 856 PRO A C 1
ATOM 6185 O O . PRO A 1 856 ? 50.712 -6.162 -72.140 1.00 38.66 856 PRO A O 1
ATOM 6188 N N . ASN A 1 857 ? 51.455 -4.422 -70.888 1.00 35.19 857 ASN A N 1
ATOM 6189 C CA . ASN A 1 857 ? 52.290 -3.710 -71.857 1.00 35.19 857 ASN A CA 1
ATOM 6190 C C . ASN A 1 857 ? 51.624 -2.570 -72.652 1.00 35.19 857 ASN A C 1
ATOM 6192 O O . ASN A 1 857 ? 51.417 -2.693 -73.850 1.00 35.19 857 ASN A O 1
ATOM 6196 N N . GLU A 1 858 ? 51.476 -1.405 -72.012 1.00 30.06 858 GLU A N 1
ATOM 6197 C CA . GLU A 1 858 ? 51.934 -0.135 -72.598 1.00 30.06 858 GLU A CA 1
ATOM 6198 C C . GLU A 1 858 ? 52.593 0.724 -71.500 1.00 30.06 858 GLU A C 1
ATOM 6200 O O . GLU A 1 858 ? 51.978 1.085 -70.499 1.00 30.06 858 GLU A O 1
ATOM 6205 N N . THR A 1 859 ? 53.891 1.002 -71.650 1.00 31.67 859 THR A N 1
ATOM 6206 C CA . THR A 1 859 ? 54.655 1.949 -70.813 1.00 31.67 859 THR A CA 1
ATOM 6207 C C . THR A 1 859 ? 54.578 3.375 -71.411 1.00 31.67 859 THR A C 1
ATOM 6209 O O . THR A 1 859 ? 54.094 3.561 -72.524 1.00 31.67 859 THR A O 1
ATOM 6212 N N . PRO A 1 860 ? 55.029 4.418 -70.696 1.00 37.28 860 PRO A N 1
ATOM 6213 C CA . PRO A 1 860 ? 54.221 5.526 -70.202 1.00 37.28 860 PRO A CA 1
ATOM 6214 C C . PRO A 1 860 ? 54.257 6.777 -71.101 1.00 37.28 860 PRO A C 1
ATOM 6216 O O . PRO A 1 860 ? 55.280 7.111 -71.698 1.00 37.28 860 PRO A O 1
ATOM 6219 N N . SER A 1 861 ? 53.188 7.576 -71.087 1.00 27.77 861 SER A N 1
ATOM 6220 C CA . SER A 1 861 ? 53.289 8.992 -71.460 1.00 27.77 861 SER A CA 1
ATOM 6221 C C . SER A 1 861 ? 52.548 9.892 -70.466 1.00 27.77 861 SER A C 1
ATOM 6223 O O . SER A 1 861 ? 51.328 9.892 -70.351 1.00 27.77 861 SER A O 1
ATOM 6225 N N . THR A 1 862 ? 53.329 10.682 -69.735 1.00 29.36 862 THR A N 1
ATOM 6226 C CA . THR A 1 862 ? 52.914 11.877 -68.983 1.00 29.36 862 THR A CA 1
ATOM 6227 C C . THR A 1 862 ? 53.502 13.105 -69.698 1.00 29.36 862 THR A C 1
ATOM 6229 O O . THR A 1 862 ? 54.530 12.956 -70.361 1.00 29.36 862 THR A O 1
ATOM 6232 N N . PRO A 1 863 ? 53.041 14.353 -69.475 1.00 39.47 863 PRO A N 1
ATOM 6233 C CA . PRO A 1 863 ? 51.719 14.859 -69.093 1.00 39.47 863 PRO A CA 1
ATOM 6234 C C . PRO A 1 863 ? 51.193 15.902 -70.113 1.00 39.47 863 PRO A C 1
ATOM 6236 O O . PRO A 1 863 ? 51.946 16.511 -70.872 1.00 39.47 863 PRO A O 1
ATOM 6239 N N . SER A 1 864 ? 49.902 16.232 -70.068 1.00 28.97 864 SER A N 1
ATOM 6240 C CA . SER A 1 864 ? 49.435 17.549 -70.526 1.00 28.97 864 SER A CA 1
ATOM 6241 C C . SER A 1 864 ? 48.380 18.087 -69.573 1.00 28.97 864 SER A C 1
ATOM 6243 O O . SER A 1 864 ? 47.230 17.663 -69.538 1.00 28.97 864 SER A O 1
ATOM 6245 N N . THR A 1 865 ? 48.842 19.030 -68.762 1.00 30.27 865 THR A N 1
ATOM 6246 C CA . THR A 1 865 ? 48.069 19.971 -67.961 1.00 30.27 865 THR A CA 1
ATOM 6247 C C . THR A 1 865 ? 47.033 20.705 -68.806 1.00 30.27 865 THR A C 1
ATOM 6249 O O . THR A 1 865 ? 47.410 21.419 -69.732 1.00 30.27 865 THR A O 1
ATOM 6252 N N . THR A 1 866 ? 45.766 20.671 -68.391 1.00 28.72 866 THR A N 1
ATOM 6253 C CA . THR A 1 866 ? 44.896 21.847 -68.525 1.00 28.72 866 THR A CA 1
ATOM 6254 C C . THR A 1 866 ? 43.863 21.885 -67.405 1.00 28.72 866 THR A C 1
ATOM 6256 O O . THR A 1 866 ? 42.986 21.038 -67.289 1.00 28.72 866 THR A O 1
ATOM 6259 N N . THR A 1 867 ? 44.026 22.913 -66.584 1.00 30.08 867 THR A N 1
ATOM 6260 C CA . THR A 1 867 ? 43.148 23.471 -65.560 1.00 30.08 867 THR A CA 1
ATOM 6261 C C . THR A 1 867 ? 41.683 23.568 -65.990 1.00 30.08 867 THR A C 1
ATOM 6263 O O . THR A 1 867 ? 41.417 24.028 -67.100 1.00 30.08 867 THR A O 1
ATOM 6266 N N . LYS A 1 868 ? 40.746 23.292 -65.070 1.00 28.22 868 LYS A N 1
ATOM 6267 C CA . LYS A 1 868 ? 39.470 24.025 -64.947 1.00 28.22 868 LYS A CA 1
ATOM 6268 C C . LYS A 1 868 ? 38.813 23.790 -63.579 1.00 28.22 868 LYS A C 1
ATOM 6270 O O . LYS A 1 868 ? 38.374 22.691 -63.268 1.00 28.22 868 LYS A O 1
ATOM 6275 N N . THR A 1 869 ? 38.713 24.867 -62.808 1.00 27.91 869 THR A N 1
ATOM 6276 C CA . THR A 1 869 ? 37.777 25.059 -61.684 1.00 27.91 869 THR A CA 1
ATOM 6277 C C . THR A 1 869 ? 36.634 25.980 -62.177 1.00 27.91 869 THR A C 1
ATOM 6279 O O . THR A 1 869 ? 36.733 26.531 -63.275 1.00 27.91 869 THR A O 1
ATOM 6282 N N . PRO A 1 870 ? 35.615 26.284 -61.358 1.00 36.03 870 PRO A N 1
ATOM 6283 C CA . PRO A 1 870 ? 34.331 25.605 -61.197 1.00 36.03 870 PRO A CA 1
ATOM 6284 C C . PRO A 1 870 ? 33.178 26.362 -61.893 1.00 36.03 870 PRO A C 1
ATOM 6286 O O . PRO A 1 870 ? 33.315 27.516 -62.299 1.00 36.03 870 PRO A O 1
ATOM 6289 N N . SER A 1 871 ? 31.989 25.766 -61.971 1.00 28.83 871 SER A N 1
ATOM 6290 C CA . SER A 1 871 ? 30.759 26.532 -62.208 1.00 28.83 871 SER A CA 1
ATOM 6291 C C . SER A 1 871 ? 29.634 26.025 -61.320 1.00 28.83 871 SER A C 1
ATOM 6293 O O . SER A 1 871 ? 29.238 24.865 -61.365 1.00 28.83 871 SER A O 1
ATOM 6295 N N . THR A 1 872 ? 29.176 26.940 -60.477 1.00 30.88 872 THR A N 1
ATOM 6296 C CA . THR A 1 872 ? 28.005 26.879 -59.612 1.00 30.88 872 THR A CA 1
ATOM 6297 C C . THR A 1 872 ? 26.724 26.916 -60.442 1.00 30.88 872 THR A C 1
ATOM 6299 O O . THR A 1 872 ? 26.645 27.653 -61.423 1.00 30.88 872 THR A O 1
ATOM 6302 N N . THR A 1 873 ? 25.676 26.206 -60.018 1.00 29.16 873 THR A N 1
ATOM 6303 C CA . THR A 1 873 ? 24.315 26.772 -60.036 1.00 29.16 873 THR A CA 1
ATOM 6304 C C . THR A 1 873 ? 23.343 26.000 -59.144 1.00 29.16 873 THR A C 1
ATOM 6306 O O . THR A 1 873 ? 23.128 24.800 -59.263 1.00 29.16 873 THR A O 1
ATOM 6309 N N . THR A 1 874 ? 22.773 26.790 -58.245 1.00 29.14 874 THR A N 1
ATOM 6310 C CA . THR A 1 874 ? 21.650 26.633 -57.325 1.00 29.14 874 THR A CA 1
ATOM 6311 C C . THR A 1 874 ? 20.444 25.864 -57.878 1.00 29.14 874 THR A C 1
ATOM 6313 O O . THR A 1 874 ? 19.989 26.137 -58.989 1.00 29.14 874 THR A O 1
ATOM 6316 N N . LYS A 1 875 ? 19.831 25.011 -57.045 1.00 27.72 875 LYS A N 1
ATOM 6317 C CA . LYS A 1 875 ? 18.422 24.606 -57.177 1.00 27.72 875 LYS A CA 1
ATOM 6318 C C . LYS A 1 875 ? 17.707 24.663 -55.823 1.00 27.72 875 LYS A C 1
ATOM 6320 O O . LYS A 1 875 ? 18.112 24.008 -54.871 1.00 27.72 875 LYS A O 1
ATOM 6325 N N . THR A 1 876 ? 16.602 25.399 -55.805 1.00 25.98 876 THR A N 1
ATOM 6326 C CA . THR A 1 876 ? 15.496 25.326 -54.835 1.00 25.98 876 THR A CA 1
ATOM 6327 C C . THR A 1 876 ? 14.188 25.507 -55.643 1.00 25.98 876 THR A C 1
ATOM 6329 O O . THR A 1 876 ? 14.255 25.921 -56.802 1.00 25.98 876 THR A O 1
ATOM 6332 N N . PRO A 1 877 ? 12.997 25.229 -55.092 1.00 38.66 877 PRO A N 1
ATOM 6333 C CA . PRO A 1 877 ? 12.292 23.949 -55.140 1.00 38.66 877 PRO A CA 1
ATOM 6334 C C . PRO A 1 877 ? 10.971 24.049 -55.937 1.00 38.66 877 PRO A C 1
ATOM 6336 O O . PRO A 1 877 ? 10.519 25.137 -56.294 1.00 38.66 877 PRO A O 1
ATOM 6339 N N . SER A 1 878 ? 10.287 22.930 -56.183 1.00 27.77 878 SER A N 1
ATOM 6340 C CA . SER A 1 878 ? 8.877 22.961 -56.604 1.00 27.77 878 SER A CA 1
ATOM 6341 C C . SER A 1 878 ? 8.081 21.828 -55.959 1.00 27.77 878 SER A C 1
ATOM 6343 O O . SER A 1 878 ? 8.400 20.654 -56.109 1.00 27.77 878 SER A O 1
ATOM 6345 N N . THR A 1 879 ? 7.073 22.266 -55.212 1.00 28.64 879 THR A N 1
ATOM 6346 C CA . THR A 1 879 ? 6.043 21.576 -54.424 1.00 28.64 879 THR A CA 1
ATOM 6347 C C . THR A 1 879 ? 5.176 20.607 -55.252 1.00 28.64 879 THR A C 1
ATOM 6349 O O . THR A 1 879 ? 4.957 20.863 -56.439 1.00 28.64 879 THR A O 1
ATOM 6352 N N . PRO A 1 880 ? 4.645 19.525 -54.643 1.00 31.19 880 PRO A N 1
ATOM 6353 C CA . PRO A 1 880 ? 3.905 18.474 -55.339 1.00 31.19 880 PRO A CA 1
ATOM 6354 C C . PRO A 1 880 ? 2.424 18.825 -55.542 1.00 31.19 880 PRO A C 1
ATOM 6356 O O . PRO A 1 880 ? 1.839 19.601 -54.787 1.00 31.19 880 PRO A O 1
ATOM 6359 N N . THR A 1 881 ? 1.805 18.210 -56.552 1.00 27.38 881 THR A N 1
ATOM 6360 C CA . THR A 1 881 ? 0.347 18.203 -56.746 1.00 27.38 881 THR A CA 1
ATOM 6361 C C . THR A 1 881 ? -0.196 16.782 -56.651 1.00 27.38 881 THR A C 1
ATOM 6363 O O . THR A 1 881 ? 0.359 15.836 -57.202 1.00 27.38 881 THR A O 1
ATOM 6366 N N . THR A 1 882 ? -1.280 16.675 -55.895 1.00 28.97 882 THR A N 1
ATOM 6367 C CA . THR A 1 882 ? -2.007 15.490 -55.441 1.00 28.97 882 THR A CA 1
ATOM 6368 C C . THR A 1 882 ? -3.007 14.976 -56.484 1.00 28.97 882 THR A C 1
ATOM 6370 O O . THR A 1 882 ? -3.624 15.772 -57.188 1.00 28.97 882 THR A O 1
ATOM 6373 N N . THR A 1 883 ? -3.246 13.661 -56.523 1.00 27.58 883 THR A N 1
ATOM 6374 C CA . THR A 1 883 ? -4.535 13.002 -56.872 1.00 27.58 883 THR A CA 1
ATOM 6375 C C . THR A 1 883 ? -4.387 11.506 -56.543 1.00 27.58 883 THR A C 1
ATOM 6377 O O . THR A 1 883 ? -3.586 10.819 -57.158 1.00 27.58 883 THR A O 1
ATOM 6380 N N . THR A 1 884 ? -4.828 11.031 -55.375 1.00 27.61 884 THR A N 1
ATOM 6381 C CA . THR A 1 884 ? -6.163 10.488 -55.029 1.00 27.61 884 THR A CA 1
ATOM 6382 C C . THR A 1 884 ? -6.591 9.252 -55.831 1.00 27.61 884 THR A C 1
ATOM 6384 O O . THR A 1 884 ? -7.109 9.379 -56.935 1.00 27.61 884 THR A O 1
ATOM 6387 N N . ALA A 1 885 ? -6.517 8.082 -55.186 1.00 26.41 885 ALA A N 1
ATOM 6388 C CA . ALA A 1 885 ? -7.529 7.028 -55.270 1.00 26.41 885 ALA A CA 1
ATOM 6389 C C . ALA A 1 885 ? -7.546 6.232 -53.947 1.00 26.41 885 ALA A C 1
ATOM 6391 O O . ALA A 1 885 ? -6.500 5.801 -53.466 1.00 26.41 885 ALA A O 1
ATOM 6392 N N . THR A 1 886 ? -8.736 6.076 -53.363 1.00 26.08 886 THR A N 1
ATOM 6393 C CA . THR A 1 886 ? -9.043 5.313 -52.132 1.00 26.08 886 THR A CA 1
ATOM 6394 C C . THR A 1 886 ? -10.065 4.194 -52.483 1.00 26.08 886 THR A C 1
ATOM 6396 O O . THR A 1 886 ? -10.454 4.097 -53.646 1.00 26.08 886 THR A O 1
ATOM 6399 N N . PRO A 1 887 ? -10.523 3.332 -51.551 1.00 44.84 887 PRO A N 1
ATOM 6400 C CA . PRO A 1 887 ? -10.213 1.901 -51.460 1.00 44.84 887 PRO A CA 1
ATOM 6401 C C . PRO A 1 887 ? -11.423 0.984 -51.777 1.00 44.84 887 PRO A C 1
ATOM 6403 O O . PRO A 1 887 ? -12.558 1.447 -51.885 1.00 44.84 887 PRO A O 1
ATOM 6406 N N . SER A 1 888 ? -11.229 -0.341 -51.812 1.00 25.58 888 SER A N 1
ATOM 6407 C CA . SER A 1 888 ? -12.240 -1.279 -51.285 1.00 25.58 888 SER A CA 1
ATOM 6408 C C . SER A 1 888 ? -11.703 -2.684 -51.023 1.00 25.58 888 SER A C 1
ATOM 6410 O O . SER A 1 888 ? -10.970 -3.264 -51.816 1.00 25.58 888 SER A O 1
ATOM 6412 N N . SER A 1 889 ? -12.127 -3.169 -49.862 1.00 28.19 889 SER A N 1
ATOM 6413 C CA . SER A 1 889 ? -11.997 -4.479 -49.227 1.00 28.19 889 SER A CA 1
ATOM 6414 C C . SER A 1 889 ? -12.703 -5.618 -49.971 1.00 28.19 889 SER A C 1
ATOM 6416 O O . SER A 1 889 ? -13.748 -5.354 -50.556 1.00 28.19 889 SER A O 1
ATOM 6418 N N . THR A 1 890 ? -12.263 -6.870 -49.767 1.00 26.52 890 THR A N 1
ATOM 6419 C CA . THR A 1 890 ? -13.040 -7.890 -49.014 1.00 26.52 890 THR A CA 1
ATOM 6420 C C . THR A 1 890 ? -12.241 -9.173 -48.742 1.00 26.52 890 THR A C 1
ATOM 6422 O O . THR A 1 890 ? -11.650 -9.763 -49.637 1.00 26.52 890 THR A O 1
ATOM 6425 N N . THR A 1 891 ? -12.288 -9.551 -47.466 1.00 25.98 891 THR A N 1
ATOM 6426 C CA . THR A 1 891 ? -12.210 -10.851 -46.778 1.00 25.98 891 THR A CA 1
ATOM 6427 C C . THR A 1 891 ? -12.512 -12.118 -47.594 1.00 25.98 891 THR A C 1
ATOM 6429 O O . THR A 1 891 ? -13.570 -12.182 -48.207 1.00 25.98 891 THR A O 1
ATOM 6432 N N . GLU A 1 892 ? -11.689 -13.170 -47.450 1.00 26.34 892 GLU A N 1
ATOM 6433 C CA . GLU A 1 892 ? -12.145 -14.489 -46.959 1.00 26.34 892 GLU A CA 1
ATOM 6434 C C . GLU A 1 892 ? -10.990 -15.408 -46.516 1.00 26.34 892 GLU A C 1
ATOM 6436 O O . GLU A 1 892 ? -9.886 -15.378 -47.055 1.00 26.34 892 GLU A O 1
ATOM 6441 N N . ALA A 1 893 ? -11.279 -16.179 -45.465 1.00 24.50 893 ALA A N 1
ATOM 6442 C CA . ALA A 1 893 ? -10.418 -17.113 -44.746 1.00 24.50 893 ALA A CA 1
ATOM 6443 C C . ALA A 1 893 ? -10.659 -18.570 -45.248 1.00 24.50 893 ALA A C 1
ATOM 6445 O O . ALA A 1 893 ? -11.503 -18.783 -46.118 1.00 24.50 893 ALA A O 1
ATOM 6446 N N . PRO A 1 894 ? -9.924 -19.582 -44.746 1.00 39.47 894 PRO A N 1
ATOM 6447 C CA . PRO A 1 894 ? -9.621 -20.827 -45.453 1.00 39.47 894 PRO A CA 1
ATOM 6448 C C . PRO A 1 894 ? -10.721 -21.890 -45.335 1.00 39.47 894 PRO A C 1
ATOM 6450 O O . PRO A 1 894 ? -11.445 -21.943 -44.344 1.00 39.47 894 PRO A O 1
ATOM 6453 N N . THR A 1 895 ? -10.782 -22.821 -46.292 1.00 24.28 895 THR A N 1
ATOM 6454 C CA . THR A 1 895 ? -11.428 -24.127 -46.078 1.00 24.28 895 THR A CA 1
ATOM 6455 C C . THR A 1 895 ? -10.722 -25.258 -46.821 1.00 24.28 895 THR A C 1
ATOM 6457 O O . THR A 1 895 ? -10.313 -25.157 -47.973 1.00 24.28 895 THR A O 1
ATOM 6460 N N . THR A 1 896 ? -10.580 -26.343 -46.074 1.00 27.66 896 THR A N 1
ATOM 6461 C CA . THR A 1 896 ? -10.031 -27.656 -46.387 1.00 27.66 896 THR A CA 1
ATOM 6462 C C . THR A 1 896 ? -11.006 -28.485 -47.230 1.00 27.66 896 THR A C 1
ATOM 6464 O O . THR A 1 896 ? -12.203 -28.437 -46.969 1.00 27.66 896 THR A O 1
ATOM 6467 N N . THR A 1 897 ? -10.528 -29.313 -48.174 1.00 24.28 897 THR A N 1
ATOM 6468 C CA . THR A 1 897 ? -10.781 -30.778 -48.203 1.00 24.28 897 THR A CA 1
ATOM 6469 C C . THR A 1 897 ? -10.099 -31.513 -49.370 1.00 24.28 897 THR A C 1
ATOM 6471 O O . THR A 1 897 ? -10.078 -31.079 -50.514 1.00 24.28 897 THR A O 1
ATOM 6474 N N . SER A 1 898 ? -9.573 -32.677 -48.989 1.00 26.94 898 SER A N 1
ATOM 6475 C CA . SER A 1 898 ? -9.043 -33.834 -49.724 1.00 26.94 898 SER A CA 1
ATOM 6476 C C . SER A 1 898 ? -9.939 -34.410 -50.841 1.00 26.94 898 SER A C 1
ATOM 6478 O O . SER A 1 898 ? -11.152 -34.489 -50.662 1.00 26.94 898 SER A O 1
ATOM 6480 N N . THR A 1 899 ? -9.350 -34.919 -51.941 1.00 24.92 899 THR A N 1
ATOM 6481 C CA . THR A 1 899 ? -9.306 -36.364 -52.324 1.00 24.92 899 THR A CA 1
ATOM 6482 C C . THR A 1 899 ? -8.852 -36.604 -53.783 1.00 24.92 899 THR A C 1
ATOM 6484 O O . THR A 1 899 ? -9.252 -35.881 -54.687 1.00 24.92 899 THR A O 1
ATOM 6487 N N . GLY A 1 900 ? -8.103 -37.702 -54.006 1.00 23.50 900 GLY A N 1
ATOM 6488 C CA . GLY A 1 900 ? -7.952 -38.406 -55.300 1.00 23.50 900 GLY A CA 1
ATOM 6489 C C . GLY A 1 900 ? -6.554 -38.304 -55.929 1.00 23.50 900 GLY A C 1
ATOM 6490 O O . GLY A 1 900 ? -6.261 -37.338 -56.613 1.00 23.50 900 GLY A O 1
ATOM 6491 N N . SER A 1 901 ? -5.598 -39.175 -55.586 1.00 25.16 901 SER A N 1
ATOM 6492 C CA . SER A 1 901 ? -5.334 -40.503 -56.187 1.00 25.16 901 SER A CA 1
ATOM 6493 C C . SER A 1 901 ? -5.027 -40.472 -57.691 1.00 25.16 901 SER A C 1
ATOM 6495 O O . SER A 1 901 ? -5.910 -40.268 -58.519 1.00 25.16 901 SER A O 1
ATOM 6497 N N . GLY A 1 902 ? -3.762 -40.748 -58.018 1.00 24.53 902 GLY A N 1
ATOM 6498 C CA . GLY A 1 902 ? -3.264 -40.984 -59.369 1.00 24.53 902 GLY A CA 1
ATOM 6499 C C . GLY A 1 902 ? -1.844 -41.540 -59.310 1.00 24.53 902 GLY A C 1
ATOM 6500 O O . GLY A 1 902 ? -0.876 -40.795 -59.371 1.00 24.53 902 GLY A O 1
ATOM 6501 N N . THR A 1 903 ? -1.730 -42.852 -59.120 1.00 25.83 903 THR A N 1
ATOM 6502 C CA . THR A 1 903 ? -0.488 -43.617 -59.273 1.00 25.83 903 THR A CA 1
ATOM 6503 C C . THR A 1 903 ? -0.104 -43.705 -60.747 1.00 25.83 903 THR A C 1
ATOM 6505 O O . THR A 1 903 ? -0.906 -44.194 -61.545 1.00 25.83 903 THR A O 1
ATOM 6508 N N . SER A 1 904 ? 1.135 -43.355 -61.081 1.00 26.95 904 SER A N 1
ATOM 6509 C CA . SER A 1 904 ? 1.847 -43.984 -62.197 1.00 26.95 904 SER A CA 1
ATOM 6510 C C . SER A 1 904 ? 3.348 -43.938 -61.942 1.00 26.95 904 SER A C 1
ATOM 6512 O O . SER A 1 904 ? 3.931 -42.870 -61.779 1.00 26.95 904 SER A O 1
ATOM 6514 N N . ASP A 1 905 ? 3.921 -45.135 -61.892 1.00 22.92 905 ASP A N 1
ATOM 6515 C CA . ASP A 1 905 ? 5.341 -45.438 -61.861 1.00 22.92 905 ASP A CA 1
ATOM 6516 C C . ASP A 1 905 ? 6.096 -44.807 -63.040 1.00 22.92 905 ASP A C 1
ATOM 6518 O O . ASP A 1 905 ? 5.688 -44.960 -64.193 1.00 22.92 905 ASP A O 1
ATOM 6522 N N . ALA A 1 906 ? 7.253 -44.209 -62.760 1.00 23.45 906 ALA A N 1
ATOM 6523 C CA . ALA A 1 906 ? 8.437 -44.318 -63.607 1.00 23.45 906 ALA A CA 1
ATOM 6524 C C . ALA A 1 906 ? 9.676 -43.977 -62.772 1.00 23.45 906 ALA A C 1
ATOM 6526 O O . ALA A 1 906 ? 9.826 -42.883 -62.239 1.00 23.45 906 ALA A O 1
ATOM 6527 N N . SER A 1 907 ? 10.513 -44.990 -62.613 1.00 23.58 907 SER A N 1
ATOM 6528 C CA . SER A 1 907 ? 11.729 -45.025 -61.820 1.00 23.58 907 SER A CA 1
ATOM 6529 C C . SER A 1 907 ? 12.852 -44.143 -62.373 1.00 23.58 907 SER A C 1
ATOM 6531 O O . SER A 1 907 ? 12.899 -43.866 -63.568 1.00 23.58 907 SER A O 1
ATOM 6533 N N . SER A 1 908 ? 13.834 -43.917 -61.492 1.00 25.33 908 SER A N 1
ATOM 6534 C CA . SER A 1 908 ? 15.220 -43.529 -61.773 1.00 25.33 908 SER A CA 1
ATOM 6535 C C . SER A 1 908 ? 15.462 -42.030 -61.924 1.00 25.33 908 SER A C 1
ATOM 6537 O O . SER A 1 908 ? 15.251 -41.474 -62.994 1.00 25.33 908 SER A O 1
ATOM 6539 N N . LEU A 1 909 ? 16.010 -41.404 -60.878 1.00 24.03 909 LEU A N 1
ATOM 6540 C CA . LEU A 1 909 ? 17.411 -40.960 -60.839 1.00 24.03 909 LEU A CA 1
ATOM 6541 C C . LEU A 1 909 ? 17.693 -40.132 -59.557 1.00 24.03 909 LEU A C 1
ATOM 6543 O O . LEU A 1 909 ? 16.827 -39.415 -59.068 1.00 24.03 909 LEU A O 1
ATOM 6547 N N . PHE A 1 910 ? 18.943 -40.229 -59.098 1.00 27.67 910 PHE A N 1
ATOM 6548 C CA . PHE A 1 910 ? 19.699 -39.313 -58.227 1.00 27.67 910 PHE A CA 1
ATOM 6549 C C . PHE A 1 910 ? 19.760 -39.531 -56.702 1.00 27.67 910 PHE A C 1
ATOM 6551 O O . PHE A 1 910 ? 18.867 -39.247 -55.911 1.00 27.67 910 PHE A O 1
ATOM 6558 N N . THR A 1 911 ? 20.953 -40.001 -56.333 1.00 28.19 911 THR A N 1
ATOM 6559 C CA . THR A 1 911 ? 21.680 -39.937 -55.067 1.00 28.19 911 THR A CA 1
ATOM 6560 C C . THR A 1 911 ? 22.148 -38.506 -54.772 1.00 28.19 911 THR A C 1
ATOM 6562 O O . THR A 1 911 ? 23.151 -38.076 -55.332 1.00 28.19 911 THR A O 1
ATOM 6565 N N . THR A 1 912 ? 21.479 -37.762 -53.890 1.00 34.88 912 THR A N 1
ATOM 6566 C CA . THR A 1 912 ? 21.996 -36.452 -53.418 1.00 34.88 912 THR A CA 1
ATOM 6567 C C . THR A 1 912 ? 21.991 -36.269 -51.900 1.00 34.88 912 THR A C 1
ATOM 6569 O O . THR A 1 912 ? 22.461 -35.250 -51.415 1.00 34.88 912 THR A O 1
ATOM 6572 N N . SER A 1 913 ? 21.595 -37.278 -51.115 1.00 34.16 913 SER A N 1
ATOM 6573 C CA . SER A 1 913 ? 21.796 -37.259 -49.651 1.00 34.16 913 SER A CA 1
ATOM 6574 C C . SER A 1 913 ? 23.083 -37.953 -49.186 1.00 34.16 913 SER A C 1
ATOM 6576 O O . SER A 1 913 ? 23.359 -37.961 -47.995 1.00 34.16 913 SER A O 1
ATOM 6578 N N . SER A 1 914 ? 23.873 -38.555 -50.083 1.00 36.66 914 SER A N 1
ATOM 6579 C CA . SER A 1 914 ? 25.062 -39.335 -49.704 1.00 36.66 914 SER A CA 1
ATOM 6580 C C . SER A 1 914 ? 26.372 -38.539 -49.678 1.00 36.66 914 SER A C 1
ATOM 6582 O O . SER A 1 914 ? 27.307 -38.979 -49.013 1.00 36.66 914 SER A O 1
ATOM 6584 N N . THR A 1 915 ? 26.464 -37.391 -50.358 1.00 42.44 915 THR A N 1
ATOM 6585 C CA . THR A 1 915 ? 27.726 -36.647 -50.557 1.00 42.44 915 THR A CA 1
ATOM 6586 C C . THR A 1 915 ? 28.155 -35.836 -49.331 1.00 42.44 915 THR A C 1
ATOM 6588 O O . THR A 1 915 ? 29.331 -35.871 -48.980 1.00 42.44 915 THR A O 1
ATOM 6591 N N . LEU A 1 916 ? 27.226 -35.199 -48.603 1.00 41.28 916 LEU A N 1
ATOM 6592 C CA . LEU A 1 916 ? 27.554 -34.495 -47.349 1.00 41.28 916 LEU A CA 1
ATOM 6593 C C . LEU A 1 916 ? 27.966 -35.478 -46.234 1.00 41.28 916 LEU A C 1
ATOM 6595 O O . LEU A 1 916 ? 28.979 -35.297 -45.573 1.00 41.28 916 LEU A O 1
ATOM 6599 N N . THR A 1 917 ? 27.251 -36.594 -46.071 1.00 40.62 917 THR A N 1
ATOM 6600 C CA . THR A 1 917 ? 27.620 -37.635 -45.089 1.00 40.62 917 THR A CA 1
ATOM 6601 C C . THR A 1 917 ? 28.932 -38.358 -45.415 1.00 40.62 917 THR A C 1
ATOM 6603 O O . THR A 1 917 ? 29.626 -38.799 -44.500 1.00 40.62 917 THR A O 1
ATOM 6606 N N . ALA A 1 918 ? 29.287 -38.505 -46.697 1.00 38.97 918 ALA A N 1
ATOM 6607 C CA . ALA A 1 918 ? 30.541 -39.142 -47.109 1.00 38.97 918 ALA A CA 1
ATOM 6608 C C . ALA A 1 918 ? 31.753 -38.221 -46.899 1.00 38.97 918 ALA A C 1
ATOM 6610 O O . ALA A 1 918 ? 32.786 -38.680 -46.409 1.00 38.97 918 ALA A O 1
ATOM 6611 N N . SER A 1 919 ? 31.604 -36.925 -47.189 1.00 41.91 919 SER A N 1
ATOM 6612 C CA . SER A 1 919 ? 32.633 -35.911 -46.946 1.00 41.91 919 SER A CA 1
ATOM 6613 C C . SER A 1 919 ? 32.896 -35.712 -45.449 1.00 41.91 919 SER A C 1
ATOM 6615 O O . SER A 1 919 ? 34.051 -35.699 -45.024 1.00 41.91 919 SER A O 1
ATOM 6617 N N . LEU A 1 920 ? 31.847 -35.734 -44.618 1.00 43.97 920 LEU A N 1
ATOM 6618 C CA . LEU A 1 920 ? 31.968 -35.742 -43.154 1.00 43.97 920 LEU A CA 1
ATOM 6619 C C . LEU A 1 920 ? 32.661 -37.003 -42.598 1.00 43.97 920 LEU A C 1
ATOM 6621 O O . LEU A 1 920 ? 33.416 -36.920 -41.627 1.00 43.97 920 LEU A O 1
ATOM 6625 N N . GLY A 1 921 ? 32.442 -38.170 -43.213 1.00 42.53 921 GLY A N 1
ATOM 6626 C CA . GLY A 1 921 ? 33.083 -39.431 -42.821 1.00 42.53 921 GLY A CA 1
ATOM 6627 C C . GLY A 1 921 ? 34.595 -39.465 -43.082 1.00 42.53 921 GLY A C 1
ATOM 6628 O O . GLY A 1 921 ? 35.337 -40.050 -42.289 1.00 42.53 921 GLY A O 1
ATOM 6629 N N . LEU A 1 922 ? 35.066 -38.810 -44.151 1.00 43.00 922 LEU A N 1
ATOM 6630 C CA . LEU A 1 922 ? 36.500 -38.629 -44.413 1.00 43.00 922 LEU A CA 1
ATOM 6631 C C . LEU A 1 922 ? 37.134 -37.576 -43.486 1.00 43.00 922 LEU A C 1
ATOM 6633 O O . LEU A 1 922 ? 38.267 -37.776 -43.042 1.00 43.00 922 LEU A O 1
ATOM 6637 N N . LEU A 1 923 ? 36.403 -36.513 -43.122 1.00 41.69 923 LEU A N 1
ATOM 6638 C CA . LEU A 1 923 ? 36.876 -35.489 -42.178 1.00 41.69 923 LEU A CA 1
ATOM 6639 C C . LEU A 1 923 ? 37.150 -36.056 -40.771 1.00 41.69 923 LEU A C 1
ATOM 6641 O O . LEU A 1 923 ? 38.168 -35.725 -40.163 1.00 41.69 923 LEU A O 1
ATOM 6645 N N . ALA A 1 924 ? 36.301 -36.960 -40.266 1.00 39.62 924 ALA A N 1
ATOM 6646 C CA . ALA A 1 924 ? 36.512 -37.608 -38.964 1.00 39.62 924 ALA A CA 1
ATOM 6647 C C . ALA A 1 924 ? 37.785 -38.484 -38.929 1.00 39.62 924 ALA A C 1
ATOM 6649 O O . ALA A 1 924 ? 38.446 -38.601 -37.893 1.00 39.62 924 ALA A O 1
ATOM 6650 N N . ALA A 1 925 ? 38.159 -39.074 -40.069 1.00 37.44 925 ALA A N 1
ATOM 6651 C CA . ALA A 1 925 ? 39.338 -39.928 -40.197 1.00 37.44 925 ALA A CA 1
ATOM 6652 C C . ALA A 1 925 ? 40.654 -39.139 -40.338 1.00 37.44 925 ALA A C 1
ATOM 6654 O O . ALA A 1 925 ? 41.694 -39.622 -39.886 1.00 37.44 925 ALA A O 1
ATOM 6655 N N . ALA A 1 926 ? 40.623 -37.934 -40.920 1.00 39.72 926 ALA A N 1
ATOM 6656 C CA . ALA A 1 926 ? 41.807 -37.085 -41.088 1.00 39.72 926 ALA A CA 1
ATOM 6657 C C . ALA A 1 926 ? 42.292 -36.444 -39.770 1.00 39.72 926 ALA A C 1
ATOM 6659 O O . ALA A 1 926 ? 43.488 -36.204 -39.618 1.00 39.72 926 ALA A O 1
ATOM 6660 N N . PHE A 1 927 ? 41.394 -36.237 -38.798 1.00 42.56 927 PHE A N 1
ATOM 6661 C CA . PHE A 1 927 ? 41.694 -35.525 -37.544 1.00 42.56 927 PHE A CA 1
ATOM 6662 C C . PHE A 1 927 ? 41.632 -36.374 -36.267 1.00 42.56 927 PHE A C 1
ATOM 6664 O O . PHE A 1 927 ? 41.820 -35.850 -35.172 1.00 42.56 927 PHE A O 1
ATOM 6671 N N . GLY A 1 928 ? 41.414 -37.689 -36.367 1.00 35.09 928 GLY A N 1
ATOM 6672 C CA . GLY A 1 928 ? 41.518 -38.584 -35.209 1.00 35.09 928 GLY A CA 1
ATOM 6673 C C . GLY A 1 928 ? 40.543 -38.274 -34.064 1.00 35.09 928 GLY A C 1
ATOM 6674 O O . GLY A 1 928 ? 40.879 -38.526 -32.907 1.00 35.09 928 GLY A O 1
ATOM 6675 N N . LEU A 1 929 ? 39.343 -37.762 -34.358 1.00 33.16 929 LEU A N 1
ATOM 6676 C CA . LEU A 1 929 ? 38.261 -37.689 -33.375 1.00 33.16 929 LEU A CA 1
ATOM 6677 C C . LEU A 1 929 ? 37.513 -39.029 -33.334 1.00 33.16 929 LEU A C 1
ATOM 6679 O O . LEU A 1 929 ? 36.657 -39.319 -34.167 1.00 33.16 929 LEU A O 1
ATOM 6683 N N . VAL A 1 930 ? 37.843 -39.856 -32.342 1.00 26.50 930 VAL A N 1
ATOM 6684 C CA . VAL A 1 930 ? 36.904 -40.852 -31.809 1.00 26.50 930 VAL A CA 1
ATOM 6685 C C . VAL A 1 930 ? 35.975 -40.115 -30.840 1.00 26.50 930 VAL A C 1
ATOM 6687 O O . VAL A 1 930 ? 36.472 -39.334 -30.032 1.00 26.50 930 VAL A O 1
ATOM 6690 N N . VAL A 1 931 ? 34.668 -40.371 -30.985 1.00 32.19 931 VAL A N 1
ATOM 6691 C CA . VAL A 1 931 ? 33.513 -39.907 -30.179 1.00 32.19 931 VAL A CA 1
ATOM 6692 C C . VAL A 1 931 ? 33.832 -39.506 -28.741 1.00 32.19 931 VAL A C 1
ATOM 6694 O O . VAL A 1 931 ? 34.445 -40.335 -28.026 1.00 32.19 931 VAL A O 1
#

Solvent-accessible surface area (backbone atoms only — not comparable to full-atom values): 50726 Å² total; per-residue (Å²): 134,85,83,89,81,86,88,77,82,88,87,92,77,89,88,87,74,86,67,75,80,68,72,59,73,64,41,50,24,41,27,44,34,33,14,84,46,57,62,24,57,77,64,70,74,50,61,43,47,38,37,42,30,31,69,48,92,60,93,67,70,71,39,80,64,50,54,79,51,54,88,27,14,42,31,40,43,56,53,47,34,59,74,49,81,70,52,50,42,61,62,48,40,74,48,39,52,87,56,24,32,39,38,40,39,36,29,49,84,92,52,71,57,43,62,94,42,52,54,37,37,42,36,35,49,9,65,62,51,77,42,64,78,30,75,39,21,13,30,37,19,18,28,48,87,73,20,32,18,40,37,39,16,72,77,27,46,77,59,47,83,72,67,52,74,53,57,41,46,41,68,44,44,73,61,67,40,54,36,92,85,31,74,22,25,38,50,44,78,42,72,59,35,77,48,38,32,47,25,46,36,27,22,80,65,67,68,69,46,59,59,75,81,51,58,61,42,37,36,46,30,35,61,48,99,71,88,69,79,60,38,61,61,54,43,72,100,52,63,32,26,35,27,34,46,45,38,35,64,68,53,47,53,52,48,48,49,67,39,49,49,88,71,50,20,36,37,37,39,38,36,28,44,87,91,49,58,56,31,50,74,39,57,48,32,40,38,38,37,44,7,61,59,54,71,42,42,78,35,85,41,15,12,32,33,21,38,27,43,84,83,44,24,35,35,39,37,33,19,78,78,24,48,73,58,61,84,79,60,72,44,74,49,77,35,50,41,46,33,33,65,48,62,30,25,43,82,58,78,39,17,35,64,20,34,41,47,46,70,42,52,40,40,56,55,27,28,34,31,42,34,30,27,81,57,76,86,37,51,57,41,91,87,30,69,52,61,32,34,39,42,43,83,47,60,78,87,70,57,68,61,42,90,47,56,44,82,54,88,88,31,30,34,31,37,41,65,48,26,78,80,45,40,69,62,55,47,42,67,54,43,54,85,50,15,34,39,39,38,40,35,29,47,82,93,48,68,58,40,77,95,39,60,70,40,39,41,33,39,45,6,62,61,52,76,44,62,77,46,95,50,20,13,31,36,18,36,27,40,90,76,47,28,36,37,42,36,35,21,64,30,52,74,54,49,84,92,38,62,70,47,78,47,67,49,46,30,56,18,32,69,62,44,28,37,42,82,53,81,45,18,38,64,27,29,39,45,43,70,47,62,43,34,58,53,34,30,36,26,45,33,33,24,84,52,84,86,59,51,36,40,88,66,24,58,58,43,49,34,32,50,28,35,64,46,65,77,89,68,63,69,59,33,73,58,58,43,82,56,86,87,34,27,36,28,36,44,62,45,27,73,80,47,39,67,63,56,47,45,40,24,23,47,89,56,14,32,39,38,40,39,36,31,41,87,90,47,73,51,40,77,96,38,55,50,34,36,41,34,39,39,6,58,55,48,76,43,57,82,46,86,56,22,15,36,37,20,39,26,44,90,81,48,34,34,38,38,39,41,18,62,27,43,77,59,78,45,75,48,83,79,59,51,72,42,49,46,91,48,47,66,38,73,52,96,20,26,33,40,40,69,46,70,55,29,64,73,68,28,19,30,43,36,23,16,70,45,88,79,57,83,56,62,41,34,38,39,34,34,71,88,50,84,72,66,65,39,90,59,62,41,74,50,96,88,75,70,34,23,36,36,31,44,66,40,68,47,74,66,62,49,47,48,66,65,49,52,61,51,36,34,38,40,37,42,34,25,80,39,67,78,53,81,46,84,60,35,37,41,33,38,43,24,81,65,54,78,39,62,42,87,66,58,25,9,32,32,21,41,56,45,99,85,51,33,37,39,44,33,42,17,73,34,63,71,59,73,48,61,71,93,42,36,48,77,49,74,41,44,69,70,44,57,32,104,75,40,48,60,52,90,17,28,31,44,47,64,46,77,45,84,80,82,80,81,89,85,82,84,87,87,84,87,84,91,76,88,84,84,90,84,89,83,88,86,83,86,83,83,90,86,88,84,89,87,84,90,85,86,83,90,85,83,89,84,88,84,90,87,82,89,83,91,78,92,81,85,88,86,85,89,75,79,58,61,66,60,48,29,53,57,53,52,41,66,76,68,71,65,76,133

Nearest PDB structures (foldseek):
  8v5l-assembly1_A  TM=2.137E-01  e=8.376E+00  Human alphaherpesvirus 3

pLDDT: mean 78.02, std 18.77, range [22.92, 97.06]

Secondary structure (DSSP, 8-state):
--------------S-----------EEEEEEEEESSHHHHHH-SS--SEEEEEE-SS----B-----BTTBEEEEE--EE-SSTTTSHHHHHHHHTTS-EEEEEEE-TTSTT-GGGEEEEEEEE-BSS-EEEETTEEEEEEE-SSEEEEEEESS-TTS-SSEEEEEEEHHHHHHTS--TTSTTEEEEEES----EEEEEEEES--GGGGSSSSPPSEEEEEEESS----EEEEE-SSSSEEEEEEEEHHHHHHHHHHHHTTTS-EEEEEEE-TTSTT-GGGEEEEEEEE-BSS-EESSSS-EEEEEE-TT--EEEEEESS-TTS-S--SEEEEE-HHHHHH-B-SSBTTB-TTEEEEEES-PPPEEEEEEEES-STTTTSSS---SEEEEEEE-TTT----SS-EEETTEEEEEEEEETTTHHHHHHHHHTTS-EEEEEEE-TTSTT-GGGEEEEEEEE-SSS-EEEETTEEEEEEE-TTS-EEEEEESSSS--GGGEEEEE---HHHHHH-BSSSBTTBBTTEEEEEES-PPPEEEEEEEES-SSS--SSSPS--SEEEEEEE-TT-----SSPEEETTEEEEEEEEETTTHHHHHHHHHTTS-EEEEEEE-TTSTT-GGGEEEEEEEE-SSS-EEEETTEEEEEEE-TTS-EEEEEESSTTS-SB-SPPEEE-TTTTT-EETTEEEEEES-PPPPEEEEEEESSTT--SEEEEEEESSS----EEEEEEPTTTS-EEEEEEES-HHHHHHHHHTTS-EEEEEEESSTT--SEEEEEEEE-BSS-EE-TTS-EEEEEE-TTS-EEEEEESSSSS---GGGEEEEEE-TTTTSTT---BTTEEEEEE-PPPPPPS--------------------------------------------------------SHHHHHHHHHHHHHTT---

Radius of gyration: 48.32 Å; Cα contacts (8 Å, |Δi|>4): 2180; chains: 1; bounding box: 94×75×143 Å

Organism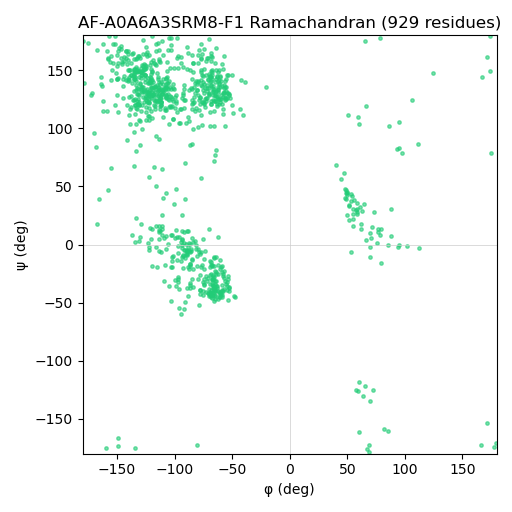: NCBI:txid53985

Foldseek 3Di:
DDDDDDDDDDDDDDDDDPPPPPQQDWFKKKKKWKDLDLCCLVPVPDATFKIKIFGDPDDDDWASQQDDDQNIGITIDIFTDSLDPPRCVVVCCVRHPQFKKKKKWAFDAPPWSDPVRTGMIMIGRAQLAWAFPGNQKIWHWFADQQKTKIWIGRGHRRPDDDIDMDMDGNCQQVVQTCDPSNGRMGMHIHDGHWWKKKKKWWFQDCVPQAPDAGATFKIKIFTDDDDDDWARGWDDPHGTTITIDIDTPVVVVVSCCRRQNQAWKKKKKFFFDAPDWPHVSGTTIMMMGRAQQAWGFPDPQKTKHWFAAPLGWIKIFIDNGHSRPDDHGPDIDTGDSQAQPLQTCDPDNNYHPRMGMDMHHGHWFKWKKKFKAQDQVLFQDPPRAGQKIKIDTDRPVPFDWDNGWDDDPNITITIDIDTPSCVQVVNCVRHPQFKKKKKWFFDAPPFPDVVGTDMIMMGGAQLDWAFPDQQKIWHKFAAPLGWIKIWIFRGRHVDPVGTDDIDTQDSQCQVLQTCDVDNNHHPRMGMGIDHGHWFKKKWKFKDQDQVQFLQPQGAATQKIKIFGDDRPPFDWDRGWDDDDSMTITIDIDTPVCVVVSVCSNHHQFKKKKKWAFDFPPLQDSSGTGIMMMGGAQQDWAAPHQQKIKHWFAAPQRKIWIWIARHSHPPHTDDDIDIDGNVCAQGRDRRMHMGIDDGHQQKWKKKFKDLDQQSQATFKIKTASPDDADFDPHFADQPPQNMTMGIDIDSDPVVVCCVRHPQFKKKKKFFAPDLQLPHTGIIMMGGAPQDWAQDLLQWIWHHHQDPLRWTKIKTARHSHPPHDDPRIDIDTRDCVCADPVNGRDRRMGMHIDHHDDDDDDDDDDDDDDDDDDDDDDDDDDDDDDDDDDDDDDDDDDDDDDDDDDDDDDDDDDDDDDVVRVVSSVVSVCVSPVDDD

Mean predicted aligned error: 18.62 Å